Protein AF-A0A1A7ZBB8-F1 (afdb_monomer_lite)

Sequence (1020 aa):
GGRQRLAVKTLPPHQTEVFRAVLEQLRWFAGQQIRNVAAVGGNIMTASPISDLNPVFMAAGCKLTLMDKDTSREVQMDDSFFTGYRKTVVRPQEILVSVHIPYSKKFQFVSAFKQSPRREDDISIVTTAMSVTFAPGTEVVEDIRLSYGGMAPTTVLAKKTANKLLGRQWGEELLQEACLSLAEEMTLDPSAPGGMVTYRRTLTLSLFYKFFLTVLQKLRLQGVGTQEVSSDCVSATEVYQPETPSGIQIYQAVPEGQSQDDVVGRPMMHLSALKQATGEAVYCDDIPLYENELYLVLITSTKAHARILSVDVSAAKRCPGVVCCLFADDVPGSNITGVKQDETVFADGQVSCVGHIIGAVVADTQVHAQRAAKAVKIQYEELQPIVTIQEAIAARSFYEPIRTLQSGDLEAGFKQAQHTLEGEIHIGGQEHFYLETYVTLAVPRGEDGEMELFVSTQSPSDSQCIVAQALGVPANRVLVRVKRMGGGFGGKESRTTALSTVVAVAANKLKRPVRCMLDRDEDMLITGGRHPFYGKYKVGFLNSGKVVALDVSLYSNAGNSTDLSLAIMERALFHMENSYSIPNIRGQGFMCRTNLPSNTAFRGFGGPQGMMVAESWITDVAHSLGRSAEEVRRLNLYVEGEPTPYNQVLHGVTLDRCWDECLSRSGYEQRRAAVDLHNRQNRWTKRGLSVVPTKFGISFTATFLNQAGALVHIYKDGSVLMTHGGTEMGQGLHTKMVQVASRVLGIPSSKIHISETSTNTVANTSPTAASASSDLNGAAVCNACEILLKRLEPFKTKNPRGSWEDWVKAAYFERVNLSANGFFKTPDLGYSFDTNSGRAFNYFSYGVACSEVEIDCLTGAHKNLKTTIVMDVGLSLNPAIDIGQVEGGFMQGLGLFTLEELHYSPQGVLLTRGPGSYKIPAFGDIPKQLTVSLLRDAPNDKAIFASKAVGEPPLFLASSIFYAIKDAIMAARAESGITGPFRLDSPASAERIRIACSDRFTKLCPPAEPGTFRPWSVQV

Radius of gyration: 31.0 Å; chains: 1; bounding box: 80×71×95 Å

InterPro domains:
  IPR000674 Aldehyde oxidase/xanthine dehydrogenase, a/b hammerhead [PF01315] (278-383)
  IPR000674 Aldehyde oxidase/xanthine dehydrogenase, a/b hammerhead [SM01008] (278-384)
  IPR002346 Molybdopterin dehydrogenase, FAD-binding [PF00941] (16-103)
  IPR005107 CO dehydrogenase flavoprotein, C-terminal [PF03450] (112-215)
  IPR005107 CO dehydrogenase flavoprotein, C-terminal [SM01092] (111-215)
  IPR008274 Aldehyde oxidase/xanthine dehydrogenase, first molybdopterin binding domain [PF02738] (404-637)
  IPR016166 FAD-binding domain, PCMH-type [PS51387] (1-106)
  IPR016169 FAD-binding, type PCMH, subdomain 2 [G3DSA:3.30.465.10] (3-104)
  IPR016208 Aldehyde oxidase/xanthine dehydrogenase-like [PIRSF000127] (7-1018)
  IPR016208 Aldehyde oxidase/xanthine dehydrogenase-like [PTHR45444] (7-1003)
  IPR022407 Oxidoreductase, molybdopterin binding site [PS00559] (488-523)
  IPR036318 FAD-binding, type PCMH-like superfamily [SSF56176] (8-105)
  IPR036683 CO dehydrogenase flavoprotein, C-terminal domain superfamily [SSF55447] (108-220)
  IPR036856 Aldehyde oxidase/xanthine dehydrogenase, a/b hammerhead superfamily [SSF54665] (241-385)
  IPR037165 Aldehyde oxidase/xanthine dehydrogenase, molybdopterin binding domain superfamily [SSF56003] (386-1019)
  IPR046867 Aldehyde oxidase/xanthine dehydrogenase, second molybdopterin binding domain [PF20256] (662-927)

Organism: Nothobranchius furzeri (NCBI:txid105023)

Foldseek 3Di:
DVVLVVCCVPDDVQQNQLSVQVVLLVVAAADPVCVVPDDPQNLVLQQALQRQCLQSQQQQQKWWWKDAPPDIDIDTSYQQQAVFQSDGPHDPRIGTDDIGRGTHDVQKHKHKDFFALARHRFTGCKIWMKIFHADPLFQATQFIWIWMGNLDSGIHTLVVLRVVRHRPGLDPVNLVSSLLSLLVSSQDDCADPPHLRLQSSLLSSLVVVLVSLLSQVVSVVVVRPDDHDPLQAVVSNDDDDDDFFDEAEAEDQDDPPPDPLLCFLAQDPQPCPVVVVVVVDDDLVNPDDDPQEKEKDFQWDPFLKWFWPDKDLPQLVPFPFWDDKFFQVLQQFDQQFFPVSQAGLADDGIANATLGTHIMIMGRDPVSRVVSSVVMDIDTDHDDWFFDLVSLVVVVFFDDDWFKFWFDDQVVLQVPFPDKDKDKFKFFWFAQPQVFFWKKKWAAPPPPRAIEMETQALAQQSLLVRLCRSNVHDSVSYKYWYAEASFDQFLRHTQSSSVSNNQSSVCSVVVGMYMYGDDQLSRPQASATGWIKMKIKMWGHYLQLATAHIEMEIETAFEADNHCVVLLQVQLVQCLQFFFDYRTYMYIYTYRYTSGHGHTHGQCSNNLVSVLNNLQVLVQSCQQSVHDSLSSPVNGGDDAQGAGSLRDGAHLDCQVVQSVVQCVVVVPVVVVVVQVVSLVSHQFKHKFKFKDKGKHFFDRLPQVLQKWKKKWFQDLQRAIEIEIQGFHHPLSLVVLLLSLLSNLLVHRSVSYDYRTHMCVRTNPHRGNDRLCSSFRRSQQSSQFSNVQCVLLVVLCVVPVPDDSSSSSNVSVVVVHGRMGMGMDHQPFADGDSVVSDGHSGLHIKIKMKMWMKMARLSQLDIATAEMAMEIAFWSGSHSNSLVVLLQVLLQQLLCSAARFHWWAFPRNHTPQRDCNRGPRDDPRRDHSYYYYHYDPPRFQPRGDPRTHRRNRGNNSNNCSVNVRLVRRLQSLCVVVVHGHRDHDHPRSTSSSSNCSSDDPSSVSSDNDDPPPDRYRTDRD

Structure (mmCIF, N/CA/C/O backbone):
data_AF-A0A1A7ZBB8-F1
#
_entry.id   AF-A0A1A7ZBB8-F1
#
loop_
_atom_site.group_PDB
_atom_site.id
_atom_site.type_symbol
_atom_site.label_atom_id
_atom_site.label_alt_id
_atom_site.label_comp_id
_atom_site.label_asym_id
_atom_site.label_entity_id
_atom_site.label_seq_id
_atom_site.pdbx_PDB_ins_code
_atom_site.Cartn_x
_atom_site.Cartn_y
_atom_site.Cartn_z
_atom_site.occupancy
_atom_site.B_iso_or_equiv
_atom_site.auth_seq_id
_atom_site.auth_comp_id
_atom_site.auth_asym_id
_atom_site.auth_atom_id
_atom_site.pdbx_PDB_model_num
ATOM 1 N N . GLY A 1 1 ? -34.041 -0.961 8.066 1.00 60.06 1 GLY A N 1
ATOM 2 C CA . GLY A 1 1 ? -33.731 0.190 7.189 1.00 60.06 1 GLY A CA 1
ATOM 3 C C . GLY A 1 1 ? -34.928 1.106 6.954 1.00 60.06 1 GLY A C 1
ATOM 4 O O . GLY A 1 1 ? -35.231 1.921 7.816 1.00 60.06 1 GLY A O 1
ATOM 5 N N . GLY A 1 2 ? -35.617 0.987 5.809 1.00 74.69 2 GLY A N 1
ATOM 6 C CA . GLY A 1 2 ? -36.638 1.956 5.356 1.00 74.69 2 GLY A CA 1
ATOM 7 C C . GLY A 1 2 ? -37.788 2.227 6.339 1.00 74.69 2 GLY A C 1
ATOM 8 O O . GLY A 1 2 ? -38.021 3.378 6.696 1.00 74.69 2 GLY A O 1
ATOM 9 N N . ARG A 1 3 ? -38.446 1.176 6.857 1.00 78.56 3 ARG A N 1
ATOM 10 C CA . ARG A 1 3 ? -39.554 1.313 7.830 1.00 78.56 3 ARG A CA 1
ATOM 11 C C . ARG A 1 3 ? -39.134 2.004 9.137 1.00 78.56 3 ARG A C 1
ATOM 13 O O . ARG A 1 3 ? -39.879 2.821 9.659 1.00 78.56 3 ARG A O 1
ATOM 20 N N . GLN A 1 4 ? -37.923 1.733 9.630 1.00 81.38 4 GLN A N 1
ATOM 21 C CA . GLN A 1 4 ? -37.386 2.369 10.843 1.00 81.38 4 GLN A CA 1
ATOM 22 C C . GLN A 1 4 ? -37.071 3.851 10.627 1.00 81.38 4 GLN A C 1
ATOM 24 O O . GLN A 1 4 ? -37.357 4.657 11.502 1.00 81.38 4 GLN A O 1
ATOM 29 N N . ARG A 1 5 ? -36.531 4.235 9.459 1.00 85.75 5 ARG A N 1
ATOM 30 C CA . ARG A 1 5 ? -36.317 5.657 9.129 1.00 85.75 5 ARG A CA 1
ATOM 31 C C . ARG A 1 5 ? -37.634 6.425 9.087 1.00 85.75 5 ARG A C 1
ATOM 33 O O . ARG A 1 5 ? -37.678 7.553 9.561 1.00 85.75 5 ARG A O 1
ATOM 40 N N . LEU A 1 6 ? -38.688 5.817 8.537 1.00 89.56 6 LEU A N 1
ATOM 41 C CA . LEU A 1 6 ? -40.024 6.408 8.554 1.00 89.56 6 LEU A CA 1
ATOM 42 C C . LEU A 1 6 ? -40.529 6.558 9.995 1.00 89.56 6 LEU A C 1
ATOM 44 O O . LEU A 1 6 ? -40.874 7.663 10.389 1.00 89.56 6 LEU A O 1
ATOM 48 N N . ALA A 1 7 ? -40.454 5.494 10.800 1.00 89.62 7 ALA A N 1
ATOM 49 C CA . ALA A 1 7 ? -40.868 5.520 12.202 1.00 89.62 7 ALA A CA 1
ATOM 50 C C . ALA A 1 7 ? -40.135 6.595 13.027 1.00 89.62 7 ALA A C 1
ATOM 52 O O . ALA A 1 7 ? -40.779 7.330 13.764 1.00 89.62 7 ALA A O 1
ATOM 53 N N . VAL A 1 8 ? -38.813 6.749 12.866 1.00 91.88 8 VAL A N 1
ATOM 54 C CA . VAL A 1 8 ? -38.027 7.802 13.545 1.00 91.88 8 VAL A CA 1
ATOM 55 C C . VAL A 1 8 ? -38.475 9.212 13.145 1.00 91.88 8 VAL A C 1
ATOM 57 O O . VAL A 1 8 ? -38.364 10.128 13.955 1.00 91.88 8 VAL A O 1
ATOM 60 N N . LYS A 1 9 ? -38.975 9.397 11.917 1.00 92.38 9 LYS A N 1
ATOM 61 C CA . LYS A 1 9 ? -39.490 10.687 11.438 1.00 92.38 9 LYS A CA 1
ATOM 62 C C . LYS A 1 9 ? -40.923 10.973 11.893 1.00 92.38 9 LYS A C 1
ATOM 64 O O . LYS A 1 9 ? -41.267 12.138 12.037 1.00 92.38 9 LYS A O 1
ATOM 69 N N . THR A 1 10 ? -41.758 9.947 12.064 1.00 94.06 10 THR A N 1
ATOM 70 C CA . THR A 1 10 ? -43.207 10.118 12.279 1.00 94.06 10 THR A CA 1
ATOM 71 C C . THR A 1 10 ? -43.663 9.889 13.717 1.00 94.06 10 THR A C 1
ATOM 73 O O . THR A 1 10 ? -44.699 10.417 14.106 1.00 94.06 10 THR A O 1
ATOM 76 N N . LEU A 1 11 ? -42.948 9.078 14.498 1.00 94.56 11 LEU A N 1
ATOM 77 C CA . LEU A 1 11 ? -43.323 8.753 15.875 1.00 94.56 11 LEU A CA 1
ATOM 78 C C . LEU A 1 11 ? -42.666 9.708 16.883 1.00 94.56 11 LEU A C 1
ATOM 80 O O . LEU A 1 11 ? -41.607 10.277 16.602 1.00 94.56 11 LEU A O 1
ATOM 84 N N . PRO A 1 12 ? -43.238 9.844 18.095 1.00 92.69 12 PRO A N 1
ATOM 85 C CA . PRO A 1 12 ? -42.625 10.609 19.171 1.00 92.69 12 PRO A CA 1
ATOM 86 C C . PRO A 1 12 ? -41.172 10.179 19.454 1.00 92.69 12 PRO A C 1
ATOM 88 O O . PRO A 1 12 ? -40.873 8.977 19.465 1.00 92.69 12 PRO A O 1
ATOM 91 N N . PRO A 1 13 ? -40.254 11.117 19.768 1.00 89.06 13 PRO A N 1
ATOM 92 C CA . PRO A 1 13 ? -38.850 10.787 20.001 1.00 89.06 13 PRO A CA 1
ATOM 93 C C . PRO A 1 13 ? -38.613 9.721 21.074 1.00 89.06 13 PRO A C 1
ATOM 95 O O . PRO A 1 13 ? -37.745 8.874 20.887 1.00 89.06 13 PRO A O 1
ATOM 98 N N . HIS A 1 14 ? -39.419 9.705 22.137 1.00 90.00 14 HIS A N 1
ATOM 99 C CA . HIS A 1 14 ? -39.299 8.728 23.221 1.00 90.00 14 HIS A CA 1
ATOM 100 C C . HIS A 1 14 ? -39.684 7.297 22.815 1.00 90.00 14 HIS A C 1
ATOM 102 O O . HIS A 1 14 ? -39.324 6.376 23.532 1.00 90.00 14 HIS A O 1
ATOM 108 N N . GLN A 1 15 ? -40.375 7.083 21.686 1.00 95.31 15 GLN A N 1
ATOM 109 C CA . GLN A 1 15 ? -40.733 5.745 21.178 1.00 95.31 15 GLN A CA 1
ATOM 110 C C . GLN A 1 15 ? -39.699 5.169 20.201 1.00 95.31 15 GLN A C 1
ATOM 112 O O . GLN A 1 15 ? -39.823 4.026 19.767 1.00 95.31 15 GLN A O 1
ATOM 117 N N . THR A 1 16 ? -38.689 5.956 19.821 1.00 96.25 16 THR A N 1
ATOM 118 C CA . THR A 1 16 ? -37.821 5.662 18.672 1.00 96.25 16 THR A CA 1
ATOM 119 C C . THR A 1 16 ? -36.343 5.502 19.029 1.00 96.25 16 THR A C 1
ATOM 121 O O . THR A 1 16 ? -35.521 5.357 18.126 1.00 96.25 16 THR A O 1
ATOM 124 N N . GLU A 1 17 ? -35.986 5.456 20.316 1.00 96.25 17 GLU A N 1
ATOM 125 C CA . GLU A 1 17 ? -34.591 5.336 20.772 1.00 96.25 17 GLU A CA 1
ATOM 126 C C . GLU A 1 17 ? -33.934 4.041 20.270 1.00 96.25 17 GLU A C 1
ATOM 128 O O . GLU A 1 17 ? -32.859 4.083 19.670 1.00 96.25 17 GLU A O 1
ATOM 133 N N . VAL A 1 18 ? -34.619 2.896 20.395 1.00 97.00 18 VAL A N 1
ATOM 134 C CA . VAL A 1 18 ? -34.114 1.601 19.893 1.00 97.00 18 VAL A CA 1
ATOM 135 C C . VAL A 1 18 ? -33.916 1.638 18.373 1.00 97.00 18 VAL A C 1
ATOM 137 O O . VAL A 1 18 ? -32.924 1.131 17.851 1.00 97.00 18 VAL A O 1
ATOM 140 N N . PHE A 1 19 ? -34.827 2.275 17.631 1.00 97.12 19 PHE A N 1
ATOM 141 C CA . PHE A 1 19 ? -34.705 2.375 16.175 1.00 97.12 19 PHE A CA 1
ATOM 142 C C . PHE A 1 19 ? -33.548 3.276 15.751 1.00 97.12 19 PHE A C 1
ATOM 144 O O . PHE A 1 19 ? -32.882 2.960 14.766 1.00 97.12 19 PHE A O 1
ATOM 151 N N . ARG A 1 20 ? -33.280 4.363 16.487 1.00 96.00 20 ARG A N 1
ATOM 152 C CA . ARG A 1 20 ? -32.097 5.204 16.263 1.00 96.00 20 ARG A CA 1
ATOM 153 C C . ARG A 1 20 ? -30.813 4.410 16.484 1.00 96.00 20 ARG A C 1
ATOM 155 O O . ARG A 1 20 ? -29.945 4.465 15.622 1.00 96.00 20 ARG A O 1
ATOM 162 N N . ALA A 1 21 ? -30.734 3.613 17.551 1.00 96.75 21 ALA A N 1
ATOM 163 C CA . ALA A 1 21 ? -29.587 2.741 17.811 1.00 96.75 21 ALA A CA 1
ATOM 164 C C . ALA A 1 21 ? -29.363 1.716 16.680 1.00 96.75 21 ALA A C 1
ATOM 166 O O . ALA A 1 21 ? -28.242 1.557 16.204 1.00 96.75 21 ALA A O 1
ATOM 167 N N . VAL A 1 22 ? -30.428 1.080 16.170 1.00 97.19 22 VAL A N 1
ATOM 168 C CA . VAL A 1 22 ? -30.320 0.181 15.003 1.00 97.19 22 VAL A CA 1
ATOM 169 C C . VAL A 1 22 ? -29.841 0.930 13.755 1.00 97.19 22 VAL A C 1
ATOM 171 O O . VAL A 1 22 ? -28.983 0.434 13.028 1.00 97.19 22 VAL A O 1
ATOM 174 N N . LEU A 1 23 ? -30.391 2.115 13.473 1.00 95.69 23 LEU A N 1
ATOM 175 C CA . LEU A 1 23 ? -29.998 2.908 12.305 1.00 95.69 23 LEU A CA 1
ATOM 176 C C . LEU A 1 23 ? -28.555 3.407 12.393 1.00 95.69 23 LEU A C 1
ATOM 178 O O . LEU A 1 23 ? -27.902 3.492 11.354 1.00 95.69 23 LEU A O 1
ATOM 182 N N . GLU A 1 24 ? -28.072 3.706 13.597 1.00 94.81 24 GLU A N 1
ATOM 183 C CA . GLU A 1 24 ? -26.684 4.093 13.828 1.00 94.81 24 GLU A CA 1
ATOM 184 C C . GLU A 1 24 ? -25.732 2.947 13.485 1.00 94.81 24 GLU A C 1
ATOM 186 O O . GLU A 1 24 ? -24.852 3.112 12.647 1.00 94.81 24 GLU A O 1
ATOM 191 N N . GLN A 1 25 ? -25.983 1.745 14.005 1.00 96.19 25 GLN A N 1
ATOM 192 C CA . GLN A 1 25 ? -25.165 0.573 13.684 1.00 96.19 25 GLN A CA 1
ATOM 193 C C . GLN A 1 25 ? -25.223 0.216 12.189 1.00 96.19 25 GLN A C 1
ATOM 195 O O . GLN A 1 25 ? -24.199 -0.079 11.576 1.00 96.19 25 GLN A O 1
ATOM 200 N N . LEU A 1 26 ? -26.402 0.307 11.555 1.00 95.38 26 LEU A N 1
ATOM 201 C CA . LEU A 1 26 ? -26.561 0.045 10.117 1.00 95.38 26 LEU A CA 1
ATOM 202 C C . LEU A 1 26 ? -25.835 1.052 9.216 1.00 95.38 26 LEU A C 1
ATOM 204 O O . LEU A 1 26 ? -25.578 0.729 8.055 1.00 95.38 26 LEU A O 1
ATOM 208 N N . ARG A 1 27 ? -25.526 2.257 9.710 1.00 92.94 27 ARG A N 1
ATOM 209 C CA . ARG A 1 27 ? -24.738 3.253 8.971 1.00 92.94 27 ARG A CA 1
ATOM 210 C C . ARG A 1 27 ? -23.326 2.739 8.691 1.00 92.94 27 ARG A C 1
ATOM 212 O O . ARG A 1 27 ? -22.825 2.915 7.586 1.00 92.94 27 ARG A O 1
ATOM 219 N N . TRP A 1 28 ? -22.754 2.048 9.674 1.00 94.25 28 TRP A N 1
ATOM 220 C CA . TRP A 1 28 ? -21.380 1.538 9.686 1.00 94.25 28 TRP A CA 1
ATOM 221 C C . TRP A 1 28 ? -21.285 0.038 9.376 1.00 94.25 28 TRP A C 1
ATOM 223 O O . TRP A 1 28 ? -20.202 -0.550 9.416 1.00 94.25 28 TRP A O 1
ATOM 233 N N . PHE A 1 29 ? -22.420 -0.611 9.105 1.00 95.00 29 PHE A N 1
ATOM 234 C CA . PHE A 1 29 ? -22.483 -2.037 8.813 1.00 95.00 29 PHE A CA 1
ATOM 235 C C . PHE A 1 29 ? -22.154 -2.295 7.342 1.00 95.00 29 PHE A C 1
ATOM 237 O O . PHE A 1 29 ? -23.023 -2.119 6.482 1.00 95.00 29 PHE A O 1
ATOM 244 N N . ALA A 1 30 ? -20.929 -2.748 7.072 1.00 94.94 30 ALA A N 1
ATOM 245 C CA . ALA A 1 30 ? -20.453 -3.134 5.742 1.00 94.94 30 ALA A CA 1
ATOM 246 C C . ALA A 1 30 ? -20.644 -2.039 4.656 1.00 94.94 30 ALA A C 1
ATOM 248 O O . ALA A 1 30 ? -20.890 -0.864 4.950 1.00 94.94 30 ALA A O 1
ATOM 249 N N . GLY A 1 31 ? -20.557 -2.427 3.382 1.00 93.62 31 GLY A N 1
ATOM 250 C CA . GLY A 1 31 ? -20.971 -1.631 2.223 1.00 93.62 31 GLY A CA 1
ATOM 251 C C . GLY A 1 31 ? -22.454 -1.775 1.840 1.00 93.62 31 GLY A C 1
ATOM 252 O O . GLY A 1 31 ? -23.212 -2.574 2.398 1.00 93.62 31 GLY A O 1
ATOM 253 N N . GLN A 1 32 ? -22.881 -1.007 0.832 1.00 95.12 32 GLN A N 1
ATOM 254 C CA . GLN A 1 32 ? -24.249 -1.059 0.291 1.00 95.12 32 GLN A CA 1
ATOM 255 C C . GLN A 1 32 ? -24.602 -2.447 -0.267 1.00 95.12 32 GLN A C 1
ATOM 257 O O . GLN A 1 32 ? -25.707 -2.938 -0.050 1.00 95.12 32 GLN A O 1
ATOM 262 N N . GLN A 1 33 ? -23.645 -3.089 -0.932 1.00 95.94 33 GLN A N 1
ATOM 263 C CA . GLN A 1 33 ? -23.765 -4.398 -1.565 1.00 95.94 33 GLN A CA 1
ATOM 264 C C . GLN A 1 33 ? -24.155 -5.465 -0.536 1.00 95.94 33 GLN A C 1
ATOM 266 O O . GLN A 1 33 ? -25.161 -6.148 -0.706 1.00 95.94 33 GLN A O 1
ATOM 271 N N . ILE A 1 34 ? -23.419 -5.538 0.580 1.00 96.00 34 ILE A N 1
ATOM 272 C CA . ILE A 1 34 ? -23.677 -6.498 1.659 1.00 96.00 34 ILE A CA 1
ATOM 273 C C . ILE A 1 34 ? -25.006 -6.199 2.354 1.00 96.00 34 ILE A C 1
ATOM 275 O O . ILE A 1 34 ? -25.802 -7.112 2.563 1.00 96.00 34 ILE A O 1
ATOM 279 N N . ARG A 1 35 ? -25.307 -4.930 2.664 1.00 94.81 35 ARG A N 1
ATOM 280 C CA . ARG A 1 35 ? -26.583 -4.558 3.308 1.00 94.81 35 ARG A CA 1
ATOM 281 C C . ARG A 1 35 ? -27.819 -4.904 2.475 1.00 94.81 35 ARG A C 1
ATOM 283 O O . ARG A 1 35 ? -28.879 -5.113 3.058 1.00 94.81 35 ARG A O 1
ATOM 290 N N . ASN A 1 36 ? -27.699 -4.949 1.149 1.00 95.94 36 ASN A N 1
ATOM 291 C CA . ASN A 1 36 ? -28.814 -5.274 0.258 1.00 95.94 36 ASN A CA 1
ATOM 292 C C . ASN A 1 36 ? -29.147 -6.773 0.218 1.00 95.94 36 ASN A C 1
ATOM 294 O O . ASN A 1 36 ? -30.274 -7.117 -0.130 1.00 95.94 36 ASN A O 1
ATOM 298 N N . VAL A 1 37 ? -28.202 -7.649 0.572 1.00 96.88 37 VAL A N 1
ATOM 299 C CA . VAL A 1 37 ? -28.383 -9.113 0.515 1.00 96.88 37 VAL A CA 1
ATOM 300 C C . VAL A 1 37 ? -28.369 -9.782 1.891 1.00 96.88 37 VAL A C 1
ATOM 302 O O . VAL A 1 37 ? -28.931 -10.862 2.060 1.00 96.88 37 VAL A O 1
ATOM 305 N N . ALA A 1 38 ? -27.754 -9.154 2.897 1.00 95.56 38 ALA A N 1
ATOM 306 C CA . ALA A 1 38 ? -27.674 -9.697 4.246 1.00 95.56 38 ALA A CA 1
ATOM 307 C C . ALA A 1 38 ? -29.044 -9.675 4.945 1.00 95.56 38 ALA A C 1
ATOM 309 O O . ALA A 1 38 ? -29.668 -8.626 5.121 1.00 95.56 38 ALA A O 1
ATOM 310 N N . ALA A 1 39 ? -29.492 -10.841 5.412 1.00 95.31 39 ALA A N 1
ATOM 311 C CA . ALA A 1 39 ? -30.730 -10.973 6.169 1.00 95.31 39 ALA A CA 1
ATOM 312 C C . ALA A 1 39 ? -30.513 -10.690 7.665 1.00 95.31 39 ALA A C 1
ATOM 314 O O . ALA A 1 39 ? -29.553 -11.175 8.267 1.00 95.31 39 ALA A O 1
ATOM 315 N N . VAL A 1 40 ? -31.464 -9.991 8.299 1.00 95.31 40 VAL A N 1
ATOM 316 C CA . VAL A 1 40 ? -31.459 -9.750 9.758 1.00 95.31 40 VAL A CA 1
ATOM 317 C C . VAL A 1 40 ? -31.408 -11.071 10.528 1.00 95.31 40 VAL A C 1
ATOM 319 O O . VAL A 1 40 ? -30.594 -11.221 11.434 1.00 95.31 40 VAL A O 1
ATOM 322 N N . GLY A 1 41 ? -32.221 -12.055 10.125 1.00 96.31 41 GLY A N 1
ATOM 323 C CA . GLY A 1 41 ? -32.199 -13.383 10.737 1.00 96.31 41 GLY A CA 1
ATOM 324 C C . GLY A 1 41 ? -30.844 -14.075 10.578 1.00 96.31 41 GLY A C 1
ATOM 325 O O . GLY A 1 41 ? -30.323 -14.613 11.548 1.00 96.31 41 GLY A O 1
ATOM 326 N N . GLY A 1 42 ? -30.218 -13.969 9.401 1.00 96.88 42 GLY A N 1
ATOM 327 C CA . GLY A 1 42 ? -28.869 -14.488 9.164 1.00 96.88 42 GLY A CA 1
ATOM 328 C C . GLY A 1 42 ? -27.824 -13.868 10.095 1.00 96.88 42 GLY A C 1
ATOM 329 O O . GLY A 1 42 ? -27.020 -14.593 10.677 1.00 96.88 42 GLY A O 1
ATOM 330 N N . ASN A 1 43 ? -27.866 -12.549 10.312 1.00 97.06 43 ASN A N 1
ATOM 331 C CA . ASN A 1 43 ? -26.962 -11.865 11.243 1.00 97.06 43 ASN A CA 1
ATOM 332 C C . ASN A 1 43 ? -27.127 -12.356 12.696 1.00 97.06 43 ASN A C 1
ATOM 334 O O . ASN A 1 43 ? -26.125 -12.632 13.359 1.00 97.06 43 ASN A O 1
ATOM 338 N N . ILE A 1 44 ? -28.370 -12.532 13.159 1.00 97.50 44 ILE A N 1
ATOM 339 C CA . ILE A 1 44 ? -28.658 -13.039 14.508 1.00 97.50 44 ILE A CA 1
ATOM 340 C C . ILE A 1 44 ? -28.187 -14.492 14.648 1.00 97.50 44 ILE A C 1
ATOM 342 O O . ILE A 1 44 ? -27.434 -14.806 15.569 1.00 97.50 44 ILE A O 1
ATOM 346 N N . MET A 1 45 ? -28.585 -15.368 13.718 1.00 96.56 45 MET A N 1
ATOM 347 C CA . MET A 1 45 ? -28.284 -16.806 13.769 1.00 96.56 45 MET A CA 1
ATOM 348 C C . MET A 1 45 ? -26.795 -17.112 13.595 1.00 96.56 45 MET A C 1
ATOM 350 O O . MET A 1 45 ? -26.304 -18.084 14.157 1.00 96.56 45 MET A O 1
ATOM 354 N N . THR A 1 46 ? -26.055 -16.263 12.871 1.00 97.12 46 THR A N 1
ATOM 355 C CA . THR A 1 46 ? -24.592 -16.386 12.755 1.00 97.12 46 THR A CA 1
ATOM 356 C C . THR A 1 46 ? -23.905 -16.279 14.121 1.00 97.12 46 THR A C 1
ATOM 358 O O . THR A 1 46 ? -22.810 -16.820 14.287 1.00 97.12 46 THR A O 1
ATOM 361 N N . ALA A 1 47 ? -24.529 -15.583 15.086 1.00 96.75 47 ALA A N 1
ATOM 362 C CA . ALA A 1 47 ? -24.047 -15.439 16.460 1.00 96.75 47 ALA A CA 1
ATOM 363 C C . ALA A 1 47 ? -22.566 -15.021 16.528 1.00 96.75 47 ALA A C 1
ATOM 365 O O . ALA A 1 47 ? -21.772 -15.549 17.310 1.00 96.75 47 ALA A O 1
ATOM 366 N N . SER A 1 48 ? -22.186 -14.080 15.656 1.00 96.75 48 SER A N 1
ATOM 367 C CA . SER A 1 48 ? -20.828 -13.546 15.628 1.00 96.75 48 SER A CA 1
ATOM 368 C C . SER A 1 48 ? -20.559 -12.739 16.906 1.00 96.75 48 SER A C 1
ATOM 370 O O . SER A 1 48 ? -21.384 -11.881 17.238 1.00 96.75 48 SER A O 1
ATOM 372 N N . PRO A 1 49 ? -19.412 -12.929 17.590 1.00 96.38 49 PRO A N 1
ATOM 373 C CA . PRO A 1 49 ? -19.086 -12.194 18.821 1.00 96.38 49 PRO A CA 1
ATOM 374 C C . PRO A 1 49 ? -18.978 -10.675 18.628 1.00 96.38 49 PRO A C 1
ATOM 376 O O . PRO A 1 49 ? -19.082 -9.905 19.576 1.00 96.38 49 PRO A O 1
ATOM 379 N N . ILE A 1 50 ? -18.763 -10.258 17.385 1.00 96.00 50 ILE A N 1
ATOM 380 C CA . ILE A 1 50 ? -18.548 -8.882 16.921 1.00 96.00 50 ILE A CA 1
ATOM 381 C C . ILE A 1 50 ? -19.741 -8.369 16.097 1.00 96.00 50 ILE A C 1
ATOM 383 O O . ILE A 1 50 ? -19.592 -7.453 15.295 1.00 96.00 50 ILE A O 1
ATOM 387 N N . SER A 1 51 ? -20.918 -9.000 16.207 1.00 97.38 51 SER A N 1
ATOM 388 C CA . SER A 1 51 ? -22.117 -8.493 15.530 1.00 97.38 51 SER A CA 1
ATOM 389 C C 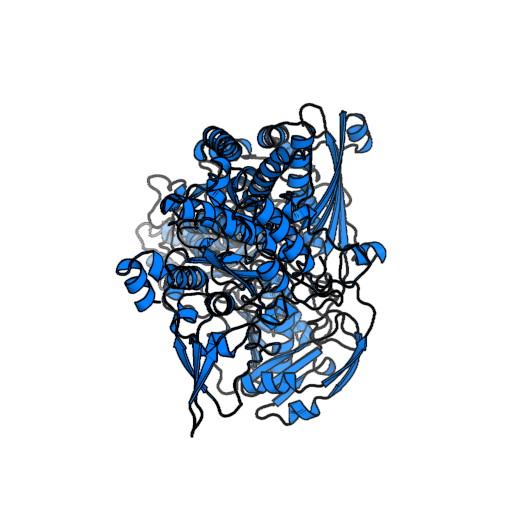. SER A 1 51 ? -22.455 -7.092 16.034 1.00 97.38 51 SER A C 1
ATOM 391 O O . SER A 1 51 ? -22.554 -6.878 17.236 1.00 97.38 51 SER A O 1
ATOM 393 N N . ASP A 1 52 ? -22.696 -6.164 15.111 1.00 97.44 52 ASP A N 1
ATOM 394 C CA . ASP A 1 52 ? -23.094 -4.790 15.431 1.00 97.44 52 ASP A CA 1
ATOM 395 C C . ASP A 1 52 ? -24.564 -4.662 15.850 1.00 97.44 52 ASP A C 1
ATOM 397 O O . ASP A 1 52 ? -24.933 -3.670 16.474 1.00 97.44 52 ASP A O 1
ATOM 401 N N . LEU A 1 53 ? -25.419 -5.630 15.497 1.00 97.94 53 LEU A N 1
ATOM 402 C CA . LEU A 1 53 ? -26.862 -5.570 15.769 1.00 97.94 53 LEU A CA 1
ATOM 403 C C . LEU A 1 53 ? -27.277 -6.395 16.987 1.00 97.94 53 LEU A C 1
ATOM 405 O O . LEU A 1 53 ? -28.209 -6.004 17.688 1.00 97.94 53 LEU A O 1
ATOM 409 N N . ASN A 1 54 ? -26.585 -7.503 17.271 1.00 98.12 54 ASN A N 1
ATOM 410 C CA . ASN A 1 54 ? -26.915 -8.353 18.419 1.00 98.12 54 ASN A CA 1
ATOM 411 C C . ASN A 1 54 ? -26.834 -7.598 19.758 1.00 98.12 54 ASN A C 1
ATOM 413 O O . ASN A 1 54 ? -27.768 -7.750 20.545 1.00 98.12 54 ASN A O 1
ATOM 417 N N . PRO A 1 55 ? -25.826 -6.732 20.019 1.00 98.38 55 PRO A N 1
ATOM 418 C CA . PRO A 1 55 ? -25.813 -5.915 21.225 1.00 98.38 55 PRO A CA 1
ATOM 419 C C . PRO A 1 55 ? -27.042 -5.012 21.337 1.00 98.38 55 PRO A C 1
ATOM 421 O O . PRO A 1 55 ? -27.631 -4.908 22.409 1.00 98.38 55 PRO A O 1
ATOM 424 N N . VAL A 1 56 ? -27.488 -4.411 20.224 1.00 98.19 56 VAL A N 1
ATOM 425 C CA . VAL A 1 56 ? -28.697 -3.570 20.204 1.00 98.19 56 VAL A CA 1
ATOM 426 C C . VAL A 1 56 ? -29.932 -4.385 20.560 1.00 98.19 56 VAL A C 1
ATOM 428 O O . VAL A 1 56 ? -30.719 -3.979 21.413 1.00 98.19 56 VAL A O 1
ATOM 431 N N . PHE A 1 57 ? -30.106 -5.544 19.925 1.00 98.19 57 PHE A N 1
ATOM 432 C CA . PHE A 1 57 ? -31.273 -6.390 20.153 1.00 98.19 57 PHE A CA 1
ATOM 433 C C . PHE A 1 57 ? -31.315 -6.961 21.572 1.00 98.19 57 PHE A C 1
ATOM 435 O O . PHE A 1 57 ? -32.394 -7.005 22.167 1.00 98.19 57 PHE A O 1
ATOM 442 N N . MET A 1 58 ? -30.158 -7.316 22.129 1.00 97.56 58 MET A N 1
ATOM 443 C CA . MET A 1 58 ? -30.020 -7.803 23.499 1.00 97.56 58 MET A CA 1
ATOM 444 C C . MET A 1 58 ? -30.270 -6.692 24.531 1.00 97.56 58 MET A C 1
ATOM 446 O O . MET A 1 58 ? -31.052 -6.877 25.465 1.00 97.56 58 MET A O 1
ATOM 450 N N . ALA A 1 59 ? -29.689 -5.501 24.339 1.00 97.38 59 ALA A N 1
ATOM 451 C CA . ALA A 1 59 ? -29.927 -4.348 25.211 1.00 97.38 59 ALA A CA 1
ATOM 452 C C . ALA A 1 59 ? -31.392 -3.881 25.177 1.00 97.38 59 ALA A C 1
ATOM 454 O O . ALA A 1 59 ? -31.929 -3.471 26.201 1.00 97.38 59 ALA A O 1
ATOM 455 N N . ALA A 1 60 ? -32.063 -3.991 24.027 1.00 96.75 60 ALA A N 1
ATOM 456 C CA . ALA A 1 60 ? -33.489 -3.695 23.896 1.00 96.75 60 ALA A CA 1
ATOM 457 C C . ALA A 1 60 ? -34.406 -4.839 24.376 1.00 96.75 60 ALA A C 1
ATOM 459 O O . ALA A 1 60 ? -35.617 -4.645 24.468 1.00 96.75 60 ALA A O 1
ATOM 460 N N . GLY A 1 61 ? -33.862 -6.030 24.652 1.00 95.38 61 GLY A N 1
ATOM 461 C CA . GLY A 1 61 ? -34.641 -7.206 25.039 1.00 95.38 61 GLY A CA 1
ATOM 462 C C . GLY A 1 61 ? -35.630 -7.659 23.964 1.00 95.38 61 GLY A C 1
ATOM 463 O O . GLY A 1 61 ? -36.771 -7.984 24.297 1.00 95.38 61 GLY A O 1
ATOM 464 N N . CYS A 1 62 ? -35.219 -7.638 22.692 1.00 97.38 62 CYS A N 1
ATOM 465 C CA . CYS A 1 62 ? -36.074 -8.003 21.559 1.00 97.38 62 CYS A CA 1
ATOM 466 C C . CYS A 1 62 ? -36.620 -9.430 21.699 1.00 97.38 62 CYS A C 1
ATOM 468 O O . CYS A 1 62 ? -35.916 -10.327 22.164 1.00 97.38 62 CYS A O 1
ATOM 470 N N . LYS A 1 63 ? -37.857 -9.658 21.246 1.00 97.88 63 LYS A N 1
ATOM 471 C CA . LYS A 1 63 ? -38.449 -11.003 21.197 1.00 97.88 63 LYS A CA 1
ATOM 472 C C . LYS A 1 63 ? -38.253 -11.623 19.819 1.00 97.88 63 LYS A C 1
ATOM 474 O O . LYS A 1 63 ? -38.384 -10.946 18.800 1.00 97.88 63 LYS A O 1
ATOM 479 N N . LEU A 1 64 ? -37.946 -12.908 19.798 1.00 97.88 64 LEU A N 1
ATOM 480 C CA . LEU A 1 64 ? -37.698 -13.707 18.608 1.00 97.88 64 LEU A CA 1
ATOM 481 C C . LEU A 1 64 ? -38.768 -14.786 18.515 1.00 97.88 64 LEU A C 1
ATOM 483 O O . LEU A 1 64 ? -38.926 -15.578 19.442 1.00 97.88 64 LEU A O 1
ATOM 487 N N . THR A 1 65 ? -39.485 -14.830 17.398 1.00 98.12 65 THR A N 1
ATOM 488 C CA . THR A 1 65 ? -40.462 -15.886 17.125 1.00 98.12 65 THR A CA 1
ATOM 489 C C . THR A 1 65 ? -39.751 -17.026 16.412 1.00 98.12 65 THR A C 1
ATOM 491 O O . THR A 1 65 ? -39.334 -16.875 15.259 1.00 98.12 65 THR A O 1
ATOM 494 N N . LEU A 1 66 ? -39.584 -18.144 17.112 1.00 97.75 66 LEU A N 1
ATOM 495 C CA . LEU A 1 66 ? -39.025 -19.380 16.581 1.00 97.75 66 LEU A CA 1
ATOM 496 C C . LEU A 1 66 ? -40.162 -20.340 16.243 1.00 97.75 66 LEU A C 1
ATOM 498 O O . LEU A 1 66 ? -41.132 -20.436 16.994 1.00 97.75 66 LEU A O 1
ATOM 502 N N . MET A 1 67 ? -40.035 -21.050 15.132 1.00 97.38 67 MET A N 1
ATOM 503 C CA . MET A 1 67 ? -41.059 -21.973 14.654 1.00 97.38 67 MET A CA 1
ATOM 504 C C . MET A 1 67 ? -40.403 -23.240 14.121 1.00 97.38 67 MET A C 1
ATOM 506 O O . MET A 1 67 ? -39.424 -23.155 13.381 1.00 97.38 67 MET A O 1
ATOM 510 N N . ASP A 1 68 ? -40.940 -24.395 14.493 1.00 95.56 68 ASP A N 1
ATOM 511 C CA . ASP A 1 68 ? -40.710 -25.655 13.788 1.00 95.56 68 ASP A CA 1
ATOM 512 C C . ASP A 1 68 ? -41.989 -26.065 13.040 1.00 95.56 68 ASP A C 1
ATOM 514 O O . ASP A 1 68 ? -42.881 -25.247 12.817 1.00 95.56 68 ASP A O 1
ATOM 518 N N . LYS A 1 69 ? -42.079 -27.315 12.581 1.00 94.50 69 LYS A N 1
ATOM 519 C CA . LYS A 1 69 ? -43.230 -27.777 11.795 1.00 94.50 69 LYS A CA 1
ATOM 520 C C . LYS A 1 69 ? -44.555 -27.703 12.566 1.00 94.50 69 LYS A C 1
ATOM 522 O O . LYS A 1 69 ? -45.590 -27.454 11.952 1.00 94.50 69 LYS A O 1
ATOM 527 N N . ASP A 1 70 ? -44.517 -27.937 13.875 1.00 94.00 70 ASP A N 1
ATOM 528 C CA . ASP A 1 70 ? -45.709 -28.219 14.678 1.00 94.00 70 ASP A CA 1
ATOM 529 C C . ASP A 1 70 ? -45.948 -27.155 15.760 1.00 94.00 70 ASP A C 1
ATOM 531 O O . ASP A 1 70 ? -47.061 -27.016 16.269 1.00 94.00 70 ASP A O 1
ATOM 535 N N . THR A 1 71 ? -44.916 -26.390 16.125 1.00 94.88 71 THR A N 1
ATOM 536 C CA . THR A 1 71 ? -44.943 -25.459 17.251 1.00 94.88 71 THR A CA 1
ATOM 537 C C . THR A 1 71 ? -44.305 -24.113 16.921 1.00 94.88 71 THR A C 1
ATOM 539 O O . THR A 1 71 ? -43.411 -23.981 16.086 1.00 94.88 71 THR A O 1
ATOM 542 N N . SER A 1 72 ? -44.770 -23.080 17.621 1.00 96.00 72 SER A N 1
ATOM 543 C CA . SER A 1 72 ? -44.179 -21.745 17.615 1.00 96.00 72 SER A CA 1
ATOM 544 C C . SER A 1 72 ? -43.939 -21.313 19.051 1.00 96.00 72 SER A C 1
ATOM 546 O O . SER A 1 72 ? -44.822 -21.462 19.898 1.00 96.00 72 SER A O 1
ATOM 548 N N . ARG A 1 73 ? -42.767 -20.744 19.330 1.00 96.69 73 ARG A N 1
ATOM 549 C CA . ARG A 1 73 ? -42.446 -20.165 20.637 1.00 96.69 73 ARG A CA 1
ATOM 550 C C . ARG A 1 73 ? -41.746 -18.826 20.497 1.00 96.69 73 ARG A C 1
ATOM 552 O O . ARG A 1 73 ? -40.989 -18.590 19.558 1.00 96.69 73 ARG A O 1
ATOM 559 N N . GLU A 1 74 ? -41.976 -17.957 21.470 1.00 97.25 74 GLU A N 1
ATOM 560 C CA . GLU A 1 74 ? -41.221 -16.718 21.603 1.00 97.25 74 GLU A CA 1
ATOM 561 C C . GLU A 1 74 ? -40.056 -16.911 22.570 1.00 97.25 74 GLU A C 1
ATOM 563 O O . GLU A 1 74 ? -40.205 -17.504 23.639 1.00 97.25 74 GLU A O 1
ATOM 568 N N . VAL A 1 75 ? -38.895 -16.384 22.199 1.00 96.88 75 VAL A N 1
ATOM 569 C CA . VAL A 1 75 ? -37.703 -16.342 23.044 1.00 96.88 75 VAL A CA 1
ATOM 570 C C . VAL A 1 75 ? -37.232 -14.900 23.135 1.00 96.88 75 VAL A C 1
ATOM 572 O O . VAL A 1 75 ? -37.178 -14.192 22.131 1.00 96.88 75 VAL A O 1
ATOM 575 N N . GLN A 1 76 ? -36.898 -14.442 24.336 1.00 96.62 76 GLN A N 1
ATOM 576 C CA . GLN A 1 76 ? -36.290 -13.131 24.515 1.00 96.62 76 GLN A CA 1
ATOM 577 C C . GLN A 1 76 ? -34.793 -13.205 24.194 1.00 96.62 76 GLN A C 1
ATOM 579 O O . GLN A 1 76 ? -34.113 -14.146 24.594 1.00 96.62 76 GLN A O 1
ATOM 584 N N . MET A 1 77 ? -34.267 -12.221 23.465 1.00 96.56 77 MET A N 1
ATOM 585 C CA . MET A 1 77 ? -32.826 -12.084 23.285 1.00 96.56 77 MET A CA 1
ATOM 586 C C . MET A 1 77 ? -32.223 -11.448 24.540 1.00 96.56 77 MET A C 1
ATOM 588 O O . MET A 1 77 ? -32.273 -10.230 24.718 1.00 96.56 77 MET A O 1
ATOM 592 N N . ASP A 1 78 ? -31.669 -12.290 25.403 1.00 94.00 78 ASP A N 1
ATOM 593 C CA . ASP A 1 78 ? -30.960 -11.934 26.633 1.00 94.00 78 ASP A CA 1
ATOM 594 C C . ASP A 1 78 ? -29.611 -12.679 26.715 1.00 94.00 78 ASP A C 1
ATOM 596 O O . ASP A 1 78 ? -29.106 -13.188 25.709 1.00 94.00 78 ASP A O 1
ATOM 600 N N . ASP A 1 79 ? -28.998 -12.731 27.899 1.00 90.44 79 ASP A N 1
ATOM 601 C CA . ASP A 1 79 ? -27.719 -13.408 28.122 1.00 90.44 79 ASP A CA 1
ATOM 602 C C . ASP A 1 79 ? -27.779 -14.937 27.983 1.00 90.44 79 ASP A C 1
ATOM 604 O O . ASP A 1 79 ? -26.733 -15.570 27.852 1.00 90.44 79 ASP A O 1
ATOM 608 N N . SER A 1 80 ? -28.972 -15.536 27.966 1.00 94.50 80 SER A N 1
ATOM 609 C CA . SER A 1 80 ? -29.145 -16.973 27.744 1.00 94.50 80 SER A CA 1
ATOM 610 C C . SER A 1 80 ? -29.213 -17.343 26.260 1.00 94.50 80 SER A C 1
ATOM 612 O O . SER A 1 80 ? -28.988 -18.501 25.909 1.00 94.50 80 SER A O 1
ATOM 614 N N . PHE A 1 81 ? -29.486 -16.377 25.373 1.00 96.75 81 PHE A N 1
ATOM 615 C CA . PHE A 1 81 ? -29.734 -16.648 23.955 1.00 96.75 81 PHE A CA 1
ATOM 616 C C . PHE A 1 81 ? -28.492 -17.157 23.205 1.00 96.75 81 PHE A C 1
ATOM 618 O O . PHE A 1 81 ? -28.604 -18.074 22.387 1.00 96.75 81 PHE A O 1
ATOM 625 N N . PHE A 1 82 ? -27.314 -16.580 23.468 1.00 97.19 82 PHE A N 1
ATOM 626 C CA . PHE A 1 82 ? -26.047 -17.002 22.860 1.00 97.19 82 PHE A CA 1
ATOM 627 C C . PHE A 1 82 ? -25.302 -17.955 23.795 1.00 97.19 82 PHE A C 1
ATOM 629 O O . PHE A 1 82 ? -24.614 -17.538 24.722 1.00 97.19 82 PHE A O 1
ATOM 636 N N . THR A 1 83 ? -25.418 -19.251 23.523 1.00 95.56 83 THR A N 1
ATOM 637 C CA . THR A 1 83 ? -24.939 -20.329 24.406 1.00 95.56 83 THR A CA 1
ATOM 638 C C . THR A 1 83 ? -23.457 -20.670 24.231 1.00 95.56 83 THR A C 1
ATOM 640 O O . THR A 1 83 ? -22.904 -21.459 24.994 1.00 95.56 83 THR A O 1
ATOM 643 N N . GLY A 1 84 ? -22.796 -20.102 23.221 1.00 93.62 84 GLY A N 1
ATOM 644 C CA . GLY A 1 84 ? -21.373 -20.295 22.950 1.00 93.62 84 GLY A CA 1
ATOM 645 C C . GLY A 1 84 ? -20.959 -19.699 21.607 1.00 93.62 84 GLY A C 1
ATOM 646 O O . GLY A 1 84 ? -21.787 -19.137 20.888 1.00 93.62 84 GLY A O 1
ATOM 647 N N . TYR A 1 85 ? -19.677 -19.832 21.252 1.00 94.06 85 TYR A N 1
ATOM 648 C CA . TYR A 1 85 ? -19.141 -19.292 19.998 1.00 94.06 85 TYR A CA 1
ATOM 649 C C . TYR A 1 85 ? -19.952 -19.778 18.791 1.00 94.06 85 TYR A C 1
ATOM 651 O O . TYR A 1 85 ? -19.988 -20.979 18.511 1.00 94.06 85 TYR A O 1
ATOM 659 N N . ARG A 1 86 ? -20.602 -18.837 18.089 1.00 95.31 86 ARG A N 1
ATOM 660 C CA . ARG A 1 86 ? -21.489 -19.094 16.940 1.00 95.31 86 ARG A CA 1
ATOM 661 C C . ARG A 1 86 ? -22.646 -20.064 17.235 1.00 95.31 86 ARG A C 1
ATOM 663 O O . ARG A 1 86 ? -23.080 -20.796 16.348 1.00 95.31 86 ARG A O 1
ATOM 670 N N . LYS A 1 87 ? -23.145 -20.091 18.473 1.00 96.25 87 LYS A N 1
ATOM 671 C CA . LYS A 1 87 ? -24.271 -20.938 18.898 1.00 96.25 87 LYS A CA 1
ATOM 672 C C . LYS A 1 87 ? -25.393 -20.107 19.511 1.00 96.25 87 LYS A C 1
ATOM 674 O O . LYS A 1 87 ? -25.152 -19.080 20.144 1.00 96.25 87 LYS A O 1
ATOM 679 N N . THR A 1 88 ? -26.622 -20.581 19.330 1.00 97.12 88 THR A N 1
ATOM 680 C CA . THR A 1 88 ? -27.842 -19.983 19.888 1.00 97.12 88 THR A CA 1
ATOM 681 C C . THR A 1 88 ? -28.677 -21.046 20.613 1.00 97.12 88 THR A C 1
ATOM 683 O O . THR A 1 88 ? -28.366 -22.236 20.551 1.00 97.12 88 THR A O 1
ATOM 686 N N . VAL A 1 89 ? -29.744 -20.632 21.299 1.00 96.75 89 VAL A N 1
ATOM 687 C CA . VAL A 1 89 ? -30.753 -21.526 21.914 1.00 96.75 89 VAL A CA 1
ATOM 688 C C . VAL A 1 89 ? -31.747 -22.147 20.919 1.00 96.75 89 VAL A C 1
ATOM 690 O O . VAL A 1 89 ? -32.660 -22.869 21.332 1.00 96.75 89 VAL A O 1
ATOM 693 N N . VAL A 1 90 ? -31.626 -21.828 19.628 1.00 95.75 90 VAL A N 1
ATOM 694 C CA . VAL A 1 90 ? -32.518 -22.330 18.575 1.00 95.75 90 VAL A CA 1
ATOM 695 C C . VAL A 1 90 ? -32.254 -23.819 18.359 1.00 95.75 90 VAL A C 1
ATOM 697 O O . VAL A 1 90 ? -31.104 -24.243 18.227 1.00 95.75 90 VAL A O 1
ATOM 700 N N . ARG A 1 91 ? -33.316 -24.629 18.355 1.00 95.50 91 ARG A N 1
ATOM 701 C CA . ARG A 1 91 ? -33.208 -26.079 18.138 1.00 95.50 91 ARG A CA 1
ATOM 702 C C . ARG A 1 91 ? -32.950 -26.379 16.654 1.00 95.50 91 ARG A C 1
ATOM 704 O O . ARG A 1 91 ? -33.379 -25.600 15.811 1.00 95.50 91 ARG A O 1
ATOM 711 N N . PRO A 1 92 ? -32.325 -27.517 16.300 1.00 95.19 92 PRO A N 1
ATOM 712 C CA . PRO A 1 92 ? -32.019 -27.846 14.902 1.00 95.19 92 PRO A CA 1
ATOM 713 C C . PRO A 1 92 ? -33.227 -27.856 13.950 1.00 95.19 92 PRO A C 1
ATOM 715 O O . PRO A 1 92 ? -33.060 -27.610 12.760 1.00 95.19 92 PRO A O 1
ATOM 718 N N . GLN A 1 93 ? -34.428 -28.144 14.462 1.00 96.00 93 GLN A N 1
ATOM 719 C CA . GLN A 1 93 ? -35.683 -28.143 13.703 1.00 96.00 93 GLN A CA 1
ATOM 720 C C . GLN A 1 93 ? -36.395 -26.780 13.647 1.00 96.00 93 GLN A C 1
ATOM 722 O O . GLN A 1 93 ? -37.395 -26.651 12.946 1.00 96.00 93 GLN A O 1
ATOM 727 N N . GLU A 1 94 ? -35.923 -25.789 14.406 1.00 96.69 94 GLU A N 1
ATOM 728 C CA . GLU A 1 94 ? -36.535 -24.464 14.488 1.00 96.69 94 GLU A CA 1
ATOM 729 C C . GLU A 1 94 ? -35.880 -23.486 13.507 1.00 96.69 94 GLU A C 1
ATOM 731 O O . GLU A 1 94 ? -34.670 -23.504 13.276 1.00 96.69 94 GLU A O 1
ATOM 736 N N . ILE A 1 95 ? -36.683 -22.557 12.995 1.00 96.81 95 ILE A N 1
ATOM 737 C CA . ILE A 1 95 ? -36.228 -21.392 12.238 1.00 96.81 95 ILE A CA 1
ATOM 738 C C . ILE A 1 95 ? -36.674 -20.097 12.919 1.00 96.81 95 ILE A C 1
ATOM 740 O O . ILE A 1 95 ? -37.696 -20.051 13.605 1.00 96.81 95 ILE A O 1
ATOM 744 N N . LEU A 1 96 ? -35.922 -19.018 12.700 1.00 97.62 96 LEU A N 1
ATOM 745 C CA . LEU A 1 96 ? -36.325 -17.673 13.107 1.00 97.62 96 LEU A CA 1
ATOM 746 C C . LEU A 1 96 ? -37.289 -17.077 12.071 1.00 97.62 96 LEU A C 1
ATOM 748 O O . LEU A 1 96 ? -36.886 -16.801 10.943 1.00 97.62 96 LEU A O 1
ATOM 752 N N . VAL A 1 97 ? -38.536 -16.829 12.476 1.00 96.94 97 VAL A N 1
ATOM 753 C CA . VAL A 1 97 ? -39.587 -16.264 11.609 1.00 96.94 97 VAL A CA 1
ATOM 754 C C . VAL A 1 97 ? -39.592 -14.738 11.657 1.00 96.94 97 VAL A C 1
ATOM 756 O O . VAL A 1 97 ? -39.653 -14.074 10.623 1.00 96.94 97 VAL A O 1
ATOM 759 N N . SER A 1 98 ? -39.513 -14.159 12.857 1.00 96.75 98 SER A N 1
ATOM 760 C CA . SER A 1 98 ? -39.586 -12.707 13.038 1.00 96.75 98 SER A CA 1
ATOM 761 C C . SER A 1 98 ? -38.865 -12.218 14.286 1.00 96.75 98 SER A C 1
ATOM 763 O O . SER A 1 98 ? -38.711 -12.941 15.269 1.00 96.75 98 SER A O 1
ATOM 765 N N . VAL A 1 99 ? -38.464 -10.946 14.243 1.00 96.94 99 VAL A N 1
ATOM 766 C CA . VAL A 1 99 ? -37.882 -10.206 15.367 1.00 96.94 99 VAL A CA 1
ATOM 767 C C . VAL A 1 99 ? -38.827 -9.066 15.726 1.00 96.94 99 VAL A C 1
ATOM 769 O O . VAL A 1 99 ? -39.096 -8.196 14.895 1.00 96.94 99 VAL A O 1
ATOM 772 N N . HIS A 1 100 ? -39.313 -9.049 16.962 1.00 96.88 100 HIS A N 1
ATOM 773 C CA . HIS A 1 100 ? -40.065 -7.934 17.515 1.00 96.88 100 HIS A CA 1
ATOM 774 C C . HIS A 1 100 ? -39.107 -6.961 18.208 1.00 96.88 100 HIS A C 1
ATOM 776 O O . HIS A 1 100 ? -38.589 -7.240 19.292 1.00 96.88 100 HIS A O 1
ATOM 782 N N . ILE A 1 101 ? -38.880 -5.813 17.564 1.00 96.56 101 ILE A N 1
ATOM 783 C CA . ILE A 1 101 ? -38.099 -4.704 18.118 1.00 96.56 101 ILE A CA 1
ATOM 784 C C . ILE A 1 101 ? -39.075 -3.762 18.841 1.00 96.56 101 ILE A C 1
ATOM 786 O O . ILE A 1 101 ? -39.915 -3.161 18.164 1.00 96.56 101 ILE A O 1
ATOM 790 N N . PRO A 1 102 ? -38.995 -3.625 20.177 1.00 95.81 102 PRO A N 1
ATOM 791 C CA . PRO A 1 102 ? -39.965 -2.846 20.939 1.00 95.81 102 PRO A CA 1
ATOM 792 C C . PRO A 1 102 ? -39.798 -1.338 20.709 1.00 95.81 102 PRO A C 1
ATOM 794 O O . PRO A 1 102 ? -38.697 -0.852 20.435 1.00 95.81 102 PRO A O 1
ATOM 797 N N . TYR A 1 103 ? -40.887 -0.584 20.882 1.00 96.69 103 TYR A N 1
ATOM 798 C CA . TYR A 1 103 ? -40.789 0.860 21.104 1.00 96.69 103 TYR A CA 1
ATOM 799 C C . TYR A 1 103 ? -40.102 1.130 22.445 1.00 96.69 103 TYR A C 1
ATOM 801 O O . TYR A 1 103 ? -40.316 0.400 23.415 1.00 96.69 103 TYR A O 1
ATOM 809 N N . SER A 1 104 ? -39.313 2.200 22.516 1.00 95.94 104 SER A N 1
ATOM 810 C CA . SER A 1 104 ? -38.779 2.673 23.794 1.00 95.94 104 SER A CA 1
ATOM 811 C C . SER A 1 104 ? -39.866 3.349 24.641 1.00 95.94 104 SER A C 1
ATOM 813 O O . SER A 1 104 ? -40.838 3.904 24.120 1.00 95.94 104 SER A O 1
ATOM 815 N N . LYS A 1 105 ? -39.720 3.279 25.966 1.00 93.31 105 LYS A N 1
ATOM 816 C CA . LYS A 1 105 ? -40.627 3.906 26.937 1.00 93.31 105 LYS A CA 1
ATOM 817 C C . LYS A 1 105 ? -40.267 5.379 27.169 1.00 93.31 105 LYS A C 1
ATOM 819 O O . LYS A 1 105 ? -39.160 5.829 26.882 1.00 93.31 105 LYS A O 1
ATOM 824 N N . LYS A 1 106 ? -41.198 6.147 27.744 1.00 89.12 106 LYS A N 1
ATOM 825 C CA . LYS A 1 106 ? -40.883 7.482 28.280 1.00 89.12 106 LYS A CA 1
ATOM 826 C C . LYS A 1 106 ? -39.842 7.326 29.402 1.00 89.12 106 LYS A C 1
ATOM 828 O O . LYS A 1 106 ? -39.986 6.416 30.208 1.00 89.12 106 LYS A O 1
ATOM 833 N N . PHE A 1 107 ? -38.816 8.181 29.420 1.00 91.62 107 PHE A N 1
ATOM 834 C CA . PHE A 1 107 ? -37.639 8.077 30.304 1.00 91.62 107 PHE A CA 1
ATOM 835 C C . PHE A 1 107 ? -36.755 6.831 30.100 1.00 91.62 107 PHE A C 1
ATOM 837 O O . PHE A 1 107 ? -35.899 6.546 30.934 1.00 91.62 107 PHE A O 1
ATOM 844 N N . GLN A 1 108 ? -36.921 6.111 28.985 1.00 95.50 108 GLN A N 1
ATOM 845 C CA . GLN A 1 108 ? -35.949 5.126 28.521 1.00 95.50 108 GLN A CA 1
ATOM 846 C C . GLN A 1 108 ? -35.079 5.741 27.425 1.00 95.50 108 GLN A C 1
ATOM 848 O O . GLN A 1 108 ? -35.598 6.290 26.452 1.00 95.50 108 GLN A O 1
ATOM 853 N N . PHE A 1 109 ? -33.765 5.595 27.549 1.00 96.94 109 PHE A N 1
ATOM 854 C CA . PHE A 1 109 ? -32.795 6.082 26.575 1.00 96.94 109 PHE A CA 1
ATOM 855 C C . PHE A 1 109 ? -31.915 4.946 26.092 1.00 96.94 109 PHE A C 1
ATOM 857 O O . PHE A 1 109 ? -31.471 4.117 26.886 1.00 96.94 109 PHE A O 1
ATOM 864 N N . VAL A 1 110 ? -31.661 4.924 24.785 1.00 97.62 110 VAL A N 1
ATOM 865 C CA . VAL A 1 110 ? -30.862 3.877 24.148 1.00 97.62 110 VAL A CA 1
ATOM 866 C C . VAL A 1 110 ? -29.848 4.516 23.213 1.00 97.62 110 VAL A C 1
ATOM 868 O O . VAL A 1 110 ? -30.202 5.358 22.387 1.00 97.62 110 VAL A O 1
ATOM 871 N N . SER A 1 111 ? -28.593 4.089 23.321 1.00 97.69 111 SER A N 1
ATOM 872 C CA . SER A 1 111 ? -27.526 4.465 22.391 1.00 97.69 111 SER A CA 1
ATOM 873 C C . SER A 1 111 ? -26.717 3.236 22.003 1.00 97.69 111 SER A C 1
ATOM 875 O O . SER A 1 111 ? -26.566 2.306 22.796 1.00 97.69 111 SER A O 1
ATOM 877 N N . ALA A 1 112 ? -26.187 3.243 20.784 1.00 97.75 112 ALA A N 1
ATOM 878 C CA . ALA A 1 112 ? -25.256 2.235 20.305 1.00 97.75 112 ALA A CA 1
ATOM 879 C C . ALA A 1 112 ? -23.976 2.904 19.814 1.00 97.75 112 ALA A C 1
ATOM 881 O O . ALA A 1 112 ? -24.013 4.022 19.298 1.00 97.75 112 ALA A O 1
ATOM 882 N N . PHE A 1 113 ? -22.858 2.211 20.001 1.00 97.81 113 PHE A N 1
ATOM 883 C CA . PHE A 1 113 ? -21.541 2.670 19.603 1.00 97.81 113 PHE A CA 1
ATOM 884 C C . PHE A 1 113 ? -20.749 1.532 18.959 1.00 97.81 113 PHE A C 1
ATOM 886 O O . PHE A 1 113 ? -20.903 0.350 19.294 1.00 97.81 113 PHE A O 1
ATOM 893 N N . LYS A 1 114 ? -19.851 1.915 18.056 1.00 97.06 114 LYS A N 1
ATOM 894 C CA . LYS A 1 114 ? -18.940 1.025 17.347 1.00 97.06 114 LYS A CA 1
ATOM 895 C C . LYS A 1 114 ? -17.572 1.682 17.246 1.00 97.06 114 LYS A C 1
ATOM 897 O O . LYS A 1 114 ? -17.483 2.860 16.910 1.00 97.06 114 LYS A O 1
ATOM 902 N N . GLN A 1 115 ? -16.533 0.894 17.495 1.00 97.94 115 GLN A N 1
ATOM 903 C CA . GLN A 1 115 ? -15.158 1.240 17.173 1.00 97.94 115 GLN A CA 1
ATOM 904 C C . GLN A 1 115 ? -14.520 0.100 16.373 1.00 97.94 115 GLN A C 1
ATOM 906 O O . GLN A 1 115 ? -14.592 -1.065 16.767 1.00 97.94 115 GLN A O 1
ATOM 911 N N . SER A 1 116 ? -13.892 0.454 15.258 1.00 96.12 116 SER A N 1
ATOM 912 C CA . SER A 1 116 ? -13.216 -0.431 14.299 1.00 96.12 116 SER A CA 1
ATOM 913 C C . SER A 1 116 ? -11.939 0.249 13.777 1.00 96.12 116 SER A C 1
ATOM 915 O O . SER A 1 116 ? -11.768 1.445 14.032 1.00 96.12 116 SER A O 1
ATOM 917 N N . PRO A 1 117 ? -11.022 -0.466 13.096 1.00 93.81 117 PRO A N 1
ATOM 918 C CA . PRO A 1 117 ? -9.815 0.142 12.527 1.00 93.81 117 PRO A CA 1
ATOM 919 C C . PRO A 1 117 ? -10.101 1.343 11.611 1.00 93.81 117 PRO A C 1
ATOM 921 O O . PRO A 1 117 ? -9.474 2.387 11.776 1.00 93.81 117 PRO A O 1
ATOM 924 N N . ARG A 1 118 ? -11.103 1.237 10.724 1.00 93.50 118 ARG A N 1
ATOM 925 C CA . ARG A 1 118 ? -11.685 2.372 9.977 1.00 93.50 118 ARG A CA 1
ATOM 926 C C . ARG A 1 118 ? -13.192 2.499 10.217 1.00 93.50 118 ARG A C 1
ATOM 928 O O . ARG A 1 118 ? -13.810 1.590 10.770 1.00 93.50 118 ARG A O 1
ATOM 935 N N . ARG A 1 119 ? -13.807 3.624 9.829 1.00 90.38 119 ARG A N 1
ATOM 936 C CA . ARG A 1 119 ? -15.228 3.917 10.134 1.00 90.38 119 ARG A CA 1
ATOM 937 C C . ARG A 1 119 ? -16.204 3.065 9.323 1.00 90.38 119 ARG A C 1
ATOM 939 O O . ARG A 1 119 ? -17.098 2.441 9.896 1.00 90.38 119 ARG A O 1
ATOM 946 N N . GLU A 1 120 ? -16.068 3.060 8.000 1.00 88.81 120 GLU A N 1
ATOM 947 C CA . GLU A 1 120 ? -16.966 2.340 7.098 1.00 88.81 120 GLU A CA 1
ATOM 948 C C . GLU A 1 120 ? -16.449 0.943 6.736 1.00 88.81 120 GLU A C 1
ATOM 950 O O . GLU A 1 120 ? -15.249 0.699 6.635 1.00 88.81 120 GLU A O 1
ATOM 955 N N . ASP A 1 121 ? -17.386 0.030 6.460 1.00 93.00 121 ASP A N 1
ATOM 956 C CA . ASP A 1 121 ? -17.103 -1.303 5.915 1.00 93.00 121 ASP A CA 1
ATOM 957 C C . ASP A 1 121 ? -16.008 -2.067 6.676 1.00 93.00 121 ASP A C 1
ATOM 959 O O . ASP A 1 121 ? -15.026 -2.551 6.104 1.00 93.00 121 ASP A O 1
ATOM 963 N N . ASP A 1 122 ? -16.166 -2.127 8.000 1.00 93.50 122 ASP A N 1
ATOM 964 C CA . ASP A 1 122 ? -15.197 -2.766 8.877 1.00 93.50 122 ASP A CA 1
ATOM 965 C C . ASP A 1 122 ? -15.838 -3.573 10.012 1.00 93.50 122 ASP A C 1
ATOM 967 O O . ASP A 1 122 ? -16.989 -3.356 10.407 1.00 93.50 122 ASP A O 1
ATOM 971 N N . ILE A 1 123 ? -15.070 -4.529 10.520 1.00 93.88 123 ILE A N 1
ATOM 972 C CA . ILE A 1 123 ? -15.380 -5.364 11.668 1.00 93.88 123 ILE A CA 1
ATOM 973 C C . ILE A 1 123 ? -15.101 -4.582 12.954 1.00 93.88 123 ILE A C 1
ATOM 975 O O . ILE A 1 123 ? -14.062 -3.946 13.111 1.00 93.88 123 ILE A O 1
ATOM 979 N N . SER A 1 124 ? -16.031 -4.665 13.901 1.00 95.38 124 SER A N 1
ATOM 980 C CA . SER A 1 124 ? -15.910 -4.019 15.207 1.00 95.38 124 SER A CA 1
ATOM 981 C C . SER A 1 124 ? -14.826 -4.656 16.073 1.00 95.38 124 SER A C 1
ATOM 983 O O . SER A 1 124 ? -14.814 -5.871 16.268 1.00 95.38 124 SER A O 1
ATOM 985 N N . ILE A 1 125 ? -13.971 -3.811 16.655 1.00 97.12 125 ILE A N 1
ATOM 986 C CA . ILE A 1 125 ? -13.062 -4.164 17.755 1.00 97.12 125 ILE A CA 1
ATOM 987 C C . ILE A 1 125 ? -13.882 -4.291 19.039 1.00 97.12 125 ILE A C 1
ATOM 989 O O . ILE A 1 125 ? -13.859 -5.325 19.703 1.00 97.12 125 ILE A O 1
ATOM 993 N N . VAL A 1 126 ? -14.663 -3.250 19.345 1.00 98.38 126 VAL A N 1
ATOM 994 C CA . VAL A 1 126 ? -15.713 -3.265 20.368 1.00 98.38 126 VAL A CA 1
ATOM 995 C C . VAL A 1 126 ? -16.943 -2.581 19.792 1.00 98.38 126 VAL A C 1
ATOM 997 O O . VAL A 1 126 ? -16.871 -1.494 19.217 1.00 98.38 126 VAL A O 1
ATOM 1000 N N . THR A 1 127 ? -18.094 -3.214 19.972 1.00 98.44 127 THR A N 1
ATOM 1001 C CA . THR A 1 127 ? -19.399 -2.605 19.713 1.00 98.44 127 THR A CA 1
ATOM 1002 C C . THR A 1 127 ? -20.277 -2.782 20.938 1.00 98.44 127 THR A C 1
ATOM 1004 O O . THR A 1 127 ? -20.154 -3.767 21.663 1.00 98.44 127 THR A O 1
ATOM 1007 N N . THR A 1 128 ? -21.139 -1.815 21.216 1.00 98.50 128 THR A N 1
ATOM 1008 C CA . THR A 1 128 ? -21.999 -1.848 22.393 1.00 98.50 128 THR A CA 1
ATOM 1009 C C . THR A 1 128 ? -23.332 -1.186 22.114 1.00 98.50 128 THR A C 1
ATOM 1011 O O . THR A 1 128 ? -23.432 -0.275 21.292 1.00 98.50 128 THR A O 1
ATOM 1014 N N . ALA A 1 129 ? -24.353 -1.638 22.828 1.00 98.50 129 ALA A N 1
ATOM 1015 C CA . ALA A 1 129 ? -25.588 -0.902 22.980 1.00 98.50 129 ALA A CA 1
ATOM 1016 C C . ALA A 1 129 ? -25.977 -0.868 24.451 1.00 98.50 129 ALA A C 1
ATOM 1018 O O . ALA A 1 129 ? -25.867 -1.865 25.169 1.00 98.50 129 ALA A O 1
ATOM 1019 N N . MET A 1 130 ? -26.434 0.297 24.882 1.00 98.56 130 MET A N 1
ATOM 1020 C CA . MET A 1 130 ? -26.765 0.573 26.268 1.00 98.56 130 MET A CA 1
ATOM 1021 C C . MET A 1 130 ? -28.182 1.122 26.328 1.00 98.56 130 MET A C 1
ATOM 1023 O O . MET A 1 130 ? -28.542 1.999 25.543 1.00 98.56 130 MET A O 1
ATOM 1027 N N . SER A 1 131 ? -28.984 0.582 27.240 1.00 98.25 131 SER A N 1
ATOM 1028 C CA . SER A 1 131 ? -30.345 1.030 27.527 1.00 98.25 131 SER A CA 1
ATOM 1029 C C . SER A 1 131 ? -30.443 1.346 29.009 1.00 98.25 131 SER A C 1
ATOM 1031 O O . SER A 1 131 ? -30.080 0.504 29.824 1.00 98.25 131 SER A O 1
ATOM 1033 N N . VAL A 1 132 ? -30.965 2.517 29.357 1.00 98.31 132 VAL A N 1
ATOM 1034 C CA . VAL A 1 132 ? -31.279 2.895 30.740 1.00 98.31 132 VAL A CA 1
ATOM 1035 C C . VAL A 1 132 ? -32.715 3.396 30.813 1.00 98.31 132 VAL A C 1
ATOM 1037 O O . VAL A 1 132 ? -33.161 4.117 29.921 1.00 98.31 132 VAL A O 1
ATOM 1040 N N . THR A 1 133 ? -33.437 2.992 31.852 1.00 97.56 133 THR A N 1
ATOM 1041 C CA . THR A 1 133 ? -34.779 3.473 32.187 1.00 97.56 133 THR A CA 1
ATOM 1042 C C . THR A 1 133 ? -34.727 4.129 33.557 1.00 97.56 133 THR A C 1
ATOM 1044 O O . THR A 1 133 ? -34.178 3.547 34.492 1.00 97.56 133 THR A O 1
ATOM 1047 N N . PHE A 1 134 ? -35.294 5.327 33.673 1.00 96.94 134 PHE A N 1
ATOM 1048 C CA . PHE A 1 134 ? -35.353 6.075 34.928 1.00 96.94 134 PHE A CA 1
ATOM 1049 C C . PHE A 1 134 ? -36.741 6.038 35.549 1.00 96.94 134 PHE A C 1
ATOM 1051 O O . PHE A 1 134 ? -37.746 6.061 34.830 1.00 96.94 134 PHE A O 1
ATOM 1058 N N . ALA A 1 135 ? -36.786 6.095 36.881 1.00 94.88 135 ALA A N 1
ATOM 1059 C CA . ALA A 1 135 ? -38.034 6.338 37.585 1.00 94.88 135 ALA A CA 1
ATOM 1060 C C . ALA A 1 135 ? -38.632 7.685 37.111 1.00 94.88 135 ALA A C 1
ATOM 1062 O O . ALA A 1 135 ? -37.892 8.674 37.000 1.00 94.88 135 ALA A O 1
ATOM 1063 N N . PRO A 1 136 ? -39.943 7.754 36.801 1.00 90.75 136 PRO A N 1
ATOM 1064 C CA . PRO A 1 136 ? -40.532 8.880 36.080 1.00 90.75 136 PRO A CA 1
ATOM 1065 C C . PRO A 1 136 ? -40.207 10.255 36.676 1.00 90.75 136 PRO A C 1
ATOM 1067 O O . PRO A 1 136 ? -40.505 10.523 37.835 1.00 90.75 136 PRO A O 1
ATOM 1070 N N . GLY A 1 137 ? -39.635 11.144 35.857 1.00 85.25 137 GLY A N 1
ATOM 1071 C CA . GLY A 1 137 ? -39.294 12.514 36.261 1.00 85.25 137 GLY A CA 1
ATOM 1072 C C . GLY A 1 137 ? -38.086 12.639 37.198 1.00 85.25 137 GLY A C 1
ATOM 1073 O O . GLY A 1 137 ? -37.836 13.730 37.700 1.00 85.25 137 GLY A O 1
ATOM 1074 N N . THR A 1 138 ? -37.340 11.557 37.427 1.00 92.50 138 THR A N 1
ATOM 1075 C CA . THR A 1 138 ? -36.135 11.537 38.269 1.00 92.50 138 THR A CA 1
ATOM 1076 C C . THR A 1 138 ? -34.906 11.102 37.468 1.00 92.50 138 THR A C 1
ATOM 1078 O O . THR A 1 138 ? -35.009 10.718 36.304 1.00 92.50 138 THR A O 1
ATOM 1081 N N . GLU A 1 139 ? -33.741 11.128 38.111 1.00 92.25 139 GLU A N 1
ATOM 1082 C CA . GLU A 1 139 ? -32.480 10.575 37.598 1.00 92.25 139 GLU A CA 1
ATOM 1083 C C . GLU A 1 139 ? -32.100 9.237 38.259 1.00 92.25 139 GLU A C 1
ATOM 1085 O O . GLU A 1 139 ? -30.957 8.794 38.167 1.00 92.25 139 GLU A O 1
ATOM 1090 N N . VAL A 1 140 ? -33.049 8.587 38.944 1.00 96.62 140 VAL A N 1
ATOM 1091 C CA . VAL A 1 140 ? -32.829 7.305 39.626 1.00 96.62 140 VAL A CA 1
ATOM 1092 C C . VAL A 1 140 ? -33.014 6.155 38.641 1.00 96.62 140 VAL A C 1
ATOM 1094 O O . VAL A 1 140 ? -34.065 6.036 38.006 1.00 96.62 140 VAL A O 1
ATOM 1097 N N . VAL A 1 141 ? -31.996 5.304 38.515 1.00 97.69 141 VAL A N 1
ATOM 1098 C CA . VAL A 1 141 ? -31.989 4.167 37.583 1.00 97.69 141 VAL A CA 1
ATOM 1099 C C . VAL A 1 141 ? -32.963 3.079 38.045 1.00 97.69 141 VAL A C 1
ATOM 1101 O O . VAL A 1 141 ? -32.789 2.497 39.114 1.00 97.69 141 VAL A O 1
ATOM 1104 N N . GLU A 1 142 ? -33.959 2.772 37.214 1.00 97.62 142 GLU A N 1
ATOM 1105 C CA . GLU A 1 142 ? -34.937 1.696 37.434 1.00 97.62 142 GLU A CA 1
ATOM 1106 C C . GLU A 1 142 ? -34.532 0.397 36.718 1.00 97.62 142 GLU A C 1
ATOM 1108 O O . GLU A 1 142 ? -34.673 -0.688 37.272 1.00 97.62 142 GLU A O 1
ATOM 1113 N N . ASP A 1 143 ? -33.998 0.505 35.498 1.00 97.50 143 ASP A N 1
ATOM 1114 C CA . ASP A 1 143 ? -33.461 -0.622 34.725 1.00 97.50 143 ASP A CA 1
ATOM 1115 C C . ASP A 1 143 ? -32.265 -0.159 33.894 1.00 97.50 143 ASP A C 1
ATOM 1117 O O . ASP A 1 143 ? -32.256 0.957 33.365 1.00 97.50 143 ASP A O 1
ATOM 1121 N N . ILE A 1 144 ? -31.263 -1.021 33.737 1.00 98.12 144 ILE A N 1
ATOM 1122 C CA . ILE A 1 144 ? -30.103 -0.742 32.895 1.00 98.12 144 ILE A CA 1
ATOM 1123 C C . ILE A 1 144 ? -29.565 -2.021 32.261 1.00 98.12 144 ILE A C 1
ATOM 1125 O O . ILE A 1 144 ? -29.397 -3.053 32.905 1.00 98.12 144 ILE A O 1
ATOM 1129 N N . ARG A 1 145 ? -29.266 -1.951 30.964 1.00 98.12 145 ARG A N 1
ATOM 1130 C CA . ARG A 1 145 ? -28.708 -3.055 30.181 1.00 98.12 145 ARG A CA 1
ATOM 1131 C C . ARG A 1 145 ? -27.525 -2.549 29.381 1.00 98.12 145 ARG A C 1
ATOM 1133 O O . ARG A 1 145 ? -27.676 -1.644 28.565 1.00 98.12 145 ARG A O 1
ATOM 1140 N N . LEU A 1 146 ? -26.365 -3.157 29.603 1.00 98.44 146 LEU A N 1
ATOM 1141 C CA . LEU A 1 146 ? -25.108 -2.805 28.948 1.00 98.44 146 LEU A CA 1
ATOM 1142 C C . LEU A 1 146 ? -24.629 -4.017 28.148 1.00 98.44 146 LEU A C 1
ATOM 1144 O O . LEU A 1 146 ? -24.088 -4.963 28.722 1.00 98.44 146 LEU A O 1
ATOM 1148 N N . SER A 1 147 ? -24.889 -4.023 26.841 1.00 98.44 147 SER A N 1
ATOM 1149 C CA . SER A 1 147 ? -24.532 -5.137 25.962 1.00 98.44 147 SER A CA 1
ATOM 1150 C C . SER A 1 147 ? -23.275 -4.831 25.161 1.00 98.44 147 SER A C 1
ATOM 1152 O O . SER A 1 147 ? -23.148 -3.734 24.618 1.00 98.44 147 SER A O 1
ATOM 1154 N N . TYR A 1 148 ? -22.362 -5.795 25.060 1.00 98.44 148 TYR A N 1
ATOM 1155 C CA . TYR A 1 148 ? -21.077 -5.647 24.380 1.00 98.44 148 TYR A CA 1
ATOM 1156 C C . TYR A 1 148 ? -20.803 -6.809 23.418 1.00 98.44 148 TYR A C 1
ATOM 1158 O O . TYR A 1 148 ? -21.068 -7.974 23.721 1.00 98.44 148 TYR A O 1
ATOM 1166 N N . GLY A 1 149 ? -20.229 -6.478 22.263 1.00 97.81 149 GLY A N 1
ATOM 1167 C CA . GLY A 1 149 ? -19.571 -7.388 21.329 1.00 97.81 149 GLY A CA 1
ATOM 1168 C C . GLY A 1 149 ? -18.063 -7.117 21.278 1.00 97.81 149 GLY A C 1
ATOM 1169 O O . GLY A 1 149 ? -17.613 -6.014 21.587 1.00 97.81 149 GLY A O 1
ATOM 1170 N N . GLY A 1 150 ? -17.277 -8.131 20.914 1.00 96.56 150 GLY A N 1
ATOM 1171 C CA . GLY A 1 150 ? -15.805 -8.069 20.879 1.00 96.56 150 GLY A CA 1
ATOM 1172 C C . GLY A 1 150 ? -15.106 -8.263 22.235 1.00 96.56 150 GLY A C 1
ATOM 1173 O O . GLY A 1 150 ? -13.878 -8.353 22.280 1.00 96.56 150 GLY A O 1
ATOM 1174 N N . MET A 1 151 ? -15.874 -8.394 23.324 1.00 96.94 151 MET A N 1
ATOM 1175 C CA . MET A 1 151 ? -15.376 -8.584 24.699 1.00 96.94 151 MET A CA 1
ATOM 1176 C C . MET A 1 151 ? -15.477 -10.028 25.215 1.00 96.94 151 MET A C 1
ATOM 1178 O O . MET A 1 151 ? -15.101 -10.304 26.347 1.00 96.94 151 MET A O 1
ATOM 1182 N N . ALA A 1 152 ? -15.987 -10.958 24.408 1.00 95.06 152 ALA A N 1
ATOM 1183 C CA . ALA A 1 152 ? -16.113 -12.373 24.750 1.00 95.06 152 ALA A CA 1
ATOM 1184 C C . ALA A 1 152 ? -16.272 -13.220 23.469 1.00 95.06 152 ALA A C 1
ATOM 1186 O O . ALA A 1 152 ? -16.439 -12.657 22.384 1.00 95.06 152 ALA A O 1
ATOM 1187 N N . PRO A 1 153 ? -16.272 -14.566 23.557 1.00 93.88 153 PRO A N 1
ATOM 1188 C CA . PRO A 1 153 ? -16.629 -15.451 22.441 1.00 93.88 153 PRO A CA 1
ATOM 1189 C C . PRO A 1 153 ? -18.097 -15.360 21.987 1.00 93.88 153 PRO A C 1
ATOM 1191 O O . PRO A 1 153 ? -18.482 -16.048 21.044 1.00 93.88 153 PRO A O 1
ATOM 1194 N N . THR A 1 154 ? -18.921 -14.549 22.650 1.00 96.50 154 THR A N 1
ATOM 1195 C CA . THR A 1 154 ? -20.320 -14.248 22.319 1.00 96.50 154 THR A CA 1
ATOM 1196 C C . THR A 1 154 ? -20.616 -12.774 22.608 1.00 96.50 154 THR A C 1
ATOM 1198 O O . THR A 1 154 ? -19.810 -12.077 23.222 1.00 96.50 154 THR A O 1
ATOM 1201 N N . THR A 1 155 ? -21.776 -12.277 22.174 1.00 97.38 155 THR A N 1
ATOM 1202 C CA . THR A 1 155 ? -22.324 -11.017 22.702 1.00 97.38 155 THR A CA 1
ATOM 1203 C C . THR A 1 155 ? -22.750 -11.218 24.160 1.00 97.38 155 THR A C 1
ATOM 1205 O O . THR A 1 155 ? -23.394 -12.221 24.465 1.00 97.38 155 THR A O 1
ATOM 1208 N N . VAL A 1 156 ? -22.407 -10.281 25.048 1.00 97.25 156 VAL A N 1
ATOM 1209 C CA . VAL A 1 156 ? -22.606 -10.410 26.505 1.00 97.25 156 VAL A CA 1
ATOM 1210 C C . VAL A 1 156 ? -23.292 -9.189 27.122 1.00 97.25 156 VAL A C 1
ATOM 1212 O O . VAL A 1 156 ? -23.216 -8.089 26.575 1.00 97.25 156 VAL A O 1
ATOM 1215 N N . LEU A 1 157 ? -23.938 -9.379 28.279 1.00 97.62 157 LEU A N 1
ATOM 1216 C CA . LEU A 1 157 ? -24.449 -8.312 29.150 1.00 97.62 157 LEU A CA 1
ATOM 1217 C C . LEU A 1 157 ? -23.543 -8.133 30.374 1.00 97.62 157 LEU A C 1
ATOM 1219 O O . LEU A 1 157 ? -23.215 -9.117 31.038 1.00 97.62 157 LEU A O 1
ATOM 1223 N N . ALA A 1 158 ? -23.221 -6.885 30.725 1.00 97.94 158 ALA A N 1
ATOM 1224 C CA . ALA A 1 158 ? -22.521 -6.530 31.964 1.00 97.94 158 ALA A CA 1
ATOM 1225 C C . ALA A 1 158 ? -23.469 -6.593 33.181 1.00 97.94 158 ALA A C 1
ATOM 1227 O O . ALA A 1 158 ? -23.845 -5.566 33.750 1.00 97.94 158 ALA A O 1
ATOM 1228 N N . LYS A 1 159 ? -23.956 -7.789 33.532 1.00 96.44 159 LYS A N 1
ATOM 1229 C CA . LYS A 1 159 ? -25.005 -7.976 34.551 1.00 96.44 159 LYS A CA 1
ATOM 1230 C C . LYS A 1 159 ? -24.561 -7.550 35.946 1.00 96.44 159 LYS A C 1
ATOM 1232 O O . LYS A 1 159 ? -25.364 -6.983 36.683 1.00 96.44 159 LYS A O 1
ATOM 1237 N N . LYS A 1 160 ? -23.310 -7.827 36.332 1.00 97.38 160 LYS A N 1
ATOM 1238 C CA . LYS A 1 160 ? -22.813 -7.471 37.672 1.00 97.38 160 LYS A CA 1
ATOM 1239 C C . LYS A 1 160 ? -22.779 -5.959 37.827 1.00 97.38 160 LYS A C 1
ATOM 1241 O O . LYS A 1 160 ? -23.258 -5.441 38.830 1.00 97.38 160 LYS A O 1
ATOM 1246 N N . THR A 1 161 ? -22.270 -5.266 36.814 1.00 98.12 161 THR A N 1
ATOM 1247 C CA . THR A 1 161 ? -22.249 -3.808 36.771 1.00 98.12 161 THR A CA 1
ATOM 1248 C C . THR A 1 161 ? -23.668 -3.260 36.729 1.00 98.12 161 THR A C 1
ATOM 1250 O O . THR A 1 161 ? -24.016 -2.477 37.599 1.00 98.12 161 THR A O 1
ATOM 1253 N N . ALA A 1 162 ? -24.525 -3.725 35.815 1.00 97.38 162 ALA A N 1
ATOM 1254 C CA . ALA A 1 162 ? -25.915 -3.279 35.729 1.00 97.38 162 ALA A CA 1
ATOM 1255 C C . ALA A 1 162 ? -26.655 -3.379 37.076 1.00 97.38 162 ALA A C 1
ATOM 1257 O O . ALA A 1 162 ? -27.248 -2.399 37.518 1.00 97.38 162 ALA A O 1
ATOM 1258 N N . ASN A 1 163 ? -26.535 -4.514 37.772 1.00 97.50 163 ASN A N 1
ATOM 1259 C CA . ASN A 1 163 ? -27.160 -4.724 39.079 1.00 97.50 163 ASN A CA 1
ATOM 1260 C C . ASN A 1 163 ? -26.638 -3.763 40.159 1.00 97.50 163 ASN A C 1
ATOM 1262 O O . ASN A 1 163 ? -27.420 -3.332 41.001 1.00 97.50 163 ASN A O 1
ATOM 1266 N N . LYS A 1 164 ? -25.344 -3.410 40.142 1.00 97.38 164 LYS A N 1
ATOM 1267 C CA . LYS A 1 164 ? -24.772 -2.425 41.080 1.00 97.38 164 LYS A CA 1
ATOM 1268 C C . LYS A 1 164 ? -25.323 -1.011 40.859 1.00 97.38 164 LYS A C 1
ATOM 1270 O O . LYS A 1 164 ? -25.359 -0.232 41.804 1.00 97.38 164 LYS A O 1
ATOM 1275 N N . LEU A 1 165 ? -25.733 -0.676 39.634 1.00 97.94 165 LEU A N 1
ATOM 1276 C CA . LEU A 1 165 ? -26.197 0.669 39.278 1.00 97.94 165 LEU A CA 1
ATOM 1277 C C . LEU A 1 165 ? -27.704 0.877 39.512 1.00 97.94 165 LEU A C 1
ATOM 1279 O O . LEU A 1 165 ? -28.170 2.014 39.451 1.00 97.94 165 LEU A O 1
ATOM 1283 N N . LEU A 1 166 ? -28.473 -0.182 39.792 1.00 97.88 166 LEU A N 1
ATOM 1284 C CA . LEU A 1 166 ? -29.907 -0.075 40.085 1.00 97.88 166 LEU A CA 1
ATOM 1285 C C . LEU A 1 166 ? -30.153 0.759 41.351 1.00 97.88 166 LEU A C 1
ATOM 1287 O O . LEU A 1 166 ? -29.488 0.585 42.370 1.00 97.88 166 LEU A O 1
ATOM 1291 N N . GLY A 1 167 ? -31.118 1.677 41.285 1.00 97.06 167 GLY A N 1
ATOM 1292 C CA . GLY A 1 167 ? -31.463 2.583 42.383 1.00 97.06 167 GLY A CA 1
ATOM 1293 C C . GLY A 1 167 ? -30.450 3.705 42.642 1.00 97.06 167 GLY A C 1
ATOM 1294 O O . GLY A 1 167 ? -30.690 4.541 43.512 1.00 97.06 167 GLY A O 1
ATOM 1295 N N . ARG A 1 168 ? -29.334 3.763 41.903 1.00 96.88 168 ARG A N 1
ATOM 1296 C CA . ARG A 1 168 ? -28.360 4.862 41.981 1.00 96.88 168 ARG A CA 1
ATOM 1297 C C . ARG A 1 168 ? -28.855 6.070 41.168 1.00 96.88 168 ARG A C 1
ATOM 1299 O O . ARG A 1 168 ? -29.623 5.920 40.215 1.00 96.88 168 ARG A O 1
ATOM 1306 N N . GLN A 1 169 ? -28.409 7.268 41.542 1.00 95.62 169 GLN A N 1
ATOM 1307 C CA . GLN A 1 169 ? -28.661 8.506 40.791 1.00 95.62 169 GLN A CA 1
ATOM 1308 C C . GLN A 1 169 ? -27.672 8.652 39.629 1.00 95.62 169 GLN A C 1
ATOM 1310 O O . GLN A 1 169 ? -26.499 8.311 39.772 1.00 95.62 169 GLN A O 1
ATOM 1315 N N . TRP A 1 170 ? -28.119 9.182 38.489 1.00 96.62 170 TRP A N 1
ATOM 1316 C CA . TRP A 1 170 ? -27.290 9.393 37.295 1.00 96.62 170 TRP A CA 1
ATOM 1317 C C . TRP A 1 170 ? -26.313 10.570 37.434 1.00 96.62 170 TRP A C 1
ATOM 1319 O O . TRP A 1 170 ? -26.476 11.615 36.810 1.00 96.62 170 TRP A O 1
ATOM 1329 N N . GLY A 1 171 ? -25.270 10.379 38.242 1.00 94.56 171 GLY A N 1
ATOM 1330 C CA . GLY A 1 171 ? -24.227 11.371 38.504 1.00 94.56 171 GLY A CA 1
ATOM 1331 C C . GLY A 1 171 ? -22.813 10.788 38.510 1.00 94.56 171 GLY A C 1
ATOM 1332 O O . GLY A 1 171 ? -22.588 9.632 38.149 1.00 94.56 171 GLY A O 1
ATOM 1333 N N . GLU A 1 172 ? -21.846 11.604 38.931 1.00 93.94 172 GLU A N 1
ATOM 1334 C CA . GLU A 1 172 ? -20.417 11.261 38.896 1.00 93.94 172 GLU A CA 1
ATOM 1335 C C . GLU A 1 172 ? -20.064 10.032 39.756 1.00 93.94 172 GLU A C 1
ATOM 1337 O O . GLU A 1 172 ? -19.246 9.210 39.343 1.00 93.94 172 GLU A O 1
ATOM 1342 N N . GLU A 1 173 ? -20.723 9.850 40.907 1.00 95.62 173 GLU A N 1
ATOM 1343 C CA . GLU A 1 173 ? -20.540 8.660 41.754 1.00 95.62 173 GLU A CA 1
ATOM 1344 C C . GLU A 1 173 ? -20.932 7.374 41.012 1.00 95.62 173 GLU A C 1
ATOM 1346 O O . GLU A 1 173 ? -20.163 6.411 40.982 1.00 95.62 173 GLU A O 1
ATOM 1351 N N . LEU A 1 174 ? -22.091 7.378 40.337 1.00 97.25 174 LEU A N 1
ATOM 1352 C CA . LEU A 1 174 ? -22.551 6.253 39.517 1.00 97.25 174 LEU A CA 1
ATOM 1353 C C . LEU A 1 174 ? -21.559 5.967 38.392 1.00 97.25 174 LEU A C 1
ATOM 1355 O O . LEU A 1 174 ? -21.233 4.808 38.138 1.00 97.25 174 LEU A O 1
ATOM 1359 N N . LEU A 1 175 ? -21.054 7.007 37.726 1.00 97.38 175 LEU A N 1
ATOM 1360 C CA . LEU A 1 175 ? -20.064 6.856 36.665 1.00 97.38 175 LEU A CA 1
ATOM 1361 C C . LEU A 1 175 ? -18.774 6.195 37.173 1.00 97.38 175 LEU A C 1
ATOM 1363 O O . LEU A 1 175 ? -18.243 5.304 36.503 1.00 97.38 175 LEU A O 1
ATOM 1367 N N . GLN A 1 176 ? -18.272 6.610 38.337 1.00 97.06 176 GLN A N 1
ATOM 1368 C CA . GLN A 1 176 ? -17.073 6.031 38.937 1.00 97.06 176 GLN A CA 1
ATOM 1369 C C . GLN A 1 176 ? -17.283 4.552 39.286 1.00 97.06 176 GLN A C 1
ATOM 1371 O O . GLN A 1 176 ? -16.455 3.712 38.924 1.00 97.06 176 GLN A O 1
ATOM 1376 N N . GLU A 1 177 ? -18.408 4.219 39.921 1.00 97.25 177 GLU A N 1
ATOM 1377 C CA . GLU A 1 177 ? -18.769 2.838 40.259 1.00 97.25 177 GLU A CA 1
ATOM 1378 C C . GLU A 1 177 ? -18.940 1.961 39.020 1.00 97.25 177 GLU A C 1
ATOM 1380 O O . GLU A 1 177 ? -18.437 0.835 38.978 1.00 97.25 177 GLU A O 1
ATOM 1385 N N . ALA A 1 178 ? -19.600 2.488 37.986 1.00 98.12 178 ALA A N 1
ATOM 1386 C CA . ALA A 1 178 ? -19.771 1.801 36.717 1.00 98.12 178 ALA A CA 1
ATOM 1387 C C . ALA A 1 178 ? -18.421 1.514 36.054 1.00 98.12 178 ALA A C 1
ATOM 1389 O O . ALA A 1 178 ? -18.190 0.391 35.618 1.00 98.12 178 ALA A O 1
ATOM 1390 N N . CYS A 1 179 ? -17.506 2.488 36.010 1.00 98.12 179 CYS A N 1
ATOM 1391 C CA . CYS A 1 179 ? -16.195 2.302 35.384 1.00 98.12 179 CYS A CA 1
ATOM 1392 C C . CYS A 1 179 ? -15.333 1.276 36.128 1.00 98.12 179 CYS A C 1
ATOM 1394 O O . CYS A 1 179 ? -14.713 0.433 35.483 1.00 98.12 179 CYS A O 1
ATOM 1396 N N . LEU A 1 180 ? -15.314 1.317 37.466 1.00 97.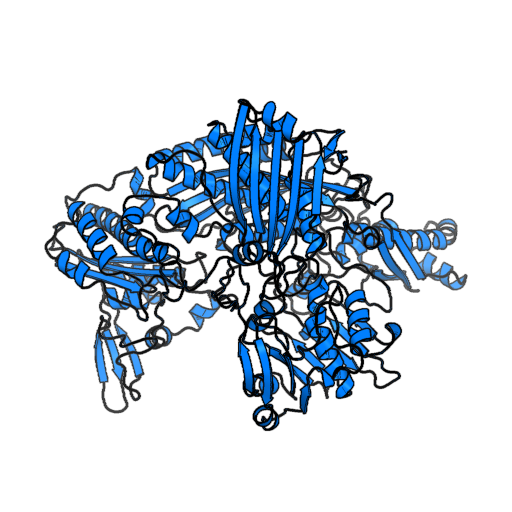69 180 LEU A N 1
ATOM 1397 C CA . LEU A 1 180 ? -14.598 0.333 38.285 1.00 97.69 180 LEU A CA 1
ATOM 1398 C C . LEU A 1 180 ? -15.176 -1.072 38.089 1.00 97.69 180 LEU A C 1
ATOM 1400 O O . LEU A 1 180 ? -14.443 -2.013 37.796 1.00 97.69 180 LEU A O 1
ATOM 1404 N N . SER A 1 181 ? -16.502 -1.203 38.166 1.00 98.12 181 SER A N 1
ATOM 1405 C CA . SER A 1 181 ? -17.172 -2.493 38.001 1.00 98.12 181 SER A CA 1
ATOM 1406 C C . SER A 1 181 ? -17.038 -3.049 36.578 1.00 98.12 181 SER A C 1
ATOM 1408 O O . SER A 1 181 ? -16.830 -4.251 36.419 1.00 98.12 181 SER A O 1
ATOM 1410 N N . LEU A 1 182 ? -17.092 -2.203 35.540 1.00 98.25 182 LEU A N 1
ATOM 1411 C CA . LEU A 1 182 ? -16.848 -2.619 34.155 1.00 98.25 182 LEU A CA 1
ATOM 1412 C C . LEU A 1 182 ? -15.398 -3.063 33.949 1.00 98.25 182 LEU A C 1
ATOM 1414 O O . LEU A 1 182 ? -15.176 -4.057 33.265 1.00 98.25 182 LEU A O 1
ATOM 1418 N N . ALA A 1 183 ? -14.419 -2.375 34.544 1.00 96.88 183 ALA A N 1
ATOM 1419 C CA . ALA A 1 183 ? -13.007 -2.747 34.427 1.00 96.88 183 ALA A CA 1
ATOM 1420 C C . ALA A 1 183 ? -12.709 -4.140 35.014 1.00 96.88 183 ALA A C 1
ATOM 1422 O O . ALA A 1 183 ? -11.819 -4.831 34.507 1.00 96.88 183 ALA A O 1
ATOM 1423 N N . GLU A 1 184 ? -13.460 -4.540 36.047 1.00 96.50 184 GLU A N 1
ATOM 1424 C CA . GLU A 1 184 ? -13.428 -5.874 36.661 1.00 96.50 184 GLU A CA 1
ATOM 1425 C C . GLU A 1 184 ? -14.217 -6.911 35.840 1.00 96.50 184 GLU A C 1
ATOM 1427 O O . GLU A 1 184 ? -13.716 -7.999 35.553 1.00 96.50 184 GLU A O 1
ATOM 1432 N N . GLU A 1 185 ? -15.456 -6.592 35.452 1.00 97.50 185 GLU A N 1
ATOM 1433 C CA . GLU A 1 185 ? -16.369 -7.521 34.775 1.00 97.50 185 GLU A CA 1
ATOM 1434 C C . GLU A 1 185 ? -15.964 -7.804 33.322 1.00 97.50 185 GLU A C 1
ATOM 1436 O O . GLU A 1 185 ? -16.037 -8.950 32.883 1.00 97.50 185 GLU A O 1
ATOM 1441 N N . MET A 1 186 ? -15.492 -6.791 32.592 1.00 96.12 186 MET A N 1
ATOM 1442 C CA . MET A 1 186 ? -15.059 -6.881 31.191 1.00 96.12 186 MET A CA 1
ATOM 1443 C C . MET A 1 186 ? -13.560 -7.176 31.073 1.00 96.12 186 MET A C 1
ATOM 1445 O O . MET A 1 186 ? -12.850 -6.603 30.241 1.00 96.12 186 MET A O 1
ATOM 1449 N N . THR A 1 187 ? -13.057 -8.065 31.927 1.00 93.69 187 THR A N 1
ATOM 1450 C CA . THR A 1 187 ? -11.664 -8.515 31.874 1.00 93.69 187 THR A CA 1
ATOM 1451 C C . THR A 1 187 ? -11.458 -9.480 30.707 1.00 93.69 187 THR A C 1
ATOM 1453 O O . THR A 1 187 ? -12.281 -10.352 30.440 1.00 93.69 187 THR A O 1
ATOM 1456 N N . LEU A 1 188 ? -10.329 -9.331 30.018 1.00 94.62 188 LEU A N 1
ATOM 1457 C CA . LEU A 1 188 ? -9.888 -10.209 28.940 1.00 94.62 188 LEU A CA 1
ATOM 1458 C C . LEU A 1 188 ? -8.538 -10.813 29.313 1.00 94.62 188 LEU A C 1
ATOM 1460 O O . LEU A 1 188 ? -7.680 -10.114 29.856 1.00 94.62 188 LEU A O 1
ATOM 1464 N N . ASP A 1 189 ? -8.347 -12.087 28.981 1.00 93.81 189 ASP A N 1
ATOM 1465 C CA . ASP A 1 189 ? -7.034 -12.717 29.083 1.00 93.81 189 ASP A CA 1
ATOM 1466 C C . ASP A 1 189 ? -6.031 -11.982 28.168 1.00 93.81 189 ASP A C 1
ATOM 1468 O O . ASP A 1 189 ? -6.392 -11.635 27.038 1.00 93.81 189 ASP A O 1
ATOM 1472 N N . PRO A 1 190 ? -4.781 -11.741 28.597 1.00 91.19 190 PRO A N 1
ATOM 1473 C CA . PRO A 1 190 ? -3.759 -11.114 27.754 1.00 91.19 190 PRO A CA 1
ATOM 1474 C C . PRO A 1 190 ? -3.508 -11.828 26.408 1.00 91.19 190 PRO A C 1
ATOM 1476 O O . PRO A 1 190 ? -3.086 -11.198 25.438 1.00 91.19 190 PRO A O 1
ATOM 1479 N N . SER A 1 191 ? -3.806 -13.129 26.319 1.00 93.06 191 SER A N 1
ATOM 1480 C CA . SER A 1 191 ? -3.723 -13.951 25.103 1.00 93.06 191 SER A CA 1
ATOM 1481 C C . SER A 1 191 ? -5.011 -13.973 24.261 1.00 93.06 191 SER A C 1
ATOM 1483 O O . SER A 1 191 ? -5.097 -14.711 23.275 1.00 93.06 191 SER A O 1
ATOM 1485 N N . ALA A 1 192 ? -6.027 -13.177 24.621 1.00 93.44 192 ALA A N 1
ATOM 1486 C CA . ALA A 1 192 ? -7.340 -13.219 23.985 1.00 93.44 192 ALA A CA 1
ATOM 1487 C C . ALA A 1 192 ? -7.269 -13.012 22.455 1.00 93.44 192 ALA A C 1
ATOM 1489 O O . ALA A 1 192 ? -6.609 -12.077 21.983 1.00 93.44 192 ALA A O 1
ATOM 1490 N N . PRO A 1 193 ? -8.022 -13.809 21.664 1.00 92.75 193 PRO A N 1
ATOM 1491 C CA . PRO A 1 193 ? -8.111 -13.628 20.221 1.00 92.75 193 PRO A CA 1
ATOM 1492 C C . PRO A 1 193 ? -8.488 -12.198 19.827 1.00 92.75 193 PRO A C 1
ATOM 1494 O O . PRO A 1 193 ? -9.317 -11.558 20.484 1.00 92.75 193 PRO A O 1
ATOM 1497 N N . GLY A 1 194 ? -7.862 -11.707 18.757 1.00 91.19 194 GLY A N 1
ATOM 1498 C CA . GLY A 1 194 ? -7.972 -10.323 18.290 1.00 91.19 194 GLY A CA 1
ATOM 1499 C C . GLY A 1 194 ? -7.018 -9.339 18.976 1.00 91.19 194 GLY A C 1
ATOM 1500 O O . GLY A 1 194 ? -6.946 -8.195 18.547 1.00 91.19 194 GLY A O 1
ATOM 1501 N N . GLY A 1 195 ? -6.279 -9.752 20.017 1.00 93.88 195 GLY A N 1
ATOM 1502 C CA . GLY A 1 195 ? -5.284 -8.899 20.671 1.00 93.88 195 GLY A CA 1
ATOM 1503 C C . GLY A 1 195 ? -5.895 -7.639 21.292 1.00 93.88 195 GLY A C 1
ATOM 1504 O O . GLY A 1 195 ? -7.008 -7.681 21.825 1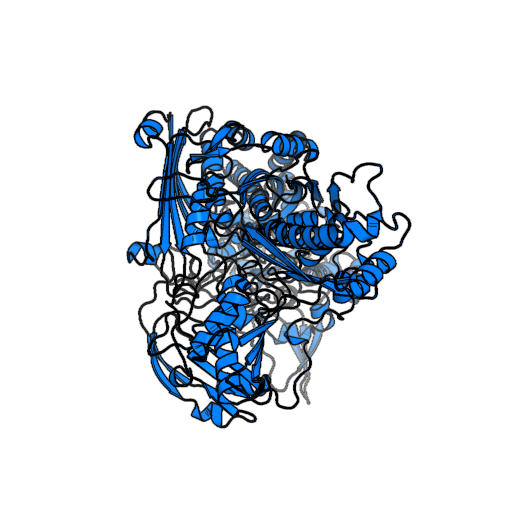.00 93.88 195 GLY A O 1
ATOM 1505 N N . MET A 1 196 ? -5.156 -6.528 21.262 1.00 94.75 196 MET A N 1
ATOM 1506 C CA . MET A 1 196 ? -5.625 -5.195 21.672 1.00 94.75 196 MET A CA 1
ATOM 1507 C C . MET A 1 196 ? -6.316 -5.154 23.045 1.00 94.75 196 MET A C 1
ATOM 1509 O O . MET A 1 196 ? -7.299 -4.443 23.248 1.00 94.75 196 MET A O 1
ATOM 1513 N N . VAL A 1 197 ? -5.863 -5.983 23.992 1.00 95.50 197 VAL A N 1
ATOM 1514 C CA . VAL A 1 197 ? -6.593 -6.269 25.240 1.00 95.50 197 VAL A CA 1
ATOM 1515 C C . VAL A 1 197 ? -6.811 -5.003 26.064 1.00 95.50 197 VAL A C 1
ATOM 1517 O O . VAL A 1 197 ? -7.941 -4.702 26.446 1.00 95.50 197 VAL A O 1
ATOM 1520 N N . THR A 1 198 ? -5.749 -4.227 26.279 1.00 96.50 198 THR A N 1
ATOM 1521 C CA . THR A 1 198 ? -5.798 -2.946 26.994 1.00 96.50 198 THR A CA 1
ATOM 1522 C C . THR A 1 198 ? -6.785 -1.988 26.331 1.00 96.50 198 THR A C 1
ATOM 1524 O O . THR A 1 198 ? -7.671 -1.455 26.994 1.00 96.50 198 THR A O 1
ATOM 1527 N N . TYR A 1 199 ? -6.696 -1.837 25.008 1.00 98.06 199 TYR A N 1
ATOM 1528 C CA . TYR A 1 199 ? -7.559 -0.948 24.238 1.00 98.06 199 TYR A CA 1
ATOM 1529 C C . TYR A 1 199 ? -9.030 -1.365 24.287 1.00 98.06 199 TYR A C 1
ATOM 1531 O O . TYR A 1 199 ? -9.890 -0.536 24.586 1.00 98.06 199 TYR A O 1
ATOM 1539 N N . ARG A 1 200 ? -9.328 -2.654 24.091 1.00 98.31 200 ARG A N 1
ATOM 1540 C CA . ARG A 1 200 ? -10.686 -3.205 24.197 1.00 98.31 200 ARG A CA 1
ATOM 1541 C C . ARG A 1 200 ? -11.300 -2.951 25.571 1.00 98.31 200 ARG A C 1
ATOM 1543 O O . ARG A 1 200 ? -12.429 -2.470 25.650 1.00 98.31 200 ARG A O 1
ATOM 1550 N N . ARG A 1 201 ? -10.545 -3.191 26.648 1.00 98.06 201 ARG A N 1
ATOM 1551 C CA . ARG A 1 201 ? -10.987 -2.895 28.021 1.00 98.06 201 ARG A CA 1
ATOM 1552 C C . ARG A 1 201 ? -11.263 -1.404 28.205 1.00 98.06 201 ARG A C 1
ATOM 1554 O O . ARG A 1 201 ? -12.356 -1.045 28.636 1.00 98.06 201 ARG A O 1
ATOM 1561 N N . THR A 1 202 ? -10.343 -0.531 27.791 1.00 98.44 202 THR A N 1
ATOM 1562 C CA . THR A 1 202 ? -10.532 0.927 27.862 1.00 98.44 202 THR A CA 1
ATOM 1563 C C . THR A 1 202 ? -11.766 1.395 27.084 1.00 98.44 202 THR A C 1
ATOM 1565 O O . THR A 1 202 ? -12.518 2.232 27.586 1.00 98.44 202 THR A O 1
ATOM 1568 N N . LEU A 1 203 ? -12.032 0.835 25.898 1.00 98.62 203 LEU A N 1
ATOM 1569 C CA . LEU A 1 203 ? -13.219 1.169 25.107 1.00 98.62 203 LEU A CA 1
ATOM 1570 C C . LEU A 1 203 ? -14.520 0.871 25.858 1.00 98.62 203 LEU A C 1
ATOM 1572 O O . LEU A 1 203 ? -15.461 1.651 25.742 1.00 98.62 203 LEU A O 1
ATOM 1576 N N . THR A 1 204 ? -14.593 -0.195 26.663 1.00 98.44 204 THR A N 1
ATOM 1577 C CA . THR A 1 204 ? -15.825 -0.483 27.422 1.00 98.44 204 THR A CA 1
ATOM 1578 C C . THR A 1 204 ? -16.201 0.646 28.384 1.00 98.44 204 THR A C 1
ATOM 1580 O O . THR A 1 204 ? -17.375 1.024 28.446 1.00 98.44 204 THR A O 1
ATOM 1583 N N . LEU A 1 205 ? -15.202 1.237 29.050 1.00 98.50 205 LEU A N 1
ATOM 1584 C CA . LEU A 1 205 ? -15.352 2.376 29.957 1.00 98.50 205 LEU A CA 1
ATOM 1585 C C . LEU A 1 205 ? -15.625 3.667 29.181 1.00 98.50 205 LEU A C 1
ATOM 1587 O O . LEU A 1 205 ? -16.542 4.413 29.511 1.00 98.50 205 LEU A O 1
ATOM 1591 N N . SER A 1 206 ? -14.854 3.937 28.126 1.00 98.44 206 SER A N 1
ATOM 1592 C CA . SER A 1 206 ? -14.993 5.171 27.347 1.00 98.44 206 SER A CA 1
ATOM 1593 C C . SER A 1 206 ? -16.325 5.263 26.602 1.00 98.44 206 SER A C 1
ATOM 1595 O O . SER A 1 206 ? -16.920 6.339 26.542 1.00 98.44 206 SER A O 1
ATOM 1597 N N . LEU A 1 207 ? -16.842 4.145 26.087 1.00 98.38 207 LEU A N 1
ATOM 1598 C CA . LEU A 1 207 ? -18.161 4.103 25.455 1.00 98.38 207 LEU A CA 1
ATOM 1599 C C . LEU A 1 207 ? -19.292 4.222 26.488 1.00 98.38 207 LEU A C 1
ATOM 1601 O O . LEU A 1 207 ? -20.298 4.870 26.202 1.00 98.38 207 LEU A O 1
ATOM 1605 N N . PHE A 1 208 ? -19.111 3.692 27.706 1.00 98.62 208 PHE A N 1
ATOM 1606 C CA . PHE A 1 208 ? -20.041 3.951 28.810 1.00 98.62 208 PHE A CA 1
ATOM 1607 C C . PHE A 1 208 ? -20.036 5.429 29.212 1.00 98.62 208 PHE A C 1
ATOM 1609 O O . PHE A 1 208 ? -21.093 6.017 29.414 1.00 98.62 208 PHE A O 1
ATOM 1616 N N . TYR A 1 209 ? -18.870 6.073 29.246 1.00 98.44 209 TYR A N 1
ATOM 1617 C CA . TYR A 1 209 ? -18.783 7.504 29.521 1.00 98.44 209 TYR A CA 1
ATOM 1618 C C . TYR A 1 209 ? -19.478 8.353 28.444 1.00 98.44 209 TYR A C 1
ATOM 1620 O O . TYR A 1 209 ? -20.236 9.267 28.770 1.00 98.44 209 TYR A O 1
ATOM 1628 N N . LYS A 1 210 ? -19.319 8.012 27.157 1.00 98.31 210 LYS A N 1
ATOM 1629 C CA . LYS A 1 210 ? -20.097 8.647 26.079 1.00 98.31 210 LYS A CA 1
ATOM 1630 C C . LYS A 1 210 ? -21.602 8.461 26.267 1.00 98.31 210 LYS A C 1
ATOM 1632 O O . LYS A 1 210 ? -22.364 9.412 26.079 1.00 98.31 210 LYS A O 1
ATOM 1637 N N . PHE A 1 211 ? -22.039 7.263 26.659 1.00 98.25 211 PHE A N 1
ATOM 1638 C CA . PHE A 1 211 ? -23.440 7.001 26.986 1.00 98.25 211 PHE A CA 1
ATOM 1639 C C . PHE A 1 211 ? -23.924 7.870 28.150 1.00 98.25 211 PHE A C 1
ATOM 1641 O O . PHE A 1 211 ? -24.958 8.523 28.027 1.00 98.25 211 PHE A O 1
ATOM 1648 N N . PHE A 1 212 ? -23.144 7.941 29.229 1.00 98.12 212 PHE A N 1
ATOM 1649 C CA . PHE A 1 212 ? -23.419 8.750 30.411 1.00 98.12 212 PHE A CA 1
ATOM 1650 C C . PHE A 1 212 ? -23.673 10.221 30.066 1.00 98.12 212 PHE A C 1
ATOM 1652 O O . PHE A 1 212 ? -24.736 10.750 30.400 1.00 98.12 212 PHE A O 1
ATOM 1659 N N . LEU A 1 213 ? -22.761 10.847 29.314 1.00 97.38 213 LEU A N 1
ATOM 1660 C CA . LEU A 1 213 ? -22.902 12.239 28.872 1.00 97.38 213 LEU A CA 1
ATOM 1661 C C . LEU A 1 213 ? -24.110 12.440 27.945 1.00 97.38 213 LEU A C 1
ATOM 1663 O O . LEU A 1 213 ? -24.845 13.419 28.076 1.00 97.38 213 LEU A O 1
ATOM 1667 N N . THR A 1 214 ? -24.346 11.496 27.030 1.00 96.38 214 THR A N 1
ATOM 1668 C CA . THR A 1 214 ? -25.494 11.546 26.109 1.00 96.38 214 THR A CA 1
ATOM 1669 C C . THR A 1 214 ? -26.818 11.507 26.875 1.00 96.38 214 THR A C 1
ATOM 1671 O O . THR A 1 214 ? -27.758 12.230 26.545 1.00 96.38 214 THR A O 1
ATOM 1674 N N . VAL A 1 215 ? -26.911 10.667 27.908 1.00 96.19 215 VAL A N 1
ATOM 1675 C CA . VAL A 1 215 ? -28.114 10.538 28.736 1.00 96.19 215 VAL A CA 1
ATOM 1676 C C . VAL A 1 215 ? -28.333 11.779 29.601 1.00 96.19 215 VAL A C 1
ATOM 1678 O O . VAL A 1 215 ? -29.468 12.243 29.664 1.00 96.19 215 VAL A O 1
ATOM 1681 N N . LEU A 1 216 ? -27.280 12.380 30.173 1.00 95.19 216 LEU A N 1
ATOM 1682 C CA . LEU A 1 216 ? -27.391 13.648 30.912 1.00 95.19 216 LEU A CA 1
ATOM 1683 C C . LEU A 1 216 ? -28.022 14.757 30.059 1.00 95.19 216 LEU A C 1
ATOM 1685 O O . LEU A 1 216 ? -28.967 15.418 30.490 1.00 95.19 216 LEU A O 1
ATOM 1689 N N . GLN A 1 217 ? -27.565 14.923 28.813 1.00 93.19 217 GLN A N 1
ATOM 1690 C CA . GLN A 1 217 ? -28.163 15.899 27.895 1.00 93.19 217 GLN A CA 1
ATOM 1691 C C . GLN A 1 217 ? -29.640 15.594 27.614 1.00 93.19 217 GLN A C 1
ATOM 1693 O O . GLN A 1 217 ? -30.478 16.498 27.628 1.00 93.19 217 GLN A O 1
ATOM 1698 N N . LYS A 1 218 ? -29.982 14.321 27.380 1.00 92.19 218 LYS A N 1
ATOM 1699 C CA . LYS A 1 218 ? -31.362 13.908 27.089 1.00 92.19 218 LYS A CA 1
ATOM 1700 C C . LYS A 1 218 ? -32.300 14.065 28.292 1.00 92.19 218 LYS A C 1
ATOM 1702 O O . LYS A 1 218 ? -33.441 14.481 28.095 1.00 92.19 218 LYS A O 1
ATOM 1707 N N . LEU A 1 219 ? -31.843 13.771 29.511 1.00 91.62 219 LEU A N 1
ATOM 1708 C CA . LEU A 1 219 ? -32.603 13.977 30.750 1.00 91.62 219 LEU A CA 1
ATOM 1709 C C . LEU A 1 219 ? -32.928 15.457 30.956 1.00 91.62 219 LEU A C 1
ATOM 1711 O O . LEU A 1 219 ? -34.083 15.814 31.199 1.00 91.62 219 LEU A O 1
ATOM 1715 N N . ARG A 1 220 ? -31.937 16.327 30.748 1.00 87.56 220 ARG A N 1
ATOM 1716 C CA . ARG A 1 220 ? -32.126 17.775 30.842 1.00 87.56 220 ARG A CA 1
ATOM 1717 C C . ARG A 1 220 ? -33.106 18.309 29.799 1.00 87.56 220 ARG A C 1
ATOM 1719 O O . ARG A 1 220 ? -33.975 19.108 30.135 1.00 87.56 220 ARG A O 1
ATOM 1726 N N . LEU A 1 221 ? -33.029 17.833 28.552 1.00 86.62 221 LEU A N 1
ATOM 1727 C CA . LEU A 1 221 ? -34.004 18.174 27.502 1.00 86.62 221 LEU A CA 1
ATOM 1728 C C . LEU A 1 221 ? -35.437 17.733 27.848 1.00 86.62 221 LEU A C 1
ATOM 1730 O O . LEU A 1 221 ? -36.392 18.279 27.301 1.00 86.62 221 LEU A O 1
ATOM 1734 N N . GLN A 1 222 ? -35.602 16.764 28.753 1.00 84.94 222 GLN A N 1
ATOM 1735 C CA . GLN A 1 222 ? -36.900 16.341 29.288 1.00 84.94 222 GLN A CA 1
ATOM 1736 C C . GLN A 1 222 ? -37.315 17.085 30.570 1.00 84.94 222 GLN A C 1
ATOM 1738 O O . GLN A 1 222 ? -38.361 16.767 31.135 1.00 84.94 222 GLN A O 1
ATOM 1743 N N . GLY A 1 223 ? -36.542 18.082 31.013 1.00 82.31 223 GLY A N 1
ATOM 1744 C CA . GLY A 1 223 ? -36.849 18.908 32.181 1.00 82.31 223 GLY A CA 1
ATOM 1745 C C . GLY A 1 223 ? -36.505 18.268 33.529 1.00 82.31 223 GLY A C 1
ATOM 1746 O O . GLY A 1 223 ? -36.983 18.748 34.553 1.00 82.31 223 GLY A O 1
ATOM 1747 N N . VAL A 1 224 ? -35.702 17.197 33.551 1.00 85.31 224 VAL A N 1
ATOM 1748 C CA . VAL A 1 224 ? -35.195 16.607 34.801 1.00 85.31 224 VAL A CA 1
ATOM 1749 C C . VAL A 1 224 ? -34.032 17.464 35.313 1.00 85.31 224 VAL A C 1
ATOM 1751 O O . VAL A 1 224 ? -33.144 17.829 34.541 1.00 85.31 224 VAL A O 1
ATOM 1754 N N . GLY A 1 225 ? -34.048 17.812 36.603 1.00 78.50 225 GLY A N 1
ATOM 1755 C CA . GLY A 1 225 ? -33.036 18.654 37.251 1.00 78.50 225 GLY A CA 1
ATOM 1756 C C . GLY A 1 225 ? -31.716 17.924 37.505 1.00 78.50 225 GLY A C 1
ATOM 1757 O O . GLY A 1 225 ? -31.371 17.704 38.658 1.00 78.50 225 GLY A O 1
ATOM 1758 N N . THR A 1 226 ? -31.010 17.539 36.441 1.00 83.06 226 THR A N 1
ATOM 1759 C CA . THR A 1 226 ? -29.734 16.808 36.500 1.00 83.06 226 THR A CA 1
ATOM 1760 C C . THR A 1 226 ? -28.529 17.737 36.370 1.00 83.06 226 THR A C 1
ATOM 1762 O O . THR A 1 226 ? -28.647 18.888 35.939 1.00 83.06 226 THR A O 1
ATOM 1765 N N . GLN A 1 227 ? -27.337 17.210 36.659 1.00 85.12 227 GLN A N 1
ATOM 1766 C CA . GLN A 1 227 ? -26.076 17.898 36.384 1.00 85.12 227 GLN A CA 1
ATOM 1767 C C . GLN A 1 227 ? -25.948 18.273 34.894 1.00 85.12 227 GLN A C 1
ATOM 1769 O O . GLN A 1 227 ? -26.303 17.502 33.998 1.00 85.12 227 GLN A O 1
ATOM 1774 N N . GLU A 1 228 ? -25.422 19.468 34.626 1.00 86.75 228 GLU A N 1
ATOM 1775 C CA . GLU A 1 228 ? -25.114 19.930 33.274 1.00 86.75 228 GLU A CA 1
ATOM 1776 C C . GLU A 1 228 ? -23.807 19.307 32.765 1.00 86.75 228 GLU A C 1
ATOM 1778 O O . GLU A 1 228 ? -22.805 19.245 33.479 1.00 86.75 228 GLU A O 1
ATOM 1783 N N . VAL A 1 229 ? -23.812 18.860 31.505 1.00 90.62 229 VAL A N 1
ATOM 1784 C CA . VAL A 1 229 ? -22.579 18.462 30.820 1.00 90.62 229 VAL A CA 1
ATOM 1785 C C . VAL A 1 229 ? -21.742 19.714 30.593 1.00 90.62 229 VAL A C 1
ATOM 1787 O O . VAL A 1 229 ? -22.199 20.646 29.935 1.00 90.62 229 VAL A O 1
ATOM 1790 N N . SER A 1 230 ? -20.520 19.715 31.125 1.00 92.56 230 SER A N 1
ATOM 1791 C CA . SER A 1 230 ? -19.560 20.798 30.911 1.00 92.56 230 SER A CA 1
ATOM 1792 C C . SER A 1 230 ? -19.378 21.081 29.417 1.00 92.56 230 SER A C 1
ATOM 1794 O O . SER A 1 230 ? -19.354 20.152 28.602 1.00 92.56 230 SER A O 1
ATOM 1796 N N . SER A 1 231 ? -19.255 22.358 29.050 1.00 93.12 231 SER A N 1
ATOM 1797 C CA . SER A 1 231 ? -19.199 22.802 27.651 1.00 93.12 231 SER A CA 1
ATOM 1798 C C . SER A 1 231 ? -18.051 22.155 26.871 1.00 93.12 231 SER A C 1
ATOM 1800 O O . SER A 1 231 ? -18.227 21.795 25.710 1.00 93.12 231 SER A O 1
ATOM 1802 N N . ASP A 1 232 ? -16.918 21.915 27.529 1.00 93.81 232 ASP A N 1
ATOM 1803 C CA . ASP A 1 232 ? -15.737 21.253 26.969 1.00 93.81 232 ASP A CA 1
ATOM 1804 C C . ASP A 1 232 ? -15.899 19.742 26.731 1.00 93.81 232 ASP A C 1
ATOM 1806 O O . ASP A 1 232 ? -15.092 19.123 26.031 1.00 93.81 232 ASP A O 1
ATOM 1810 N N . CYS A 1 233 ? -16.948 19.137 27.291 1.00 95.69 233 CYS A N 1
ATOM 1811 C CA . CYS A 1 233 ? -17.264 17.718 27.161 1.00 95.69 233 CYS A CA 1
ATOM 1812 C C . CYS A 1 233 ? -18.372 17.435 26.136 1.00 95.69 233 CYS A C 1
ATOM 1814 O O . CYS A 1 233 ? -18.619 16.270 25.820 1.00 95.69 233 CYS A O 1
ATOM 1816 N N . VAL A 1 234 ? -19.036 18.466 25.600 1.00 94.44 234 VAL A N 1
ATOM 1817 C CA . VAL A 1 234 ? -20.171 18.313 24.672 1.00 94.44 234 VAL A CA 1
ATOM 1818 C C . VAL A 1 234 ? -19.771 17.553 23.404 1.00 94.44 234 VAL A C 1
ATOM 1820 O O . VAL A 1 234 ? -20.512 16.668 22.972 1.00 94.44 234 VAL A O 1
ATOM 1823 N N . SER A 1 235 ? -18.573 17.792 22.869 1.00 93.94 235 SER A N 1
ATOM 1824 C CA . SER A 1 235 ? -18.066 17.112 21.666 1.00 93.94 235 SER A CA 1
ATOM 1825 C C . SER A 1 235 ? -17.976 15.586 21.800 1.00 93.94 235 SER A C 1
ATOM 1827 O O . SER A 1 235 ? -18.077 14.871 20.805 1.00 93.94 235 SER A O 1
ATOM 1829 N N . ALA A 1 236 ? -17.893 15.039 23.021 1.00 95.25 236 ALA A N 1
ATOM 1830 C CA . ALA A 1 236 ? -17.918 13.590 23.248 1.00 95.25 236 ALA A CA 1
ATOM 1831 C C . ALA A 1 236 ? -19.272 12.934 22.904 1.00 95.25 236 ALA A C 1
ATOM 1833 O O . ALA A 1 236 ? -19.327 11.719 22.693 1.00 95.25 236 ALA A O 1
ATOM 1834 N N . THR A 1 237 ? -20.351 13.724 22.864 1.00 93.06 237 THR A N 1
ATOM 1835 C CA . THR A 1 237 ? -21.729 13.273 22.587 1.00 93.06 237 THR A CA 1
ATOM 1836 C C . THR A 1 237 ? -22.139 13.430 21.124 1.00 93.06 237 THR A C 1
ATOM 1838 O O . THR A 1 237 ? -23.196 12.943 20.720 1.00 93.06 237 THR A O 1
ATOM 1841 N N . GLU A 1 238 ? -21.312 14.091 20.311 1.00 90.00 238 GLU A N 1
ATOM 1842 C CA . GLU A 1 238 ? -21.629 14.343 18.912 1.00 90.00 238 GLU A CA 1
ATOM 1843 C C . GLU A 1 238 ? -21.630 13.050 18.093 1.00 90.00 238 GLU A C 1
ATOM 1845 O O . GLU A 1 238 ? -20.703 12.236 18.130 1.00 90.00 238 GLU A O 1
ATOM 1850 N N . VAL A 1 239 ? -22.687 12.875 17.302 1.00 85.38 239 VAL A N 1
ATOM 1851 C CA . VAL A 1 239 ? -22.780 11.780 16.337 1.00 85.38 239 VAL A CA 1
ATOM 1852 C C . VAL A 1 239 ? -22.061 12.203 15.066 1.00 85.38 239 VAL A C 1
ATOM 1854 O O . VAL A 1 239 ? -22.382 13.236 14.479 1.00 85.38 239 VAL A O 1
ATOM 1857 N N . TYR A 1 240 ? -21.128 11.374 14.603 1.00 85.75 240 TYR A N 1
ATOM 1858 C CA . TYR A 1 240 ? -20.420 11.619 13.352 1.00 85.75 240 TYR A CA 1
ATOM 1859 C C . TYR A 1 240 ? -21.405 11.778 12.182 1.00 85.75 240 TYR A C 1
ATOM 1861 O O . TYR A 1 240 ? -22.294 10.945 11.981 1.00 85.75 240 TYR A O 1
ATOM 1869 N N . GLN A 1 241 ? -21.208 12.816 11.371 1.00 81.69 241 GLN A N 1
ATOM 1870 C CA . GLN A 1 241 ? -21.925 13.024 10.115 1.00 81.69 241 GLN A CA 1
ATOM 1871 C C . GLN A 1 241 ? -20.938 12.929 8.946 1.00 81.69 241 GLN A C 1
ATOM 1873 O O . GLN A 1 241 ? -19.926 13.634 8.966 1.00 81.69 241 GLN A O 1
ATOM 1878 N N . PRO A 1 242 ? -21.202 12.074 7.940 1.00 77.06 242 PRO A N 1
ATOM 1879 C CA . PRO A 1 242 ? -20.415 12.062 6.715 1.00 77.06 242 PRO A CA 1
ATOM 1880 C C . PRO A 1 242 ? -20.535 13.408 5.998 1.00 77.06 242 PRO A C 1
ATOM 1882 O O . PRO A 1 242 ? -21.639 13.916 5.800 1.00 77.06 242 PRO A O 1
ATOM 1885 N N . GLU A 1 243 ? -19.403 13.962 5.585 1.00 82.56 243 GLU A N 1
ATOM 1886 C CA . GLU A 1 243 ? -19.338 15.169 4.764 1.00 82.56 243 GLU A CA 1
ATOM 1887 C C . GLU A 1 243 ? -18.881 14.802 3.352 1.00 82.56 243 GLU A C 1
ATOM 1889 O O . GLU A 1 243 ? -18.176 13.815 3.151 1.00 82.56 243 GLU A O 1
ATOM 1894 N N . THR A 1 244 ? -19.299 15.590 2.361 1.00 88.19 244 THR A N 1
ATOM 1895 C CA . THR A 1 244 ? -18.843 15.392 0.979 1.00 88.19 244 THR A CA 1
ATOM 1896 C C . THR A 1 244 ? -17.424 15.946 0.839 1.00 88.19 244 THR A C 1
ATOM 1898 O O . THR A 1 244 ? -17.227 17.122 1.158 1.00 88.19 244 THR A O 1
ATOM 1901 N N . PRO A 1 245 ? -16.443 15.147 0.381 1.00 93.12 245 PRO A N 1
ATOM 1902 C CA . PRO A 1 245 ? -15.084 15.633 0.189 1.00 93.12 245 PRO A CA 1
ATOM 1903 C C . PRO A 1 245 ? -15.010 16.643 -0.965 1.00 93.12 245 PRO A C 1
ATOM 1905 O O . PRO A 1 245 ? -15.795 16.579 -1.913 1.00 93.12 245 PRO A O 1
ATOM 1908 N N . SER A 1 246 ? -14.048 17.563 -0.908 1.00 96.38 246 SER A N 1
ATOM 1909 C CA . SER A 1 246 ? -13.744 18.518 -1.974 1.00 96.38 246 SER A CA 1
ATOM 1910 C C . SER A 1 246 ? -12.252 18.527 -2.312 1.00 96.38 246 SER A C 1
ATOM 1912 O O . SER A 1 246 ? -11.395 18.324 -1.450 1.00 96.38 246 SER A O 1
ATOM 1914 N N . GLY A 1 247 ? -11.943 18.746 -3.592 1.00 97.00 247 GLY A N 1
ATOM 1915 C CA . GLY A 1 247 ? -10.583 18.722 -4.123 1.00 97.00 247 GLY A CA 1
ATOM 1916 C C . GLY A 1 247 ? -10.272 19.952 -4.972 1.00 97.00 247 GLY A C 1
ATOM 1917 O O . GLY A 1 247 ? -11.150 20.448 -5.675 1.00 97.00 247 GLY A O 1
ATOM 1918 N N . ILE A 1 248 ? -9.032 20.439 -4.911 1.00 98.44 248 ILE A N 1
ATOM 1919 C CA . ILE A 1 248 ? -8.506 21.495 -5.787 1.00 98.44 248 ILE A CA 1
ATOM 1920 C C . ILE A 1 248 ? -7.168 21.029 -6.358 1.00 98.44 248 ILE A C 1
ATOM 1922 O O . ILE A 1 248 ? -6.235 20.745 -5.607 1.00 98.44 248 ILE A O 1
ATOM 1926 N N . GLN A 1 249 ? -7.060 21.008 -7.684 1.00 98.56 249 GLN A N 1
ATOM 1927 C CA . GLN A 1 249 ? -5.832 20.678 -8.400 1.00 98.56 249 GLN A CA 1
ATOM 1928 C C . GLN A 1 249 ? -5.296 21.910 -9.132 1.00 98.56 249 GLN A C 1
ATOM 1930 O O . GLN A 1 249 ? -6.028 22.570 -9.869 1.00 98.56 249 GLN A O 1
ATOM 1935 N N . ILE A 1 250 ? -4.015 22.225 -8.940 1.00 98.56 250 ILE A N 1
ATOM 1936 C CA . ILE A 1 250 ? -3.355 23.397 -9.526 1.00 98.56 250 ILE A CA 1
ATOM 1937 C C . ILE A 1 250 ? -2.105 22.942 -10.274 1.00 98.56 250 ILE A C 1
ATOM 1939 O O . ILE A 1 250 ? -1.263 22.232 -9.732 1.00 98.56 250 ILE A O 1
ATOM 1943 N N . TYR A 1 251 ? -1.977 23.366 -11.527 1.00 98.25 251 TYR A N 1
ATOM 1944 C CA . TYR A 1 251 ? -0.833 23.055 -12.378 1.00 98.25 251 TYR A CA 1
ATOM 1945 C C . TYR A 1 251 ? -0.588 24.178 -13.393 1.00 98.25 251 TYR A C 1
ATOM 1947 O O . TYR A 1 251 ? -1.417 25.075 -13.575 1.00 98.25 251 TYR A O 1
ATOM 1955 N N . GLN A 1 252 ? 0.576 24.153 -14.038 1.00 97.06 252 GLN A N 1
ATOM 1956 C CA . GLN A 1 252 ? 0.942 25.103 -15.085 1.00 97.06 252 GLN A CA 1
ATOM 1957 C C . GLN A 1 252 ? 0.315 24.695 -16.424 1.00 97.06 252 GLN A C 1
ATOM 1959 O O . GLN A 1 252 ? 0.460 23.556 -16.862 1.00 97.06 252 GLN A O 1
ATOM 1964 N N . ALA A 1 253 ? -0.382 25.627 -17.080 1.00 96.19 253 ALA A N 1
ATOM 1965 C CA . ALA A 1 253 ? -0.853 25.431 -18.448 1.00 96.19 253 ALA A CA 1
ATOM 1966 C C . ALA A 1 253 ? 0.328 25.413 -19.433 1.00 96.19 253 ALA A C 1
ATOM 1968 O O . ALA A 1 253 ? 1.360 26.039 -19.183 1.00 96.19 253 ALA A O 1
ATOM 1969 N N . VAL A 1 254 ? 0.159 24.720 -20.562 1.00 96.44 254 VAL A N 1
ATOM 1970 C CA . VAL A 1 254 ? 1.157 24.715 -21.644 1.00 96.44 254 VAL A CA 1
ATOM 1971 C C . VAL A 1 254 ? 1.355 26.123 -22.235 1.00 96.44 254 VAL A C 1
ATOM 1973 O O . VAL A 1 254 ? 0.414 26.922 -22.194 1.00 96.44 254 VAL A O 1
ATOM 1976 N N . PRO A 1 255 ? 2.539 26.439 -22.798 1.00 95.44 255 PRO A N 1
ATOM 1977 C CA . PRO A 1 255 ? 2.801 27.733 -23.425 1.00 95.44 255 PRO A CA 1
ATOM 1978 C C . PRO A 1 255 ? 1.788 28.099 -24.516 1.00 95.44 255 PRO A C 1
ATOM 1980 O O . PRO A 1 255 ? 1.318 27.243 -25.274 1.00 95.44 255 PRO A O 1
ATOM 1983 N N . GLU A 1 256 ? 1.488 29.394 -24.628 1.00 94.69 256 GLU A N 1
ATOM 1984 C CA . GLU A 1 256 ? 0.646 29.917 -25.702 1.00 94.69 256 GLU A CA 1
ATOM 1985 C C . GLU A 1 256 ? 1.304 29.655 -27.068 1.00 94.69 256 GLU A C 1
ATOM 1987 O O . GLU A 1 256 ? 2.512 29.818 -27.236 1.00 94.69 256 GLU A O 1
ATOM 1992 N N . GLY A 1 257 ? 0.519 29.189 -28.041 1.00 95.00 257 GLY A N 1
ATOM 1993 C CA . GLY A 1 257 ? 1.019 28.826 -29.370 1.00 95.00 257 GLY A CA 1
ATOM 1994 C C . GLY A 1 257 ? 1.616 27.416 -29.494 1.00 95.00 257 GLY A C 1
ATOM 1995 O O . GLY A 1 257 ? 1.936 27.014 -30.613 1.00 95.00 257 GLY A O 1
ATOM 1996 N N . GLN A 1 258 ? 1.718 26.627 -28.412 1.00 96.94 258 GLN A N 1
ATOM 1997 C CA . GLN A 1 258 ? 2.063 25.202 -28.527 1.00 96.94 258 GLN A CA 1
ATOM 1998 C C . GLN A 1 258 ? 1.034 24.486 -29.422 1.00 96.94 258 GLN A C 1
ATOM 2000 O O . GLN A 1 258 ? -0.176 24.595 -29.194 1.00 96.94 258 GLN A O 1
ATOM 2005 N N . SER A 1 259 ? 1.518 23.731 -30.418 1.00 95.81 259 SER A N 1
ATOM 2006 C CA . SER A 1 259 ? 0.676 22.969 -31.355 1.00 95.81 259 SER A CA 1
ATOM 2007 C C . SER A 1 259 ? -0.343 22.086 -30.622 1.00 95.81 259 SER A C 1
ATOM 2009 O O . SER A 1 259 ? -0.076 21.583 -29.529 1.00 95.81 259 SER A O 1
ATOM 2011 N N . GLN A 1 260 ? -1.518 21.879 -31.221 1.00 93.69 260 GLN A N 1
ATOM 2012 C CA . GLN A 1 260 ? -2.531 20.954 -30.694 1.00 93.69 260 GLN A CA 1
ATOM 2013 C C . GLN A 1 260 ? -2.065 19.494 -30.767 1.00 93.69 260 GLN A C 1
ATOM 2015 O O . GLN A 1 260 ? -2.374 18.711 -29.872 1.00 93.69 260 GLN A O 1
ATOM 2020 N N . ASP A 1 261 ? -1.272 19.155 -31.788 1.00 93.75 261 ASP A N 1
ATOM 2021 C CA . ASP A 1 261 ? -0.673 17.824 -31.933 1.00 93.75 261 ASP A CA 1
ATOM 2022 C C . ASP A 1 261 ? 0.482 17.608 -30.950 1.00 93.75 261 ASP A C 1
ATOM 2024 O O . ASP A 1 261 ? 0.802 16.476 -30.602 1.00 93.75 261 ASP A O 1
ATOM 2028 N N . ASP A 1 262 ? 1.073 18.691 -30.438 1.00 96.81 262 ASP A N 1
ATOM 2029 C CA . ASP A 1 262 ? 2.001 18.611 -29.322 1.00 96.81 262 ASP A CA 1
ATOM 2030 C C . ASP A 1 262 ? 1.227 18.506 -28.001 1.00 96.81 262 ASP A C 1
ATOM 2032 O O . ASP A 1 262 ? 0.788 19.493 -27.394 1.00 96.81 262 ASP A O 1
ATOM 2036 N N . VAL A 1 263 ? 1.052 17.262 -27.566 1.00 97.25 263 VAL A N 1
ATOM 2037 C CA . VAL A 1 263 ? 0.260 16.902 -26.388 1.00 97.25 263 VAL A CA 1
ATOM 2038 C C . VAL A 1 263 ? 1.067 16.816 -25.089 1.00 97.25 263 VAL A C 1
ATOM 2040 O O . VAL A 1 263 ? 0.482 16.537 -24.044 1.00 97.25 263 VAL A O 1
ATOM 2043 N N . VAL A 1 264 ? 2.383 17.054 -25.093 1.00 98.44 264 VAL A N 1
ATOM 2044 C CA . VAL A 1 264 ? 3.185 17.044 -23.854 1.00 98.44 264 VAL A CA 1
ATOM 2045 C C . VAL A 1 264 ? 2.835 18.262 -22.989 1.00 98.44 264 VAL A C 1
ATOM 2047 O O . VAL A 1 264 ? 2.679 19.376 -23.488 1.00 98.44 264 VAL A O 1
ATOM 2050 N N . GLY A 1 265 ? 2.679 18.043 -21.683 1.00 98.00 265 GLY A N 1
ATOM 2051 C CA . GLY A 1 265 ? 2.217 19.044 -20.716 1.00 98.00 265 GLY A CA 1
ATOM 2052 C C . GLY A 1 265 ? 0.696 19.226 -20.676 1.00 98.00 265 GLY A C 1
ATOM 2053 O O . GLY A 1 265 ? 0.182 19.919 -19.801 1.00 98.00 265 GLY A O 1
ATOM 2054 N N . ARG A 1 266 ? -0.056 18.584 -21.582 1.00 98.38 266 ARG A N 1
ATOM 2055 C CA . ARG A 1 266 ? -1.527 18.607 -21.576 1.00 98.38 266 ARG A CA 1
ATOM 2056 C C . ARG A 1 266 ? -2.090 17.481 -20.693 1.00 98.38 266 ARG A C 1
ATOM 2058 O O . ARG A 1 266 ? -1.487 16.407 -20.632 1.00 98.38 266 ARG A O 1
ATOM 2065 N N . PRO A 1 267 ? -3.254 17.678 -20.042 1.00 98.25 267 PRO A N 1
ATOM 2066 C CA . PRO A 1 267 ? -3.908 16.671 -19.201 1.00 98.25 267 PRO A CA 1
ATOM 2067 C C . PRO A 1 267 ? -4.598 15.586 -20.050 1.00 98.25 267 PRO A C 1
ATOM 2069 O O . PRO A 1 267 ? -5.821 15.448 -20.047 1.00 98.25 267 PRO A O 1
ATOM 2072 N N . MET A 1 268 ? -3.822 14.838 -20.837 1.00 97.69 268 MET A N 1
ATOM 2073 C CA . MET A 1 268 ? -4.349 13.768 -21.682 1.00 97.69 268 MET A CA 1
ATOM 2074 C C . MET A 1 268 ? -4.872 12.626 -20.806 1.00 97.69 268 MET A C 1
ATOM 2076 O O . MET A 1 268 ? -4.166 12.136 -19.923 1.00 97.69 268 MET A O 1
ATOM 2080 N N . MET A 1 269 ? -6.101 12.183 -21.070 1.00 98.44 269 MET A N 1
ATOM 2081 C CA . MET A 1 269 ? -6.687 11.023 -20.402 1.00 98.44 269 MET A CA 1
ATOM 2082 C C . MET A 1 269 ? -5.827 9.775 -20.635 1.00 98.44 269 MET A C 1
ATOM 2084 O O . MET A 1 269 ? -5.298 9.565 -21.727 1.00 98.44 269 MET A O 1
ATOM 2088 N N . HIS A 1 270 ? -5.739 8.916 -19.621 1.00 98.69 270 HIS A N 1
ATOM 2089 C CA . HIS A 1 270 ? -5.082 7.621 -19.746 1.00 98.69 270 HIS A CA 1
ATOM 2090 C C . HIS A 1 270 ? -5.663 6.821 -20.930 1.00 98.69 270 HIS A C 1
ATOM 2092 O O . HIS A 1 270 ? -6.875 6.615 -21.009 1.00 98.69 270 HIS A O 1
ATOM 2098 N N . LEU A 1 271 ? -4.809 6.319 -21.833 1.00 98.44 271 LEU A N 1
ATOM 2099 C CA . LEU A 1 271 ? -5.229 5.695 -23.105 1.00 98.44 271 LEU A CA 1
ATOM 2100 C C . LEU A 1 271 ? -6.160 4.478 -22.953 1.00 98.44 271 LEU A C 1
ATOM 2102 O O . LEU A 1 271 ? -6.858 4.097 -23.896 1.00 98.44 271 LEU A O 1
ATOM 2106 N N . SER A 1 272 ? -6.158 3.832 -21.783 1.00 98.25 272 SER A N 1
ATOM 2107 C CA . SER A 1 272 ? -7.054 2.709 -21.471 1.00 98.25 272 SER A CA 1
ATOM 2108 C C . SER A 1 272 ? -8.203 3.061 -20.519 1.00 98.25 272 SER A C 1
ATOM 2110 O O . SER A 1 272 ? -8.965 2.161 -20.198 1.00 98.25 272 SER A O 1
ATOM 2112 N N . ALA A 1 273 ? -8.372 4.322 -20.098 1.00 98.56 273 ALA A N 1
ATOM 2113 C CA . ALA A 1 273 ? -9.387 4.707 -19.104 1.00 98.56 273 ALA A CA 1
ATOM 2114 C C . ALA A 1 273 ? -10.812 4.304 -19.505 1.00 98.56 273 ALA A C 1
ATOM 2116 O O . ALA A 1 273 ? -11.524 3.689 -18.720 1.00 98.56 273 ALA A O 1
ATOM 2117 N N . LEU A 1 274 ? -11.215 4.588 -20.748 1.00 98.44 274 LEU A N 1
ATOM 2118 C CA . LEU A 1 274 ? -12.548 4.205 -21.226 1.00 98.44 274 LEU A CA 1
ATOM 2119 C C . LEU A 1 274 ? -12.721 2.683 -21.263 1.00 98.44 274 LEU A C 1
ATOM 2121 O O . LEU A 1 274 ? -13.739 2.184 -20.808 1.00 98.44 274 LEU A O 1
ATOM 2125 N N . LYS A 1 275 ? -11.687 1.949 -21.695 1.00 98.56 275 LYS A N 1
ATOM 2126 C CA . LYS A 1 275 ? -11.678 0.477 -21.694 1.00 98.56 275 LYS A CA 1
ATOM 2127 C C . LYS A 1 275 ? -11.775 -0.100 -20.280 1.00 98.56 275 LYS A C 1
ATOM 2129 O O . LYS A 1 275 ? -12.400 -1.131 -20.077 1.00 98.56 275 LYS A O 1
ATOM 2134 N N . GLN A 1 276 ? -11.163 0.558 -19.298 1.00 98.69 276 GLN A N 1
ATOM 2135 C CA . GLN A 1 276 ? -11.285 0.183 -17.888 1.00 98.69 276 GLN A CA 1
ATOM 2136 C C . GLN A 1 276 ? -12.706 0.436 -17.375 1.00 98.69 276 GLN A C 1
ATOM 2138 O O . GLN A 1 276 ? -13.264 -0.413 -16.691 1.00 98.69 276 GLN A O 1
ATOM 2143 N N . ALA A 1 277 ? -13.313 1.568 -17.742 1.00 98.50 277 ALA A N 1
ATOM 2144 C CA . ALA A 1 277 ? -14.669 1.919 -17.325 1.00 98.50 277 ALA A CA 1
ATOM 2145 C C . ALA A 1 277 ? -15.752 0.998 -17.919 1.00 98.50 277 ALA A C 1
ATOM 2147 O O . ALA A 1 277 ? -16.782 0.791 -17.280 1.00 98.50 277 ALA A O 1
ATOM 2148 N N . THR A 1 278 ? -15.533 0.451 -19.118 1.00 98.50 278 THR A N 1
ATOM 2149 C CA . THR A 1 278 ? -16.484 -0.439 -19.808 1.00 98.50 278 THR A CA 1
ATOM 2150 C C . THR A 1 278 ? -16.222 -1.930 -19.592 1.00 98.50 278 THR A C 1
ATOM 2152 O O . THR A 1 278 ? -17.060 -2.745 -19.967 1.00 98.50 278 THR A O 1
ATOM 2155 N N . GLY A 1 279 ? -15.087 -2.300 -18.990 1.00 98.12 279 GLY A N 1
ATOM 2156 C CA . GLY A 1 279 ? -14.676 -3.699 -18.827 1.00 98.12 279 GLY A CA 1
ATOM 2157 C C . GLY A 1 279 ? -14.041 -4.325 -20.077 1.00 98.12 279 GLY A C 1
ATOM 2158 O O . GLY A 1 279 ? -13.859 -5.533 -20.129 1.00 98.12 279 GLY A O 1
ATOM 2159 N N . GLU A 1 280 ? -13.683 -3.527 -21.086 1.00 98.50 280 GLU A N 1
ATOM 2160 C CA . GLU A 1 280 ? -13.005 -3.991 -22.311 1.00 98.50 280 GLU A CA 1
ATOM 2161 C C . GLU A 1 280 ? -11.476 -4.115 -22.147 1.00 98.50 280 GLU A C 1
ATOM 2163 O O . GLU A 1 280 ? -10.771 -4.645 -23.012 1.00 98.50 280 GLU A O 1
ATOM 2168 N N . ALA A 1 281 ? -10.914 -3.569 -21.067 1.00 98.50 281 ALA A N 1
ATOM 2169 C CA . ALA A 1 281 ? -9.493 -3.688 -20.772 1.00 98.50 281 ALA A CA 1
ATOM 2170 C C . ALA A 1 281 ? -9.160 -5.107 -20.284 1.00 98.50 281 ALA A C 1
ATOM 2172 O O . ALA A 1 281 ? -9.359 -5.407 -19.120 1.00 98.50 281 ALA A O 1
ATOM 2173 N N . VAL A 1 282 ? -8.583 -5.933 -21.159 1.00 98.62 282 VAL A N 1
ATOM 2174 C CA . VAL A 1 282 ? -8.139 -7.304 -20.833 1.00 98.62 282 VAL A CA 1
ATOM 2175 C C . VAL A 1 282 ? -6.948 -7.305 -19.860 1.00 98.62 282 VAL A C 1
ATOM 2177 O O . VAL A 1 282 ? -5.854 -6.851 -20.217 1.00 98.62 282 VAL A O 1
ATOM 2180 N N . TYR A 1 283 ? -7.144 -7.802 -18.646 1.00 98.81 283 TYR A N 1
ATOM 2181 C CA . TYR A 1 283 ? -6.093 -8.185 -17.700 1.00 98.81 283 TYR A CA 1
ATOM 2182 C C . TYR A 1 283 ? -5.677 -9.649 -17.923 1.00 98.81 283 TYR A C 1
ATOM 2184 O O . TYR A 1 283 ? -6.162 -10.297 -18.848 1.00 98.81 283 TYR A O 1
ATOM 2192 N N . CYS A 1 284 ? -4.722 -10.174 -17.150 1.00 98.56 284 CYS A N 1
ATOM 2193 C CA . CYS A 1 284 ? -4.135 -11.483 -17.466 1.00 98.56 284 CYS A CA 1
ATOM 2194 C C . CYS A 1 284 ? -5.154 -12.637 -17.356 1.00 98.56 284 CYS A C 1
ATOM 2196 O O . CYS A 1 284 ? -5.203 -13.486 -18.243 1.00 98.56 284 CYS A O 1
ATOM 2198 N N . ASP A 1 285 ? -6.010 -12.640 -16.325 1.00 98.38 285 ASP A N 1
ATOM 2199 C CA . ASP A 1 285 ? -7.063 -13.662 -16.173 1.00 98.38 285 ASP A CA 1
ATOM 2200 C C . ASP A 1 285 ? -8.249 -13.462 -17.139 1.00 98.38 285 ASP A C 1
ATOM 2202 O O . ASP A 1 285 ? -8.996 -14.394 -17.423 1.00 98.38 285 ASP A O 1
ATOM 2206 N N . ASP A 1 286 ? -8.384 -12.277 -17.740 1.00 98.62 286 ASP A N 1
ATOM 2207 C CA . ASP A 1 286 ? -9.423 -12.014 -18.744 1.00 98.62 286 ASP A CA 1
ATOM 2208 C C . ASP A 1 286 ? -9.085 -12.633 -20.114 1.00 98.62 286 ASP A C 1
ATOM 2210 O O . ASP A 1 286 ? -9.917 -12.629 -21.026 1.00 98.62 286 ASP A O 1
ATOM 2214 N N . ILE A 1 287 ? -7.859 -13.146 -20.296 1.00 98.69 287 ILE A N 1
ATOM 2215 C CA . ILE A 1 287 ? -7.467 -13.849 -21.521 1.00 98.69 287 ILE A CA 1
ATOM 2216 C C . ILE A 1 287 ? -8.374 -15.083 -21.686 1.00 98.69 287 ILE A C 1
ATOM 2218 O O . ILE A 1 287 ? -8.467 -15.897 -20.759 1.00 98.69 287 ILE A O 1
ATOM 2222 N N . PRO A 1 288 ? -9.025 -15.263 -22.855 1.00 98.44 288 PRO A N 1
ATOM 2223 C CA . PRO A 1 288 ? -9.888 -16.412 -23.099 1.00 98.44 288 PRO A CA 1
ATOM 2224 C C . PRO A 1 288 ? -9.175 -17.744 -22.861 1.00 98.44 288 PRO A C 1
ATOM 2226 O O . PRO A 1 288 ? -7.996 -17.893 -23.178 1.00 98.44 288 PRO A O 1
ATOM 2229 N N . LEU A 1 289 ? -9.914 -18.713 -22.321 1.00 97.69 289 LEU A N 1
ATOM 2230 C CA . LEU A 1 289 ? -9.394 -20.048 -22.039 1.00 97.69 289 LEU A CA 1
ATOM 2231 C C . LEU A 1 289 ? -9.016 -20.778 -23.330 1.00 97.69 289 LEU A C 1
ATOM 2233 O O . LEU A 1 289 ? -9.788 -20.791 -24.294 1.00 97.69 289 LEU A O 1
ATOM 2237 N N . TYR A 1 290 ? -7.869 -21.453 -23.318 1.00 98.25 290 TYR A N 1
ATOM 2238 C CA . TYR A 1 290 ? -7.584 -22.492 -24.305 1.00 98.25 290 TYR A CA 1
ATOM 2239 C C . TYR A 1 290 ? -8.449 -23.730 -24.026 1.00 98.25 290 TYR A C 1
ATOM 2241 O O . TYR A 1 290 ? -8.727 -24.065 -22.877 1.00 98.25 290 TYR A O 1
ATOM 2249 N N . GLU A 1 291 ? -8.839 -24.458 -25.076 1.00 96.69 291 GLU A N 1
ATOM 2250 C CA . GLU A 1 291 ? -9.720 -25.635 -24.960 1.00 96.69 291 GLU A CA 1
ATOM 2251 C C . GLU A 1 291 ? -9.169 -26.708 -24.003 1.00 96.69 291 GLU A C 1
ATOM 2253 O O . GLU A 1 291 ? -9.920 -27.345 -23.269 1.00 96.69 291 GLU A O 1
ATOM 2258 N N . ASN A 1 292 ? -7.846 -26.892 -23.981 1.00 97.06 292 ASN A N 1
ATOM 2259 C CA . ASN A 1 292 ? -7.158 -27.867 -23.138 1.00 97.06 292 ASN A CA 1
ATOM 2260 C C . ASN A 1 292 ? -6.391 -27.228 -21.967 1.00 97.06 292 ASN A C 1
ATOM 2262 O O . ASN A 1 292 ? -5.497 -27.880 -21.413 1.00 97.06 292 ASN A O 1
ATOM 2266 N N . GLU A 1 293 ? -6.718 -25.995 -21.585 1.00 98.69 293 GLU A N 1
ATOM 2267 C CA . GLU A 1 293 ? -6.113 -25.311 -20.440 1.00 98.69 293 GLU A CA 1
ATOM 2268 C C . GLU A 1 293 ? -6.393 -26.041 -19.117 1.00 98.69 293 GLU A C 1
ATOM 2270 O O . GLU A 1 293 ? -7.398 -26.738 -18.966 1.00 98.69 293 GLU A O 1
ATOM 2275 N N . LEU A 1 294 ? -5.471 -25.921 -18.163 1.00 98.88 294 LEU A N 1
ATOM 2276 C CA . LEU A 1 294 ? -5.586 -26.469 -16.814 1.00 98.88 294 LEU A CA 1
ATOM 2277 C C . LEU A 1 294 ? -5.404 -25.375 -15.764 1.00 98.88 294 LEU A C 1
ATOM 2279 O O . LEU A 1 294 ? -4.733 -24.372 -15.999 1.00 98.88 294 LEU A O 1
ATOM 2283 N N . TYR A 1 295 ? -5.932 -25.622 -14.571 1.00 98.81 295 TYR A N 1
ATOM 2284 C CA . TYR A 1 295 ? -5.780 -24.748 -13.416 1.00 98.81 295 TYR A CA 1
ATOM 2285 C C . TYR A 1 295 ? -4.797 -25.333 -12.413 1.00 98.81 295 TYR A C 1
ATOM 2287 O O . TYR A 1 295 ? -4.817 -26.532 -12.129 1.00 98.81 295 TYR A O 1
ATOM 2295 N N . LEU A 1 296 ? -3.966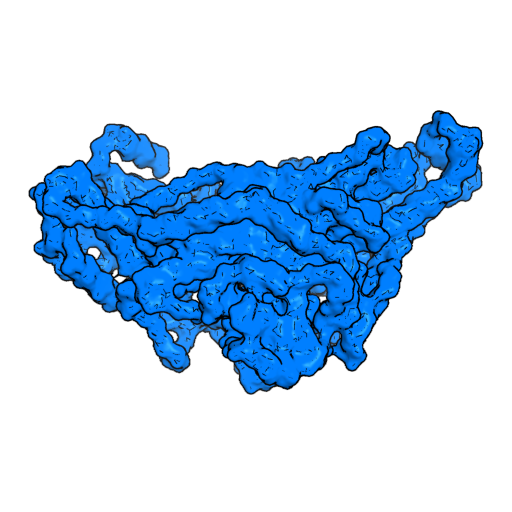 -24.467 -11.843 1.00 98.75 296 LEU A N 1
ATOM 2296 C CA . LEU A 1 296 ? -3.004 -24.803 -10.804 1.00 98.75 296 LEU A CA 1
ATOM 2297 C C . LEU A 1 296 ? -3.370 -24.117 -9.485 1.00 98.75 296 LEU A C 1
ATOM 2299 O O . LEU A 1 296 ? -3.783 -22.961 -9.477 1.00 98.75 296 LEU A O 1
ATOM 2303 N N . VAL A 1 297 ? -3.184 -24.827 -8.371 1.00 98.62 297 VAL A N 1
ATOM 2304 C CA . VAL A 1 297 ? -3.267 -24.287 -7.003 1.00 98.62 297 VAL A CA 1
ATOM 2305 C C . VAL A 1 297 ? -2.032 -24.711 -6.218 1.00 98.62 297 VAL A C 1
ATOM 2307 O O . VAL A 1 297 ? -1.571 -25.850 -6.337 1.00 98.62 297 VAL A O 1
ATOM 2310 N N . LEU A 1 298 ? -1.490 -23.795 -5.420 1.00 98.75 298 LEU A N 1
ATOM 2311 C CA . LEU A 1 298 ? -0.274 -24.016 -4.646 1.00 98.75 298 LEU A CA 1
ATOM 2312 C C . LEU A 1 298 ? -0.544 -24.843 -3.382 1.00 98.75 298 LEU A C 1
ATOM 2314 O O . LEU A 1 298 ? -1.609 -24.786 -2.771 1.00 98.75 298 LEU A O 1
ATOM 2318 N N . ILE A 1 299 ? 0.462 -25.605 -2.965 1.00 98.69 299 ILE A N 1
ATOM 2319 C CA . ILE A 1 299 ? 0.526 -26.263 -1.661 1.00 98.69 299 ILE A CA 1
ATOM 2320 C C . ILE A 1 299 ? 1.601 -25.527 -0.865 1.00 98.69 299 ILE A C 1
ATOM 2322 O O . ILE A 1 299 ? 2.784 -25.625 -1.186 1.00 98.69 299 ILE A O 1
ATOM 2326 N N . THR A 1 300 ? 1.205 -24.791 0.170 1.00 98.62 300 THR A N 1
ATOM 2327 C CA . THR A 1 300 ? 2.119 -23.942 0.949 1.00 98.62 300 THR A CA 1
ATOM 2328 C C . THR A 1 300 ? 2.340 -24.456 2.365 1.00 98.62 300 THR A C 1
ATOM 2330 O O . THR A 1 300 ? 1.454 -25.061 2.972 1.00 98.62 300 THR A O 1
ATOM 2333 N N . SER A 1 301 ? 3.494 -24.123 2.936 1.00 98.69 301 SER A N 1
ATOM 2334 C CA . SER A 1 301 ? 3.822 -24.395 4.329 1.00 98.69 301 SER A CA 1
ATOM 2335 C C . SER A 1 301 ? 2.808 -23.796 5.299 1.00 98.69 301 SER A C 1
ATOM 2337 O O . SER A 1 301 ? 2.439 -22.623 5.208 1.00 98.69 301 SER A O 1
ATOM 2339 N N . THR A 1 302 ? 2.433 -24.589 6.303 1.00 98.38 302 THR A N 1
ATOM 2340 C CA . THR A 1 302 ? 1.651 -24.141 7.465 1.00 98.38 302 THR A CA 1
ATOM 2341 C C . THR A 1 302 ? 2.522 -23.842 8.690 1.00 98.38 302 THR A C 1
ATOM 2343 O O . THR A 1 302 ? 1.985 -23.569 9.762 1.00 98.38 302 THR A O 1
ATOM 2346 N N . LYS A 1 303 ? 3.853 -23.945 8.569 1.00 98.56 303 LYS A N 1
ATOM 2347 C CA . LYS A 1 303 ? 4.829 -23.773 9.657 1.00 98.56 303 LYS A CA 1
ATOM 2348 C C . LYS A 1 303 ? 5.866 -22.714 9.284 1.00 98.56 303 LYS A C 1
ATOM 2350 O O . LYS A 1 303 ? 6.348 -22.703 8.157 1.00 98.56 303 LYS A O 1
ATOM 2355 N N . ALA A 1 304 ? 6.222 -21.840 10.226 1.00 98.44 304 ALA A N 1
ATOM 2356 C CA . ALA A 1 304 ? 7.234 -20.809 9.985 1.00 98.44 304 ALA A CA 1
ATOM 2357 C C . ALA A 1 304 ? 8.634 -21.400 9.805 1.00 98.44 304 ALA A C 1
ATOM 2359 O O . ALA A 1 304 ? 9.399 -20.918 8.984 1.00 98.44 304 ALA A O 1
ATOM 2360 N N . HIS A 1 305 ? 8.968 -22.462 10.536 1.00 98.62 305 HIS A N 1
ATOM 2361 C CA . HIS A 1 305 ? 10.266 -23.111 10.426 1.00 98.62 305 HIS A CA 1
ATOM 2362 C C . HIS A 1 305 ? 10.119 -24.593 10.770 1.00 98.62 305 HIS A C 1
ATOM 2364 O O . HIS A 1 305 ? 9.716 -24.925 11.883 1.00 98.62 305 HIS A O 1
ATOM 2370 N N . ALA A 1 306 ? 10.363 -25.492 9.817 1.00 98.75 306 ALA A N 1
ATOM 2371 C CA . ALA A 1 306 ? 10.207 -26.930 10.047 1.00 98.75 306 ALA A CA 1
ATOM 2372 C C . ALA A 1 306 ? 10.928 -27.775 8.994 1.00 98.75 306 ALA A C 1
ATOM 2374 O O . ALA A 1 306 ? 11.046 -27.351 7.845 1.00 98.75 306 ALA A O 1
ATOM 2375 N N . ARG A 1 307 ? 11.328 -29.000 9.347 1.00 98.75 307 ARG A N 1
ATOM 2376 C CA . ARG A 1 307 ? 11.693 -30.023 8.354 1.00 98.75 307 ARG A CA 1
ATOM 2377 C C . ARG A 1 307 ? 10.439 -30.698 7.807 1.00 98.75 307 ARG A C 1
ATOM 2379 O O . ARG A 1 307 ? 9.494 -30.948 8.557 1.00 98.75 307 ARG A O 1
ATOM 2386 N N . ILE A 1 308 ? 10.437 -31.003 6.514 1.00 98.69 308 ILE A N 1
ATOM 2387 C CA . ILE A 1 308 ? 9.383 -31.773 5.851 1.00 98.69 308 ILE A CA 1
ATOM 2388 C C . ILE A 1 308 ? 9.733 -33.255 6.007 1.00 98.69 308 ILE A C 1
ATOM 2390 O O . ILE A 1 308 ? 10.721 -33.720 5.448 1.00 98.69 308 ILE A O 1
ATOM 2394 N N . LEU A 1 309 ? 8.934 -33.999 6.773 1.00 98.44 309 LEU A N 1
ATOM 2395 C CA . LEU A 1 309 ? 9.162 -35.431 6.998 1.00 98.44 309 LEU A CA 1
ATOM 2396 C C . LEU A 1 309 ? 8.538 -36.288 5.894 1.00 98.44 309 LEU A C 1
ATOM 2398 O O . LEU A 1 309 ? 9.115 -37.286 5.472 1.00 98.44 309 LEU A O 1
ATOM 2402 N N . SER A 1 310 ? 7.333 -35.924 5.451 1.00 97.88 310 SER A N 1
ATOM 2403 C CA . SER A 1 310 ? 6.635 -36.604 4.358 1.00 97.88 310 SER A CA 1
ATOM 2404 C C . SER A 1 310 ? 5.515 -35.743 3.772 1.00 97.88 310 SER A C 1
ATOM 2406 O O . SER A 1 310 ? 4.941 -34.890 4.459 1.00 97.88 310 SER A O 1
ATOM 2408 N N . VAL A 1 311 ? 5.185 -36.002 2.502 1.00 98.31 311 VAL A N 1
ATOM 2409 C CA . VAL A 1 311 ? 4.047 -35.410 1.786 1.00 98.31 311 VAL A CA 1
ATOM 2410 C C . VAL A 1 311 ? 3.183 -36.531 1.198 1.00 98.31 311 VAL A C 1
ATOM 2412 O O . VAL A 1 311 ? 3.619 -37.267 0.316 1.00 98.31 311 VAL A O 1
ATOM 2415 N N . ASP A 1 312 ? 1.944 -36.666 1.675 1.00 98.31 312 ASP A N 1
ATOM 2416 C CA . ASP A 1 312 ? 0.961 -37.636 1.179 1.00 98.31 312 ASP A CA 1
ATOM 2417 C C . ASP A 1 312 ? -0.083 -36.950 0.286 1.00 98.31 312 ASP A C 1
ATOM 2419 O O . ASP A 1 312 ? -0.915 -36.158 0.739 1.00 98.31 312 ASP A O 1
ATOM 2423 N N . VAL A 1 313 ? -0.054 -37.307 -1.000 1.00 98.44 313 VAL A N 1
ATOM 2424 C CA . VAL A 1 313 ? -0.974 -36.819 -2.042 1.00 98.44 313 VAL A CA 1
ATOM 2425 C C . VAL A 1 313 ? -2.068 -37.824 -2.410 1.00 98.44 313 VAL A C 1
ATOM 2427 O O . VAL A 1 313 ? -2.827 -37.597 -3.352 1.00 98.44 313 VAL A O 1
ATOM 2430 N N . SER A 1 314 ? -2.166 -38.959 -1.713 1.00 98.12 314 SER A N 1
ATOM 2431 C CA . SER A 1 314 ? -3.068 -40.053 -2.090 1.00 98.12 314 SER A CA 1
ATOM 2432 C C . SER A 1 314 ? -4.539 -39.625 -2.121 1.00 98.12 314 SER A C 1
ATOM 2434 O O . SER A 1 314 ? -5.282 -40.040 -3.010 1.00 98.12 314 SER A O 1
ATOM 2436 N N . ALA A 1 315 ? -4.964 -38.770 -1.185 1.00 97.88 315 ALA A N 1
ATOM 2437 C CA . ALA A 1 315 ? -6.315 -38.216 -1.157 1.00 97.88 315 ALA A CA 1
ATOM 2438 C C . ALA A 1 315 ? -6.549 -37.202 -2.285 1.00 97.88 315 ALA A C 1
ATOM 2440 O O . ALA A 1 315 ? -7.572 -37.292 -2.960 1.00 97.88 315 ALA A O 1
ATOM 2441 N N . ALA A 1 316 ? -5.584 -36.313 -2.537 1.00 97.69 316 ALA A N 1
ATOM 2442 C CA . ALA A 1 316 ? -5.649 -35.333 -3.619 1.00 97.69 316 ALA A CA 1
ATOM 2443 C C . ALA A 1 316 ? -5.778 -36.009 -4.994 1.00 97.69 316 ALA A C 1
ATOM 2445 O O . ALA A 1 316 ? -6.642 -35.639 -5.779 1.00 97.69 316 ALA A O 1
ATOM 2446 N N . LYS A 1 317 ? -5.008 -37.074 -5.258 1.00 97.00 317 LYS A N 1
ATOM 2447 C CA . LYS A 1 317 ? -5.071 -37.840 -6.520 1.00 97.00 317 LYS A CA 1
ATOM 2448 C C . LYS A 1 317 ? -6.421 -38.517 -6.784 1.00 97.00 317 LYS A C 1
ATOM 2450 O O . LYS A 1 317 ? -6.704 -38.866 -7.923 1.00 97.00 317 LYS A O 1
ATOM 2455 N N . ARG A 1 318 ? -7.238 -38.743 -5.749 1.00 97.69 318 ARG A N 1
ATOM 2456 C CA . ARG A 1 318 ? -8.593 -39.308 -5.886 1.00 97.69 318 ARG A CA 1
ATOM 2457 C C . ARG A 1 318 ? -9.665 -38.240 -6.100 1.00 97.69 318 ARG A C 1
ATOM 2459 O O . ARG A 1 318 ? -10.818 -38.593 -6.338 1.00 97.69 318 ARG A O 1
ATOM 2466 N N . CYS A 1 319 ? -9.327 -36.957 -5.973 1.00 97.94 319 CYS A N 1
ATOM 2467 C CA . CYS A 1 319 ? -10.276 -35.886 -6.234 1.00 97.94 319 CYS A CA 1
ATOM 2468 C C . CYS A 1 319 ? -10.612 -35.819 -7.737 1.00 97.94 319 CYS A C 1
ATOM 2470 O O . CYS A 1 319 ? -9.726 -36.026 -8.568 1.00 97.94 319 CYS A O 1
ATOM 2472 N N . PRO A 1 320 ? -11.871 -35.510 -8.100 1.00 98.00 320 PRO A N 1
ATOM 2473 C CA . PRO A 1 320 ? -12.261 -35.319 -9.494 1.00 98.00 320 PRO A CA 1
ATOM 2474 C C . PRO A 1 320 ? -11.383 -34.287 -10.205 1.00 98.00 320 PRO A C 1
ATOM 2476 O O . PRO A 1 320 ? -10.990 -33.295 -9.594 1.00 98.00 320 PRO A O 1
ATOM 2479 N N . GLY A 1 321 ? -11.090 -34.523 -11.484 1.00 98.00 321 GLY A N 1
ATOM 2480 C CA . GLY A 1 321 ? -10.418 -33.557 -12.357 1.00 98.00 321 GLY A CA 1
ATOM 2481 C C . GLY A 1 321 ? -8.919 -33.355 -12.121 1.00 98.00 321 GLY A C 1
ATOM 2482 O O . GLY A 1 321 ? -8.279 -32.654 -12.901 1.00 98.00 321 GLY A O 1
ATOM 2483 N N . VAL A 1 322 ? -8.334 -33.958 -11.079 1.00 98.62 322 VAL A N 1
ATOM 2484 C CA . VAL A 1 322 ? -6.900 -33.827 -10.782 1.00 98.62 322 VAL A CA 1
ATOM 2485 C C . VAL A 1 322 ? -6.065 -34.542 -11.839 1.00 98.62 322 VAL A C 1
ATOM 2487 O O . VAL A 1 322 ? -6.240 -35.733 -12.088 1.00 98.62 322 VAL A O 1
ATOM 2490 N N . VAL A 1 323 ? -5.117 -33.810 -12.424 1.00 98.62 323 VAL A N 1
ATOM 2491 C CA . VAL A 1 323 ? -4.186 -34.311 -13.443 1.00 98.62 323 VAL A CA 1
ATOM 2492 C C . VAL A 1 323 ? -2.879 -34.763 -12.797 1.00 98.62 323 VAL A C 1
ATOM 2494 O O . VAL A 1 323 ? -2.428 -35.885 -13.026 1.00 98.62 323 VAL A O 1
ATOM 2497 N N . CYS A 1 324 ? -2.262 -33.917 -11.967 1.00 98.25 324 CYS A N 1
ATOM 2498 C CA . CYS A 1 324 ? -1.046 -34.272 -11.235 1.00 98.25 324 CYS A CA 1
ATOM 2499 C C . CYS A 1 324 ? -0.807 -33.388 -10.003 1.00 98.25 324 CYS A C 1
ATOM 2501 O O . CYS A 1 324 ? -1.404 -32.324 -9.847 1.00 98.25 324 CYS A O 1
ATOM 2503 N N . CYS A 1 325 ? 0.126 -33.827 -9.157 1.00 98.50 325 CYS A N 1
ATOM 2504 C CA . CYS A 1 325 ? 0.770 -32.997 -8.141 1.00 98.50 325 CYS A CA 1
ATOM 2505 C C . CYS A 1 325 ? 2.243 -32.808 -8.528 1.00 98.50 325 CYS A C 1
ATOM 2507 O O . CYS A 1 325 ? 2.821 -33.725 -9.120 1.00 98.50 325 CYS A O 1
ATOM 2509 N N . LEU A 1 326 ? 2.805 -31.642 -8.216 1.00 98.44 326 LEU A N 1
ATOM 2510 C CA . LEU A 1 326 ? 4.171 -31.239 -8.554 1.00 98.44 326 LEU A CA 1
ATOM 2511 C C . LEU A 1 326 ? 4.971 -30.903 -7.297 1.00 98.44 326 LEU A C 1
ATOM 2513 O O . LEU A 1 326 ? 4.416 -30.277 -6.391 1.00 98.44 326 LEU A O 1
ATOM 2517 N N . PHE A 1 327 ? 6.248 -31.282 -7.277 1.00 98.56 327 PHE A N 1
ATOM 2518 C CA . PHE A 1 327 ? 7.209 -31.018 -6.198 1.00 98.56 327 PHE A CA 1
ATOM 2519 C C . PHE A 1 327 ? 8.604 -30.690 -6.760 1.00 98.56 327 PHE A C 1
ATOM 2521 O O . PHE A 1 327 ? 8.774 -30.589 -7.973 1.00 98.56 327 PHE A O 1
ATOM 2528 N N . ALA A 1 328 ? 9.604 -30.524 -5.888 1.00 98.25 328 ALA A N 1
ATOM 2529 C CA . ALA A 1 328 ? 10.975 -30.156 -6.263 1.00 98.25 328 ALA A CA 1
ATOM 2530 C C . ALA A 1 328 ? 11.580 -31.043 -7.373 1.00 98.25 328 ALA A C 1
ATOM 2532 O O . ALA A 1 328 ? 12.151 -30.510 -8.322 1.00 98.25 328 ALA A O 1
ATOM 2533 N N . ASP A 1 329 ? 11.371 -32.364 -7.318 1.00 97.88 329 ASP A N 1
ATOM 2534 C CA . ASP A 1 329 ? 11.876 -33.325 -8.318 1.00 97.88 329 ASP A CA 1
ATOM 2535 C C . ASP A 1 329 ? 11.276 -33.142 -9.725 1.00 97.88 329 ASP A C 1
ATOM 2537 O O . ASP A 1 329 ? 11.789 -33.683 -10.704 1.00 97.88 329 ASP A O 1
ATOM 2541 N N . ASP A 1 330 ? 10.175 -32.396 -9.845 1.00 98.56 330 ASP A N 1
ATOM 2542 C CA . ASP A 1 330 ? 9.526 -32.120 -11.126 1.00 98.56 330 ASP A CA 1
ATOM 2543 C C . ASP A 1 330 ? 10.112 -30.904 -11.852 1.00 98.56 330 ASP A C 1
ATOM 2545 O O . ASP A 1 330 ? 9.722 -30.634 -12.991 1.00 98.56 330 ASP A O 1
ATOM 2549 N N . VAL A 1 331 ? 11.024 -30.163 -11.216 1.00 98.75 331 VAL A N 1
ATOM 2550 C CA . VAL A 1 331 ? 11.711 -29.021 -11.826 1.00 98.75 331 VAL A CA 1
ATOM 2551 C C . VAL A 1 331 ? 12.817 -29.550 -12.751 1.00 98.75 331 VAL A C 1
ATOM 2553 O O . VAL A 1 331 ? 13.799 -30.105 -12.266 1.00 98.75 331 VAL A O 1
ATOM 2556 N N . PRO A 1 332 ? 12.699 -29.399 -14.084 1.00 98.25 332 PRO A N 1
ATOM 2557 C CA . PRO A 1 332 ? 13.634 -30.026 -15.025 1.00 98.25 332 PRO A CA 1
ATOM 2558 C C . PRO A 1 332 ? 15.001 -29.325 -15.097 1.00 98.25 332 PRO A C 1
ATOM 2560 O O . PRO A 1 332 ? 15.973 -29.934 -15.538 1.00 98.25 332 PRO A O 1
ATOM 2563 N N . GLY A 1 333 ? 15.066 -28.044 -14.723 1.00 98.38 333 GLY A N 1
ATOM 2564 C CA . GLY A 1 333 ? 16.285 -27.244 -14.666 1.00 98.38 333 GLY A CA 1
ATOM 2565 C C . GLY A 1 333 ? 16.780 -27.072 -13.233 1.00 98.38 333 GLY A C 1
ATOM 2566 O O . GLY A 1 333 ? 17.164 -28.032 -12.573 1.00 98.38 333 GLY A O 1
ATOM 2567 N N . SER A 1 334 ? 16.804 -25.829 -12.749 1.00 98.19 334 SER A N 1
ATOM 2568 C CA . SER A 1 334 ? 17.217 -25.522 -11.376 1.00 98.19 334 SER A CA 1
ATOM 2569 C C . SER A 1 334 ? 16.019 -25.265 -10.468 1.00 98.19 334 SER A C 1
ATOM 2571 O O . SER A 1 334 ? 15.190 -24.408 -10.766 1.00 98.19 334 SER A O 1
ATOM 2573 N N . ASN A 1 335 ? 15.969 -25.950 -9.322 1.00 98.44 335 ASN A N 1
ATOM 2574 C CA . ASN A 1 335 ? 15.044 -25.606 -8.239 1.00 98.44 335 ASN A CA 1
ATOM 2575 C C . ASN A 1 335 ? 15.504 -24.361 -7.451 1.00 98.44 335 ASN A C 1
ATOM 2577 O O . ASN A 1 335 ? 14.717 -23.818 -6.687 1.00 98.44 335 ASN A O 1
ATOM 2581 N N . ILE A 1 336 ? 16.747 -23.893 -7.635 1.00 97.94 336 ILE A N 1
ATOM 2582 C CA . ILE A 1 336 ? 17.266 -22.660 -7.022 1.00 97.94 336 ILE A CA 1
ATOM 2583 C C . ILE A 1 336 ? 16.792 -21.459 -7.846 1.00 97.94 336 ILE A C 1
ATOM 2585 O O . ILE A 1 336 ? 16.896 -21.460 -9.074 1.00 97.94 336 ILE A O 1
ATOM 2589 N N . THR A 1 337 ? 16.257 -20.445 -7.169 1.00 97.19 337 THR A N 1
ATOM 2590 C CA . THR A 1 337 ? 15.641 -19.264 -7.785 1.00 97.19 337 THR A CA 1
ATOM 2591 C C . THR A 1 337 ? 15.821 -18.013 -6.914 1.00 97.19 337 THR A C 1
ATOM 2593 O O . THR A 1 337 ? 16.530 -18.029 -5.908 1.00 97.19 337 THR A O 1
ATOM 2596 N N . GLY A 1 338 ? 15.170 -16.914 -7.296 1.00 94.69 338 GLY A N 1
ATOM 2597 C CA . GLY A 1 338 ? 15.194 -15.635 -6.589 1.00 94.69 338 GLY A CA 1
ATOM 2598 C C . GLY A 1 338 ? 16.313 -14.708 -7.064 1.00 94.69 338 GLY A C 1
ATOM 2599 O O . GLY A 1 338 ? 17.276 -15.123 -7.709 1.00 94.69 338 GLY A O 1
ATOM 2600 N N . VAL A 1 339 ? 16.196 -13.422 -6.721 1.00 93.81 339 VAL A N 1
ATOM 2601 C CA . VAL A 1 339 ? 17.113 -12.356 -7.180 1.00 93.81 339 VAL A CA 1
ATOM 2602 C C . VAL A 1 339 ? 18.572 -12.637 -6.790 1.00 93.81 339 VAL A C 1
ATOM 2604 O O . VAL A 1 339 ? 19.495 -12.273 -7.521 1.00 93.81 339 VAL A O 1
ATOM 2607 N N . LYS A 1 340 ? 18.791 -13.289 -5.641 1.00 95.00 340 LYS A N 1
ATOM 2608 C CA . LYS A 1 340 ? 20.115 -13.666 -5.124 1.00 95.00 340 LYS A CA 1
ATOM 2609 C C . LYS A 1 340 ? 20.400 -15.165 -5.189 1.00 95.00 340 LYS A C 1
ATOM 2611 O O . LYS A 1 340 ? 21.429 -15.583 -4.667 1.00 95.00 340 LYS A O 1
ATOM 2616 N N . GLN A 1 341 ? 19.555 -15.942 -5.875 1.00 95.44 341 GLN A N 1
ATOM 2617 C CA . GLN A 1 341 ? 19.690 -17.400 -5.982 1.00 95.44 341 GLN A CA 1
ATOM 2618 C C . GLN A 1 341 ? 19.696 -18.089 -4.598 1.00 95.44 341 GLN A C 1
ATOM 2620 O O . GLN A 1 341 ? 20.425 -19.051 -4.368 1.00 95.44 341 GLN A O 1
ATOM 2625 N N . ASP A 1 342 ? 18.910 -17.555 -3.660 1.00 96.75 342 ASP A N 1
ATOM 2626 C CA . ASP A 1 342 ? 18.776 -17.997 -2.267 1.00 96.75 342 ASP A CA 1
ATOM 2627 C C . ASP A 1 342 ? 17.341 -18.439 -1.914 1.00 96.75 342 ASP A C 1
ATOM 2629 O O . ASP A 1 342 ? 16.995 -18.583 -0.741 1.00 96.75 342 ASP A O 1
ATOM 2633 N N . GLU A 1 343 ? 16.510 -18.681 -2.931 1.00 98.00 343 GLU A N 1
ATOM 2634 C CA . GLU A 1 343 ? 15.143 -19.200 -2.821 1.00 98.00 343 GLU A CA 1
ATOM 2635 C C . GLU A 1 343 ? 14.982 -20.518 -3.584 1.00 98.00 343 GLU A C 1
ATOM 2637 O O . GLU A 1 343 ? 15.853 -20.926 -4.356 1.00 98.00 343 GLU A O 1
ATOM 2642 N N . THR A 1 344 ? 13.835 -21.174 -3.397 1.00 98.50 344 THR A N 1
ATOM 2643 C CA . THR A 1 344 ? 13.469 -22.400 -4.114 1.00 98.50 344 THR A CA 1
ATOM 2644 C C . THR A 1 344 ? 12.155 -22.252 -4.874 1.00 98.50 344 THR A C 1
ATOM 2646 O O . THR A 1 344 ? 11.235 -21.615 -4.364 1.00 98.50 344 THR A O 1
ATOM 2649 N N . VAL A 1 345 ? 12.037 -22.872 -6.057 1.00 98.56 345 VAL A N 1
ATOM 2650 C CA . VAL A 1 345 ? 10.751 -22.977 -6.781 1.00 98.56 345 VAL A CA 1
ATOM 2651 C C . VAL A 1 345 ? 9.761 -23.791 -5.946 1.00 98.56 345 VAL A C 1
ATOM 2653 O O . VAL A 1 345 ? 8.635 -23.357 -5.707 1.00 98.56 345 VAL A O 1
ATOM 2656 N N . PHE A 1 346 ? 10.215 -24.940 -5.440 1.00 98.81 346 PHE A N 1
ATOM 2657 C CA . PHE A 1 346 ? 9.523 -25.740 -4.435 1.00 98.81 346 PHE A CA 1
ATOM 2658 C C . PHE A 1 346 ? 10.464 -26.054 -3.272 1.00 98.81 346 PHE A C 1
ATOM 2660 O O . PHE A 1 346 ? 11.606 -26.461 -3.485 1.00 98.81 346 PHE A O 1
ATOM 2667 N N . ALA A 1 347 ? 9.975 -25.899 -2.044 1.00 98.50 347 ALA A N 1
ATOM 2668 C CA . ALA A 1 347 ? 10.708 -26.239 -0.835 1.00 98.50 347 ALA A CA 1
ATOM 2669 C C . ALA A 1 347 ? 11.154 -27.709 -0.860 1.00 98.50 347 ALA A C 1
ATOM 2671 O O . ALA A 1 347 ? 10.347 -28.605 -1.109 1.00 98.50 347 ALA A O 1
ATOM 2672 N N . ASP A 1 348 ? 12.426 -27.943 -0.542 1.00 95.56 348 ASP A N 1
ATOM 2673 C CA . ASP A 1 348 ? 13.029 -29.272 -0.482 1.00 95.56 348 ASP A CA 1
ATOM 2674 C C . ASP A 1 348 ? 13.616 -29.517 0.915 1.00 95.56 348 ASP A C 1
ATOM 2676 O O . ASP A 1 348 ? 14.417 -28.730 1.423 1.00 95.56 348 ASP A O 1
ATOM 2680 N N . GLY A 1 349 ? 13.141 -30.568 1.588 1.00 97.06 349 GLY A N 1
ATOM 2681 C CA . GLY A 1 349 ? 13.540 -30.972 2.943 1.00 97.06 349 GLY A CA 1
ATOM 2682 C C . GLY A 1 349 ? 13.140 -30.035 4.098 1.00 97.06 349 GLY A C 1
ATOM 2683 O O . GLY A 1 349 ? 12.905 -30.512 5.210 1.00 97.06 349 GLY A O 1
ATOM 2684 N N . GLN A 1 350 ? 13.023 -28.722 3.883 1.00 98.25 350 GLN A N 1
ATOM 2685 C CA . GLN A 1 350 ? 12.767 -27.738 4.941 1.00 98.25 350 GLN A CA 1
ATOM 2686 C C . GLN A 1 350 ? 11.941 -26.544 4.452 1.00 98.25 350 GLN A C 1
ATOM 2688 O O . GLN A 1 350 ? 12.089 -26.063 3.332 1.00 98.25 350 GLN A O 1
ATOM 2693 N N . VAL A 1 351 ? 11.094 -26.015 5.335 1.00 98.75 351 VAL A N 1
ATOM 2694 C CA . VAL A 1 351 ? 10.350 -24.766 5.134 1.00 98.75 351 VAL A CA 1
ATOM 2695 C C . VAL A 1 351 ? 10.876 -23.673 6.056 1.00 98.75 351 VAL A C 1
ATOM 2697 O O . VAL A 1 351 ? 11.207 -23.938 7.214 1.00 98.75 351 VAL A O 1
ATOM 2700 N N . SER A 1 352 ? 10.949 -22.444 5.542 1.00 98.25 352 SER A N 1
ATOM 2701 C CA . SER A 1 352 ? 11.540 -21.290 6.232 1.00 98.25 352 SER A CA 1
ATOM 2702 C C . SER A 1 352 ? 10.566 -20.135 6.471 1.00 98.25 352 SER A C 1
ATOM 2704 O O . SER A 1 352 ? 10.967 -19.153 7.089 1.00 98.25 352 SER A O 1
ATOM 2706 N N . CYS A 1 353 ? 9.308 -20.254 6.034 1.00 98.69 353 CYS A N 1
ATOM 2707 C CA . CYS A 1 353 ? 8.203 -19.380 6.425 1.00 98.69 353 CYS A CA 1
ATOM 2708 C C . CYS A 1 353 ? 6.846 -20.082 6.230 1.00 98.69 353 CYS A C 1
ATOM 2710 O O . CYS A 1 353 ? 6.733 -21.070 5.494 1.00 98.69 353 CYS A O 1
ATOM 2712 N N . VAL A 1 354 ? 5.792 -19.560 6.867 1.00 98.75 354 VAL A N 1
ATOM 2713 C CA . VAL A 1 354 ? 4.407 -19.908 6.502 1.00 98.75 354 VAL A CA 1
ATOM 2714 C C . VAL A 1 354 ? 4.133 -19.300 5.129 1.00 98.75 354 VAL A C 1
ATOM 2716 O O . VAL A 1 354 ? 4.460 -18.139 4.920 1.00 98.75 354 VAL A O 1
ATOM 2719 N N . GLY A 1 355 ? 3.545 -20.061 4.206 1.00 98.25 355 GLY A N 1
ATOM 2720 C CA . GLY A 1 355 ? 3.392 -19.630 2.810 1.00 98.25 355 GLY A CA 1
ATOM 2721 C C . GLY A 1 355 ? 4.490 -20.136 1.870 1.00 98.25 355 GLY A C 1
ATOM 2722 O O . GLY A 1 355 ? 4.288 -20.109 0.662 1.00 98.25 355 GLY A O 1
ATOM 2723 N N . HIS A 1 356 ? 5.605 -20.678 2.387 1.00 98.81 356 HIS A N 1
ATOM 2724 C CA . HIS A 1 356 ? 6.656 -21.257 1.541 1.00 98.81 356 HIS A CA 1
ATOM 2725 C C . HIS A 1 356 ? 6.079 -22.365 0.648 1.00 98.81 356 HIS A C 1
ATOM 2727 O O . HIS A 1 356 ? 5.461 -23.302 1.158 1.00 98.81 356 HIS A O 1
ATOM 2733 N N . ILE A 1 357 ? 6.237 -22.250 -0.670 1.00 98.81 357 ILE A N 1
ATOM 2734 C CA . ILE A 1 357 ? 5.614 -23.159 -1.637 1.00 98.81 357 ILE A CA 1
ATOM 2735 C C . ILE A 1 357 ? 6.313 -24.520 -1.561 1.00 98.81 357 ILE A C 1
ATOM 2737 O O . ILE A 1 357 ? 7.503 -24.623 -1.823 1.00 98.81 357 ILE A O 1
ATOM 2741 N N . ILE A 1 358 ? 5.578 -25.569 -1.195 1.00 98.88 358 ILE A N 1
ATOM 2742 C CA . ILE A 1 358 ? 6.076 -26.952 -1.093 1.00 98.88 358 ILE A CA 1
ATOM 2743 C C . ILE A 1 358 ? 5.809 -27.715 -2.392 1.00 98.88 358 ILE A C 1
ATOM 2745 O O . ILE A 1 358 ? 6.596 -28.563 -2.795 1.00 98.88 358 ILE A O 1
ATOM 2749 N N . GLY A 1 359 ? 4.686 -27.428 -3.044 1.00 98.62 359 GLY A N 1
ATOM 2750 C CA . GLY A 1 359 ? 4.266 -28.111 -4.258 1.00 98.62 359 GLY A CA 1
ATOM 2751 C C . GLY A 1 359 ? 3.079 -27.423 -4.915 1.00 98.62 359 GLY A C 1
ATOM 2752 O O . GLY A 1 359 ? 2.679 -26.327 -4.518 1.00 98.62 359 GLY A O 1
ATOM 2753 N N . ALA A 1 360 ? 2.478 -28.088 -5.894 1.00 98.75 360 ALA A N 1
ATOM 2754 C CA . ALA A 1 360 ? 1.255 -27.624 -6.542 1.00 98.75 360 ALA A CA 1
ATOM 2755 C C . ALA A 1 360 ? 0.342 -28.786 -6.951 1.00 98.75 360 ALA A C 1
ATOM 2757 O O . ALA A 1 360 ? 0.802 -29.904 -7.189 1.00 98.75 360 ALA A O 1
ATOM 2758 N N . VAL A 1 361 ? -0.958 -28.518 -7.069 1.00 98.81 361 VAL A N 1
ATOM 2759 C CA . VAL A 1 361 ? -1.943 -29.419 -7.680 1.00 98.81 361 VAL A CA 1
ATOM 2760 C C . VAL A 1 361 ? -2.436 -28.811 -8.983 1.00 98.81 361 VAL A C 1
ATOM 2762 O O . VAL A 1 361 ? -2.793 -27.637 -9.015 1.00 98.81 361 VAL A O 1
ATOM 2765 N N . VAL A 1 362 ? -2.497 -29.623 -10.039 1.00 98.88 362 VAL A N 1
ATOM 2766 C CA . VAL A 1 362 ? -3.046 -29.234 -11.342 1.00 98.88 362 VAL A CA 1
ATOM 2767 C C . VAL A 1 362 ? -4.321 -30.027 -11.620 1.00 98.88 362 VAL A C 1
ATOM 2769 O O . VAL A 1 362 ? -4.319 -31.256 -11.493 1.00 98.88 362 VAL A O 1
ATOM 2772 N N . ALA A 1 363 ? -5.399 -29.346 -12.005 1.00 98.81 363 ALA A N 1
ATOM 2773 C CA . ALA A 1 363 ? -6.695 -29.947 -12.321 1.00 98.81 363 ALA A CA 1
ATOM 2774 C C . ALA A 1 363 ? -7.384 -29.269 -13.520 1.00 98.81 363 ALA A C 1
ATOM 2776 O O . ALA A 1 363 ? -6.959 -28.216 -13.988 1.00 98.81 363 ALA A O 1
ATOM 2777 N N . ASP A 1 364 ? -8.458 -29.879 -14.014 1.00 98.38 364 ASP A N 1
ATOM 2778 C CA . ASP A 1 364 ? -9.306 -29.363 -15.103 1.00 98.38 364 ASP A CA 1
ATOM 2779 C C . ASP A 1 364 ? -10.062 -28.062 -14.764 1.00 98.38 364 ASP A C 1
ATOM 2781 O O . ASP A 1 364 ? -10.401 -27.292 -15.657 1.00 98.38 364 ASP A O 1
ATOM 2785 N N . THR A 1 365 ? -10.311 -27.796 -13.481 1.00 98.25 365 THR A N 1
ATOM 2786 C CA . THR A 1 365 ? -10.981 -26.589 -12.986 1.00 98.25 365 THR A CA 1
ATOM 2787 C C . THR A 1 365 ? -10.301 -26.069 -11.725 1.00 98.25 365 THR A C 1
ATOM 2789 O O . THR A 1 365 ? -9.770 -26.843 -10.919 1.00 98.25 365 THR A O 1
ATOM 2792 N N . GLN A 1 366 ? -10.385 -24.756 -11.495 1.00 97.06 366 GLN A N 1
ATOM 2793 C CA . GLN A 1 366 ? -9.861 -24.122 -10.281 1.00 97.06 366 GLN A CA 1
ATOM 2794 C C . GLN A 1 366 ? -10.447 -24.753 -9.008 1.00 97.06 366 GLN A C 1
ATOM 2796 O O . GLN A 1 366 ? -9.715 -25.088 -8.078 1.00 97.06 366 GLN A O 1
ATOM 2801 N N . VAL A 1 367 ? -11.761 -25.006 -8.982 1.00 98.06 367 VAL A N 1
ATOM 2802 C CA . VAL A 1 367 ? -12.452 -25.593 -7.820 1.00 98.06 367 VAL A CA 1
ATOM 2803 C C . VAL A 1 367 ? -11.936 -27.000 -7.501 1.00 98.06 367 VAL A C 1
ATOM 2805 O O . VAL A 1 367 ? -11.781 -27.349 -6.326 1.00 98.06 367 VAL A O 1
ATOM 2808 N N . HIS A 1 368 ? -11.665 -27.823 -8.519 1.00 98.62 368 HIS A N 1
ATOM 2809 C CA . HIS A 1 368 ? -11.080 -29.150 -8.319 1.00 98.62 368 HIS A CA 1
ATOM 2810 C C . HIS A 1 368 ? -9.654 -29.062 -7.768 1.00 98.62 368 HIS A C 1
ATOM 2812 O O . HIS A 1 368 ? -9.358 -29.731 -6.774 1.00 98.62 368 HIS A O 1
ATOM 2818 N N . ALA A 1 369 ? -8.813 -28.184 -8.325 1.00 98.38 369 ALA A N 1
ATOM 2819 C CA . ALA A 1 369 ? -7.454 -27.961 -7.830 1.00 98.38 369 ALA A CA 1
ATOM 2820 C C . ALA A 1 369 ? -7.451 -27.489 -6.362 1.00 98.38 369 ALA A C 1
ATOM 2822 O O . ALA A 1 369 ? -6.735 -28.057 -5.538 1.00 98.38 369 ALA A O 1
ATOM 2823 N N . GLN A 1 370 ? -8.323 -26.542 -5.994 1.00 98.19 370 GLN A N 1
ATOM 2824 C CA . GLN A 1 370 ? -8.434 -26.019 -4.624 1.00 98.19 370 GLN A CA 1
ATOM 2825 C C . GLN A 1 370 ? -8.872 -27.086 -3.614 1.00 98.19 370 GLN A C 1
ATOM 2827 O O . GLN A 1 370 ? -8.335 -27.176 -2.507 1.00 98.19 370 GLN A O 1
ATOM 2832 N N . ARG A 1 371 ? -9.862 -27.915 -3.971 1.00 97.81 371 ARG A N 1
ATOM 2833 C CA . ARG A 1 371 ? -10.317 -29.021 -3.110 1.00 97.81 371 ARG A CA 1
ATOM 2834 C C . ARG A 1 371 ? -9.220 -30.064 -2.918 1.00 97.81 371 ARG A C 1
ATOM 2836 O O . ARG A 1 371 ? -9.028 -30.539 -1.802 1.00 97.81 371 ARG A O 1
ATOM 2843 N N . ALA A 1 372 ? -8.508 -30.398 -3.990 1.00 98.44 372 ALA A N 1
ATOM 2844 C CA . ALA A 1 372 ? -7.441 -31.384 -3.965 1.00 98.44 372 ALA A CA 1
ATOM 2845 C C . ALA A 1 372 ? -6.207 -30.898 -3.190 1.00 98.44 372 ALA A C 1
ATOM 2847 O O . ALA A 1 372 ? -5.669 -31.662 -2.391 1.00 98.44 372 ALA A O 1
ATOM 2848 N N . ALA A 1 373 ? -5.806 -29.630 -3.332 1.00 98.12 373 ALA A N 1
ATOM 2849 C CA . ALA A 1 373 ? -4.705 -29.042 -2.565 1.00 98.12 373 ALA A CA 1
ATOM 2850 C C . ALA A 1 373 ? -4.954 -29.126 -1.047 1.00 98.12 373 ALA A C 1
ATOM 2852 O O . ALA A 1 373 ? -4.071 -29.533 -0.295 1.00 98.12 373 ALA A O 1
ATOM 2853 N N . LYS A 1 374 ? -6.193 -28.874 -0.596 1.00 97.38 374 LYS A N 1
ATOM 2854 C CA . LYS A 1 374 ? -6.604 -29.027 0.817 1.00 97.38 374 LYS A CA 1
ATOM 2855 C C . LYS A 1 374 ? -6.571 -30.473 1.327 1.00 97.38 374 LYS A C 1
ATOM 2857 O O . LYS A 1 374 ? -6.580 -30.687 2.537 1.00 97.38 374 LYS A O 1
ATOM 2862 N N . ALA A 1 375 ? -6.576 -31.462 0.434 1.00 98.06 375 ALA A N 1
ATOM 2863 C CA . ALA A 1 375 ? -6.530 -32.878 0.791 1.00 98.06 375 ALA A CA 1
ATOM 2864 C C . ALA A 1 375 ? -5.097 -33.420 0.949 1.00 98.06 375 ALA A C 1
ATOM 2866 O O . ALA A 1 375 ? -4.932 -34.544 1.430 1.00 98.06 375 ALA A O 1
ATOM 2867 N N . VAL A 1 376 ? -4.074 -32.652 0.554 1.00 98.56 376 VAL A N 1
ATOM 2868 C CA . VAL A 1 376 ? -2.664 -33.021 0.734 1.00 98.56 376 VAL A CA 1
ATOM 2869 C C . VAL A 1 376 ? -2.302 -32.961 2.215 1.00 98.56 376 VAL A C 1
ATOM 2871 O O . VAL A 1 376 ? -2.602 -31.987 2.905 1.00 98.56 376 VAL A O 1
ATOM 2874 N N . LYS A 1 377 ? -1.649 -34.012 2.717 1.00 98.44 377 LYS A N 1
ATOM 2875 C CA . LYS A 1 377 ? -1.200 -34.091 4.111 1.00 98.44 377 LYS A CA 1
ATOM 2876 C C . LYS A 1 377 ? 0.311 -33.973 4.174 1.00 98.44 377 LYS A C 1
ATOM 2878 O O . LYS A 1 377 ? 1.015 -34.712 3.495 1.00 98.44 377 LYS A O 1
ATOM 2883 N N . ILE A 1 378 ? 0.796 -33.075 5.023 1.00 98.50 378 ILE A N 1
ATOM 2884 C CA . ILE A 1 378 ? 2.226 -32.828 5.205 1.00 98.50 378 ILE A CA 1
ATOM 2885 C C . ILE A 1 378 ? 2.568 -33.055 6.669 1.00 98.50 378 ILE A C 1
ATOM 2887 O O . ILE A 1 378 ? 1.890 -32.533 7.558 1.00 98.50 378 ILE A O 1
ATOM 2891 N N . GLN A 1 379 ? 3.604 -33.851 6.913 1.00 98.50 379 GLN A N 1
ATOM 2892 C CA . GLN A 1 379 ? 4.153 -34.061 8.246 1.00 98.50 379 GLN A CA 1
ATOM 2893 C C . GLN A 1 379 ? 5.394 -33.192 8.429 1.00 98.50 379 GLN A C 1
ATOM 2895 O O . GLN A 1 379 ? 6.292 -33.201 7.586 1.00 98.50 379 GLN A O 1
ATOM 2900 N N . TYR A 1 380 ? 5.435 -32.462 9.542 1.00 98.62 380 TYR A N 1
ATOM 2901 C CA . TYR A 1 380 ? 6.501 -31.523 9.874 1.00 98.62 380 TYR A CA 1
ATOM 2902 C C . TYR A 1 380 ? 7.199 -31.923 11.175 1.00 98.62 380 TYR A C 1
ATOM 2904 O O . TYR A 1 380 ? 6.540 -32.354 12.121 1.00 98.62 380 TYR A O 1
ATOM 2912 N N . GLU A 1 381 ? 8.505 -31.684 11.248 1.00 98.44 381 GLU A N 1
ATOM 2913 C CA . GLU A 1 381 ? 9.250 -31.539 12.504 1.00 98.44 381 GLU A CA 1
ATOM 2914 C C . GLU A 1 381 ? 9.502 -30.039 12.721 1.00 98.44 381 GLU A C 1
ATOM 2916 O O . GLU A 1 381 ? 10.276 -29.430 11.982 1.00 98.44 381 GLU A O 1
ATOM 2921 N N . GLU A 1 382 ? 8.804 -29.416 13.675 1.00 97.94 382 GLU A N 1
ATOM 2922 C CA . GLU A 1 382 ? 8.905 -27.969 13.915 1.00 97.94 382 GLU A CA 1
ATOM 2923 C C . GLU A 1 382 ? 10.261 -27.579 14.513 1.00 97.94 382 GLU A C 1
ATOM 2925 O O . GLU A 1 382 ? 10.751 -28.200 15.454 1.00 97.94 382 GLU A O 1
ATOM 2930 N N . LEU A 1 383 ? 10.842 -26.508 13.977 1.00 97.94 383 LEU A N 1
ATOM 2931 C CA . LEU A 1 383 ? 12.057 -25.870 14.469 1.00 97.94 383 LEU A CA 1
ATOM 2932 C C . LEU A 1 383 ? 11.688 -24.525 15.103 1.00 97.94 383 LEU A C 1
ATOM 2934 O O . LEU A 1 383 ? 10.659 -23.936 14.773 1.00 97.94 383 LEU A O 1
ATOM 2938 N N . GLN A 1 384 ? 12.534 -24.009 15.996 1.00 96.81 384 GLN A N 1
ATOM 2939 C CA . GLN A 1 384 ? 12.290 -22.706 16.614 1.00 96.81 384 GLN A CA 1
ATOM 2940 C C . GLN A 1 384 ? 12.371 -21.591 15.549 1.00 96.81 384 GLN A C 1
ATOM 2942 O O . GLN A 1 384 ? 13.409 -21.470 14.887 1.00 96.81 384 GLN A O 1
ATOM 2947 N N . PRO A 1 385 ? 11.311 -20.782 15.354 1.00 97.88 385 PRO A N 1
ATOM 2948 C CA . PRO A 1 385 ? 11.344 -19.674 14.408 1.00 97.88 385 PRO A CA 1
ATOM 2949 C C . PRO A 1 385 ? 11.913 -18.396 15.045 1.00 97.88 385 PRO A C 1
ATOM 2951 O O . PRO A 1 385 ? 11.770 -18.173 16.247 1.00 97.88 385 PRO A O 1
ATOM 2954 N N . ILE A 1 386 ? 12.498 -17.538 14.209 1.00 98.62 386 ILE A N 1
ATOM 2955 C CA . ILE A 1 386 ? 12.786 -16.123 14.491 1.00 98.62 386 ILE A CA 1
ATOM 2956 C C . ILE A 1 386 ? 11.727 -15.307 13.751 1.00 98.62 386 ILE A C 1
ATOM 2958 O O . ILE A 1 386 ? 11.655 -15.396 12.532 1.00 98.62 386 ILE A O 1
ATOM 2962 N N . VAL A 1 387 ? 10.892 -14.532 14.436 1.00 98.44 387 VAL A N 1
ATOM 2963 C CA . VAL A 1 387 ? 9.733 -13.856 13.825 1.00 98.44 387 VAL A CA 1
ATOM 2964 C C . VAL A 1 387 ? 9.912 -12.336 13.805 1.00 98.44 387 VAL A C 1
ATOM 2966 O O . VAL A 1 387 ? 9.636 -11.699 12.790 1.00 98.44 387 VAL A O 1
ATOM 2969 N N . THR A 1 388 ? 10.399 -11.759 14.901 1.00 98.62 388 THR A N 1
ATOM 2970 C CA . THR A 1 388 ? 10.517 -10.303 15.092 1.00 98.62 388 THR A CA 1
ATOM 2971 C C . THR A 1 388 ? 11.933 -9.785 14.833 1.00 98.62 388 THR A C 1
ATOM 2973 O O . THR A 1 388 ? 12.918 -10.519 14.961 1.00 98.62 38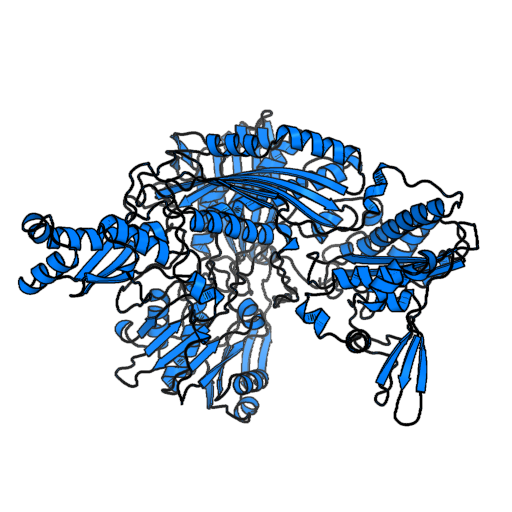8 THR A O 1
ATOM 2976 N N . ILE A 1 389 ? 12.058 -8.484 14.546 1.00 98.75 389 ILE A N 1
ATOM 2977 C CA . ILE A 1 389 ? 13.362 -7.794 14.494 1.00 98.75 389 ILE A CA 1
ATOM 2978 C C . ILE A 1 389 ? 14.151 -7.986 15.801 1.00 98.75 389 ILE A C 1
ATOM 2980 O O . ILE A 1 389 ? 15.350 -8.255 15.763 1.00 98.75 389 ILE A O 1
ATOM 2984 N N . GLN A 1 390 ? 13.498 -7.882 16.962 1.00 98.00 390 GLN A N 1
ATOM 2985 C CA . GLN A 1 390 ? 14.139 -8.054 18.269 1.00 98.00 390 GLN A CA 1
ATOM 2986 C C . GLN A 1 390 ? 14.774 -9.438 18.429 1.00 98.00 390 GLN A C 1
ATOM 2988 O O . GLN A 1 390 ? 15.910 -9.544 18.894 1.00 98.00 390 GLN A O 1
ATOM 2993 N N . GLU A 1 391 ? 14.066 -10.493 18.023 1.00 98.25 391 GLU A N 1
ATOM 2994 C CA . GLU A 1 391 ? 14.587 -11.862 18.050 1.00 98.25 391 GLU A CA 1
ATOM 2995 C C . GLU A 1 391 ? 15.774 -12.023 17.094 1.00 98.25 391 GLU A C 1
ATOM 2997 O O . GLU A 1 391 ? 16.781 -12.625 17.468 1.00 98.25 391 GLU A O 1
ATOM 3002 N N . ALA A 1 392 ? 15.704 -11.439 15.893 1.00 98.62 392 ALA A N 1
ATOM 3003 C CA . ALA A 1 392 ? 16.804 -11.479 14.933 1.00 98.62 392 ALA A CA 1
ATOM 3004 C C . ALA A 1 392 ? 18.054 -10.748 15.449 1.00 98.62 392 ALA A C 1
ATOM 3006 O O . ALA A 1 392 ? 19.161 -11.268 15.313 1.00 98.62 392 ALA A O 1
ATOM 3007 N N . ILE A 1 393 ? 17.887 -9.592 16.106 1.00 98.38 393 ILE A N 1
ATOM 3008 C CA . ILE A 1 393 ? 18.985 -8.865 16.761 1.00 98.38 393 ILE A CA 1
ATOM 3009 C C . ILE A 1 393 ? 19.617 -9.725 17.860 1.00 98.38 393 ILE A C 1
ATOM 3011 O O . ILE A 1 393 ? 20.841 -9.861 17.902 1.00 98.38 393 ILE A O 1
ATOM 3015 N N . ALA A 1 394 ? 18.800 -10.331 18.727 1.00 98.12 394 ALA A N 1
ATOM 3016 C CA . ALA A 1 394 ? 19.282 -11.184 19.812 1.00 98.12 394 ALA A CA 1
ATOM 3017 C C . ALA A 1 394 ? 20.041 -12.418 19.289 1.00 98.12 394 ALA A C 1
ATOM 3019 O O . ALA A 1 394 ? 21.078 -12.786 19.840 1.00 98.12 394 ALA A O 1
ATOM 3020 N N . ALA A 1 395 ? 19.561 -13.017 18.196 1.00 98.06 395 ALA A N 1
ATOM 3021 C CA . ALA A 1 395 ? 20.178 -14.172 17.547 1.00 98.06 395 ALA A CA 1
ATOM 3022 C C . ALA A 1 395 ? 21.338 -13.817 16.595 1.00 98.06 395 ALA A C 1
ATOM 3024 O O . ALA A 1 395 ? 21.989 -14.724 16.079 1.00 98.06 395 ALA A O 1
ATOM 3025 N N . ARG A 1 396 ? 21.594 -12.523 16.340 1.00 97.75 396 ARG A N 1
ATOM 3026 C CA . ARG A 1 396 ? 22.505 -12.032 15.285 1.00 97.75 396 ARG A CA 1
ATOM 3027 C C . ARG A 1 396 ? 22.195 -12.636 13.904 1.00 97.75 396 ARG A C 1
ATOM 3029 O O . ARG A 1 396 ? 23.097 -12.959 13.136 1.00 97.75 396 ARG A O 1
ATOM 3036 N N . SER A 1 397 ? 20.908 -12.804 13.607 1.00 98.44 397 SER A N 1
ATOM 3037 C CA . SER A 1 397 ? 20.400 -13.363 12.351 1.00 98.44 397 SER A CA 1
ATOM 3038 C C . SER A 1 397 ? 20.244 -12.248 11.317 1.00 98.44 397 SER A C 1
ATOM 3040 O O . SER A 1 397 ? 19.188 -11.618 11.223 1.00 98.44 397 SER A O 1
ATOM 3042 N N . PHE A 1 398 ? 21.304 -11.983 10.551 1.00 98.38 398 PHE A N 1
ATOM 3043 C CA . PHE A 1 398 ? 21.322 -10.934 9.529 1.00 98.38 398 PHE A CA 1
ATOM 3044 C C . PHE A 1 398 ? 21.758 -11.469 8.164 1.00 98.38 398 PHE A C 1
ATOM 3046 O O . PHE A 1 398 ? 22.528 -12.425 8.078 1.00 98.38 398 PHE A O 1
ATOM 3053 N N . TYR A 1 399 ? 21.287 -10.823 7.100 1.00 98.38 399 TYR A N 1
ATOM 3054 C CA . TYR A 1 399 ? 21.926 -10.905 5.790 1.00 98.38 399 TYR A CA 1
ATOM 3055 C C . TYR A 1 399 ? 23.083 -9.903 5.711 1.00 98.38 399 TYR A C 1
ATOM 3057 O O . TYR A 1 399 ? 22.987 -8.790 6.229 1.00 98.38 399 TYR A O 1
ATOM 3065 N N . GLU A 1 400 ? 24.157 -10.295 5.032 1.00 95.81 400 GLU A N 1
ATOM 3066 C CA . GLU A 1 400 ? 25.326 -9.451 4.769 1.00 95.81 400 GLU A CA 1
ATOM 3067 C C . GLU A 1 400 ? 25.234 -8.783 3.380 1.00 95.81 400 GLU A C 1
ATOM 3069 O O . GLU A 1 400 ? 24.580 -9.322 2.480 1.00 95.81 400 GLU A O 1
ATOM 3074 N N . PRO A 1 401 ? 25.914 -7.642 3.152 1.00 96.44 401 PRO A N 1
ATOM 3075 C CA . PRO A 1 401 ? 26.705 -6.881 4.120 1.00 96.44 401 PRO A CA 1
ATOM 3076 C C . PRO A 1 401 ? 25.848 -5.959 5.004 1.00 96.44 401 PRO A C 1
ATOM 3078 O O . PRO A 1 401 ? 24.848 -5.401 4.546 1.00 96.44 401 PRO A O 1
ATOM 3081 N N . ILE A 1 402 ? 26.303 -5.697 6.231 1.00 96.50 402 ILE A N 1
ATOM 3082 C CA . ILE A 1 402 ? 25.833 -4.544 7.021 1.00 96.50 402 ILE A CA 1
ATOM 3083 C C . ILE A 1 402 ? 26.338 -3.249 6.367 1.00 96.50 402 ILE A C 1
ATOM 3085 O O . ILE A 1 402 ? 27.542 -3.045 6.195 1.00 96.50 402 ILE A O 1
ATOM 3089 N N . ARG A 1 403 ? 25.422 -2.344 6.004 1.00 96.75 403 ARG A N 1
ATOM 3090 C CA . ARG A 1 403 ? 25.768 -1.073 5.346 1.00 96.75 403 ARG A CA 1
ATOM 3091 C C . ARG A 1 403 ? 26.004 0.028 6.369 1.00 96.75 403 ARG A C 1
ATOM 3093 O O . ARG A 1 403 ? 25.223 0.182 7.299 1.00 96.75 403 ARG A O 1
ATOM 3100 N N . THR A 1 404 ? 27.060 0.813 6.172 1.00 97.44 404 THR A N 1
ATOM 3101 C CA . THR A 1 404 ? 27.335 2.021 6.961 1.00 97.44 404 THR A CA 1
ATOM 3102 C C . THR A 1 404 ? 27.514 3.209 6.023 1.00 97.44 404 THR A C 1
ATOM 3104 O O . THR A 1 404 ? 28.164 3.088 4.988 1.00 97.44 404 THR A O 1
ATOM 3107 N N . LEU A 1 405 ? 26.933 4.346 6.392 1.00 97.38 405 LEU A N 1
ATOM 3108 C CA . LEU A 1 405 ? 27.112 5.638 5.741 1.00 97.38 405 LEU A CA 1
ATOM 3109 C C . LEU A 1 405 ? 27.560 6.645 6.799 1.00 97.38 405 LEU A C 1
ATOM 3111 O O . LEU A 1 405 ? 26.917 6.751 7.840 1.00 97.38 405 LEU A O 1
ATOM 3115 N N . GLN A 1 406 ? 28.649 7.373 6.559 1.00 97.12 406 GLN A N 1
ATOM 3116 C CA . GLN A 1 406 ? 29.160 8.346 7.523 1.00 97.12 406 GLN A CA 1
ATOM 3117 C C . GLN A 1 406 ? 29.732 9.580 6.827 1.00 97.12 406 GLN A C 1
ATOM 3119 O O . GLN A 1 406 ? 30.505 9.457 5.877 1.00 97.12 406 GLN A O 1
ATOM 3124 N N . SER A 1 407 ? 29.397 10.760 7.347 1.00 96.81 407 SER A N 1
ATOM 3125 C CA . SER A 1 407 ? 29.980 12.040 6.944 1.00 96.81 407 SER A CA 1
ATOM 3126 C C . SER A 1 407 ? 30.229 12.931 8.164 1.00 96.81 407 SER A C 1
ATOM 3128 O O . SER A 1 407 ? 29.497 12.859 9.153 1.00 96.81 407 SER A O 1
ATOM 3130 N N . GLY A 1 408 ? 31.281 13.748 8.103 1.00 96.69 408 GLY A N 1
ATOM 3131 C CA . GLY A 1 408 ? 31.740 14.580 9.219 1.00 96.69 408 GLY A CA 1
ATOM 3132 C C . GLY A 1 408 ? 32.388 13.795 10.369 1.00 96.69 408 GLY A C 1
ATOM 3133 O O . GLY A 1 408 ? 32.778 12.634 10.222 1.00 96.69 408 GLY A O 1
ATOM 3134 N N . ASP A 1 409 ? 32.510 14.453 11.524 1.00 97.62 409 ASP A N 1
ATOM 3135 C CA . ASP A 1 409 ? 33.062 13.896 12.763 1.00 97.62 409 ASP A CA 1
ATOM 3136 C C . ASP A 1 409 ? 31.959 13.816 13.825 1.00 97.62 409 ASP A C 1
ATOM 3138 O O . ASP A 1 409 ? 31.565 14.806 14.450 1.00 97.62 409 ASP A O 1
ATOM 3142 N N . LEU A 1 410 ? 31.439 12.603 14.017 1.00 97.44 410 LEU A N 1
ATOM 3143 C CA . LEU A 1 410 ? 30.328 12.339 14.925 1.00 97.44 410 LEU A CA 1
ATOM 3144 C C . LEU A 1 410 ? 30.668 12.692 16.383 1.00 97.44 410 LEU A C 1
ATOM 3146 O O . LEU A 1 410 ? 29.823 13.237 17.096 1.00 97.44 410 LEU A O 1
ATOM 3150 N N . GLU A 1 411 ? 31.897 12.422 16.830 1.00 97.31 411 GLU A N 1
ATOM 3151 C CA . GLU A 1 411 ? 32.317 12.719 18.202 1.00 97.31 411 GLU A CA 1
ATOM 3152 C C . GLU A 1 411 ? 32.429 14.224 18.435 1.00 97.31 411 GLU A C 1
ATOM 3154 O O . GLU A 1 411 ? 31.975 14.727 19.467 1.00 97.31 411 GLU A O 1
ATOM 3159 N N . ALA A 1 412 ? 33.015 14.953 17.481 1.00 97.31 412 ALA A N 1
ATOM 3160 C CA . ALA A 1 412 ? 33.090 16.408 17.538 1.00 97.31 412 ALA A CA 1
ATOM 3161 C C . ALA A 1 412 ? 31.689 17.040 17.524 1.00 97.31 412 ALA A C 1
ATOM 3163 O O . ALA A 1 412 ? 31.409 17.928 18.331 1.00 97.31 412 ALA A O 1
ATOM 3164 N N . GLY A 1 413 ? 30.785 16.534 16.678 1.00 97.75 413 GLY A N 1
ATOM 3165 C CA . GLY A 1 413 ? 29.398 16.990 16.615 1.00 97.75 413 GLY A CA 1
ATOM 3166 C C . GLY A 1 413 ? 28.653 16.825 17.944 1.00 97.75 413 GLY A C 1
ATOM 3167 O O . GLY A 1 413 ? 28.006 17.765 18.406 1.00 97.75 413 GLY A O 1
ATOM 3168 N N . PHE A 1 414 ? 28.776 15.670 18.609 1.00 98.50 414 PHE A N 1
ATOM 3169 C CA . PHE A 1 414 ? 28.154 15.465 19.925 1.00 98.50 414 PHE A CA 1
ATOM 3170 C C . PHE A 1 414 ? 28.803 16.295 21.038 1.00 98.50 414 PHE A C 1
ATOM 3172 O O . PHE A 1 414 ? 28.101 16.712 21.953 1.00 98.50 414 PHE A O 1
ATOM 3179 N N . LYS A 1 415 ? 30.108 16.589 20.961 1.00 97.81 415 LYS A N 1
ATOM 3180 C CA . LYS A 1 415 ? 30.775 17.520 21.893 1.00 97.81 415 LYS A CA 1
ATOM 3181 C C . LYS A 1 415 ? 30.310 18.969 21.701 1.00 97.81 415 LYS A C 1
ATOM 3183 O O . LYS A 1 415 ? 30.279 19.723 22.669 1.00 97.81 415 LYS A O 1
ATOM 3188 N N . GLN A 1 416 ? 29.967 19.363 20.472 1.00 96.88 416 GLN A N 1
ATOM 3189 C CA . GLN A 1 416 ? 29.424 20.689 20.153 1.00 96.88 416 GLN A CA 1
ATOM 3190 C C . GLN A 1 416 ? 27.946 20.832 20.549 1.00 96.88 416 GLN A C 1
ATOM 3192 O O . GLN A 1 416 ? 27.480 21.943 20.816 1.00 96.88 416 GLN A O 1
ATOM 3197 N N . ALA A 1 417 ? 27.197 19.730 20.547 1.00 98.12 417 ALA A N 1
ATOM 3198 C CA . ALA A 1 417 ? 25.785 19.726 20.891 1.00 98.12 417 ALA A CA 1
ATOM 3199 C C . ALA A 1 417 ? 25.553 20.248 22.319 1.00 98.12 417 ALA A C 1
ATOM 3201 O O . ALA A 1 417 ? 26.257 19.887 23.258 1.00 98.12 417 ALA A O 1
ATOM 3202 N N . GLN A 1 418 ? 24.532 21.090 22.488 1.00 98.50 418 GLN A N 1
ATOM 3203 C CA . GLN A 1 418 ? 24.120 21.580 23.809 1.00 98.50 418 GLN A CA 1
ATOM 3204 C C . GLN A 1 418 ? 23.155 20.607 24.486 1.00 98.50 418 GLN A C 1
ATOM 3206 O O . GLN A 1 418 ? 23.116 20.523 25.710 1.00 98.50 418 GLN A O 1
ATOM 3211 N N . HIS A 1 419 ? 22.407 19.857 23.675 1.00 98.31 419 HIS A N 1
ATOM 3212 C CA . HIS A 1 419 ? 21.480 18.822 24.104 1.00 98.31 419 HIS A CA 1
ATOM 3213 C C . HIS A 1 419 ? 21.715 17.552 23.307 1.00 98.31 419 HIS A C 1
ATOM 3215 O O . HIS A 1 419 ? 22.117 17.591 22.143 1.00 98.31 419 HIS A O 1
ATOM 3221 N N . THR A 1 420 ? 21.433 16.419 23.936 1.00 98.25 420 THR A N 1
ATOM 3222 C CA . THR A 1 420 ? 21.436 15.111 23.290 1.00 98.25 420 THR A CA 1
ATOM 3223 C C . THR A 1 420 ? 20.164 14.374 23.667 1.00 98.25 420 THR A C 1
ATOM 3225 O O . THR A 1 420 ? 19.770 14.382 24.832 1.00 98.25 420 THR A O 1
ATOM 3228 N N . LEU A 1 421 ? 19.534 13.735 22.685 1.00 97.44 421 LEU A N 1
ATOM 3229 C CA . LEU A 1 421 ? 18.344 12.915 22.877 1.00 97.44 421 LEU A CA 1
ATOM 3230 C C . LEU A 1 421 ? 18.548 11.555 22.214 1.00 97.44 421 LEU A C 1
ATOM 3232 O O . LEU A 1 421 ? 19.089 11.470 21.113 1.00 97.44 421 LEU A O 1
ATOM 3236 N N . GLU A 1 422 ? 18.100 10.503 22.888 1.00 98.38 422 GLU A N 1
ATOM 3237 C CA . GLU A 1 422 ? 18.050 9.143 22.357 1.00 98.38 422 GLU A CA 1
ATOM 3238 C C . GLU A 1 422 ? 16.591 8.706 22.244 1.00 98.38 422 GLU A C 1
ATOM 3240 O O . GLU A 1 422 ? 15.761 9.049 23.090 1.00 98.38 422 GLU A O 1
ATOM 3245 N N . GLY A 1 423 ? 16.270 7.976 21.183 1.00 97.81 423 GLY A N 1
ATOM 3246 C CA . GLY A 1 423 ? 14.913 7.529 20.922 1.00 97.81 423 GLY A CA 1
ATOM 3247 C C . GLY A 1 423 ? 14.863 6.367 19.946 1.00 97.81 423 GLY A C 1
ATOM 3248 O O . GLY A 1 423 ? 15.862 5.950 19.356 1.00 97.81 423 GLY A O 1
ATOM 3249 N N . GLU A 1 424 ? 13.664 5.825 19.799 1.00 98.00 424 GLU A N 1
ATOM 3250 C CA . GLU A 1 424 ? 13.404 4.688 18.936 1.00 98.00 424 GLU A CA 1
ATOM 3251 C C . GLU A 1 424 ? 11.983 4.743 18.377 1.00 98.00 424 GLU A C 1
ATOM 3253 O O . GLU A 1 424 ? 11.078 5.308 18.995 1.00 98.00 424 GLU A O 1
ATOM 3258 N N . ILE A 1 425 ? 11.790 4.140 17.208 1.00 98.31 425 ILE A N 1
ATOM 3259 C CA . ILE A 1 425 ? 10.491 4.059 16.540 1.00 98.31 425 ILE A CA 1
ATOM 3260 C C . ILE A 1 425 ? 10.377 2.744 15.772 1.00 98.31 425 ILE A C 1
ATOM 3262 O O . ILE A 1 425 ? 11.317 2.321 15.095 1.00 98.31 425 ILE A O 1
ATOM 3266 N N . HIS A 1 426 ? 9.213 2.106 15.866 1.00 98.50 426 HIS A N 1
ATOM 3267 C CA . HIS A 1 426 ? 8.824 1.015 14.979 1.00 98.50 426 HIS A CA 1
ATOM 3268 C C . HIS A 1 426 ? 7.894 1.504 13.872 1.00 98.50 426 HIS A C 1
ATOM 3270 O O . HIS A 1 426 ? 7.006 2.333 14.083 1.00 98.50 426 HIS A O 1
ATOM 3276 N N . ILE A 1 427 ? 8.083 0.929 12.691 1.00 98.69 427 ILE A N 1
ATOM 3277 C CA . ILE A 1 427 ? 7.289 1.181 11.497 1.00 98.69 427 ILE A CA 1
ATOM 3278 C C . ILE A 1 427 ? 6.844 -0.178 10.972 1.00 98.69 427 ILE A C 1
ATOM 3280 O O . ILE A 1 427 ? 7.676 -0.983 10.554 1.00 98.69 427 ILE A O 1
ATOM 3284 N N . GLY A 1 428 ? 5.540 -0.446 11.036 1.00 98.00 428 GLY A N 1
ATOM 3285 C CA . GLY A 1 428 ? 4.951 -1.684 10.537 1.00 98.00 428 GLY A CA 1
ATOM 3286 C C . GLY A 1 428 ? 5.175 -1.900 9.036 1.00 98.00 428 GLY A C 1
ATOM 3287 O O . GLY A 1 428 ? 5.471 -0.970 8.283 1.00 98.00 428 GLY A O 1
ATOM 3288 N N . GLY A 1 429 ? 5.030 -3.155 8.610 1.00 98.25 429 GLY A N 1
ATOM 3289 C CA . GLY A 1 429 ? 5.006 -3.518 7.193 1.00 98.25 429 GLY A CA 1
ATOM 3290 C C . GLY A 1 429 ? 3.708 -3.097 6.498 1.00 98.25 429 GLY A C 1
ATOM 3291 O O . GLY A 1 429 ? 2.784 -2.583 7.124 1.00 98.25 429 GLY A O 1
ATOM 3292 N N . GLN A 1 430 ? 3.636 -3.342 5.192 1.00 98.81 430 GLN A N 1
ATOM 3293 C CA . GLN A 1 430 ? 2.500 -2.958 4.349 1.00 98.81 430 GLN A CA 1
ATOM 3294 C C . GLN A 1 430 ? 2.299 -3.979 3.230 1.00 98.81 430 GLN A C 1
ATOM 3296 O O . GLN A 1 430 ? 3.262 -4.343 2.561 1.00 98.81 430 GLN A O 1
ATOM 3301 N N . GLU A 1 431 ? 1.065 -4.405 3.007 1.00 98.69 431 GLU A N 1
ATOM 3302 C CA . GLU A 1 431 ? 0.673 -5.254 1.887 1.00 98.69 431 GLU A CA 1
ATOM 3303 C C . GLU A 1 431 ? 0.438 -4.397 0.642 1.00 98.69 431 GLU A C 1
ATOM 3305 O O . GLU A 1 431 ? -0.190 -3.341 0.726 1.00 98.69 431 GLU A O 1
ATOM 3310 N N . HIS A 1 432 ? 0.914 -4.819 -0.533 1.00 98.81 432 HIS A N 1
ATOM 3311 C CA . HIS A 1 432 ? 0.780 -4.003 -1.752 1.00 98.81 432 HIS A CA 1
ATOM 3312 C C . HIS A 1 432 ? -0.670 -3.751 -2.134 1.00 98.81 432 HIS A C 1
ATOM 3314 O O . HIS A 1 432 ? -0.990 -2.682 -2.655 1.00 98.81 432 HIS A O 1
ATOM 3320 N N . PHE A 1 433 ? -1.514 -4.760 -1.912 1.00 98.69 433 PHE A N 1
ATOM 3321 C CA . PHE A 1 433 ? -2.953 -4.726 -2.151 1.00 98.69 433 PHE A CA 1
ATOM 3322 C C . PHE A 1 433 ? -3.333 -4.181 -3.543 1.00 98.69 433 PHE A C 1
ATOM 3324 O O . PHE A 1 433 ? -4.355 -3.516 -3.720 1.00 98.69 433 PHE A O 1
ATOM 3331 N N . TYR A 1 434 ? -2.521 -4.487 -4.564 1.00 98.62 434 TYR A N 1
ATOM 3332 C CA . TYR A 1 434 ? -2.929 -4.340 -5.965 1.00 98.62 434 TYR A CA 1
ATOM 3333 C C . TYR A 1 434 ? -4.256 -5.075 -6.172 1.00 98.62 434 TYR A C 1
ATOM 3335 O O . TYR A 1 434 ? -4.447 -6.156 -5.620 1.00 98.62 434 TYR A O 1
ATOM 3343 N N . LEU A 1 435 ? -5.205 -4.498 -6.912 1.00 98.62 435 LEU A N 1
ATOM 3344 C CA . LEU A 1 435 ? -6.554 -5.071 -6.990 1.00 98.62 435 LEU A CA 1
ATOM 3345 C C . LEU A 1 435 ? -6.588 -6.373 -7.801 1.00 98.62 435 LEU A C 1
ATOM 3347 O O . LEU A 1 435 ? -7.308 -7.292 -7.419 1.00 98.62 435 LEU A O 1
ATOM 3351 N N . GLU A 1 436 ? -5.767 -6.483 -8.845 1.00 98.81 436 GLU A N 1
ATOM 3352 C CA . GLU A 1 436 ? -5.496 -7.747 -9.543 1.00 98.81 436 GLU A CA 1
ATOM 3353 C C . GLU A 1 436 ? -4.399 -8.505 -8.785 1.00 98.81 436 GLU A C 1
ATOM 3355 O O . GLU A 1 436 ? -3.267 -8.023 -8.745 1.00 98.81 436 GLU A O 1
ATOM 3360 N N . THR A 1 437 ? -4.708 -9.664 -8.195 1.00 98.69 437 THR A N 1
ATOM 3361 C CA . THR A 1 437 ? -3.720 -10.548 -7.542 1.00 98.69 437 THR A CA 1
ATOM 3362 C C . THR A 1 437 ? -2.695 -11.096 -8.537 1.00 98.69 437 THR A C 1
ATOM 3364 O O . THR A 1 437 ? -2.719 -10.790 -9.732 1.00 98.69 437 THR A O 1
ATOM 3367 N N . TYR A 1 438 ? -1.729 -11.877 -8.062 1.00 97.94 438 TYR A N 1
ATOM 3368 C CA . TYR A 1 438 ? -0.785 -12.532 -8.958 1.00 97.94 438 TYR A CA 1
ATOM 3369 C C . TYR A 1 438 ? -1.491 -13.503 -9.878 1.00 97.94 438 TYR A C 1
ATOM 3371 O O . TYR A 1 438 ? -2.314 -14.309 -9.452 1.00 97.94 438 TYR A O 1
ATOM 3379 N N . VAL A 1 439 ? -1.103 -13.440 -11.146 1.00 98.56 439 VAL A N 1
ATOM 3380 C CA . VAL A 1 439 ? -1.664 -14.279 -12.188 1.00 98.56 439 VAL A CA 1
ATOM 3381 C C . VAL A 1 439 ? -0.620 -14.558 -13.260 1.00 98.56 439 VAL A C 1
ATOM 3383 O O . VAL A 1 439 ? 0.134 -13.675 -13.687 1.00 98.56 439 VAL A O 1
ATOM 3386 N N . THR A 1 440 ? -0.559 -15.818 -13.674 1.00 98.88 440 THR A N 1
ATOM 3387 C CA . THR A 1 440 ? 0.271 -16.295 -14.778 1.00 98.88 440 THR A CA 1
ATOM 3388 C C . THR A 1 440 ? -0.499 -17.316 -15.599 1.00 98.88 440 THR A C 1
ATOM 3390 O O . THR A 1 440 ? -1.099 -18.239 -15.048 1.00 98.88 440 THR A O 1
ATOM 3393 N N . LEU A 1 441 ? -0.417 -17.169 -16.918 1.00 98.88 441 LEU A N 1
ATOM 3394 C CA . LEU A 1 441 ? -0.809 -18.166 -17.905 1.00 98.88 441 LEU A CA 1
ATOM 3395 C C . LEU A 1 441 ? 0.441 -18.567 -18.694 1.00 98.88 441 LEU A C 1
ATOM 3397 O O . LEU A 1 441 ? 1.036 -17.725 -19.365 1.00 98.88 441 LEU A O 1
ATOM 3401 N N . ALA A 1 442 ? 0.839 -19.837 -18.615 1.00 98.88 442 ALA A N 1
ATOM 3402 C CA . ALA A 1 442 ? 1.951 -20.391 -19.387 1.00 98.88 442 ALA A CA 1
ATOM 3403 C C . ALA A 1 442 ? 1.425 -21.318 -20.488 1.00 98.88 442 ALA A C 1
ATOM 3405 O O . ALA A 1 442 ? 0.628 -22.217 -20.222 1.00 98.88 442 ALA A O 1
ATOM 3406 N N . VAL A 1 443 ? 1.885 -21.105 -21.719 1.00 98.88 443 VAL A N 1
ATOM 3407 C CA . VAL A 1 443 ? 1.440 -21.779 -22.942 1.00 98.88 443 VAL A CA 1
ATOM 3408 C C . VAL A 1 443 ? 2.655 -22.425 -23.622 1.00 98.88 443 VAL A C 1
ATOM 3410 O O . VAL A 1 443 ? 3.446 -21.726 -24.264 1.00 98.88 443 VAL A O 1
ATOM 3413 N N . PRO A 1 444 ? 2.831 -23.753 -23.513 1.00 98.44 444 PRO A N 1
ATOM 3414 C CA . PRO A 1 444 ? 3.908 -24.446 -24.208 1.00 98.44 444 PRO A CA 1
ATOM 3415 C C . PRO A 1 444 ? 3.588 -24.509 -25.704 1.00 98.44 444 PRO A C 1
ATOM 3417 O O . PRO A 1 444 ? 2.467 -24.850 -26.083 1.00 98.44 444 PRO A O 1
ATOM 3420 N N . ARG A 1 445 ? 4.564 -24.210 -26.568 1.00 97.81 445 ARG A N 1
ATOM 3421 C CA . ARG A 1 445 ? 4.370 -24.257 -28.032 1.00 97.81 445 ARG A CA 1
ATOM 3422 C C . ARG A 1 445 ? 4.539 -25.647 -28.636 1.00 97.81 445 ARG A C 1
ATOM 3424 O O . ARG A 1 445 ? 4.092 -25.878 -29.749 1.00 97.81 445 ARG A O 1
ATOM 3431 N N . GLY A 1 446 ? 5.135 -26.577 -27.891 1.00 93.94 446 GLY A N 1
ATOM 3432 C CA . GLY A 1 446 ? 5.321 -27.969 -28.317 1.00 93.94 446 GLY A CA 1
ATOM 3433 C C . GLY A 1 446 ? 6.591 -28.228 -29.133 1.00 93.94 446 GLY A C 1
ATOM 3434 O O . GLY A 1 446 ? 6.928 -29.387 -29.354 1.00 93.94 446 GLY A O 1
ATOM 3435 N N . GLU A 1 447 ? 7.331 -27.182 -29.498 1.00 97.12 447 GLU A N 1
ATOM 3436 C CA . GLU A 1 447 ? 8.561 -27.246 -30.294 1.00 97.12 447 GLU A CA 1
ATOM 3437 C C . GLU A 1 447 ? 9.728 -26.649 -29.495 1.00 97.12 447 GLU A C 1
ATOM 3439 O O . GLU A 1 447 ? 9.532 -25.699 -28.745 1.00 97.12 447 GLU A O 1
ATOM 3444 N N . ASP A 1 448 ? 10.926 -27.235 -29.593 1.00 96.50 448 ASP A N 1
ATOM 3445 C CA . ASP A 1 448 ? 12.205 -26.692 -29.091 1.00 96.50 448 ASP A CA 1
ATOM 3446 C C . ASP A 1 448 ? 12.253 -26.167 -27.639 1.00 96.50 448 ASP A C 1
ATOM 3448 O O . ASP A 1 448 ? 13.126 -25.371 -27.280 1.00 96.50 448 ASP A O 1
ATOM 3452 N N . GLY A 1 449 ? 11.339 -26.629 -26.781 1.00 96.06 449 GLY A N 1
ATOM 3453 C CA . GLY A 1 449 ? 11.202 -26.136 -25.408 1.00 96.06 449 GLY A CA 1
ATOM 3454 C C . GLY A 1 449 ? 10.589 -24.735 -25.311 1.00 96.06 449 GLY A C 1
ATOM 3455 O O . GLY A 1 449 ? 10.715 -24.094 -24.269 1.00 96.06 449 GLY A O 1
ATOM 3456 N N . GLU A 1 450 ? 9.939 -24.256 -26.373 1.00 98.75 450 GLU A N 1
ATOM 3457 C CA . GLU A 1 450 ? 9.329 -22.935 -26.427 1.00 98.75 450 GLU A CA 1
ATOM 3458 C C . GLU A 1 450 ? 8.122 -22.799 -25.489 1.00 98.75 450 GLU A C 1
ATOM 3460 O O . GLU A 1 450 ? 7.202 -23.628 -25.470 1.00 98.75 450 GLU A O 1
ATOM 3465 N N . MET A 1 451 ? 8.116 -21.703 -24.732 1.00 98.75 451 MET A N 1
ATOM 3466 C CA . MET A 1 451 ? 7.084 -21.343 -23.767 1.00 98.75 451 MET A CA 1
ATOM 3467 C C . MET A 1 451 ? 6.714 -19.869 -23.932 1.00 98.75 451 MET A C 1
ATOM 3469 O O . MET A 1 451 ? 7.572 -18.993 -23.836 1.00 98.75 451 MET A O 1
ATOM 3473 N N . GLU A 1 452 ? 5.430 -19.582 -24.125 1.00 98.88 452 GLU A N 1
ATOM 3474 C CA . GLU A 1 452 ? 4.890 -18.226 -24.030 1.00 98.88 452 GLU A CA 1
ATOM 3475 C C . GLU A 1 452 ? 4.207 -18.041 -22.674 1.00 98.88 452 GLU A C 1
ATOM 3477 O O . GLU A 1 452 ? 3.417 -18.881 -22.254 1.00 98.88 452 GLU A O 1
ATOM 3482 N N . LEU A 1 453 ? 4.497 -16.940 -21.987 1.00 98.88 453 LEU A N 1
ATOM 3483 C CA . LEU A 1 453 ? 3.879 -16.583 -20.722 1.00 98.88 453 LEU A CA 1
ATOM 3484 C C . LEU A 1 453 ? 3.188 -15.228 -20.824 1.00 98.88 453 LEU A C 1
ATOM 3486 O O . LEU A 1 453 ? 3.784 -14.237 -21.253 1.00 98.88 453 LEU A O 1
ATOM 3490 N N . PHE A 1 454 ? 1.960 -15.183 -20.326 1.00 98.94 454 PHE A N 1
ATOM 3491 C CA . PHE A 1 454 ? 1.247 -13.957 -20.002 1.00 98.94 454 PHE A CA 1
ATOM 3492 C C . PHE A 1 454 ? 1.309 -13.783 -18.494 1.00 98.94 454 PHE A C 1
ATOM 3494 O O . PHE A 1 454 ? 0.884 -14.661 -17.739 1.00 98.94 454 PHE A O 1
ATOM 3501 N N . VAL A 1 455 ? 1.901 -12.677 -18.053 1.00 98.75 455 VAL A N 1
ATOM 3502 C CA . VAL A 1 455 ? 2.200 -12.468 -16.636 1.00 98.75 455 VAL A CA 1
ATOM 3503 C C . VAL A 1 455 ? 1.816 -11.054 -16.245 1.00 98.75 455 VAL A C 1
ATOM 3505 O O . VAL A 1 455 ? 2.151 -10.086 -16.925 1.00 98.75 455 VAL A O 1
ATOM 3508 N N . SER A 1 456 ? 1.169 -10.919 -15.096 1.00 98.69 456 SER A N 1
ATOM 3509 C CA . SER A 1 456 ? 1.036 -9.627 -14.435 1.00 98.69 456 SER A CA 1
ATOM 3510 C C . SER A 1 456 ? 2.341 -9.307 -13.672 1.00 98.69 456 SER A C 1
ATOM 3512 O O . SER A 1 456 ? 2.419 -9.539 -12.465 1.00 98.69 456 SER A O 1
ATOM 3514 N N . THR A 1 457 ? 3.376 -8.806 -14.361 1.00 98.81 457 THR A N 1
ATOM 3515 C CA . THR A 1 457 ? 4.718 -8.528 -13.792 1.00 98.81 457 THR A CA 1
ATOM 3516 C C . THR A 1 457 ? 5.306 -7.184 -14.238 1.00 98.81 457 THR A C 1
ATOM 3518 O O . THR A 1 457 ? 5.108 -6.757 -15.374 1.00 98.81 457 THR A O 1
ATOM 3521 N N . GLN A 1 458 ? 6.071 -6.531 -13.358 1.00 98.81 458 GLN A N 1
ATOM 3522 C CA . GLN A 1 458 ? 6.844 -5.317 -13.656 1.00 98.81 458 GLN A CA 1
ATOM 3523 C C . GLN A 1 458 ? 8.216 -5.627 -14.270 1.00 98.81 458 GLN A C 1
ATOM 3525 O O . GLN A 1 458 ? 8.842 -4.706 -14.805 1.00 98.81 458 GLN A O 1
ATOM 3530 N N . SER A 1 459 ? 8.687 -6.880 -14.178 1.00 98.06 459 SER A N 1
ATOM 3531 C CA . SER A 1 459 ? 9.989 -7.316 -14.704 1.00 98.06 459 SER A CA 1
ATOM 3532 C C . SER A 1 459 ? 9.861 -8.507 -15.668 1.00 98.06 459 SER A C 1
ATOM 3534 O O . SER A 1 459 ? 10.083 -9.664 -15.286 1.00 98.06 459 SER A O 1
ATOM 3536 N N . PRO A 1 460 ? 9.488 -8.264 -16.942 1.00 98.44 460 PRO A N 1
ATOM 3537 C CA . PRO A 1 460 ? 9.352 -9.328 -17.938 1.00 98.44 460 PRO A CA 1
ATOM 3538 C C . PRO A 1 460 ? 10.663 -10.082 -18.201 1.00 98.44 460 PRO A C 1
ATOM 3540 O O . PRO A 1 460 ? 10.643 -11.303 -18.335 1.00 98.44 460 PRO A O 1
ATOM 3543 N N . SER A 1 461 ? 11.798 -9.373 -18.241 1.00 98.31 461 SER A N 1
ATOM 3544 C CA . SER A 1 461 ? 13.107 -9.979 -18.535 1.00 98.31 461 SER A CA 1
ATOM 3545 C C . SER A 1 461 ? 13.625 -10.848 -17.382 1.00 98.31 461 SER A C 1
ATOM 3547 O O . SER A 1 461 ? 14.119 -11.944 -17.634 1.00 98.31 461 SER A O 1
ATOM 3549 N N . ASP A 1 462 ? 13.444 -10.441 -16.120 1.00 97.31 462 ASP A N 1
ATOM 3550 C CA . ASP A 1 462 ? 13.810 -11.305 -14.984 1.00 97.31 462 ASP A CA 1
ATOM 3551 C C . ASP A 1 462 ? 12.908 -12.542 -14.921 1.00 97.31 462 ASP A C 1
ATOM 3553 O O . ASP A 1 462 ? 13.387 -13.657 -14.709 1.00 97.31 462 ASP A O 1
ATOM 3557 N N . SER A 1 463 ? 11.608 -12.365 -15.195 1.00 98.00 463 SER A N 1
ATOM 3558 C CA . SER A 1 463 ? 10.655 -13.479 -15.287 1.00 98.00 463 SER A CA 1
ATOM 3559 C C . SER A 1 463 ? 11.063 -14.475 -16.376 1.00 98.00 463 SER A C 1
ATOM 3561 O O . SER A 1 463 ? 11.043 -15.680 -16.141 1.00 98.00 463 SER A O 1
ATOM 3563 N N . GLN A 1 464 ? 11.492 -13.984 -17.543 1.00 98.75 464 GLN A N 1
ATOM 3564 C CA . GLN A 1 464 ? 12.006 -14.805 -18.640 1.00 98.75 464 GLN A CA 1
ATOM 3565 C C . GLN A 1 464 ? 13.232 -15.617 -18.208 1.00 98.75 464 GLN A C 1
ATOM 3567 O O . GLN A 1 464 ? 13.255 -16.832 -18.404 1.00 98.75 464 GLN A O 1
ATOM 3572 N N . CYS A 1 465 ? 14.232 -14.965 -17.610 1.00 98.19 465 CYS A N 1
ATOM 3573 C CA . CYS A 1 465 ? 15.472 -15.609 -17.176 1.00 98.19 465 CYS A CA 1
ATOM 3574 C C . CYS A 1 465 ? 15.223 -16.689 -16.116 1.00 98.19 465 CYS A C 1
ATOM 3576 O O . CYS A 1 465 ? 15.715 -17.808 -16.251 1.00 98.19 465 CYS A O 1
ATOM 3578 N N . ILE A 1 466 ? 14.431 -16.375 -15.089 1.00 98.25 466 ILE A N 1
ATOM 3579 C CA . ILE A 1 466 ? 14.164 -17.287 -13.973 1.00 98.25 466 ILE A CA 1
ATOM 3580 C C . ILE A 1 466 ? 13.296 -18.476 -14.418 1.00 98.25 466 ILE A C 1
ATOM 3582 O O . ILE A 1 466 ? 13.565 -19.616 -14.038 1.00 98.25 466 ILE A O 1
ATOM 3586 N N . VAL A 1 467 ? 12.301 -18.256 -15.285 1.00 98.75 467 VAL A N 1
ATOM 3587 C CA . VAL A 1 467 ? 11.526 -19.358 -15.878 1.00 98.75 467 VAL A CA 1
ATOM 3588 C C . VAL A 1 467 ? 12.409 -20.234 -16.765 1.00 98.75 467 VAL A C 1
ATOM 3590 O O . VAL A 1 467 ? 12.349 -21.457 -16.658 1.00 98.75 467 VAL A O 1
ATOM 3593 N N . ALA A 1 468 ? 13.263 -19.642 -17.602 1.00 98.75 468 ALA A N 1
ATOM 3594 C CA . ALA A 1 468 ? 14.190 -20.394 -18.445 1.00 98.75 468 ALA A CA 1
ATOM 3595 C C . ALA A 1 468 ? 15.147 -21.266 -17.608 1.00 98.75 468 ALA A C 1
ATOM 3597 O O . ALA A 1 468 ? 15.343 -22.441 -17.923 1.00 98.75 468 ALA A O 1
ATOM 3598 N N . GLN A 1 469 ? 15.657 -20.731 -16.492 1.00 98.44 469 GLN A N 1
ATOM 3599 C CA . GLN A 1 469 ? 16.482 -21.464 -15.529 1.00 98.44 469 GLN A CA 1
ATOM 3600 C C . GLN A 1 469 ? 15.727 -22.642 -14.889 1.00 98.44 469 GLN A C 1
ATOM 3602 O O . GLN A 1 469 ? 16.262 -23.752 -14.845 1.00 98.44 469 GLN A O 1
ATOM 3607 N N . ALA A 1 470 ? 14.488 -22.437 -14.431 1.00 98.62 470 ALA A N 1
ATOM 3608 C CA . ALA A 1 470 ? 13.663 -23.508 -13.862 1.00 98.62 470 ALA A CA 1
ATOM 3609 C C . ALA A 1 470 ? 13.329 -24.599 -14.896 1.00 98.62 470 ALA A C 1
ATOM 3611 O O . ALA A 1 470 ? 13.259 -25.780 -14.562 1.00 98.62 470 ALA A O 1
ATOM 3612 N N . LEU A 1 471 ? 13.159 -24.215 -16.165 1.00 98.75 471 LEU A N 1
ATOM 3613 C CA . LEU A 1 471 ? 12.875 -25.132 -17.270 1.00 98.75 471 LEU A CA 1
ATOM 3614 C C . LEU A 1 471 ? 14.121 -25.820 -17.855 1.00 98.75 471 LEU A C 1
ATOM 3616 O O . LEU A 1 471 ? 13.974 -26.798 -18.586 1.00 98.75 471 LEU A O 1
ATOM 3620 N N . GLY A 1 472 ? 15.328 -25.334 -17.551 1.00 98.38 472 GLY A N 1
ATOM 3621 C CA . GLY A 1 472 ? 16.576 -25.861 -18.111 1.00 98.38 472 GLY A CA 1
ATOM 3622 C C . GLY A 1 472 ? 16.769 -25.528 -19.595 1.00 98.38 472 GLY A C 1
ATOM 3623 O O . GLY A 1 472 ? 17.413 -26.288 -20.317 1.00 98.38 472 GLY A O 1
ATOM 3624 N N . VAL A 1 473 ? 16.204 -24.412 -20.066 1.00 98.75 473 VAL A N 1
ATOM 3625 C CA . VAL A 1 473 ? 16.279 -23.966 -21.469 1.00 98.75 473 VAL A CA 1
ATOM 3626 C C . VAL A 1 473 ? 16.940 -22.588 -21.580 1.00 98.75 473 VAL A C 1
ATOM 3628 O O . VAL A 1 473 ? 16.966 -21.834 -20.608 1.00 98.75 473 VAL A O 1
ATOM 3631 N N . PRO A 1 474 ? 17.466 -22.200 -22.755 1.00 98.50 474 PRO A N 1
ATOM 3632 C CA . PRO A 1 474 ? 17.935 -20.834 -22.970 1.00 98.50 474 PRO A CA 1
ATOM 3633 C C . PRO A 1 474 ? 16.784 -19.815 -22.930 1.00 98.50 474 PRO A C 1
ATOM 3635 O O . PRO A 1 474 ? 15.677 -20.097 -23.385 1.00 98.50 474 PRO A O 1
ATOM 3638 N N . ALA A 1 475 ? 17.061 -18.584 -22.485 1.00 98.25 475 ALA A N 1
ATOM 3639 C CA . ALA A 1 475 ? 16.058 -17.512 -22.384 1.00 98.25 475 ALA A CA 1
ATOM 3640 C C . ALA A 1 475 ? 15.344 -17.189 -23.713 1.00 98.25 475 ALA A C 1
ATOM 3642 O O . ALA A 1 475 ? 14.197 -16.756 -23.707 1.00 98.25 475 ALA A O 1
ATOM 3643 N N . ASN A 1 476 ? 15.979 -17.451 -24.861 1.00 98.38 476 ASN A N 1
ATOM 3644 C CA . ASN A 1 476 ? 15.367 -17.258 -26.180 1.00 98.38 476 ASN A CA 1
ATOM 3645 C C . ASN A 1 476 ? 14.232 -18.253 -26.507 1.00 98.38 476 ASN A C 1
ATOM 3647 O O . ASN A 1 476 ? 13.568 -18.074 -27.521 1.00 98.38 476 ASN A O 1
ATOM 3651 N N . ARG A 1 477 ? 14.017 -19.285 -25.679 1.00 98.62 477 ARG A N 1
ATOM 3652 C CA . ARG A 1 477 ? 12.867 -20.201 -25.759 1.00 98.62 477 ARG A CA 1
ATOM 3653 C C . ARG A 1 477 ? 11.684 -19.735 -24.919 1.00 98.62 477 ARG A C 1
ATOM 3655 O O . ARG A 1 477 ? 10.597 -20.283 -25.035 1.00 98.62 477 ARG A O 1
ATOM 3662 N N . VAL A 1 478 ? 11.876 -18.728 -24.074 1.00 98.88 478 VAL A N 1
ATOM 3663 C CA . VAL A 1 478 ? 10.842 -18.230 -23.171 1.00 98.88 478 VAL A CA 1
ATOM 3664 C C . VAL A 1 478 ? 10.440 -16.829 -23.616 1.00 98.88 478 VAL A C 1
ATOM 3666 O O . VAL A 1 478 ? 11.266 -15.923 -23.654 1.00 98.88 478 VAL A O 1
ATOM 3669 N N . LEU A 1 479 ? 9.170 -16.633 -23.951 1.00 98.88 479 LEU A N 1
ATOM 3670 C CA . LEU A 1 479 ? 8.598 -15.334 -24.296 1.00 98.88 479 LEU A CA 1
ATOM 3671 C C . LEU A 1 479 ? 7.691 -14.872 -23.159 1.00 98.88 479 LEU A C 1
ATOM 3673 O O . LEU A 1 479 ? 6.723 -15.552 -22.846 1.00 98.88 479 LEU A O 1
ATOM 3677 N N . VAL A 1 480 ? 7.964 -13.704 -22.575 1.00 98.94 480 VAL A N 1
ATOM 3678 C CA . VAL A 1 480 ? 7.087 -13.091 -21.566 1.00 98.94 480 VAL A CA 1
ATOM 3679 C C . VAL A 1 480 ? 6.401 -11.871 -22.166 1.00 98.94 480 VAL A C 1
ATOM 3681 O O . VAL A 1 480 ? 7.060 -11.009 -22.754 1.00 98.94 480 VAL A O 1
ATOM 3684 N N . ARG A 1 481 ? 5.077 -11.803 -22.009 1.00 98.88 481 ARG A N 1
ATOM 3685 C CA . ARG A 1 481 ? 4.211 -10.750 -22.548 1.00 98.88 481 ARG A CA 1
ATOM 3686 C C . ARG A 1 481 ? 3.393 -10.117 -21.432 1.00 98.88 481 ARG A C 1
ATOM 3688 O O . ARG A 1 481 ? 2.758 -10.811 -20.637 1.00 98.88 481 ARG A O 1
ATOM 3695 N N . VAL A 1 482 ? 3.397 -8.788 -21.394 1.00 98.88 482 VAL A N 1
ATOM 3696 C CA . VAL A 1 482 ? 2.689 -7.986 -20.394 1.00 98.88 482 VAL A CA 1
ATOM 3697 C C . VAL A 1 482 ? 1.952 -6.853 -21.095 1.00 98.88 482 VAL A C 1
ATOM 3699 O O . VAL A 1 482 ? 2.556 -5.899 -21.584 1.00 98.88 482 VAL A O 1
ATOM 3702 N N . LYS A 1 483 ? 0.620 -6.944 -21.130 1.00 98.50 483 LYS A N 1
ATOM 3703 C CA . LYS A 1 483 ? -0.238 -5.896 -21.700 1.00 98.50 483 LYS A CA 1
ATOM 3704 C C . LYS A 1 483 ? -0.506 -4.766 -20.707 1.00 98.50 483 LYS A C 1
ATOM 3706 O O . LYS A 1 483 ? -0.477 -3.598 -21.084 1.00 98.50 483 LYS A O 1
ATOM 3711 N N . ARG A 1 484 ? -0.856 -5.133 -19.471 1.00 98.69 484 ARG A N 1
ATOM 3712 C CA . ARG A 1 484 ? -1.169 -4.241 -18.346 1.00 98.69 484 ARG A CA 1
ATOM 3713 C C . ARG A 1 484 ? -1.237 -5.035 -17.040 1.00 98.69 484 ARG A C 1
ATOM 3715 O O . ARG A 1 484 ? -1.416 -6.247 -17.084 1.00 98.69 484 ARG A O 1
ATOM 3722 N N . MET A 1 485 ? -1.170 -4.333 -15.913 1.00 98.75 485 MET A N 1
ATOM 3723 C CA . MET A 1 485 ? -1.416 -4.859 -14.566 1.00 98.75 485 MET A CA 1
ATOM 3724 C C . MET A 1 485 ? -2.485 -4.035 -13.843 1.00 98.75 485 MET A C 1
ATOM 3726 O O . MET A 1 485 ? -2.538 -2.808 -13.973 1.00 98.75 485 MET A O 1
ATOM 3730 N N . GLY A 1 486 ? -3.307 -4.687 -13.025 1.00 98.56 486 GLY A N 1
ATOM 3731 C CA . GLY A 1 486 ? -4.259 -4.072 -12.095 1.00 98.56 486 GLY A CA 1
ATOM 3732 C C . GLY A 1 486 ? -3.583 -3.612 -10.802 1.00 98.56 486 GLY A C 1
ATOM 3733 O O . GLY A 1 486 ? -3.989 -4.005 -9.708 1.00 98.56 486 GLY A O 1
ATOM 3734 N N . GLY A 1 487 ? -2.536 -2.792 -10.943 1.00 98.44 487 GLY A N 1
ATOM 3735 C CA . GLY A 1 487 ? -1.630 -2.374 -9.871 1.00 98.44 487 GLY A CA 1
ATOM 3736 C C . GLY A 1 487 ? -0.426 -3.310 -9.703 1.00 98.44 487 GLY A C 1
ATOM 3737 O O . GLY A 1 487 ? -0.515 -4.508 -9.977 1.00 98.44 487 GLY A O 1
ATOM 3738 N N . GLY A 1 488 ? 0.702 -2.753 -9.247 1.00 98.31 488 GLY A N 1
ATOM 3739 C CA . GLY A 1 488 ? 1.955 -3.488 -9.011 1.00 98.31 488 GLY A CA 1
ATOM 3740 C C . GLY A 1 488 ? 2.709 -3.011 -7.771 1.00 98.31 488 GLY A C 1
ATOM 3741 O O . GLY A 1 488 ? 2.961 -3.801 -6.866 1.00 98.31 488 GLY A O 1
ATOM 3742 N N . PHE A 1 489 ? 2.997 -1.708 -7.690 1.00 98.56 489 PHE A N 1
ATOM 3743 C CA . PHE A 1 489 ? 3.547 -1.032 -6.503 1.00 98.56 489 PHE A CA 1
ATOM 3744 C C . PHE A 1 489 ? 4.865 -1.606 -5.955 1.00 98.56 489 PHE A C 1
ATOM 3746 O O . PHE A 1 489 ? 5.176 -1.368 -4.792 1.00 98.56 489 PHE A O 1
ATOM 3753 N N . GLY A 1 490 ? 5.640 -2.325 -6.770 1.00 98.31 490 GLY A N 1
ATOM 3754 C CA . GLY A 1 490 ? 6.868 -3.017 -6.362 1.00 98.31 490 GLY A CA 1
ATOM 3755 C C . GLY A 1 490 ? 6.662 -4.498 -6.037 1.00 98.31 490 GLY A C 1
ATOM 3756 O O . GLY A 1 490 ? 7.548 -5.298 -6.307 1.00 98.31 490 GLY A O 1
ATOM 3757 N N . GLY A 1 491 ? 5.474 -4.909 -5.583 1.00 98.38 491 GLY A N 1
ATOM 3758 C CA . GLY A 1 491 ? 5.210 -6.318 -5.264 1.00 98.38 491 GLY A CA 1
ATOM 3759 C C . GLY A 1 491 ? 5.392 -7.207 -6.486 1.00 98.38 491 GLY A C 1
ATOM 3760 O O . GLY A 1 491 ? 6.006 -8.262 -6.420 1.00 98.38 491 GLY A O 1
ATOM 3761 N N . LYS A 1 492 ? 4.979 -6.713 -7.654 1.00 98.75 492 LYS A N 1
ATOM 3762 C CA . LYS A 1 492 ? 5.134 -7.413 -8.932 1.00 98.75 492 LYS A CA 1
ATOM 3763 C C . LYS A 1 492 ? 6.508 -7.212 -9.597 1.00 98.75 492 LYS A C 1
ATOM 3765 O O . LYS A 1 492 ? 6.625 -7.444 -10.796 1.00 98.75 492 LYS A O 1
ATOM 3770 N N . GLU A 1 493 ? 7.528 -6.750 -8.869 1.00 98.38 493 GLU A N 1
ATOM 3771 C CA . GLU A 1 493 ? 8.892 -6.552 -9.387 1.00 98.38 493 GLU A CA 1
ATOM 3772 C C . GLU A 1 493 ? 9.685 -7.858 -9.476 1.00 98.38 493 GLU A C 1
ATOM 3774 O O . GLU A 1 493 ? 10.135 -8.208 -10.564 1.00 98.38 493 GLU A O 1
ATOM 3779 N N . SER A 1 494 ? 9.808 -8.593 -8.367 1.00 97.00 494 SER A N 1
ATOM 3780 C CA . SER A 1 494 ? 10.563 -9.855 -8.294 1.00 97.00 494 SER A CA 1
ATOM 3781 C C . SER A 1 494 ? 9.687 -11.061 -7.945 1.00 97.00 494 SER A C 1
ATOM 3783 O O . SER A 1 494 ? 9.868 -12.154 -8.487 1.00 97.00 494 SER A O 1
ATOM 3785 N N . ARG A 1 495 ? 8.710 -10.879 -7.052 1.00 97.25 495 ARG A N 1
ATOM 3786 C CA . ARG A 1 495 ? 7.994 -11.979 -6.387 1.00 97.25 495 ARG A CA 1
ATOM 3787 C C . ARG A 1 495 ? 7.031 -12.732 -7.306 1.00 97.25 495 ARG A C 1
ATOM 3789 O O . ARG A 1 495 ? 6.704 -13.884 -7.034 1.00 97.25 495 ARG A O 1
ATOM 3796 N N . THR A 1 496 ? 6.633 -12.146 -8.437 1.00 96.25 496 THR A N 1
ATOM 3797 C CA . THR A 1 496 ? 5.828 -12.814 -9.486 1.00 96.25 496 THR A CA 1
ATOM 3798 C C . THR A 1 496 ? 6.494 -14.077 -10.027 1.00 96.25 496 THR A C 1
ATOM 3800 O O . THR A 1 496 ? 5.810 -14.990 -10.499 1.00 96.25 496 THR A O 1
ATOM 3803 N N . THR A 1 497 ? 7.821 -14.169 -9.920 1.00 95.06 497 THR A N 1
ATOM 3804 C CA . THR A 1 497 ? 8.596 -15.341 -10.337 1.00 95.06 497 THR A CA 1
ATOM 3805 C C . THR A 1 497 ? 8.350 -16.570 -9.461 1.00 95.06 497 THR A C 1
ATOM 3807 O O . THR A 1 497 ? 8.408 -17.685 -9.985 1.00 95.06 497 THR A O 1
ATOM 3810 N N . ALA A 1 498 ? 7.966 -16.391 -8.189 1.00 93.62 498 ALA A N 1
ATOM 3811 C CA . ALA A 1 498 ? 7.581 -17.487 -7.296 1.00 93.62 498 ALA A CA 1
ATOM 3812 C C . ALA A 1 498 ? 6.353 -18.251 -7.823 1.00 93.62 498 ALA A C 1
ATOM 3814 O O . ALA A 1 498 ? 6.275 -19.468 -7.692 1.00 93.62 498 ALA A O 1
ATOM 3815 N N . LEU A 1 499 ? 5.420 -17.554 -8.485 1.00 98.00 499 LEU A N 1
ATOM 3816 C CA . LEU A 1 499 ? 4.280 -18.185 -9.153 1.00 98.00 499 LEU A CA 1
ATOM 3817 C C . LEU A 1 499 ? 4.622 -18.626 -10.582 1.00 98.00 499 LEU A C 1
ATOM 3819 O O . LEU A 1 499 ? 4.301 -19.742 -10.990 1.00 98.00 499 LEU A O 1
ATOM 3823 N N . SER A 1 500 ? 5.277 -17.751 -11.351 1.00 98.62 500 SER A N 1
ATOM 3824 C CA . SER A 1 500 ? 5.489 -17.963 -12.789 1.00 98.62 500 SER A CA 1
ATOM 3825 C C . SER A 1 500 ? 6.315 -19.218 -13.080 1.00 98.62 500 SER A C 1
ATOM 3827 O O . SER A 1 500 ? 6.022 -19.943 -14.028 1.00 98.62 500 SER A O 1
ATOM 3829 N N . THR A 1 501 ? 7.320 -19.504 -12.248 1.00 98.62 501 THR A N 1
ATOM 3830 C CA . THR A 1 501 ? 8.149 -20.716 -12.365 1.00 98.62 501 THR A CA 1
ATOM 3831 C C . THR A 1 501 ? 7.341 -21.986 -12.132 1.00 98.62 501 THR A C 1
ATOM 3833 O O . THR A 1 501 ? 7.402 -22.901 -12.949 1.00 98.62 501 THR A O 1
ATOM 3836 N N . VAL A 1 502 ? 6.524 -22.020 -11.079 1.00 98.75 502 VAL A N 1
ATOM 3837 C CA . VAL A 1 502 ? 5.645 -23.151 -10.752 1.00 98.75 502 VAL A CA 1
ATOM 3838 C C . VAL A 1 502 ? 4.662 -23.437 -11.890 1.00 98.75 502 VAL A C 1
ATOM 3840 O O . VAL A 1 502 ? 4.518 -24.585 -12.320 1.00 98.75 502 VAL A O 1
ATOM 3843 N N . VAL A 1 503 ? 4.027 -22.392 -12.429 1.00 98.88 503 VAL A N 1
ATOM 3844 C CA . VAL A 1 503 ? 3.085 -22.516 -13.553 1.00 98.88 503 VAL A CA 1
ATOM 3845 C C . VAL A 1 503 ? 3.795 -22.986 -14.828 1.00 98.88 503 VAL A C 1
ATOM 3847 O O . VAL A 1 503 ? 3.290 -23.868 -15.523 1.00 98.88 503 VAL A O 1
ATOM 3850 N N . ALA A 1 504 ? 4.993 -22.472 -15.114 1.00 98.88 504 ALA A N 1
ATOM 3851 C CA . ALA A 1 504 ? 5.780 -22.891 -16.270 1.00 98.88 504 ALA A CA 1
ATOM 3852 C C . ALA A 1 504 ? 6.258 -24.349 -16.169 1.00 98.88 504 ALA A C 1
ATOM 3854 O O . ALA A 1 504 ? 6.182 -25.083 -17.155 1.00 98.88 504 ALA A O 1
ATOM 3855 N N . VAL A 1 505 ? 6.703 -24.797 -14.988 1.00 98.88 505 VAL A N 1
ATOM 3856 C CA . VAL A 1 505 ? 7.086 -26.199 -14.733 1.00 98.88 505 VAL A CA 1
ATOM 3857 C C . VAL A 1 505 ? 5.893 -27.127 -14.973 1.00 98.88 505 VAL A C 1
ATOM 3859 O O . VAL A 1 505 ? 6.027 -28.135 -15.672 1.00 98.88 505 VAL A O 1
ATOM 3862 N N . ALA A 1 506 ? 4.706 -26.752 -14.486 1.00 98.88 506 ALA A N 1
ATOM 3863 C CA . ALA A 1 506 ? 3.471 -27.494 -14.730 1.00 98.88 506 ALA A CA 1
ATOM 3864 C C . ALA A 1 506 ? 3.137 -27.600 -16.225 1.00 98.88 506 ALA A C 1
ATOM 3866 O O . ALA A 1 506 ? 2.917 -28.700 -16.741 1.00 98.88 506 ALA A O 1
ATOM 3867 N N . ALA A 1 507 ? 3.148 -26.466 -16.929 1.00 98.88 507 ALA A N 1
ATOM 3868 C CA . ALA A 1 507 ? 2.876 -26.398 -18.359 1.00 98.88 507 ALA A CA 1
ATOM 3869 C C . ALA A 1 507 ? 3.887 -27.218 -19.175 1.00 98.88 507 ALA A C 1
ATOM 3871 O O . ALA A 1 507 ? 3.508 -27.961 -20.085 1.00 98.88 507 ALA A O 1
ATOM 3872 N N . ASN A 1 508 ? 5.171 -27.161 -18.811 1.00 98.56 508 ASN A N 1
ATOM 3873 C CA . ASN A 1 508 ? 6.216 -27.935 -19.467 1.00 98.56 508 ASN A CA 1
ATOM 3874 C C . ASN A 1 508 ? 6.053 -29.444 -19.251 1.00 98.56 508 ASN A C 1
ATOM 3876 O O . ASN A 1 508 ? 6.236 -30.205 -20.203 1.00 98.56 508 ASN A O 1
ATOM 3880 N N . LYS A 1 509 ? 5.702 -29.885 -18.037 1.00 98.44 509 LYS A N 1
ATOM 3881 C CA . LYS A 1 509 ? 5.497 -31.310 -17.736 1.00 98.44 509 LYS A CA 1
ATOM 3882 C C . LYS A 1 509 ? 4.286 -31.875 -18.474 1.00 98.44 509 LYS A C 1
ATOM 3884 O O . LYS A 1 509 ? 4.349 -32.980 -19.004 1.00 98.44 509 LYS A O 1
ATOM 3889 N N . LEU A 1 510 ? 3.190 -31.120 -18.507 1.00 98.38 510 LEU A N 1
ATOM 3890 C CA . LEU A 1 510 ? 1.911 -31.582 -19.050 1.00 98.38 510 LEU A CA 1
ATOM 3891 C C . LEU A 1 510 ? 1.748 -31.318 -20.547 1.00 98.38 510 LEU A C 1
ATOM 3893 O O . LEU A 1 510 ? 0.827 -31.865 -21.148 1.00 98.38 510 LEU A O 1
ATOM 3897 N N . LYS A 1 511 ? 2.617 -30.486 -21.140 1.00 98.31 511 LYS A N 1
ATOM 3898 C CA . LYS A 1 511 ? 2.525 -30.027 -22.537 1.00 98.31 511 LYS A CA 1
ATOM 3899 C C . LYS A 1 511 ? 1.150 -29.426 -22.855 1.00 98.31 511 LYS A C 1
ATOM 3901 O O . LYS A 1 511 ? 0.598 -29.625 -23.933 1.00 98.31 511 LYS A O 1
ATOM 3906 N N . ARG A 1 512 ? 0.591 -28.701 -21.884 1.00 98.56 512 ARG A N 1
ATOM 3907 C CA . ARG A 1 512 ? -0.721 -28.045 -21.948 1.00 98.56 512 ARG A CA 1
ATOM 3908 C C . ARG A 1 512 ? -0.631 -26.641 -21.353 1.00 98.56 512 ARG A C 1
ATOM 3910 O O . ARG A 1 512 ? 0.203 -26.440 -20.469 1.00 98.56 512 ARG A O 1
ATOM 3917 N N . PRO A 1 513 ? -1.476 -25.693 -21.792 1.00 98.88 513 PRO A N 1
ATOM 3918 C CA . PRO A 1 513 ? -1.599 -24.404 -21.130 1.00 98.88 513 PRO A CA 1
ATOM 3919 C C . PRO A 1 513 ? -2.001 -24.576 -19.660 1.00 98.88 513 PRO A C 1
ATOM 3921 O O . PRO A 1 513 ? -2.867 -25.397 -19.348 1.00 98.88 513 PRO A O 1
ATOM 3924 N N . VAL A 1 514 ? -1.372 -23.820 -18.762 1.00 98.94 514 VAL A N 1
ATOM 3925 C CA . VAL A 1 514 ? -1.693 -23.825 -17.327 1.00 98.94 514 VAL A CA 1
ATOM 3926 C C . VAL A 1 514 ? -1.853 -22.395 -16.838 1.00 98.94 514 VAL A C 1
ATOM 3928 O O . VAL A 1 514 ? -0.997 -21.548 -17.104 1.00 98.94 514 VAL A O 1
ATOM 3931 N N . ARG A 1 515 ? -2.922 -22.149 -16.081 1.00 98.75 515 ARG A N 1
ATOM 3932 C CA . ARG A 1 515 ? -3.204 -20.876 -15.422 1.00 98.75 515 ARG A CA 1
ATOM 3933 C C . ARG A 1 515 ? -3.215 -21.013 -13.910 1.00 98.75 515 ARG A C 1
ATOM 3935 O O . ARG A 1 515 ? -3.730 -21.986 -13.358 1.00 98.75 515 ARG A O 1
ATOM 3942 N N . CYS A 1 516 ? -2.703 -19.991 -13.240 1.00 98.75 516 CYS A N 1
ATOM 3943 C CA . CYS A 1 516 ? -2.937 -19.772 -11.822 1.00 98.75 516 CYS A CA 1
ATOM 3944 C C . CYS A 1 516 ? -3.147 -18.281 -11.567 1.00 98.75 516 CYS A C 1
ATOM 3946 O O . CYS A 1 516 ? -2.306 -17.474 -11.963 1.00 98.75 516 CYS A O 1
ATOM 3948 N N . MET A 1 517 ? -4.251 -17.943 -10.903 1.00 98.69 517 MET A N 1
ATOM 3949 C CA . MET A 1 517 ? -4.480 -16.655 -10.258 1.00 98.69 517 MET A CA 1
ATOM 3950 C C . MET A 1 517 ? -4.648 -16.928 -8.765 1.00 98.69 517 MET A C 1
ATOM 3952 O O . MET A 1 517 ? -5.437 -17.799 -8.397 1.00 98.69 517 MET A O 1
ATOM 3956 N N . LEU A 1 518 ? -3.889 -16.228 -7.924 1.00 98.62 518 LEU A N 1
ATOM 3957 C CA . LEU A 1 518 ? -3.965 -16.411 -6.475 1.00 98.62 518 LEU A CA 1
ATOM 3958 C C . LEU A 1 518 ? -5.252 -15.801 -5.924 1.00 98.62 518 LEU A C 1
ATOM 3960 O O . LEU A 1 518 ? -5.616 -14.677 -6.294 1.00 98.62 518 LEU A O 1
ATOM 3964 N N . ASP A 1 519 ? -5.895 -16.494 -4.984 1.00 98.38 519 ASP A N 1
ATOM 3965 C CA . ASP A 1 519 ? -6.901 -15.859 -4.138 1.00 98.38 519 ASP A CA 1
ATOM 3966 C C . ASP A 1 519 ? -6.222 -14.827 -3.218 1.00 98.38 519 ASP A C 1
ATOM 3968 O O . ASP A 1 519 ? -5.021 -14.881 -2.943 1.00 98.38 519 ASP A O 1
ATOM 3972 N N . ARG A 1 520 ? -6.978 -13.834 -2.730 1.00 98.62 520 ARG A N 1
ATOM 3973 C CA . ARG A 1 520 ? -6.393 -12.720 -1.959 1.00 98.62 520 ARG A CA 1
ATOM 3974 C C . ARG A 1 520 ? -5.660 -13.178 -0.694 1.00 98.62 520 ARG A C 1
ATOM 3976 O O . ARG A 1 520 ? -4.684 -12.550 -0.301 1.00 98.62 520 ARG A O 1
ATOM 3983 N N . ASP A 1 521 ? -6.158 -14.203 -0.014 1.00 98.12 521 ASP A N 1
ATOM 3984 C CA . ASP A 1 521 ? -5.537 -14.737 1.198 1.00 98.12 521 ASP A CA 1
ATOM 3985 C C . ASP A 1 521 ? -4.258 -15.533 0.916 1.00 98.12 521 ASP A C 1
ATOM 3987 O O . ASP A 1 521 ? -3.368 -15.538 1.767 1.00 98.12 521 ASP A O 1
ATOM 3991 N N . GLU A 1 522 ? -4.155 -16.164 -0.256 1.00 98.38 522 GLU A N 1
ATOM 3992 C CA . GLU A 1 522 ? -2.927 -16.795 -0.750 1.00 98.38 522 GLU A CA 1
ATOM 3993 C C . GLU A 1 522 ? -1.895 -15.737 -1.155 1.00 98.38 522 GLU A C 1
ATOM 3995 O O . GLU A 1 522 ? -0.747 -15.815 -0.727 1.00 98.38 522 GLU A O 1
ATOM 4000 N N . ASP A 1 523 ? -2.318 -14.721 -1.912 1.00 98.69 523 ASP A N 1
ATOM 4001 C CA . ASP A 1 523 ? -1.480 -13.607 -2.369 1.00 98.69 523 ASP A CA 1
ATOM 4002 C C . ASP A 1 523 ? -0.775 -12.938 -1.175 1.00 98.69 523 ASP A C 1
ATOM 4004 O O . ASP A 1 523 ? 0.440 -13.059 -1.036 1.00 98.69 523 ASP A O 1
ATOM 4008 N N . MET A 1 524 ? -1.545 -12.429 -0.205 1.00 98.62 524 MET A N 1
ATOM 4009 C CA . MET A 1 524 ? -1.005 -11.775 1.000 1.00 98.62 524 MET A CA 1
ATOM 4010 C C . MET A 1 524 ? -0.123 -12.682 1.873 1.00 98.62 524 MET A C 1
ATOM 4012 O O . MET A 1 524 ? 0.650 -12.203 2.701 1.00 98.62 524 MET A O 1
ATOM 4016 N N . LEU A 1 525 ? -0.276 -14.006 1.771 1.00 97.88 525 LEU A N 1
ATOM 4017 C CA . LEU A 1 525 ? 0.527 -14.951 2.544 1.00 97.88 525 LEU A CA 1
ATOM 4018 C C . LEU A 1 525 ? 1.889 -15.220 1.895 1.00 97.88 525 LEU A C 1
ATOM 4020 O O . LEU A 1 525 ? 2.855 -15.490 2.604 1.00 97.88 525 LEU A O 1
ATOM 4024 N N . ILE A 1 526 ? 1.949 -15.213 0.565 1.00 98.25 526 ILE A N 1
ATOM 4025 C CA . ILE A 1 526 ? 3.082 -15.740 -0.205 1.00 98.25 526 ILE A CA 1
ATOM 4026 C C . ILE A 1 526 ? 4.008 -14.616 -0.669 1.00 98.25 526 ILE A C 1
ATOM 4028 O O . ILE A 1 526 ? 5.227 -14.792 -0.699 1.00 98.25 526 ILE A O 1
ATOM 4032 N N . THR A 1 527 ? 3.450 -13.469 -1.054 1.00 97.50 527 THR A N 1
ATOM 4033 C CA . THR A 1 527 ? 4.178 -12.468 -1.846 1.00 97.50 527 THR A CA 1
ATOM 4034 C C . THR A 1 527 ? 5.061 -11.544 -1.019 1.00 97.50 527 THR A C 1
ATOM 4036 O O . THR A 1 527 ? 5.915 -10.868 -1.588 1.00 97.50 527 THR A O 1
ATOM 4039 N N . GLY A 1 528 ? 4.887 -11.531 0.306 1.00 97.25 528 GLY A N 1
ATOM 4040 C CA . GLY A 1 528 ? 5.524 -10.552 1.184 1.00 97.25 528 GLY A CA 1
ATOM 4041 C C . GLY A 1 528 ? 5.031 -9.129 0.917 1.00 97.25 528 GLY A C 1
ATOM 4042 O O . GLY A 1 528 ? 4.148 -8.898 0.094 1.00 97.25 528 GLY A O 1
ATOM 4043 N N . GLY A 1 529 ? 5.612 -8.157 1.617 1.00 98.56 529 GLY A N 1
ATOM 4044 C CA . GLY A 1 529 ? 5.180 -6.763 1.552 1.00 98.56 529 GLY A CA 1
ATOM 4045 C C . GLY A 1 529 ? 6.334 -5.774 1.662 1.00 98.56 529 GLY A C 1
ATOM 4046 O O . GLY A 1 529 ? 7.490 -6.083 1.371 1.00 98.56 529 GLY A O 1
ATOM 4047 N N . ARG A 1 530 ? 6.016 -4.561 2.115 1.00 98.88 530 ARG A N 1
ATOM 4048 C CA . ARG A 1 530 ? 6.998 -3.578 2.581 1.00 98.88 530 ARG A CA 1
ATOM 4049 C C . ARG A 1 530 ? 7.679 -4.097 3.842 1.00 98.88 530 ARG A C 1
ATOM 4051 O O . ARG A 1 530 ? 6.995 -4.468 4.793 1.00 98.88 530 ARG A O 1
ATOM 4058 N N . HIS A 1 531 ? 9.003 -3.980 3.899 1.00 98.88 531 HIS A N 1
ATOM 4059 C CA . HIS A 1 531 ? 9.795 -4.242 5.102 1.00 98.88 531 HIS A CA 1
ATOM 4060 C C . HIS A 1 531 ? 9.318 -3.411 6.305 1.00 98.88 531 HIS A C 1
ATOM 4062 O O . HIS A 1 531 ? 9.387 -2.174 6.236 1.00 98.88 531 HIS A O 1
ATOM 4068 N N . PRO A 1 532 ? 8.924 -4.058 7.418 1.00 98.81 532 PRO A N 1
ATOM 4069 C CA . PRO A 1 532 ? 8.905 -3.429 8.732 1.00 98.81 532 PRO A CA 1
ATOM 4070 C C . PRO A 1 532 ? 10.294 -2.898 9.096 1.00 98.81 532 PRO A C 1
ATOM 4072 O O . PRO A 1 532 ? 11.307 -3.524 8.765 1.00 98.81 532 PRO A O 1
ATOM 4075 N N . PHE A 1 533 ? 10.343 -1.751 9.771 1.00 98.88 533 PHE A N 1
ATOM 4076 C CA . PHE A 1 533 ? 11.580 -1.121 10.230 1.00 98.88 533 PHE A CA 1
ATOM 4077 C C . PHE A 1 533 ? 11.540 -0.838 11.729 1.00 98.88 533 PHE A C 1
ATOM 4079 O O . PHE A 1 533 ? 10.521 -0.426 12.282 1.00 98.88 533 PHE A O 1
ATOM 4086 N N . TYR A 1 534 ? 12.697 -0.975 12.362 1.00 98.81 534 TYR A N 1
ATOM 4087 C CA . TYR A 1 534 ? 12.973 -0.475 13.700 1.00 98.81 534 TYR A CA 1
ATOM 4088 C C . TYR A 1 534 ? 14.169 0.471 13.625 1.00 98.81 534 TYR A C 1
ATOM 4090 O O . TYR A 1 534 ? 15.260 0.079 13.207 1.00 98.81 534 TYR A O 1
ATOM 4098 N N . GLY A 1 535 ? 13.943 1.733 13.977 1.00 98.56 535 GLY A N 1
ATOM 4099 C CA . GLY A 1 535 ? 14.968 2.768 14.004 1.00 98.56 535 GLY A CA 1
ATOM 4100 C C . GLY A 1 535 ? 15.364 3.094 15.435 1.00 98.56 535 GLY A C 1
ATOM 4101 O O . GLY A 1 535 ? 14.495 3.363 16.261 1.00 98.56 535 GLY A O 1
ATOM 4102 N N . LYS A 1 536 ? 16.667 3.122 15.711 1.00 98.69 536 LYS A N 1
ATOM 4103 C CA . LYS A 1 536 ? 17.249 3.714 16.922 1.00 98.69 536 LYS A CA 1
ATOM 4104 C C . LYS A 1 536 ? 18.036 4.945 16.529 1.00 98.69 536 LYS A C 1
ATOM 4106 O O . LYS A 1 536 ? 18.785 4.883 15.556 1.00 98.69 536 LYS A O 1
ATOM 4111 N N . TYR A 1 537 ? 17.895 6.031 17.274 1.00 98.69 537 TYR A N 1
ATOM 4112 C CA . TYR A 1 537 ? 18.625 7.260 16.998 1.00 98.69 537 TYR A CA 1
ATOM 4113 C C . TYR A 1 537 ? 19.172 7.910 18.260 1.00 98.69 537 TYR A C 1
ATOM 4115 O O . TYR A 1 537 ? 18.579 7.842 19.336 1.00 98.69 537 TYR A O 1
ATOM 4123 N N . LYS A 1 538 ? 20.286 8.610 18.073 1.00 98.75 538 LYS A N 1
ATOM 4124 C CA . LYS A 1 538 ? 20.854 9.580 18.998 1.00 98.75 538 LYS A CA 1
ATOM 4125 C C . LYS A 1 538 ? 21.089 10.876 18.232 1.00 98.75 538 LYS A C 1
ATOM 4127 O O . LYS A 1 538 ? 21.784 10.874 17.219 1.00 98.75 538 LYS A O 1
ATOM 4132 N N . VAL A 1 539 ? 20.512 11.977 18.699 1.00 98.81 539 VAL A N 1
ATOM 4133 C CA . VAL A 1 539 ? 20.570 13.282 18.027 1.00 98.81 539 VAL A CA 1
ATOM 4134 C C . VAL A 1 539 ? 21.168 14.335 18.953 1.00 98.81 539 VAL A C 1
ATOM 4136 O O . VAL A 1 539 ? 20.770 14.451 20.110 1.00 98.81 539 VAL A O 1
ATOM 4139 N N . GLY A 1 540 ? 22.145 15.084 18.444 1.00 98.75 540 GLY A N 1
ATOM 4140 C CA . GLY A 1 540 ? 22.806 16.199 19.117 1.00 98.75 540 GLY A CA 1
ATOM 4141 C C . GLY A 1 540 ? 22.426 17.525 18.462 1.00 98.75 540 GLY A C 1
ATOM 4142 O O . GLY A 1 540 ? 22.549 17.682 17.244 1.00 98.75 540 GLY A O 1
ATOM 4143 N N . PHE A 1 541 ? 21.957 18.485 19.256 1.00 98.75 541 PHE A N 1
ATOM 4144 C CA . PHE A 1 541 ? 21.397 19.743 18.756 1.00 98.75 541 PHE A CA 1
ATOM 4145 C C . PHE A 1 541 ? 21.675 20.931 19.685 1.00 98.75 541 PHE A C 1
ATOM 4147 O O . PHE A 1 541 ? 22.061 20.780 20.847 1.00 98.75 541 PHE A O 1
ATOM 4154 N N . LEU A 1 542 ? 21.519 22.137 19.142 1.00 98.50 542 LEU A N 1
ATOM 4155 C CA . LEU A 1 542 ? 21.690 23.406 19.855 1.00 98.50 542 LEU A CA 1
ATOM 4156 C C . LEU A 1 542 ? 20.361 23.890 20.457 1.00 98.50 542 LEU A C 1
ATOM 4158 O O . LEU A 1 542 ? 19.292 23.455 20.039 1.00 98.50 542 LEU A O 1
ATOM 4162 N N . ASN A 1 543 ? 20.407 24.877 21.357 1.00 97.75 543 ASN A N 1
ATOM 4163 C CA . ASN A 1 543 ? 19.224 25.570 21.898 1.00 97.75 543 ASN A CA 1
ATOM 4164 C C . ASN A 1 543 ? 18.316 26.158 20.803 1.00 97.75 543 ASN A C 1
ATOM 4166 O O . ASN A 1 543 ? 17.115 26.318 21.001 1.00 97.75 543 ASN A O 1
ATOM 4170 N N . SER A 1 544 ? 18.881 26.485 19.636 1.00 97.31 544 SER A N 1
ATOM 4171 C CA . SER A 1 544 ? 18.118 26.947 18.474 1.00 97.31 544 SER A CA 1
ATOM 4172 C C . SER A 1 544 ? 17.298 25.838 17.807 1.00 97.31 544 SER A C 1
ATOM 4174 O O . SER A 1 544 ? 16.441 26.142 16.989 1.00 97.31 544 SER A O 1
ATOM 4176 N N . GLY A 1 545 ? 17.539 24.563 18.109 1.00 97.81 545 GLY A N 1
ATOM 4177 C CA . GLY A 1 545 ? 16.980 23.427 17.374 1.00 97.81 545 GLY A CA 1
ATOM 4178 C C . GLY A 1 545 ? 17.770 23.052 16.116 1.00 97.81 545 GLY A C 1
ATOM 4179 O O . GLY A 1 545 ? 17.375 22.127 15.410 1.00 97.81 545 GLY A O 1
ATOM 4180 N N . LYS A 1 546 ? 18.894 23.725 15.820 1.00 98.44 546 LYS A N 1
ATOM 4181 C CA . LYS A 1 546 ? 19.814 23.289 14.756 1.00 98.44 546 LYS A CA 1
ATOM 4182 C C . LYS A 1 546 ? 20.481 21.979 15.176 1.00 98.44 546 LYS A C 1
ATOM 4184 O O . LYS A 1 546 ? 21.090 21.917 16.248 1.00 98.44 546 LYS A O 1
ATOM 4189 N N . VAL A 1 547 ? 20.377 20.958 14.334 1.00 98.56 547 VAL A N 1
ATOM 4190 C CA . VAL A 1 547 ? 21.012 19.656 14.550 1.00 98.56 547 VAL A CA 1
ATOM 4191 C C . VAL A 1 547 ? 22.456 19.702 14.068 1.00 98.56 547 VAL A C 1
ATOM 4193 O O . VAL A 1 547 ? 22.751 20.222 12.993 1.00 98.56 547 VAL A O 1
ATOM 4196 N N . VAL A 1 548 ? 23.360 19.174 14.892 1.00 98.56 548 VAL A N 1
ATOM 4197 C CA . VAL A 1 548 ? 24.807 19.160 14.632 1.00 98.56 548 VAL A CA 1
ATOM 4198 C C . VAL A 1 548 ? 25.393 17.750 14.622 1.00 98.56 548 VAL A C 1
ATOM 4200 O O . VAL A 1 548 ? 26.468 17.563 14.062 1.00 98.56 548 VAL A O 1
ATOM 4203 N N . ALA A 1 549 ? 24.700 16.762 15.197 1.00 98.75 549 ALA A N 1
ATOM 4204 C CA . ALA A 1 549 ? 25.108 15.362 15.176 1.00 98.75 549 ALA A CA 1
ATOM 4205 C C . ALA A 1 549 ? 23.901 14.421 15.089 1.00 98.75 549 ALA A C 1
ATOM 4207 O O . ALA A 1 549 ? 22.895 14.649 15.762 1.00 98.75 549 ALA A O 1
ATOM 4208 N N . LEU A 1 550 ? 24.013 13.350 14.305 1.00 98.81 550 LEU A N 1
ATOM 4209 C CA . LEU A 1 550 ? 23.001 12.299 14.223 1.00 98.81 550 LEU A CA 1
ATOM 4210 C C . LEU A 1 550 ? 23.651 10.919 14.063 1.00 98.81 550 LEU A C 1
ATOM 4212 O O . LEU A 1 550 ? 24.430 10.692 13.143 1.00 98.81 550 LEU A O 1
ATOM 4216 N N . ASP A 1 551 ? 23.281 9.983 14.926 1.00 98.81 551 ASP A N 1
ATOM 4217 C CA . ASP A 1 551 ? 23.674 8.577 14.844 1.00 98.81 551 ASP A CA 1
ATOM 4218 C C . ASP A 1 551 ? 22.420 7.707 14.788 1.00 98.81 551 ASP A C 1
ATOM 4220 O O . ASP A 1 551 ? 21.583 7.783 15.689 1.00 98.81 551 ASP A O 1
ATOM 4224 N N . VAL A 1 552 ? 22.252 6.920 13.724 1.00 98.56 552 VAL A N 1
ATOM 4225 C CA . VAL A 1 552 ? 21.045 6.115 13.485 1.00 98.56 552 VAL A CA 1
ATOM 4226 C C . VAL A 1 552 ? 21.411 4.678 13.148 1.00 98.56 552 VAL A C 1
ATOM 4228 O O . VAL A 1 552 ? 22.255 4.413 12.296 1.00 98.56 552 VAL A O 1
ATOM 4231 N N . SER A 1 553 ? 20.708 3.734 13.766 1.00 98.69 553 SER A N 1
ATOM 4232 C CA . SER A 1 553 ? 20.691 2.328 13.364 1.00 98.69 553 SER A CA 1
ATOM 4233 C C . SER A 1 553 ? 19.309 1.957 12.838 1.00 98.69 553 SER A C 1
ATOM 4235 O O . SER A 1 553 ? 18.308 2.148 13.530 1.00 98.69 553 SER A O 1
ATOM 4237 N N . LEU A 1 554 ? 19.259 1.423 11.621 1.00 98.88 554 LEU A N 1
ATOM 4238 C CA . LEU A 1 554 ? 18.054 0.953 10.949 1.00 98.88 554 LEU A CA 1
ATOM 4239 C C . LEU A 1 554 ? 18.091 -0.571 10.846 1.00 98.88 554 LEU A C 1
ATOM 4241 O O . LEU A 1 554 ? 19.027 -1.142 10.288 1.00 98.88 554 LEU A O 1
ATOM 4245 N N . TYR A 1 555 ? 17.050 -1.226 11.343 1.00 98.88 555 TYR A N 1
ATOM 4246 C CA . TYR A 1 555 ? 16.862 -2.668 11.235 1.00 98.88 555 TYR A CA 1
ATOM 4247 C C . TYR A 1 555 ? 15.620 -2.933 10.392 1.00 98.88 555 TYR A C 1
ATOM 4249 O O . TYR A 1 555 ? 14.541 -2.469 10.754 1.00 98.88 555 TYR A O 1
ATOM 4257 N N . SER A 1 556 ? 15.754 -3.661 9.285 1.00 98.88 556 SER A N 1
ATOM 4258 C CA . SER A 1 556 ? 14.615 -4.082 8.462 1.00 98.88 556 SER A CA 1
ATOM 4259 C C . SER A 1 556 ? 14.316 -5.562 8.666 1.00 98.88 556 SER A C 1
ATOM 4261 O O . SER A 1 556 ? 15.240 -6.370 8.730 1.00 98.88 556 SER A O 1
ATOM 4263 N N . ASN A 1 557 ? 13.041 -5.945 8.747 1.00 98.88 557 ASN A N 1
ATOM 4264 C CA . ASN A 1 557 ? 12.656 -7.358 8.702 1.00 98.88 557 ASN A CA 1
ATOM 4265 C C . ASN A 1 557 ? 12.605 -7.821 7.235 1.00 98.88 557 ASN A C 1
ATOM 4267 O O . ASN A 1 557 ? 11.683 -7.457 6.501 1.00 98.88 557 ASN A O 1
ATOM 4271 N N . ALA A 1 558 ? 13.620 -8.569 6.795 1.00 98.81 558 ALA A N 1
ATOM 4272 C CA . ALA A 1 558 ? 13.765 -9.012 5.406 1.00 98.81 558 ALA A CA 1
ATOM 4273 C C . ALA A 1 558 ? 12.915 -10.247 5.070 1.00 98.81 558 ALA A C 1
ATOM 4275 O O . ALA A 1 558 ? 12.512 -10.415 3.924 1.00 98.81 558 ALA A O 1
ATOM 4276 N N . GLY A 1 559 ? 12.598 -11.083 6.061 1.00 98.69 559 GLY A N 1
ATOM 4277 C CA . GLY A 1 559 ? 11.959 -12.378 5.833 1.00 98.69 559 GLY A CA 1
ATOM 4278 C C . GLY A 1 559 ? 12.965 -13.488 5.514 1.00 98.69 559 GLY A C 1
ATOM 4279 O O . GLY A 1 559 ? 14.141 -13.431 5.901 1.00 98.69 559 GLY A O 1
ATOM 4280 N N . ASN A 1 560 ? 12.482 -14.532 4.839 1.00 98.44 560 ASN A N 1
ATOM 4281 C CA . ASN A 1 560 ? 13.197 -15.798 4.669 1.00 98.44 560 ASN A CA 1
ATOM 4282 C C . ASN A 1 560 ? 14.221 -15.842 3.520 1.00 98.44 560 ASN A C 1
ATOM 4284 O O . ASN A 1 560 ? 14.975 -16.817 3.465 1.00 98.44 560 ASN A O 1
ATOM 4288 N N . SER A 1 561 ? 14.291 -14.817 2.663 1.00 98.31 561 SER A N 1
ATOM 4289 C CA . SER A 1 561 ? 15.320 -14.646 1.620 1.00 98.31 561 SER A CA 1
ATOM 4290 C C . SER A 1 561 ? 15.801 -13.194 1.533 1.00 98.31 561 SER A C 1
ATOM 4292 O O . SER A 1 561 ? 15.264 -12.311 2.206 1.00 98.31 561 SER A O 1
ATOM 4294 N N . THR A 1 562 ? 16.833 -12.939 0.728 1.00 97.69 562 THR A N 1
ATOM 4295 C CA . THR A 1 562 ? 17.397 -11.593 0.559 1.00 97.69 562 THR A CA 1
ATOM 4296 C C . THR A 1 562 ? 16.515 -10.703 -0.319 1.00 97.69 562 THR A C 1
ATOM 4298 O O . THR A 1 562 ? 16.322 -9.531 0.013 1.00 97.69 562 THR A O 1
ATOM 4301 N N . ASP A 1 563 ? 16.004 -11.228 -1.440 1.00 98.31 563 ASP A N 1
ATOM 4302 C CA . ASP A 1 563 ? 15.254 -10.475 -2.461 1.00 98.31 563 ASP A CA 1
ATOM 4303 C C . ASP A 1 563 ? 15.904 -9.096 -2.754 1.00 98.31 563 ASP A C 1
ATOM 4305 O O . ASP A 1 563 ? 17.102 -9.012 -3.052 1.00 98.31 563 ASP A O 1
ATOM 4309 N N . LEU A 1 564 ? 15.145 -8.001 -2.639 1.00 98.44 564 LEU A N 1
ATOM 4310 C CA . LEU A 1 564 ? 15.600 -6.624 -2.849 1.00 98.44 564 LEU A CA 1
ATOM 4311 C C . LEU A 1 564 ? 16.036 -5.917 -1.547 1.00 98.44 564 LEU A C 1
ATOM 4313 O O . LEU A 1 564 ? 16.315 -4.714 -1.561 1.00 98.44 564 LEU A O 1
ATOM 4317 N N . SER A 1 565 ? 16.149 -6.642 -0.427 1.00 98.75 565 SER A N 1
ATOM 4318 C CA . SER A 1 565 ? 16.371 -6.080 0.919 1.00 98.75 565 SER A CA 1
ATOM 4319 C C . SER A 1 565 ? 17.624 -5.207 1.037 1.00 98.75 565 SER A C 1
ATOM 4321 O O . SER A 1 565 ? 17.585 -4.178 1.714 1.00 98.75 565 SER A O 1
ATOM 4323 N N . LEU A 1 566 ? 18.718 -5.563 0.349 1.00 98.12 566 LEU A N 1
ATOM 4324 C CA . LEU A 1 566 ? 19.958 -4.775 0.382 1.00 98.12 566 LEU A CA 1
ATOM 4325 C C . LEU A 1 566 ? 19.751 -3.394 -0.235 1.00 98.12 566 LEU A C 1
ATOM 4327 O O . LEU A 1 566 ? 20.057 -2.386 0.394 1.00 98.12 566 LEU A O 1
ATOM 4331 N N . ALA A 1 567 ? 19.170 -3.340 -1.432 1.00 98.00 567 ALA A N 1
ATOM 4332 C CA . ALA A 1 567 ? 18.924 -2.080 -2.119 1.00 98.00 567 ALA A CA 1
ATOM 4333 C C . ALA A 1 567 ? 17.895 -1.213 -1.362 1.00 98.00 567 ALA A C 1
ATOM 4335 O O . ALA A 1 567 ? 17.994 0.015 -1.373 1.00 98.00 567 ALA A O 1
ATOM 4336 N N . ILE A 1 568 ? 16.935 -1.840 -0.671 1.00 98.75 568 ILE A N 1
ATOM 4337 C CA . ILE A 1 568 ? 15.957 -1.159 0.191 1.00 98.75 568 ILE A CA 1
ATOM 4338 C C . ILE A 1 568 ? 16.645 -0.522 1.402 1.00 98.75 568 ILE A C 1
ATOM 4340 O O . ILE A 1 568 ? 16.383 0.641 1.711 1.00 98.75 568 ILE A O 1
ATOM 4344 N N . MET A 1 569 ? 17.548 -1.246 2.072 1.00 98.81 569 MET A N 1
ATOM 4345 C CA . MET A 1 569 ? 18.313 -0.702 3.198 1.00 98.81 569 MET A CA 1
ATOM 4346 C C . MET A 1 569 ? 19.257 0.421 2.751 1.00 98.81 569 MET A C 1
ATOM 4348 O O . MET A 1 569 ? 19.317 1.469 3.391 1.00 98.81 569 MET A O 1
ATOM 4352 N N . GLU A 1 570 ? 19.944 0.252 1.620 1.00 98.50 570 GLU A N 1
ATOM 4353 C CA . GLU A 1 570 ? 20.780 1.300 1.024 1.00 98.50 570 GLU A CA 1
ATOM 4354 C C . GLU A 1 570 ? 19.965 2.567 0.730 1.00 98.50 570 GLU A C 1
ATOM 4356 O O . GLU A 1 570 ? 20.372 3.666 1.105 1.00 98.50 570 GLU A O 1
ATOM 4361 N N . ARG A 1 571 ? 18.772 2.433 0.134 1.00 98.62 571 ARG A N 1
ATOM 4362 C CA . ARG A 1 571 ? 17.888 3.581 -0.101 1.00 98.62 571 ARG A CA 1
ATOM 4363 C C . ARG A 1 571 ? 17.375 4.205 1.195 1.00 98.62 571 ARG A C 1
ATOM 4365 O O . ARG A 1 571 ? 17.280 5.430 1.241 1.00 98.62 571 ARG A O 1
ATOM 4372 N N . ALA A 1 572 ? 17.074 3.419 2.227 1.00 98.81 572 ALA A N 1
ATOM 4373 C CA . ALA A 1 572 ? 16.695 3.954 3.534 1.00 98.81 572 ALA A CA 1
ATOM 4374 C C . ALA A 1 572 ? 17.822 4.809 4.143 1.00 98.81 572 ALA A C 1
ATOM 4376 O O . ALA A 1 572 ? 17.554 5.910 4.617 1.00 98.81 572 ALA A O 1
ATOM 4377 N N . LEU A 1 573 ? 19.081 4.358 4.048 1.00 98.75 573 LEU A N 1
ATOM 4378 C CA . LEU A 1 573 ? 20.256 5.126 4.480 1.00 98.75 573 LEU A CA 1
ATOM 4379 C C . LEU A 1 573 ? 20.465 6.399 3.646 1.00 98.75 573 LEU A C 1
ATOM 4381 O O . LEU A 1 573 ? 20.785 7.440 4.204 1.00 98.75 573 LEU A O 1
ATOM 4385 N N . PHE A 1 574 ? 20.217 6.364 2.334 1.00 98.75 574 PHE A N 1
ATOM 4386 C CA . PHE A 1 574 ? 20.272 7.562 1.479 1.00 98.75 574 PHE A CA 1
ATOM 4387 C C . PHE A 1 574 ? 19.175 8.608 1.752 1.00 98.75 574 PHE A C 1
ATOM 4389 O O . PHE A 1 574 ? 19.188 9.673 1.131 1.00 98.75 574 PHE A O 1
ATOM 4396 N N . HIS A 1 575 ? 18.195 8.287 2.599 1.00 98.69 575 HIS A N 1
ATOM 4397 C CA . HIS A 1 575 ? 17.084 9.174 2.949 1.00 98.69 575 HIS A CA 1
ATOM 4398 C C . HIS A 1 575 ? 16.900 9.306 4.472 1.00 98.69 575 HIS A C 1
ATOM 4400 O O . HIS A 1 575 ? 15.864 9.799 4.923 1.00 98.69 575 HIS A O 1
ATOM 4406 N N . MET A 1 576 ? 17.876 8.873 5.277 1.00 98.38 576 MET A N 1
ATOM 4407 C CA . MET A 1 576 ? 17.809 8.907 6.747 1.00 98.38 576 MET A CA 1
ATOM 4408 C C . MET A 1 576 ? 17.818 10.331 7.322 1.00 98.38 576 MET A C 1
ATOM 4410 O O . MET A 1 576 ? 17.458 10.546 8.478 1.00 98.38 576 MET A O 1
ATOM 4414 N N . GLU A 1 577 ? 18.243 11.300 6.514 1.00 97.81 577 GLU A N 1
ATOM 4415 C CA . GLU A 1 577 ? 18.233 12.727 6.806 1.00 97.81 577 GLU A CA 1
ATOM 4416 C C . GLU A 1 577 ? 16.960 13.429 6.306 1.00 97.81 577 GLU A C 1
ATOM 4418 O O . GLU A 1 577 ? 16.721 14.585 6.646 1.00 97.81 577 GLU A O 1
ATOM 4423 N N . ASN A 1 578 ? 16.147 12.757 5.481 1.00 98.62 578 ASN A N 1
ATOM 4424 C CA . ASN A 1 578 ? 15.057 13.353 4.708 1.00 98.62 578 ASN A CA 1
ATOM 4425 C C . ASN A 1 578 ? 15.511 14.615 3.941 1.00 98.62 578 ASN A C 1
ATOM 4427 O O . ASN A 1 578 ? 16.201 14.525 2.925 1.00 98.62 578 ASN A O 1
ATOM 4431 N N . SER A 1 579 ? 15.102 15.790 4.421 1.00 98.62 579 SER A N 1
ATOM 4432 C CA . SER A 1 579 ? 15.311 17.094 3.788 1.00 98.62 579 SER A CA 1
ATOM 4433 C C . SER A 1 579 ? 16.244 17.982 4.613 1.00 98.62 579 SER A C 1
ATOM 4435 O O . SER A 1 579 ? 16.292 19.186 4.367 1.00 98.62 579 SER A O 1
ATOM 4437 N N . TYR A 1 580 ? 16.952 17.408 5.591 1.00 98.75 580 TYR A N 1
ATOM 4438 C CA . TYR A 1 580 ? 17.683 18.153 6.608 1.00 98.75 580 TYR A CA 1
ATOM 4439 C C . TYR A 1 580 ? 19.202 18.092 6.430 1.00 98.75 580 TYR A C 1
ATOM 4441 O O . TYR A 1 580 ? 19.780 17.013 6.335 1.00 98.75 580 TYR A O 1
ATOM 4449 N N . SER A 1 581 ? 19.851 19.256 6.462 1.00 98.12 581 SER A N 1
ATOM 4450 C CA . SER A 1 581 ? 21.307 19.402 6.447 1.00 98.12 581 SER A CA 1
ATOM 4451 C C . SER A 1 581 ? 21.886 19.118 7.835 1.00 98.12 581 SER A C 1
ATOM 4453 O O . SER A 1 581 ? 21.678 19.890 8.781 1.00 98.12 581 SER A O 1
ATOM 4455 N N . ILE A 1 582 ? 22.598 17.991 7.948 1.00 98.06 582 ILE A N 1
ATOM 4456 C CA . ILE A 1 582 ? 23.222 17.500 9.183 1.00 98.06 582 ILE A CA 1
ATOM 4457 C C . ILE A 1 582 ? 24.730 17.340 8.942 1.00 98.06 582 ILE A C 1
ATOM 4459 O O . ILE A 1 582 ? 25.123 16.491 8.142 1.00 98.06 582 ILE A O 1
ATOM 4463 N N . PRO A 1 583 ? 25.586 18.118 9.628 1.00 97.19 583 PRO A N 1
ATOM 4464 C CA . PRO A 1 583 ? 27.013 18.162 9.312 1.00 97.19 583 PRO A CA 1
ATOM 4465 C C . PRO A 1 583 ? 27.783 16.914 9.759 1.00 97.19 583 PRO A C 1
ATOM 4467 O O . PRO A 1 583 ? 28.733 16.521 9.091 1.00 97.19 583 PRO A O 1
ATOM 4470 N N . ASN A 1 584 ? 27.387 16.292 10.875 1.00 98.50 584 ASN A N 1
ATOM 4471 C CA . ASN A 1 584 ? 28.039 15.098 11.409 1.00 98.50 584 ASN A CA 1
ATOM 4472 C C . ASN A 1 584 ? 27.003 13.987 11.549 1.00 98.50 584 ASN A C 1
ATOM 4474 O O . ASN A 1 584 ? 26.086 14.083 12.365 1.00 98.50 584 ASN A O 1
ATOM 4478 N N . ILE A 1 585 ? 27.113 12.945 10.736 1.00 98.56 585 ILE A N 1
ATOM 4479 C CA . ILE A 1 585 ? 26.067 11.937 10.612 1.00 98.56 585 ILE A CA 1
ATOM 4480 C C . ILE A 1 585 ? 26.653 10.549 10.394 1.00 98.56 585 ILE A C 1
ATOM 4482 O O . ILE A 1 585 ? 27.585 10.369 9.610 1.00 98.56 585 ILE A O 1
ATOM 4486 N N . ARG A 1 586 ? 26.074 9.558 11.073 1.00 98.69 586 ARG A N 1
ATOM 4487 C CA . ARG A 1 586 ? 26.351 8.138 10.867 1.00 98.69 586 ARG A CA 1
ATOM 4488 C C . ARG A 1 586 ? 25.048 7.350 10.801 1.00 98.69 586 ARG A C 1
ATOM 4490 O O . ARG A 1 586 ? 24.197 7.476 11.675 1.00 98.69 586 ARG A O 1
ATOM 4497 N N . GLY A 1 587 ? 24.916 6.517 9.778 1.00 98.56 587 GLY A N 1
ATOM 4498 C CA . GLY A 1 587 ? 23.829 5.562 9.604 1.00 98.56 587 GLY A CA 1
ATOM 4499 C C . GLY A 1 587 ? 24.356 4.145 9.460 1.00 98.56 587 GLY A C 1
ATOM 4500 O O . GLY A 1 587 ? 25.289 3.917 8.692 1.00 98.56 587 GLY A O 1
ATOM 4501 N N . GLN A 1 588 ? 23.747 3.195 10.162 1.00 98.56 588 GLN A N 1
ATOM 4502 C CA . GLN A 1 588 ? 24.025 1.764 10.028 1.00 98.56 588 GLN A CA 1
ATOM 4503 C C . GLN A 1 588 ? 22.743 1.009 9.679 1.00 98.56 588 GLN A C 1
ATOM 4505 O O . GLN A 1 588 ? 21.699 1.255 10.277 1.00 98.56 588 GLN A O 1
ATOM 4510 N N . GLY A 1 589 ? 22.814 0.101 8.710 1.00 98.62 589 GLY A N 1
ATOM 4511 C CA . GLY A 1 589 ? 21.673 -0.637 8.182 1.00 98.62 589 GLY A CA 1
ATOM 4512 C C . GLY A 1 589 ? 21.850 -2.148 8.295 1.00 98.62 589 GLY A C 1
ATOM 4513 O O . GLY A 1 589 ? 22.805 -2.699 7.746 1.00 98.62 589 GLY A O 1
ATOM 4514 N N . PHE A 1 590 ? 20.903 -2.812 8.959 1.00 98.81 590 PHE A N 1
ATOM 4515 C CA . PHE A 1 590 ?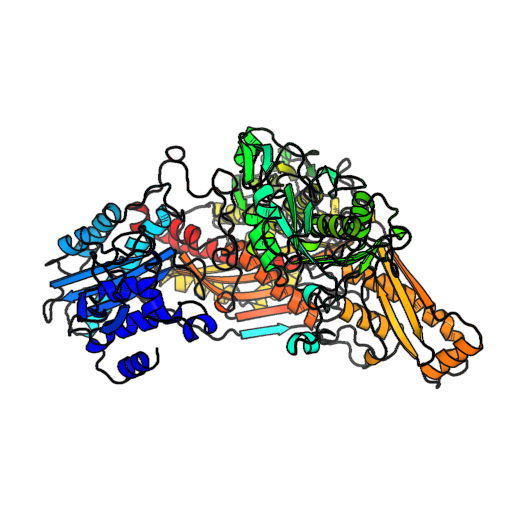 20.903 -4.250 9.236 1.00 98.81 590 PHE A CA 1
ATOM 4516 C C . PHE A 1 590 ? 19.664 -4.922 8.629 1.00 98.81 590 PHE A C 1
ATOM 4518 O O . PHE A 1 590 ? 18.531 -4.559 8.951 1.00 98.81 590 PHE A O 1
ATOM 4525 N N . MET A 1 591 ? 19.864 -5.935 7.785 1.00 98.69 591 MET A N 1
ATOM 4526 C CA . MET A 1 591 ? 18.778 -6.731 7.202 1.00 98.69 591 MET A CA 1
ATOM 4527 C C . MET A 1 591 ? 18.537 -7.978 8.054 1.00 98.69 591 MET A C 1
ATOM 4529 O O . MET A 1 591 ? 19.299 -8.939 7.982 1.00 98.69 591 MET A O 1
ATOM 4533 N N . CYS A 1 592 ? 17.497 -7.967 8.880 1.00 98.88 592 CYS A N 1
ATOM 4534 C CA . CYS A 1 592 ? 17.168 -9.059 9.792 1.00 98.88 592 CYS A CA 1
ATOM 4535 C C . CYS A 1 592 ? 16.578 -10.248 9.028 1.00 98.88 592 CYS A C 1
ATOM 4537 O O . CYS A 1 592 ? 15.535 -10.116 8.384 1.00 98.88 592 CYS A O 1
ATOM 4539 N N . ARG A 1 593 ? 17.218 -11.415 9.145 1.00 98.75 593 ARG A N 1
ATOM 4540 C CA . ARG A 1 593 ? 16.723 -12.678 8.594 1.00 98.75 593 ARG A CA 1
ATOM 4541 C C . ARG A 1 593 ? 15.746 -13.318 9.572 1.00 98.75 593 ARG A C 1
ATOM 4543 O O . ARG A 1 593 ? 16.129 -13.661 10.694 1.00 98.75 593 ARG A O 1
ATOM 4550 N N . THR A 1 594 ? 14.512 -13.517 9.123 1.00 98.81 594 THR A N 1
ATOM 4551 C CA . THR A 1 594 ? 13.409 -14.066 9.923 1.00 98.81 594 THR A CA 1
ATOM 4552 C C . THR A 1 594 ? 12.704 -15.200 9.178 1.00 98.81 594 THR A C 1
ATOM 4554 O O . THR A 1 594 ? 12.961 -15.469 8.007 1.00 98.81 594 THR A O 1
ATOM 4557 N N . ASN A 1 595 ? 11.804 -15.890 9.869 1.00 98.75 595 ASN A N 1
ATOM 4558 C CA . ASN A 1 595 ? 10.978 -16.976 9.363 1.00 98.75 595 ASN A CA 1
ATOM 4559 C C . ASN A 1 595 ? 9.589 -16.490 8.915 1.00 98.75 595 ASN A C 1
ATOM 4561 O O . ASN A 1 595 ? 8.564 -17.129 9.173 1.00 98.75 595 ASN A O 1
ATOM 4565 N N . LEU A 1 596 ? 9.565 -15.331 8.259 1.00 98.81 596 LEU A N 1
ATOM 4566 C CA . LEU A 1 596 ? 8.399 -14.734 7.610 1.00 98.81 596 LEU A CA 1
ATOM 4567 C C . LEU A 1 596 ? 8.574 -14.755 6.083 1.00 98.81 596 LEU A C 1
ATOM 4569 O O . LEU A 1 596 ? 9.702 -14.932 5.613 1.00 98.81 596 LEU A O 1
ATOM 4573 N N . PRO A 1 597 ? 7.493 -14.600 5.296 1.00 98.69 597 PRO A N 1
ATOM 4574 C CA . PRO A 1 597 ? 7.608 -14.409 3.852 1.00 98.69 597 PRO A CA 1
ATOM 4575 C C . PRO A 1 597 ? 8.615 -13.305 3.515 1.00 98.69 597 PRO A C 1
ATOM 4577 O O . PRO A 1 597 ? 8.667 -12.283 4.202 1.00 98.69 597 PRO A O 1
ATOM 4580 N N . SER A 1 598 ? 9.430 -13.528 2.484 1.00 98.69 598 SER A N 1
ATOM 4581 C CA . SER A 1 598 ? 10.410 -12.547 2.020 1.00 98.69 598 SER A CA 1
ATOM 4582 C C . SER A 1 598 ? 9.721 -11.250 1.605 1.00 98.69 598 SER A C 1
ATOM 4584 O O . SER A 1 598 ? 8.879 -11.248 0.706 1.00 98.69 598 SER A O 1
ATOM 4586 N N . ASN A 1 599 ? 10.060 -10.154 2.284 1.00 98.88 599 ASN A N 1
ATOM 4587 C CA . ASN A 1 599 ? 9.577 -8.825 1.932 1.00 98.88 599 ASN A CA 1
ATOM 4588 C C . ASN A 1 599 ? 10.322 -8.304 0.702 1.00 98.88 599 ASN A C 1
ATOM 4590 O O . ASN A 1 599 ? 11.461 -8.675 0.428 1.00 98.88 599 ASN A O 1
ATOM 4594 N N . THR A 1 600 ? 9.693 -7.388 -0.025 1.00 98.81 600 THR A N 1
ATOM 4595 C CA . THR A 1 600 ? 10.172 -6.952 -1.338 1.00 98.81 600 THR A CA 1
ATOM 4596 C C . THR A 1 600 ? 10.031 -5.443 -1.535 1.00 98.81 600 THR A C 1
ATOM 4598 O O . THR A 1 600 ? 9.734 -4.685 -0.608 1.00 98.81 600 THR A O 1
ATOM 4601 N N . ALA A 1 601 ? 10.263 -4.984 -2.764 1.00 98.69 601 ALA A N 1
ATOM 4602 C CA . ALA A 1 601 ? 10.006 -3.621 -3.177 1.00 98.69 601 ALA A CA 1
ATOM 4603 C C . ALA A 1 601 ? 8.565 -3.214 -2.861 1.00 98.69 601 ALA A C 1
ATOM 4605 O O . ALA A 1 601 ? 7.601 -3.887 -3.214 1.00 98.69 601 ALA A O 1
ATOM 4606 N N . PHE A 1 602 ? 8.410 -2.042 -2.267 1.00 98.88 602 PHE A N 1
ATOM 4607 C CA . PHE A 1 602 ? 7.138 -1.340 -2.199 1.00 98.88 602 PHE A CA 1
ATOM 4608 C C . PHE A 1 602 ? 7.411 0.108 -2.581 1.00 98.88 602 PHE A C 1
ATOM 4610 O O . PHE A 1 602 ? 8.441 0.635 -2.167 1.00 98.88 602 PHE A O 1
ATOM 4617 N N . ARG A 1 603 ? 6.509 0.769 -3.315 1.00 98.56 603 ARG A N 1
ATOM 4618 C CA . ARG A 1 603 ? 6.524 2.221 -3.596 1.00 98.56 603 ARG A CA 1
ATOM 4619 C C . ARG A 1 603 ? 7.219 3.041 -2.485 1.00 98.56 603 ARG A C 1
ATOM 4621 O O . ARG A 1 603 ? 6.755 3.080 -1.338 1.00 98.56 603 ARG A O 1
ATOM 4628 N N . GLY A 1 604 ? 8.363 3.648 -2.812 1.00 97.88 604 GLY A N 1
ATOM 4629 C CA . GLY A 1 604 ? 9.238 4.401 -1.900 1.00 97.88 604 GLY A CA 1
ATOM 4630 C C . GLY A 1 604 ? 10.522 3.659 -1.504 1.00 97.88 604 GLY A C 1
ATOM 4631 O O . GLY A 1 604 ? 11.528 4.295 -1.197 1.00 97.88 604 GLY A O 1
ATOM 4632 N N . PHE A 1 605 ? 10.497 2.327 -1.538 1.00 98.50 605 PHE A N 1
ATOM 4633 C CA . PHE A 1 605 ? 11.652 1.428 -1.520 1.00 98.50 605 PHE A CA 1
ATOM 4634 C C . PHE A 1 605 ? 12.616 1.662 -0.336 1.00 98.50 605 PHE A C 1
ATOM 4636 O O . PHE A 1 605 ? 13.807 1.865 -0.511 1.00 98.50 605 PHE A O 1
ATOM 4643 N N . GLY A 1 606 ? 12.101 1.699 0.898 1.00 98.56 606 GLY A N 1
ATOM 4644 C CA . GLY A 1 606 ? 12.897 1.981 2.108 1.00 98.56 606 GLY A CA 1
ATOM 4645 C C . GLY A 1 606 ? 13.007 3.470 2.453 1.00 98.56 606 GLY A C 1
ATOM 4646 O O . GLY A 1 606 ? 13.160 3.819 3.623 1.00 98.56 606 GLY A O 1
ATOM 4647 N N . GLY A 1 607 ? 12.840 4.358 1.466 1.00 98.69 607 GLY A N 1
ATOM 4648 C CA . GLY A 1 607 ? 12.828 5.810 1.660 1.00 98.69 607 GLY A CA 1
ATOM 4649 C C . GLY A 1 607 ? 11.800 6.278 2.701 1.00 98.69 607 GLY A C 1
ATOM 4650 O O . GLY A 1 607 ? 12.193 6.971 3.636 1.00 98.69 607 GLY A O 1
ATOM 4651 N N . PRO A 1 608 ? 10.511 5.880 2.616 1.00 98.88 608 PRO A N 1
ATOM 4652 C CA . PRO A 1 608 ? 9.508 6.236 3.618 1.00 98.88 608 PRO A CA 1
ATOM 4653 C C . PRO A 1 608 ? 9.907 5.831 5.037 1.00 98.88 608 PRO A C 1
ATOM 4655 O O . PRO A 1 608 ? 9.682 6.598 5.966 1.00 98.88 608 PRO A O 1
ATOM 4658 N N . GLN A 1 609 ? 10.528 4.659 5.208 1.00 98.81 609 GLN A N 1
ATOM 4659 C CA . GLN A 1 609 ? 10.957 4.184 6.521 1.00 98.81 609 GLN A CA 1
ATOM 4660 C C . GLN A 1 609 ? 12.138 4.997 7.072 1.00 98.81 609 GLN A C 1
ATOM 4662 O O . GLN A 1 609 ? 12.085 5.433 8.220 1.00 98.81 609 GLN A O 1
ATOM 4667 N N . GLY A 1 610 ? 13.162 5.264 6.252 1.00 98.56 610 GLY A N 1
ATOM 4668 C CA . GLY A 1 610 ? 14.293 6.117 6.640 1.00 98.56 610 GLY A CA 1
ATOM 4669 C C . GLY A 1 610 ? 13.856 7.541 7.002 1.00 98.56 610 GLY A C 1
ATOM 4670 O O . GLY A 1 610 ? 14.216 8.054 8.061 1.00 98.56 610 GLY A O 1
ATOM 4671 N N . MET A 1 611 ? 12.992 8.145 6.180 1.00 98.88 611 MET A N 1
ATOM 4672 C CA . MET A 1 611 ? 12.471 9.494 6.423 1.00 98.88 611 MET A CA 1
ATOM 4673 C C . MET A 1 611 ? 11.521 9.559 7.627 1.00 98.88 611 MET A C 1
ATOM 4675 O O . MET A 1 611 ? 11.472 10.576 8.310 1.00 98.88 611 MET A O 1
ATOM 4679 N N . MET A 1 612 ? 10.794 8.485 7.942 1.00 98.75 612 MET A N 1
ATOM 4680 C CA . MET A 1 612 ? 9.943 8.433 9.136 1.00 98.75 612 MET A CA 1
ATOM 4681 C C . MET A 1 612 ? 10.772 8.455 10.429 1.00 98.75 612 MET A C 1
ATOM 4683 O O . MET A 1 612 ? 10.404 9.129 11.391 1.00 98.75 612 MET A O 1
ATOM 4687 N N . VAL A 1 613 ? 11.926 7.775 10.452 1.00 98.81 613 VAL A N 1
ATOM 4688 C CA . VAL A 1 613 ? 12.889 7.909 11.561 1.00 98.81 613 VAL A CA 1
ATOM 4689 C C . VAL A 1 613 ? 13.396 9.351 11.640 1.00 98.81 613 VAL A C 1
ATOM 4691 O O . VAL A 1 613 ? 13.481 9.896 12.742 1.00 98.81 613 VAL A O 1
ATOM 4694 N N . ALA A 1 614 ? 13.641 9.987 10.485 1.00 98.81 614 ALA A N 1
ATOM 4695 C CA . ALA A 1 614 ? 14.049 11.387 10.405 1.00 98.81 614 ALA A CA 1
ATOM 4696 C C . ALA A 1 614 ? 13.049 12.345 11.064 1.00 98.81 614 ALA A C 1
ATOM 4698 O O . ALA A 1 614 ? 13.386 13.139 11.945 1.00 98.81 614 ALA A O 1
ATOM 4699 N N . GLU A 1 615 ? 11.782 12.213 10.681 1.00 98.81 615 GLU A N 1
ATOM 4700 C CA . GLU A 1 615 ? 10.712 13.034 11.229 1.00 98.81 615 GLU A CA 1
ATOM 4701 C C . GLU A 1 615 ? 10.432 12.744 12.712 1.00 98.81 615 GLU A C 1
ATOM 4703 O O . GLU A 1 615 ? 9.927 13.615 13.426 1.00 98.81 615 GLU A O 1
ATOM 4708 N N . SER A 1 616 ? 10.768 11.548 13.213 1.00 98.50 616 SER A N 1
ATOM 4709 C CA . SER A 1 616 ? 10.636 11.226 14.637 1.00 98.50 616 SER A CA 1
ATOM 4710 C C . SER A 1 616 ? 11.603 12.057 15.472 1.00 98.50 616 SER A C 1
ATOM 4712 O O . SER A 1 616 ? 11.167 12.765 16.382 1.00 98.50 616 SER A O 1
ATOM 4714 N N . TRP A 1 617 ? 12.898 12.034 15.140 1.00 98.38 617 TRP A N 1
ATOM 4715 C CA . TRP A 1 617 ? 13.889 12.749 15.938 1.00 98.38 617 TRP A CA 1
ATOM 4716 C C . TRP A 1 617 ? 13.763 14.268 15.805 1.00 98.38 617 TRP A C 1
ATOM 4718 O O . TRP A 1 617 ? 13.891 14.953 16.815 1.00 98.38 617 TRP A O 1
ATOM 4728 N N . ILE A 1 618 ? 13.438 14.822 14.627 1.00 98.62 618 ILE A N 1
ATOM 4729 C CA . ILE A 1 618 ? 13.285 16.287 14.475 1.00 98.62 618 ILE A CA 1
ATOM 4730 C C . ILE A 1 618 ? 12.080 16.799 15.277 1.00 98.62 618 ILE A C 1
ATOM 4732 O O . ILE A 1 618 ? 12.132 17.875 15.876 1.00 98.62 618 ILE A O 1
ATOM 4736 N N . THR A 1 619 ? 11.010 16.000 15.342 1.00 98.06 619 THR A N 1
ATOM 4737 C CA . THR A 1 619 ? 9.817 16.307 16.136 1.00 98.06 619 THR A CA 1
ATOM 4738 C C . THR A 1 619 ? 10.134 16.257 17.631 1.00 98.06 619 THR A C 1
ATOM 4740 O O . THR A 1 619 ? 9.753 17.158 18.375 1.00 98.06 619 THR A O 1
ATOM 4743 N N . ASP A 1 620 ? 10.877 15.246 18.082 1.00 97.50 620 ASP A N 1
ATOM 4744 C CA . ASP A 1 620 ? 11.276 15.134 19.487 1.00 97.50 620 ASP A CA 1
ATOM 4745 C C . ASP A 1 620 ? 12.260 16.240 19.904 1.00 97.50 620 ASP A C 1
ATOM 4747 O O . ASP A 1 620 ? 12.141 16.767 21.011 1.00 97.50 620 ASP A O 1
ATOM 4751 N N . VAL A 1 621 ? 13.165 16.663 19.010 1.00 98.38 621 VAL A N 1
ATOM 4752 C CA . VAL A 1 621 ? 14.022 17.847 19.204 1.00 98.38 621 VAL A CA 1
ATOM 4753 C C . VAL A 1 621 ? 13.164 19.088 19.442 1.00 98.38 621 VAL A C 1
ATOM 4755 O O . VAL A 1 621 ? 13.348 19.766 20.455 1.00 98.38 621 VAL A O 1
ATOM 4758 N N . ALA A 1 622 ? 12.189 19.362 18.568 1.00 97.88 622 ALA A N 1
ATOM 4759 C CA . ALA A 1 622 ? 11.305 20.518 18.714 1.00 97.88 622 ALA A CA 1
ATOM 4760 C C . ALA A 1 622 ? 10.558 20.508 20.055 1.00 97.88 622 ALA A C 1
ATOM 4762 O O . ALA A 1 622 ? 10.570 21.501 20.786 1.00 97.88 622 ALA A O 1
ATOM 4763 N N . HIS A 1 623 ? 9.993 19.359 20.431 1.00 95.00 623 HIS A N 1
ATOM 4764 C CA . HIS A 1 623 ? 9.258 19.215 21.685 1.00 95.00 623 HIS A CA 1
ATOM 4765 C C . HIS A 1 623 ? 10.144 19.330 22.923 1.00 95.00 623 HIS A C 1
ATOM 4767 O O . HIS A 1 623 ? 9.731 19.948 23.901 1.00 95.00 623 HIS A O 1
ATOM 4773 N N . SER A 1 624 ? 11.357 18.773 22.890 1.00 96.00 624 SER A N 1
ATOM 4774 C CA . SER A 1 624 ? 12.308 18.877 24.003 1.00 96.00 624 SER A CA 1
ATOM 4775 C C . SER A 1 624 ? 12.700 20.329 24.305 1.00 96.00 624 SER A C 1
ATOM 4777 O O . SER A 1 624 ? 12.920 20.677 25.462 1.00 96.00 624 SER A O 1
ATOM 4779 N N . LEU A 1 625 ? 12.713 21.189 23.280 1.00 96.19 625 LEU A N 1
ATOM 4780 C CA . LEU A 1 625 ? 13.000 22.619 23.397 1.00 96.19 625 LEU A CA 1
ATOM 4781 C C . LEU A 1 625 ? 11.751 23.481 23.642 1.00 96.19 625 LEU A C 1
ATOM 4783 O O . LEU A 1 625 ? 11.883 24.688 23.834 1.00 96.19 625 LEU A O 1
ATOM 4787 N N . GLY A 1 626 ? 10.544 22.905 23.585 1.00 93.75 626 GLY A N 1
ATOM 4788 C CA . GLY A 1 626 ? 9.292 23.666 23.624 1.00 93.75 626 GLY A CA 1
ATOM 4789 C C . GLY A 1 626 ? 9.115 24.616 22.431 1.00 93.75 626 GLY A C 1
ATOM 4790 O O . GLY A 1 626 ? 8.469 25.653 22.569 1.00 93.75 626 GLY A O 1
ATOM 4791 N N . ARG A 1 627 ? 9.713 24.294 21.276 1.00 95.06 627 ARG A N 1
ATOM 4792 C CA . ARG A 1 627 ? 9.606 25.076 20.034 1.00 95.06 627 ARG A CA 1
ATOM 4793 C C . ARG A 1 627 ? 8.605 24.448 19.073 1.00 95.06 627 ARG A C 1
ATOM 4795 O O . ARG A 1 627 ? 8.332 23.250 19.138 1.00 95.06 627 ARG A O 1
ATOM 4802 N N . SER A 1 628 ? 8.093 25.260 18.153 1.00 94.62 628 SER A N 1
ATOM 4803 C CA . SER A 1 628 ? 7.235 24.763 17.082 1.00 94.62 628 SER A CA 1
ATOM 4804 C C . SER A 1 628 ? 8.032 23.851 16.138 1.00 94.62 628 SER A C 1
ATOM 4806 O O . SER A 1 628 ? 9.217 24.077 15.861 1.00 94.62 628 SER A O 1
ATOM 4808 N N . ALA A 1 629 ? 7.407 22.772 15.673 1.00 96.69 629 ALA A N 1
ATOM 4809 C CA . ALA A 1 629 ? 8.107 21.765 14.884 1.00 96.69 629 ALA A CA 1
ATOM 4810 C C . ALA A 1 629 ? 8.447 22.287 13.478 1.00 96.69 629 ALA A C 1
ATOM 4812 O O . ALA A 1 629 ? 9.503 21.981 12.938 1.00 96.69 629 ALA A O 1
ATOM 4813 N N . GLU A 1 630 ? 7.592 23.121 12.896 1.00 97.06 630 GLU A N 1
ATOM 4814 C CA . GLU A 1 630 ? 7.781 23.810 11.621 1.00 97.06 630 GLU A CA 1
ATOM 4815 C C . GLU A 1 630 ? 9.000 24.742 11.616 1.00 97.06 630 GLU A C 1
ATOM 4817 O O . GLU A 1 630 ? 9.753 24.735 10.642 1.00 97.06 630 GLU A O 1
ATOM 4822 N N . GLU A 1 631 ? 9.259 25.481 12.701 1.00 97.56 631 GLU A N 1
ATOM 4823 C CA . GLU A 1 631 ? 10.442 26.345 12.811 1.00 97.56 631 GLU A CA 1
ATOM 4824 C C . GLU A 1 631 ? 11.723 25.513 12.859 1.00 97.56 631 GLU A C 1
ATOM 4826 O O . GLU A 1 631 ? 12.698 25.819 12.170 1.00 97.56 631 GLU A O 1
ATOM 4831 N N . VAL A 1 632 ? 11.719 24.441 13.657 1.00 98.62 632 VAL A N 1
ATOM 4832 C CA . VAL A 1 632 ? 12.869 23.539 13.795 1.00 98.62 632 VAL A CA 1
ATOM 4833 C C . VAL A 1 632 ? 13.133 22.795 12.484 1.00 98.62 632 VAL A C 1
ATOM 4835 O O . VAL A 1 632 ? 14.286 22.695 12.064 1.00 98.62 632 VAL A O 1
ATOM 4838 N N . ARG A 1 633 ? 12.088 22.347 11.777 1.00 98.69 633 ARG A N 1
ATOM 4839 C CA . ARG A 1 633 ? 12.214 21.770 10.430 1.00 98.69 633 ARG A CA 1
ATOM 4840 C C . ARG A 1 633 ? 12.805 22.774 9.447 1.00 98.69 633 ARG A C 1
ATOM 4842 O O . ARG A 1 633 ? 13.803 22.454 8.808 1.00 98.69 633 ARG A O 1
ATOM 4849 N N . ARG A 1 634 ? 12.235 23.985 9.352 1.00 98.25 634 ARG A N 1
ATOM 4850 C CA . ARG A 1 634 ? 12.690 25.033 8.420 1.00 98.25 634 ARG A CA 1
ATOM 4851 C C . ARG A 1 634 ? 14.152 25.406 8.657 1.00 98.25 634 ARG A C 1
ATOM 4853 O O . ARG A 1 634 ? 14.894 25.543 7.693 1.00 98.25 634 ARG A O 1
ATOM 4860 N N . LEU A 1 635 ? 14.577 25.507 9.918 1.00 98.38 635 LEU A N 1
ATOM 4861 C CA . LEU A 1 635 ? 15.964 25.802 10.301 1.00 98.38 635 LEU A CA 1
ATOM 4862 C C . LEU A 1 635 ? 16.969 24.742 9.821 1.00 98.38 635 LEU A C 1
ATOM 4864 O O . LEU A 1 635 ? 18.148 25.042 9.609 1.00 98.38 635 LEU A O 1
ATOM 4868 N N . ASN A 1 636 ? 16.524 23.494 9.698 1.00 98.75 636 ASN A N 1
ATOM 4869 C CA . ASN A 1 636 ? 17.378 22.382 9.311 1.00 98.75 636 ASN A CA 1
ATOM 4870 C C . ASN A 1 636 ? 17.271 22.022 7.825 1.00 98.75 636 ASN A C 1
ATOM 4872 O O . ASN A 1 636 ? 18.045 21.173 7.405 1.00 98.75 636 ASN A O 1
ATOM 4876 N N . LEU A 1 637 ? 16.377 22.631 7.032 1.00 98.62 637 LEU A N 1
ATOM 4877 C CA . LEU A 1 637 ? 16.247 22.312 5.605 1.00 98.62 637 LEU A CA 1
ATOM 4878 C C . LEU A 1 637 ? 17.556 22.527 4.838 1.00 98.62 637 LEU A C 1
ATOM 4880 O O . LEU A 1 637 ? 18.302 23.465 5.119 1.00 98.62 637 LEU A O 1
ATOM 4884 N N . TYR A 1 638 ? 17.781 21.673 3.841 1.00 98.56 638 TYR A N 1
ATOM 4885 C CA . TYR A 1 638 ? 18.834 21.875 2.853 1.00 98.56 638 TYR A CA 1
ATOM 4886 C C . TYR A 1 638 ? 18.661 23.186 2.085 1.00 98.56 638 TYR A C 1
ATOM 4888 O O . TYR A 1 638 ? 17.543 23.563 1.718 1.00 98.56 638 TYR A O 1
ATOM 4896 N N . VAL A 1 639 ? 19.787 23.812 1.758 1.00 96.69 639 VAL A N 1
ATOM 4897 C CA . VAL A 1 639 ? 19.881 24.913 0.794 1.00 96.69 639 VAL A CA 1
ATOM 4898 C C . VAL A 1 639 ? 20.739 24.518 -0.412 1.00 96.69 639 VAL A C 1
ATOM 4900 O O . VAL A 1 639 ? 21.422 23.493 -0.413 1.00 96.69 639 VAL A O 1
ATOM 4903 N N . GLU A 1 640 ? 20.669 25.319 -1.476 1.00 97.06 640 GLU A N 1
ATOM 4904 C CA . GLU A 1 640 ? 21.416 25.096 -2.719 1.00 97.06 640 GLU A CA 1
ATOM 4905 C C . GLU A 1 640 ? 22.924 24.916 -2.458 1.00 97.06 640 GLU A C 1
ATOM 4907 O O . GLU A 1 640 ? 23.538 25.695 -1.729 1.00 97.06 640 GLU A O 1
ATOM 4912 N N . GLY A 1 641 ? 23.531 23.903 -3.085 1.00 96.62 641 GLY A N 1
ATOM 4913 C CA . GLY A 1 641 ? 24.971 23.645 -3.012 1.00 96.62 641 GLY A CA 1
ATOM 4914 C C . GLY A 1 641 ? 25.438 22.853 -1.788 1.00 96.62 641 GLY A C 1
ATOM 4915 O O . GLY A 1 641 ? 26.618 22.506 -1.717 1.00 96.62 641 GLY A O 1
ATOM 4916 N N . GLU A 1 642 ? 24.556 22.517 -0.845 1.00 97.06 642 GLU A N 1
ATOM 4917 C CA . GLU A 1 642 ? 24.923 21.653 0.279 1.00 97.06 642 GLU A CA 1
ATOM 4918 C C . GLU A 1 642 ? 25.076 20.178 -0.149 1.00 97.06 642 GLU A C 1
ATOM 4920 O O . GLU A 1 642 ? 24.317 19.681 -0.993 1.00 97.06 642 GLU A O 1
ATOM 4925 N N . PRO A 1 643 ? 26.045 19.443 0.429 1.00 97.25 643 PRO A N 1
ATOM 4926 C CA . PRO A 1 643 ? 26.186 18.013 0.206 1.00 97.25 643 PRO A CA 1
ATOM 4927 C C . PRO A 1 643 ? 25.232 17.199 1.090 1.00 97.25 643 PRO A C 1
ATOM 4929 O O . PRO A 1 643 ? 24.971 17.508 2.252 1.00 97.25 643 PRO A O 1
ATOM 4932 N N . THR A 1 644 ? 24.750 16.094 0.536 1.00 98.31 644 THR A N 1
ATOM 4933 C CA . THR A 1 644 ? 24.067 15.023 1.280 1.00 98.31 644 THR A CA 1
ATOM 4934 C C . THR A 1 644 ? 25.050 14.219 2.152 1.00 98.31 644 THR A C 1
ATOM 4936 O O . THR A 1 644 ? 26.264 14.321 1.949 1.00 98.31 644 THR A O 1
ATOM 4939 N N . PRO A 1 645 ? 24.579 13.348 3.072 1.00 97.50 645 PRO A N 1
ATOM 4940 C CA . PRO A 1 645 ? 25.454 12.472 3.869 1.00 97.50 645 PRO A CA 1
ATOM 4941 C C . PRO A 1 645 ? 26.337 11.533 3.029 1.00 97.50 645 PRO A C 1
ATOM 4943 O O . PRO A 1 645 ? 27.352 11.026 3.501 1.00 97.50 645 PRO A O 1
ATOM 4946 N N . TYR A 1 646 ? 25.946 11.314 1.773 1.00 97.44 646 TYR A N 1
ATOM 4947 C CA . TYR A 1 646 ? 26.662 10.529 0.772 1.00 97.44 646 TYR A CA 1
ATOM 4948 C C . TYR A 1 646 ? 27.445 11.391 -0.232 1.00 97.44 646 TYR A C 1
ATOM 4950 O O . TYR A 1 646 ? 27.738 10.967 -1.348 1.00 97.44 646 TYR A O 1
ATOM 4958 N N . ASN A 1 647 ? 27.765 12.629 0.162 1.00 97.31 647 ASN A N 1
ATOM 4959 C CA . ASN A 1 647 ? 28.609 13.588 -0.555 1.00 97.31 647 ASN A CA 1
ATOM 4960 C C . ASN A 1 647 ? 28.127 13.986 -1.960 1.00 97.31 647 ASN A C 1
ATOM 4962 O O . ASN A 1 647 ? 28.868 14.607 -2.723 1.00 97.31 647 ASN A O 1
ATOM 4966 N N . GLN A 1 648 ? 26.872 13.698 -2.311 1.00 97.69 648 GLN A N 1
ATOM 4967 C CA . GLN A 1 648 ? 26.262 14.237 -3.519 1.00 97.69 648 GLN A CA 1
ATOM 4968 C C . GLN A 1 648 ? 25.786 15.670 -3.252 1.00 97.69 648 GLN A C 1
ATOM 4970 O O . GLN A 1 648 ? 24.930 15.880 -2.390 1.00 97.69 648 GLN A O 1
ATOM 4975 N N . VAL A 1 649 ? 26.327 16.633 -4.002 1.00 97.38 649 VAL A N 1
ATOM 4976 C CA . VAL A 1 649 ? 25.939 18.051 -3.949 1.00 97.38 649 VAL A CA 1
ATOM 4977 C C . VAL A 1 649 ? 24.538 18.239 -4.528 1.00 97.38 649 VAL A C 1
ATOM 4979 O O . VAL A 1 649 ? 24.213 17.700 -5.593 1.00 97.38 649 VAL A O 1
ATOM 4982 N N . LEU A 1 650 ? 23.701 18.991 -3.815 1.00 97.75 650 LEU A N 1
ATOM 4983 C CA . LEU A 1 650 ? 22.344 19.307 -4.240 1.00 97.75 650 LEU A CA 1
ATOM 4984 C C . LEU A 1 650 ? 22.326 20.537 -5.152 1.00 97.75 650 LEU A C 1
ATOM 4986 O O . LEU A 1 650 ? 22.864 21.589 -4.809 1.00 97.75 650 LEU A O 1
ATOM 4990 N N . HIS A 1 651 ? 21.664 20.387 -6.300 1.00 95.12 651 HIS A N 1
ATOM 4991 C CA . HIS A 1 651 ? 21.449 21.448 -7.280 1.00 95.12 651 HIS A CA 1
ATOM 4992 C C . HIS A 1 651 ? 19.968 21.571 -7.623 1.00 95.12 651 HIS A C 1
ATOM 4994 O O . HIS A 1 651 ? 19.281 20.547 -7.720 1.00 95.12 651 HIS A O 1
ATOM 5000 N N . GLY A 1 652 ? 19.500 22.795 -7.866 1.00 94.88 652 GLY A N 1
ATOM 5001 C CA . GLY A 1 652 ? 18.098 23.064 -8.186 1.00 94.88 652 GLY A CA 1
ATOM 5002 C C . GLY A 1 652 ? 17.165 22.709 -7.028 1.00 94.88 652 GLY A C 1
ATOM 5003 O O . GLY A 1 652 ? 16.128 22.074 -7.239 1.00 94.88 652 GLY A O 1
ATOM 5004 N N . VAL A 1 653 ? 17.561 23.057 -5.801 1.00 97.81 653 VAL A N 1
ATOM 5005 C CA . VAL A 1 653 ? 16.786 22.797 -4.585 1.00 97.81 653 VAL A CA 1
ATOM 5006 C C . VAL A 1 653 ? 15.550 23.696 -4.568 1.00 97.81 653 VAL A C 1
ATOM 5008 O O . VAL A 1 653 ? 15.660 24.915 -4.561 1.00 97.81 653 VAL A O 1
ATOM 5011 N N . THR A 1 654 ? 14.359 23.092 -4.542 1.00 98.31 654 THR A N 1
ATOM 5012 C CA . THR A 1 654 ? 13.065 23.807 -4.544 1.00 98.31 654 THR A CA 1
ATOM 5013 C C . THR A 1 654 ? 12.287 23.662 -3.230 1.00 98.31 654 THR A C 1
ATOM 5015 O O . THR A 1 654 ? 11.088 23.950 -3.172 1.00 98.31 654 THR A O 1
ATOM 5018 N N . LEU A 1 655 ? 12.948 23.192 -2.164 1.00 97.88 655 LEU A N 1
ATOM 5019 C CA . LEU A 1 655 ? 12.334 22.924 -0.857 1.00 97.88 655 LEU A CA 1
ATOM 5020 C C . LEU A 1 655 ? 11.732 24.178 -0.216 1.00 97.88 655 LEU A C 1
ATOM 5022 O O . LEU A 1 655 ? 10.625 24.114 0.312 1.00 97.88 655 LEU A O 1
ATOM 5026 N N . ASP A 1 656 ? 12.434 25.307 -0.285 1.00 97.50 656 ASP A N 1
ATOM 5027 C CA . ASP A 1 656 ? 11.986 26.600 0.234 1.00 97.50 656 ASP A CA 1
ATOM 5028 C C . ASP A 1 656 ? 10.703 27.071 -0.463 1.00 97.50 656 ASP A C 1
ATOM 5030 O O . ASP A 1 656 ? 9.718 27.391 0.201 1.00 97.50 656 ASP A O 1
ATOM 5034 N N . ARG A 1 657 ? 10.673 26.995 -1.798 1.00 98.44 657 ARG A N 1
ATOM 5035 C CA . ARG A 1 657 ? 9.517 27.344 -2.627 1.00 98.44 657 ARG A CA 1
ATOM 5036 C C . ARG A 1 657 ? 8.326 26.436 -2.344 1.00 98.44 657 ARG A C 1
ATOM 5038 O O . ARG A 1 657 ? 7.218 26.934 -2.156 1.00 98.44 657 ARG A O 1
ATOM 5045 N N . CYS A 1 658 ? 8.544 25.119 -2.292 1.00 98.81 658 CYS A N 1
ATOM 5046 C CA . CYS A 1 658 ? 7.487 24.162 -1.957 1.00 98.81 658 CYS A CA 1
ATOM 5047 C C . CYS A 1 658 ? 6.924 24.426 -0.555 1.00 98.81 658 CYS A C 1
ATOM 5049 O O . CYS A 1 658 ? 5.712 24.376 -0.360 1.00 98.81 658 CYS A O 1
ATOM 5051 N N . TRP A 1 659 ? 7.794 24.723 0.411 1.00 98.81 659 TRP A N 1
ATOM 5052 C CA . TRP A 1 659 ? 7.415 25.017 1.790 1.00 98.81 659 TRP A CA 1
ATOM 5053 C C . TRP A 1 659 ? 6.588 26.295 1.897 1.00 98.81 659 TRP A C 1
ATOM 5055 O O . TRP A 1 659 ? 5.488 26.267 2.451 1.00 98.81 659 TRP A O 1
ATOM 5065 N N . ASP A 1 660 ? 7.077 27.391 1.321 1.00 98.62 660 ASP A N 1
ATOM 5066 C CA . ASP A 1 660 ? 6.441 28.705 1.416 1.00 98.62 660 ASP A CA 1
ATOM 5067 C C . ASP A 1 660 ? 5.089 28.710 0.681 1.00 98.62 660 ASP A C 1
ATOM 5069 O O . ASP A 1 660 ? 4.082 29.183 1.219 1.00 98.62 660 ASP A O 1
ATOM 5073 N N . GLU A 1 661 ? 5.021 28.094 -0.507 1.00 98.75 661 GLU A N 1
ATOM 5074 C CA . GLU A 1 661 ? 3.762 27.920 -1.237 1.00 98.75 661 GLU A CA 1
ATOM 5075 C C . GLU A 1 661 ? 2.784 27.020 -0.465 1.00 98.75 661 GLU A C 1
ATOM 5077 O O . GLU A 1 661 ? 1.590 27.329 -0.400 1.00 98.75 661 GLU A O 1
ATOM 5082 N N . CYS A 1 662 ? 3.262 25.938 0.161 1.00 98.88 662 CYS A N 1
ATOM 5083 C CA . CYS A 1 662 ? 2.410 25.043 0.939 1.00 98.88 662 CYS A CA 1
ATOM 5084 C C . CYS A 1 662 ? 1.799 25.763 2.145 1.00 98.88 662 CYS A C 1
ATOM 5086 O O . CYS A 1 662 ? 0.581 25.698 2.312 1.00 98.88 662 CYS A O 1
ATOM 5088 N N . LEU A 1 663 ? 2.600 26.476 2.947 1.00 98.69 663 LEU A N 1
ATOM 5089 C CA . LEU A 1 663 ? 2.115 27.217 4.120 1.00 98.69 663 LEU A CA 1
ATOM 5090 C C . LEU A 1 663 ? 1.131 28.329 3.741 1.00 98.69 663 LEU A C 1
ATOM 5092 O O . LEU A 1 663 ? 0.098 28.502 4.398 1.00 98.69 663 LEU A O 1
ATOM 5096 N N . SER A 1 664 ? 1.433 29.058 2.662 1.00 98.44 664 SER A N 1
ATOM 5097 C CA . SER A 1 664 ? 0.567 30.116 2.141 1.00 98.44 664 SER A CA 1
ATOM 5098 C C . SER A 1 664 ? -0.787 29.554 1.698 1.00 98.44 664 SER A C 1
ATOM 5100 O O . SER A 1 664 ? -1.833 29.979 2.191 1.00 98.44 664 SER A O 1
ATOM 5102 N N . ARG A 1 665 ? -0.790 28.530 0.832 1.00 98.12 665 ARG A N 1
ATOM 5103 C CA . ARG A 1 665 ? -2.022 27.904 0.320 1.00 98.12 665 ARG A CA 1
ATOM 5104 C C . ARG A 1 665 ? -2.817 27.182 1.395 1.00 98.12 665 ARG A C 1
ATOM 5106 O O . ARG A 1 665 ? -4.045 27.117 1.317 1.00 98.12 665 ARG A O 1
ATOM 5113 N N . SER A 1 666 ? -2.135 26.595 2.373 1.00 98.25 666 SER A N 1
ATOM 5114 C CA . SER A 1 666 ? -2.796 25.887 3.458 1.00 98.25 666 SER A CA 1
ATOM 5115 C C . SER A 1 666 ? -3.448 26.843 4.452 1.00 98.25 666 SER A C 1
ATOM 5117 O O . SER A 1 666 ? -4.306 26.378 5.200 1.00 98.25 666 SER A O 1
ATOM 5119 N N . GLY A 1 667 ? -3.060 28.127 4.475 1.00 98.31 667 GLY A N 1
ATOM 5120 C CA . GLY A 1 667 ? -3.457 29.085 5.508 1.00 98.31 667 GLY A CA 1
ATOM 5121 C C . GLY A 1 667 ? -2.956 28.654 6.886 1.00 98.31 667 GLY A C 1
ATOM 5122 O O . GLY A 1 667 ? -3.739 28.624 7.836 1.00 98.31 667 GLY A O 1
ATOM 5123 N N . TYR A 1 668 ? -1.690 28.219 6.967 1.00 98.38 668 TYR A N 1
ATOM 5124 C CA . TYR A 1 668 ? -1.144 27.510 8.132 1.00 98.38 668 TYR A CA 1
ATOM 5125 C C . TYR A 1 668 ? -1.356 28.261 9.454 1.00 98.38 668 TYR A C 1
ATOM 5127 O O . TYR A 1 668 ? -1.972 27.706 10.358 1.00 98.38 668 TYR A O 1
ATOM 5135 N N . GLU A 1 669 ? -0.946 29.529 9.536 1.00 97.62 669 GLU A N 1
ATOM 5136 C CA . GLU A 1 669 ? -1.044 30.340 10.763 1.00 97.62 669 GLU A CA 1
ATOM 5137 C C . GLU A 1 669 ? -2.482 30.468 11.281 1.00 97.62 669 GLU A C 1
ATOM 5139 O O . GLU A 1 669 ? -2.770 30.247 12.458 1.00 97.62 669 GLU A O 1
ATOM 5144 N N . GLN A 1 670 ? -3.426 30.762 10.380 1.00 98.25 670 GLN A N 1
ATOM 5145 C CA . GLN A 1 670 ? -4.839 30.885 10.738 1.00 98.25 670 GLN A CA 1
ATOM 5146 C C . GLN A 1 670 ? -5.393 29.559 11.273 1.00 98.25 670 GLN A C 1
ATOM 5148 O O . GLN A 1 670 ? -6.157 29.540 12.240 1.00 98.25 670 GLN A O 1
ATOM 5153 N N . ARG A 1 671 ? -5.005 28.439 10.655 1.00 98.19 671 ARG A N 1
ATOM 5154 C CA . ARG A 1 671 ? -5.432 27.103 11.085 1.00 98.19 671 ARG A CA 1
ATOM 5155 C C . ARG A 1 671 ? -4.768 26.684 12.384 1.00 98.19 671 ARG A C 1
ATOM 5157 O O . ARG A 1 671 ? -5.452 26.097 13.211 1.00 98.19 671 ARG A O 1
ATOM 5164 N N . ARG A 1 672 ? -3.497 27.024 12.604 1.00 98.38 672 ARG A N 1
ATOM 5165 C CA . ARG A 1 672 ? -2.810 26.783 13.876 1.00 98.38 672 ARG A CA 1
ATOM 5166 C C . ARG A 1 672 ? -3.559 27.441 15.029 1.00 98.38 672 ARG A C 1
ATOM 5168 O O . ARG A 1 672 ? -3.948 26.756 15.971 1.00 98.38 672 ARG A O 1
ATOM 5175 N N . ALA A 1 673 ? -3.877 28.728 14.898 1.00 98.38 673 ALA A N 1
ATOM 5176 C CA . ALA A 1 673 ? -4.654 29.448 15.904 1.00 98.38 673 ALA A CA 1
ATOM 5177 C C . ALA A 1 673 ? -6.041 28.816 16.151 1.00 98.38 673 ALA A C 1
ATOM 5179 O O . ALA A 1 673 ? -6.501 28.744 17.294 1.00 98.38 673 ALA A O 1
ATOM 5180 N N . ALA A 1 674 ? -6.704 28.328 15.094 1.00 98.56 674 ALA A N 1
ATOM 5181 C CA . ALA A 1 674 ? -7.988 27.635 15.202 1.00 98.56 674 ALA A CA 1
ATOM 5182 C C . ALA A 1 674 ? -7.871 26.260 15.888 1.00 98.56 674 ALA A C 1
ATOM 5184 O O . ALA A 1 674 ? -8.737 25.911 16.691 1.00 98.56 674 ALA A O 1
ATOM 5185 N N . VAL A 1 675 ? -6.804 25.503 15.617 1.00 98.75 675 VAL A N 1
ATOM 5186 C CA . VAL A 1 675 ? -6.492 24.230 16.287 1.00 98.75 675 VAL A CA 1
ATOM 5187 C C . VAL A 1 675 ? -6.281 24.454 17.783 1.00 98.75 675 VAL A C 1
ATOM 5189 O O . VAL A 1 675 ? -6.903 23.768 18.593 1.00 98.75 675 VAL A O 1
ATOM 5192 N N . ASP A 1 676 ? -5.489 25.455 18.165 1.00 98.19 676 ASP A N 1
ATOM 5193 C CA . ASP A 1 676 ? -5.230 25.765 19.574 1.00 98.19 676 ASP A CA 1
ATOM 5194 C C . ASP A 1 676 ? -6.504 26.203 20.306 1.00 98.19 676 ASP A C 1
ATOM 5196 O O . ASP A 1 676 ? -6.741 25.821 21.455 1.00 98.19 676 ASP A O 1
ATOM 5200 N N . LEU A 1 677 ? -7.357 26.994 19.642 1.00 98.31 677 LEU A N 1
ATOM 5201 C CA . LEU A 1 677 ? -8.661 27.375 20.178 1.00 98.31 677 LEU A CA 1
ATOM 5202 C C . LEU A 1 677 ? -9.573 26.157 20.363 1.00 98.31 677 LEU A C 1
ATOM 5204 O O . LEU A 1 677 ? -10.134 25.994 21.445 1.00 98.31 677 LEU A O 1
ATOM 5208 N N . HIS A 1 678 ? -9.678 25.292 19.349 1.00 98.44 678 HIS A N 1
ATOM 5209 C CA . HIS A 1 678 ? -10.464 24.057 19.422 1.00 98.44 678 HIS A CA 1
ATOM 5210 C C . HIS A 1 678 ? -9.998 23.181 20.581 1.00 98.44 678 HIS A C 1
ATOM 5212 O O . HIS A 1 678 ? -10.821 22.703 21.358 1.00 98.44 678 HIS A O 1
ATOM 5218 N N . ASN A 1 679 ? -8.682 23.015 20.727 1.00 98.44 679 ASN A N 1
ATOM 5219 C CA . ASN A 1 679 ? -8.087 22.204 21.779 1.00 98.44 679 ASN A CA 1
ATOM 5220 C C . ASN A 1 679 ? -8.395 22.761 23.169 1.00 98.44 679 ASN A C 1
ATOM 5222 O O . ASN A 1 679 ? -8.780 21.980 24.029 1.00 98.44 679 ASN A O 1
ATOM 5226 N N . ARG A 1 680 ? -8.330 24.083 23.381 1.00 97.06 680 ARG A N 1
ATOM 5227 C CA . ARG A 1 680 ? -8.739 24.711 24.655 1.00 97.06 680 ARG A CA 1
ATOM 5228 C C . ARG A 1 680 ? -10.227 24.540 24.973 1.00 97.06 680 ARG A C 1
ATOM 5230 O O . ARG A 1 680 ? -10.606 24.579 26.137 1.00 97.06 680 ARG A O 1
ATOM 5237 N N . GLN A 1 681 ? -11.067 24.414 23.948 1.00 97.31 681 GLN A N 1
ATOM 5238 C CA . GLN A 1 681 ? -12.523 24.341 24.089 1.00 97.31 681 GLN A CA 1
ATOM 5239 C C . GLN A 1 681 ? -13.066 22.914 24.169 1.00 97.31 681 GLN A C 1
ATOM 5241 O O . GLN A 1 681 ? -14.242 22.755 24.468 1.00 97.31 681 GLN A O 1
ATOM 5246 N N . ASN A 1 682 ? -12.266 21.885 23.880 1.00 98.06 682 ASN A N 1
ATOM 5247 C CA . ASN A 1 682 ? -12.756 20.513 23.756 1.00 98.06 682 ASN A CA 1
ATOM 5248 C C . ASN A 1 682 ? -11.836 19.521 24.453 1.00 98.06 682 ASN A C 1
ATOM 5250 O O . ASN A 1 682 ? -10.749 19.237 23.959 1.00 98.06 682 ASN A O 1
ATOM 5254 N N . ARG A 1 683 ? -12.289 18.909 25.547 1.00 96.44 683 ARG A N 1
ATOM 5255 C CA . ARG A 1 683 ? -11.495 17.943 26.318 1.00 96.44 683 ARG A CA 1
ATOM 5256 C C . ARG A 1 683 ? -11.273 16.623 25.577 1.00 96.44 683 ARG A C 1
ATOM 5258 O O . ARG A 1 683 ? -10.168 16.077 25.591 1.00 96.44 683 ARG A O 1
ATOM 5265 N N . TRP A 1 684 ? -12.328 16.103 24.948 1.00 97.50 684 TRP A N 1
ATOM 5266 C CA . TRP A 1 684 ? -12.379 14.730 24.418 1.00 97.50 684 TRP A CA 1
ATOM 5267 C C . TRP A 1 684 ? -12.213 14.623 22.903 1.00 97.50 684 TRP A C 1
ATOM 5269 O O . TRP A 1 684 ? -12.163 13.516 22.368 1.00 97.50 684 TRP A O 1
ATOM 5279 N N . THR A 1 685 ? -12.083 15.756 22.219 1.00 97.94 685 THR A N 1
ATOM 5280 C CA . THR A 1 685 ? -11.692 15.811 20.811 1.00 97.94 685 THR A CA 1
ATOM 5281 C C . THR A 1 685 ? -10.553 16.796 20.660 1.00 97.94 685 THR A C 1
ATOM 5283 O O . THR A 1 685 ? -10.704 17.951 21.061 1.00 97.94 685 THR A O 1
ATOM 5286 N N . LYS A 1 686 ? -9.442 16.371 20.064 1.00 98.69 686 LYS A N 1
ATOM 5287 C CA . LYS A 1 686 ? -8.302 17.252 19.797 1.00 98.69 686 LYS A CA 1
ATOM 5288 C C . LYS A 1 686 ? -8.044 17.355 18.316 1.00 98.69 686 LYS A C 1
ATOM 5290 O O . LYS A 1 686 ? -8.181 16.376 17.588 1.00 98.69 686 LYS A O 1
ATOM 5295 N N . ARG A 1 687 ? -7.643 18.540 17.881 1.00 98.81 687 ARG A N 1
ATOM 5296 C CA . ARG A 1 687 ? -7.086 18.756 16.558 1.00 98.81 687 ARG A CA 1
ATOM 5297 C C . ARG A 1 687 ? -5.580 18.845 16.633 1.00 98.81 687 ARG A C 1
ATOM 5299 O O . ARG A 1 687 ? -5.017 19.263 17.642 1.00 98.81 687 ARG A O 1
ATOM 5306 N N . GLY A 1 688 ? -4.956 18.460 15.538 1.00 98.81 688 GLY A N 1
ATOM 5307 C CA . GLY A 1 688 ? -3.535 18.644 15.336 1.00 98.81 688 GLY A CA 1
ATOM 5308 C C . GLY A 1 688 ? -3.274 18.984 13.887 1.00 98.81 688 GLY A C 1
ATOM 5309 O O . GLY A 1 688 ? -4.079 18.682 13.001 1.00 98.81 688 GLY A O 1
ATOM 5310 N N . LEU A 1 689 ? -2.164 19.663 13.661 1.00 98.81 689 LEU A N 1
ATOM 5311 C CA . LEU A 1 689 ? -1.770 20.175 12.360 1.00 98.81 689 LEU A CA 1
ATOM 5312 C C . LEU A 1 689 ? -0.258 19.969 12.224 1.00 98.81 689 LEU A C 1
ATOM 5314 O O . LEU A 1 689 ? 0.493 20.122 13.183 1.00 98.81 689 LEU A O 1
ATOM 5318 N N . SER A 1 690 ? 0.206 19.573 11.047 1.00 98.75 690 SER A N 1
ATOM 5319 C CA . SER A 1 690 ? 1.632 19.355 10.804 1.00 98.75 690 SER A CA 1
ATOM 5320 C C . SER A 1 690 ? 1.990 19.698 9.370 1.00 98.75 690 SER A C 1
ATOM 5322 O O . SER A 1 690 ? 1.150 19.593 8.475 1.00 98.75 690 SER A O 1
ATOM 5324 N N . VAL A 1 691 ? 3.240 20.106 9.162 1.00 98.75 691 VAL A N 1
ATOM 5325 C CA . VAL A 1 691 ? 3.854 20.337 7.856 1.00 98.75 691 VAL A CA 1
ATOM 5326 C C . VAL A 1 691 ? 5.148 19.531 7.762 1.00 98.75 691 VAL A C 1
ATOM 5328 O O . VAL A 1 691 ? 6.002 19.609 8.646 1.00 98.75 691 VAL A O 1
ATOM 5331 N N . VAL A 1 692 ? 5.274 18.727 6.705 1.00 98.88 692 VAL A N 1
ATOM 5332 C CA . VAL A 1 692 ? 6.392 17.791 6.506 1.00 98.88 692 VAL A CA 1
ATOM 5333 C C . VAL A 1 692 ? 6.963 17.951 5.093 1.00 98.88 692 VAL A C 1
ATOM 5335 O O . VAL A 1 692 ? 6.185 17.938 4.132 1.00 98.88 692 VAL A O 1
ATOM 5338 N N . PRO A 1 693 ? 8.293 18.108 4.943 1.00 98.81 693 PRO A N 1
ATOM 5339 C CA . PRO A 1 693 ? 8.965 18.149 3.651 1.00 98.81 693 PRO A CA 1
ATOM 5340 C C . PRO A 1 693 ? 9.389 16.748 3.182 1.00 98.81 693 PRO A C 1
ATOM 5342 O O . PRO A 1 693 ? 9.490 15.806 3.968 1.00 98.81 693 PRO A O 1
ATOM 5345 N N . THR A 1 694 ? 9.705 16.613 1.897 1.00 98.75 694 THR A N 1
ATOM 5346 C CA . THR A 1 694 ? 10.394 15.439 1.357 1.00 98.75 694 THR A CA 1
ATOM 5347 C C . THR A 1 694 ? 11.422 15.825 0.296 1.00 98.75 694 THR A C 1
ATOM 5349 O O . THR A 1 694 ? 11.171 16.697 -0.541 1.00 98.75 694 THR A O 1
ATOM 5352 N N . LYS A 1 695 ? 12.566 15.131 0.313 1.00 98.69 695 LYS A N 1
ATOM 5353 C CA . LYS A 1 695 ? 13.580 15.096 -0.748 1.00 98.69 695 LYS A CA 1
ATOM 5354 C C . LYS A 1 695 ? 13.784 13.637 -1.137 1.00 98.69 695 LYS A C 1
ATOM 5356 O O . LYS A 1 695 ? 14.302 12.860 -0.339 1.00 98.69 695 LYS A O 1
ATOM 5361 N N . PHE A 1 696 ? 13.442 13.275 -2.370 1.00 98.75 696 PHE A N 1
ATOM 5362 C CA . PHE A 1 696 ? 13.510 11.891 -2.838 1.00 98.75 696 PHE A CA 1
ATOM 5363 C C . PHE A 1 696 ? 14.454 11.742 -4.036 1.00 98.75 696 PHE A C 1
ATOM 5365 O O . PHE A 1 696 ? 14.265 12.395 -5.063 1.00 98.75 696 PHE A O 1
ATOM 5372 N N . GLY A 1 697 ? 15.474 10.890 -3.908 1.00 98.25 697 GLY A N 1
ATOM 5373 C CA . GLY A 1 697 ? 16.494 10.656 -4.932 1.00 98.25 697 GLY A CA 1
ATOM 5374 C C . GLY A 1 697 ? 16.024 9.742 -6.065 1.00 98.25 697 GLY A C 1
ATOM 5375 O O . GLY A 1 697 ? 15.532 8.636 -5.819 1.00 98.25 697 GLY A O 1
ATOM 5376 N N . ILE A 1 698 ? 16.209 10.182 -7.315 1.00 98.31 698 ILE A N 1
ATOM 5377 C CA . ILE A 1 698 ? 15.713 9.492 -8.512 1.00 98.31 698 ILE A CA 1
ATOM 5378 C C . ILE A 1 698 ? 16.839 8.853 -9.326 1.00 98.31 698 ILE A C 1
ATOM 5380 O O . ILE A 1 698 ? 17.686 9.536 -9.906 1.00 98.31 698 ILE A O 1
ATOM 5384 N N . SER A 1 699 ? 16.794 7.524 -9.360 1.00 96.25 699 SER A N 1
ATOM 5385 C CA . SER A 1 699 ? 17.535 6.568 -10.197 1.00 96.25 699 SER A CA 1
ATOM 5386 C C . SER A 1 699 ? 17.373 5.183 -9.555 1.00 96.25 699 SER A C 1
ATOM 5388 O O . SER A 1 699 ? 16.976 5.067 -8.386 1.00 96.25 699 SER A O 1
ATOM 5390 N N . PHE A 1 700 ? 17.755 4.125 -10.267 1.00 96.75 700 PHE A N 1
ATOM 5391 C CA . PHE A 1 700 ? 18.182 2.903 -9.587 1.00 96.75 700 PHE A CA 1
ATOM 5392 C C . PHE A 1 700 ? 19.545 3.136 -8.925 1.00 96.75 700 PHE A C 1
ATOM 5394 O O . PHE A 1 700 ? 20.451 3.673 -9.565 1.00 96.75 700 PHE A O 1
ATOM 5401 N N . THR A 1 701 ? 19.718 2.677 -7.682 1.00 91.75 701 THR A N 1
ATOM 5402 C CA . THR A 1 701 ? 21.017 2.723 -6.982 1.00 91.75 701 THR A CA 1
ATOM 5403 C C . THR A 1 701 ? 22.037 1.769 -7.610 1.00 91.75 701 THR A C 1
ATOM 5405 O O . THR A 1 701 ? 23.236 2.029 -7.569 1.00 91.75 701 THR A O 1
ATOM 5408 N N . ALA A 1 702 ? 21.573 0.704 -8.272 1.00 93.56 702 ALA A N 1
ATOM 5409 C CA . ALA A 1 702 ? 22.397 -0.127 -9.140 1.00 93.56 702 ALA A CA 1
ATOM 5410 C C . ALA A 1 702 ? 22.531 0.515 -10.533 1.00 93.56 702 ALA A C 1
ATOM 5412 O O . ALA A 1 702 ? 21.570 0.565 -11.303 1.00 93.56 702 ALA A O 1
ATOM 5413 N N . THR A 1 703 ? 23.738 0.969 -10.886 1.00 94.69 703 THR A N 1
ATOM 5414 C CA . THR A 1 703 ? 23.998 1.724 -12.125 1.00 94.69 703 THR A CA 1
ATOM 5415 C C . THR A 1 703 ? 23.485 1.024 -13.385 1.00 94.69 703 THR A C 1
ATOM 5417 O O . THR A 1 703 ? 22.861 1.673 -14.222 1.00 94.69 703 THR A O 1
ATOM 5420 N N . PHE A 1 704 ? 23.695 -0.291 -13.517 1.00 96.00 704 PHE A N 1
ATOM 5421 C CA . PHE A 1 704 ? 23.334 -1.044 -14.724 1.00 96.00 704 PHE A CA 1
ATOM 5422 C C . PHE A 1 704 ? 21.822 -1.119 -14.982 1.00 96.00 704 PHE A C 1
ATOM 5424 O O . PHE A 1 704 ? 21.428 -1.379 -16.112 1.00 96.00 704 PHE A O 1
ATOM 5431 N N . LEU A 1 705 ? 20.969 -0.858 -13.987 1.00 97.31 705 LEU A N 1
ATOM 5432 C CA . LEU A 1 705 ? 19.517 -0.823 -14.184 1.00 97.31 705 LEU A CA 1
ATOM 5433 C C . LEU A 1 705 ? 19.035 0.492 -14.820 1.00 97.31 705 LEU A C 1
ATOM 5435 O O . LEU A 1 705 ? 17.906 0.564 -15.302 1.00 97.31 705 LEU A O 1
ATOM 5439 N N . ASN A 1 706 ? 19.877 1.530 -14.882 1.00 98.12 706 ASN A N 1
ATOM 5440 C CA . ASN A 1 706 ? 19.535 2.835 -15.460 1.00 98.12 706 ASN A CA 1
ATOM 5441 C C . ASN A 1 706 ? 19.707 2.855 -16.989 1.00 98.12 706 ASN A C 1
ATOM 5443 O O . ASN A 1 706 ? 20.443 3.678 -17.543 1.00 98.12 706 ASN A O 1
ATOM 5447 N N . GLN A 1 707 ? 19.033 1.925 -17.663 1.00 98.31 707 GLN A N 1
ATOM 5448 C CA . GLN A 1 707 ? 18.990 1.808 -19.116 1.00 98.31 707 GLN A CA 1
ATOM 5449 C C . GLN A 1 707 ? 17.582 1.442 -19.599 1.00 98.31 707 GLN A C 1
ATOM 5451 O O . GLN A 1 707 ? 16.813 0.820 -18.867 1.00 98.31 707 GLN A O 1
ATOM 5456 N N . ALA A 1 708 ? 17.241 1.818 -20.829 1.00 98.62 708 ALA A N 1
ATOM 5457 C CA . ALA A 1 708 ? 15.989 1.416 -21.467 1.00 98.62 708 ALA A CA 1
ATOM 5458 C C . ALA A 1 708 ? 16.126 1.317 -22.986 1.00 98.62 708 ALA A C 1
ATOM 5460 O O . ALA A 1 708 ? 16.880 2.067 -23.605 1.00 98.62 708 ALA A O 1
ATOM 5461 N N . GLY A 1 709 ? 15.344 0.410 -23.572 1.00 98.62 709 GLY A N 1
ATOM 5462 C CA . GLY A 1 709 ? 15.196 0.240 -25.013 1.00 98.62 709 GLY A CA 1
ATOM 5463 C C . GLY A 1 709 ? 13.763 0.499 -25.483 1.00 98.62 709 GLY A C 1
ATOM 5464 O O . GLY A 1 709 ? 12.803 0.333 -24.725 1.00 98.62 709 GLY A O 1
ATOM 5465 N N . ALA A 1 710 ? 13.632 0.884 -26.750 1.00 98.81 710 ALA A N 1
ATOM 5466 C CA . ALA A 1 710 ? 12.366 1.037 -27.457 1.00 98.81 710 ALA A CA 1
ATOM 5467 C C . ALA A 1 710 ? 12.492 0.561 -28.910 1.00 98.81 710 ALA A C 1
ATOM 5469 O O . ALA A 1 710 ? 13.573 0.619 -29.494 1.00 98.81 710 ALA A O 1
ATOM 5470 N N . LEU A 1 711 ? 11.376 0.138 -29.500 1.00 98.81 711 LEU A N 1
ATOM 5471 C CA . LEU A 1 711 ? 11.258 -0.228 -30.909 1.00 98.81 711 LEU A CA 1
ATOM 5472 C C . LEU A 1 711 ? 10.055 0.504 -31.511 1.00 98.81 711 LEU A C 1
ATOM 5474 O O . LEU A 1 711 ? 8.946 0.426 -30.979 1.00 98.81 711 LEU A O 1
ATOM 5478 N N . VAL A 1 712 ? 10.282 1.220 -32.614 1.00 98.88 712 VAL A N 1
ATOM 5479 C CA . VAL A 1 712 ? 9.262 2.016 -33.309 1.00 98.88 712 VAL A CA 1
ATOM 5480 C C . VAL A 1 712 ? 9.206 1.619 -34.781 1.00 98.88 712 VAL A C 1
ATOM 5482 O O . VAL A 1 712 ? 10.232 1.576 -35.467 1.00 98.88 712 VAL A O 1
ATOM 5485 N N . HIS A 1 713 ? 7.993 1.373 -35.268 1.00 98.81 713 HIS A N 1
ATOM 5486 C CA . HIS A 1 713 ? 7.678 1.075 -36.659 1.00 98.81 713 HIS A CA 1
ATOM 5487 C C . HIS A 1 713 ? 6.735 2.134 -37.227 1.00 98.81 713 HIS A C 1
ATOM 5489 O O . HIS A 1 713 ? 5.740 2.474 -36.589 1.00 98.81 713 HIS A O 1
ATOM 5495 N N . ILE A 1 714 ? 7.005 2.596 -38.448 1.00 98.88 714 ILE A N 1
ATOM 5496 C CA . ILE A 1 714 ? 6.064 3.395 -39.239 1.00 98.88 714 ILE A CA 1
ATOM 5497 C C . ILE A 1 714 ? 5.569 2.530 -40.402 1.00 98.88 714 ILE A C 1
ATOM 5499 O O . ILE A 1 714 ? 6.351 2.128 -41.268 1.00 98.88 714 ILE A O 1
ATOM 5503 N N . TYR A 1 715 ? 4.274 2.226 -40.422 1.00 98.69 715 TYR A N 1
ATOM 5504 C CA . TYR A 1 715 ? 3.642 1.474 -41.504 1.00 98.69 715 TYR A CA 1
ATOM 5505 C C . TYR A 1 715 ? 3.366 2.363 -42.718 1.00 98.69 715 TYR A C 1
ATOM 5507 O O . TYR A 1 715 ? 3.379 3.587 -42.646 1.00 98.69 715 TYR A O 1
ATOM 5515 N N . LYS A 1 716 ? 3.097 1.737 -43.870 1.00 97.81 716 LYS A N 1
ATOM 5516 C CA . LYS A 1 716 ? 2.927 2.426 -45.164 1.00 97.81 716 LYS A CA 1
ATOM 5517 C C . LYS A 1 716 ? 1.751 3.409 -45.204 1.00 97.81 716 LYS A C 1
ATOM 5519 O O . LYS A 1 716 ? 1.723 4.284 -46.066 1.00 97.81 716 LYS A O 1
ATOM 5524 N N . ASP A 1 717 ? 0.771 3.229 -44.326 1.00 97.94 717 ASP A N 1
ATOM 5525 C CA . ASP A 1 717 ? -0.380 4.118 -44.156 1.00 97.94 717 ASP A CA 1
ATOM 5526 C C . ASP A 1 717 ? -0.084 5.303 -43.221 1.00 97.94 717 ASP A C 1
ATOM 5528 O O . ASP A 1 717 ? -0.963 6.124 -42.989 1.00 97.94 717 ASP A O 1
ATOM 5532 N N . GLY A 1 718 ? 1.140 5.399 -42.693 1.00 98.31 718 GLY A N 1
ATOM 5533 C CA . GLY A 1 718 ? 1.558 6.421 -41.742 1.00 98.31 718 GLY A CA 1
ATOM 5534 C C . GLY A 1 718 ? 1.239 6.087 -40.284 1.00 98.31 718 GLY A C 1
ATOM 5535 O O . GLY A 1 718 ? 1.639 6.850 -39.404 1.00 98.31 718 GLY A O 1
ATOM 5536 N N . SER A 1 719 ? 0.566 4.973 -39.987 1.00 98.81 719 SER A N 1
ATOM 5537 C CA . SER A 1 719 ? 0.357 4.560 -38.598 1.00 98.81 719 SER A CA 1
ATOM 5538 C C . SER A 1 719 ? 1.681 4.156 -37.943 1.00 98.81 719 SER A C 1
ATOM 5540 O O . SER A 1 719 ? 2.574 3.591 -38.582 1.00 98.81 719 SER A O 1
ATOM 5542 N N . VAL A 1 720 ? 1.824 4.474 -36.658 1.00 98.88 720 VAL A N 1
ATOM 5543 C CA . VAL A 1 720 ? 3.032 4.208 -35.875 1.00 98.88 720 VAL A CA 1
ATOM 5544 C C . VAL A 1 720 ? 2.708 3.191 -34.793 1.00 98.88 720 VAL A C 1
ATOM 5546 O O . VAL A 1 720 ? 1.872 3.446 -33.927 1.00 98.88 720 VAL A O 1
ATOM 5549 N N . LEU A 1 721 ? 3.394 2.052 -34.818 1.00 98.81 721 LEU A N 1
ATOM 5550 C CA . LEU A 1 721 ? 3.375 1.089 -33.721 1.00 98.81 721 LEU A CA 1
ATOM 5551 C C . LEU A 1 721 ? 4.680 1.199 -32.953 1.00 98.81 721 LEU A C 1
ATOM 5553 O O . LEU A 1 721 ? 5.761 1.148 -33.539 1.00 98.81 721 LEU A O 1
ATOM 5557 N N . MET A 1 722 ? 4.577 1.313 -31.636 1.00 98.00 722 MET A N 1
ATOM 5558 C CA . MET A 1 722 ? 5.744 1.361 -30.772 1.00 98.00 722 MET A CA 1
ATOM 5559 C C . MET A 1 722 ? 5.611 0.442 -29.563 1.00 98.00 722 MET A C 1
ATOM 5561 O O . MET A 1 722 ? 4.516 0.120 -29.101 1.00 98.00 722 MET A O 1
ATOM 5565 N N . THR A 1 723 ? 6.760 0.029 -29.048 1.00 98.50 723 THR A N 1
ATOM 5566 C CA . THR A 1 723 ? 6.911 -0.761 -27.826 1.00 98.50 723 THR A CA 1
ATOM 5567 C C . THR A 1 723 ? 8.202 -0.346 -27.124 1.00 98.50 723 THR A C 1
ATOM 5569 O O . THR A 1 723 ? 9.117 0.208 -27.737 1.00 98.50 723 THR A O 1
ATOM 5572 N N . HIS A 1 724 ? 8.257 -0.548 -25.815 1.00 98.75 724 HIS A N 1
ATOM 5573 C CA . HIS A 1 724 ? 9.375 -0.166 -24.959 1.00 98.75 724 HIS A CA 1
ATOM 5574 C C . HIS A 1 724 ? 9.473 -1.133 -23.778 1.00 98.75 724 HIS A C 1
ATOM 5576 O O . HIS A 1 724 ? 8.533 -1.878 -23.507 1.00 98.75 724 HIS A O 1
ATOM 5582 N N . GLY A 1 725 ? 10.586 -1.096 -23.045 1.00 98.12 725 GLY A N 1
ATOM 5583 C CA . GLY A 1 725 ? 10.829 -2.038 -21.948 1.00 98.12 725 GLY A CA 1
ATOM 5584 C C . GLY A 1 725 ? 9.947 -1.859 -20.707 1.00 98.12 725 GLY A C 1
ATOM 5585 O O . GLY A 1 725 ? 9.721 -2.811 -19.969 1.00 98.12 725 GLY A O 1
ATOM 5586 N N . GLY A 1 726 ? 9.433 -0.651 -20.459 1.00 98.50 726 GLY A N 1
ATOM 5587 C CA . GLY A 1 726 ? 8.530 -0.394 -19.330 1.00 98.50 726 GLY A CA 1
ATOM 5588 C C . GLY A 1 726 ? 7.124 -0.997 -19.489 1.00 98.50 726 GLY A C 1
ATOM 5589 O O . GLY A 1 726 ? 6.641 -1.151 -20.606 1.00 98.50 726 GLY A O 1
ATOM 5590 N N . THR A 1 727 ? 6.447 -1.272 -18.374 1.00 98.75 727 THR A N 1
ATOM 5591 C CA . THR A 1 727 ? 5.110 -1.897 -18.292 1.00 98.75 727 THR A CA 1
ATOM 5592 C C . THR A 1 727 ? 4.041 -0.932 -17.757 1.00 98.75 727 THR A C 1
ATOM 5594 O O . THR A 1 727 ? 4.340 -0.012 -16.991 1.00 98.75 727 THR A O 1
ATOM 5597 N N . GLU A 1 728 ? 2.778 -1.123 -18.146 1.00 98.81 728 GLU A N 1
ATOM 5598 C CA . GLU A 1 728 ? 1.643 -0.319 -17.665 1.00 98.81 728 GLU A CA 1
ATOM 5599 C C . GLU A 1 728 ? 0.968 -0.968 -16.449 1.00 98.81 728 GLU A C 1
ATOM 5601 O O . GLU A 1 728 ? 0.474 -2.090 -16.523 1.00 98.81 728 GLU A O 1
ATOM 5606 N N . MET A 1 729 ? 0.913 -0.247 -15.332 1.00 98.69 729 MET A N 1
ATOM 5607 C CA . MET A 1 729 ? 0.283 -0.672 -14.074 1.00 98.69 729 MET A CA 1
ATOM 5608 C C . MET A 1 729 ? -0.708 0.371 -13.530 1.00 98.69 729 MET A C 1
ATOM 5610 O O . MET A 1 729 ? -1.048 0.347 -12.348 1.00 98.69 729 MET A O 1
ATOM 5614 N N . GLY A 1 730 ? -1.153 1.300 -14.385 1.00 98.44 730 GLY A N 1
ATOM 5615 C CA . GLY A 1 730 ? -2.076 2.390 -14.058 1.00 98.44 730 GLY A CA 1
ATOM 5616 C C . GLY A 1 730 ? -1.396 3.751 -13.888 1.00 98.44 730 GLY A C 1
ATOM 5617 O O . GLY A 1 730 ? -2.079 4.763 -13.748 1.00 98.44 730 GLY A O 1
ATOM 5618 N N . GLN A 1 731 ? -0.062 3.804 -13.928 1.00 98.44 731 GLN A N 1
ATOM 5619 C CA . GLN A 1 731 ? 0.720 5.040 -13.859 1.00 98.44 731 GLN A CA 1
ATOM 5620 C C . GLN A 1 731 ? 0.723 5.832 -15.172 1.00 98.44 731 GLN A C 1
ATOM 5622 O O . GLN A 1 731 ? 1.300 6.917 -15.228 1.00 98.44 731 GLN A O 1
ATOM 5627 N N . GLY A 1 732 ? 0.114 5.297 -16.234 1.00 98.62 732 GLY A N 1
ATOM 5628 C CA . GLY A 1 732 ? -0.019 5.962 -17.523 1.00 98.62 732 GLY A CA 1
ATOM 5629 C C . GLY A 1 732 ? 1.298 6.118 -18.265 1.00 98.62 732 GLY A C 1
ATOM 5630 O O . GLY A 1 732 ? 1.472 7.078 -19.020 1.00 98.62 732 GLY A O 1
ATOM 5631 N N . LEU A 1 733 ? 2.216 5.167 -18.077 1.00 98.81 733 LEU A N 1
ATOM 5632 C CA . LEU A 1 733 ? 3.493 5.149 -18.779 1.00 98.81 733 LEU A CA 1
ATOM 5633 C C . LEU A 1 733 ? 3.272 5.101 -20.291 1.00 98.81 733 LEU A C 1
ATOM 5635 O O . LEU A 1 733 ? 3.826 5.930 -21.006 1.00 98.81 733 LEU A O 1
ATOM 5639 N N . HIS A 1 734 ? 2.408 4.208 -20.780 1.00 98.81 734 HIS A N 1
ATOM 5640 C CA . HIS A 1 734 ? 2.130 4.111 -22.215 1.00 98.81 734 HIS A CA 1
ATOM 5641 C C . HIS A 1 734 ? 1.520 5.407 -22.767 1.00 98.81 734 HIS A C 1
ATOM 5643 O O . HIS A 1 734 ? 1.859 5.836 -23.868 1.00 98.81 734 HIS A O 1
ATOM 5649 N N . THR A 1 735 ? 0.681 6.085 -21.976 1.00 98.88 735 THR A N 1
ATOM 5650 C CA . THR A 1 735 ? 0.119 7.395 -22.347 1.00 98.88 735 THR A CA 1
ATOM 5651 C C . THR A 1 735 ? 1.228 8.434 -22.518 1.00 98.88 735 THR A C 1
ATOM 5653 O O . THR A 1 735 ? 1.306 9.081 -23.561 1.00 98.88 735 THR A O 1
ATOM 5656 N N . LYS A 1 736 ? 2.149 8.530 -21.549 1.00 98.88 736 LYS A N 1
ATOM 5657 C CA . LYS A 1 736 ? 3.296 9.447 -21.621 1.00 98.88 736 LYS A CA 1
ATOM 5658 C C . LYS A 1 736 ? 4.209 9.146 -22.805 1.00 98.88 736 LYS A C 1
ATOM 5660 O O . LYS A 1 736 ? 4.665 10.073 -23.465 1.00 98.88 736 LYS A O 1
ATOM 5665 N N . MET A 1 737 ? 4.455 7.873 -23.114 1.00 98.88 737 MET A N 1
ATOM 5666 C CA . MET A 1 737 ? 5.291 7.511 -24.260 1.00 98.88 737 MET A CA 1
ATOM 5667 C C . MET A 1 737 ? 4.641 7.933 -25.582 1.00 98.88 737 MET A C 1
ATOM 5669 O O . MET A 1 737 ? 5.338 8.450 -26.454 1.00 98.88 737 MET A O 1
ATOM 5673 N N . VAL A 1 738 ? 3.318 7.779 -25.732 1.00 98.88 738 VAL A N 1
ATOM 5674 C CA . VAL A 1 738 ? 2.596 8.293 -26.911 1.00 98.88 738 VAL A CA 1
ATOM 5675 C C . VAL A 1 738 ? 2.721 9.814 -27.011 1.00 98.88 738 VAL A C 1
ATOM 5677 O O . VAL A 1 738 ? 2.947 10.323 -28.107 1.00 98.88 738 VAL A O 1
ATOM 5680 N N . GLN A 1 739 ? 2.643 10.545 -25.892 1.00 98.81 739 GLN A N 1
ATOM 5681 C CA . GLN A 1 739 ? 2.859 11.998 -25.892 1.00 98.81 739 GLN A CA 1
ATOM 5682 C C . GLN A 1 739 ? 4.282 12.361 -26.346 1.00 98.81 739 GLN A C 1
ATOM 5684 O O . GLN A 1 739 ? 4.446 13.263 -27.168 1.00 98.81 739 GLN A O 1
ATOM 5689 N N . VAL A 1 740 ? 5.300 11.632 -25.869 1.00 98.81 740 VAL A N 1
ATOM 5690 C CA . VAL A 1 740 ? 6.697 11.822 -26.293 1.00 98.81 740 VAL A CA 1
ATOM 5691 C C . VAL A 1 740 ? 6.845 11.592 -27.797 1.00 98.81 740 VAL A C 1
ATOM 5693 O O . VAL A 1 740 ? 7.336 12.473 -28.499 1.00 98.81 740 VAL A O 1
ATOM 5696 N N . ALA A 1 741 ? 6.376 10.454 -28.312 1.00 98.75 741 ALA A N 1
ATOM 5697 C CA . ALA A 1 741 ? 6.467 10.138 -29.735 1.00 98.75 741 ALA A CA 1
ATOM 5698 C C . ALA A 1 741 ? 5.703 11.151 -30.607 1.00 98.75 741 ALA A C 1
ATOM 5700 O O . ALA A 1 741 ? 6.210 11.571 -31.644 1.00 98.75 741 ALA A O 1
ATOM 5701 N N . SER A 1 742 ? 4.522 11.596 -30.163 1.00 98.69 742 SER A N 1
ATOM 5702 C CA . SER A 1 742 ? 3.695 12.595 -30.852 1.00 98.69 742 SER A CA 1
ATOM 5703 C C . SER A 1 742 ? 4.418 13.937 -30.998 1.00 98.69 742 SER A C 1
ATOM 5705 O O . SER A 1 742 ? 4.497 14.460 -32.111 1.00 98.69 742 SER A O 1
ATOM 5707 N N . ARG A 1 743 ? 5.034 14.443 -29.916 1.00 98.38 743 ARG A N 1
ATOM 5708 C CA . ARG A 1 743 ? 5.849 15.670 -29.948 1.00 98.38 743 ARG A CA 1
ATOM 5709 C C . ARG A 1 743 ? 7.049 15.529 -30.878 1.00 98.38 743 ARG A C 1
ATOM 5711 O O . ARG A 1 743 ? 7.279 16.417 -31.691 1.00 98.38 743 ARG A O 1
ATOM 5718 N N . VAL A 1 744 ? 7.812 14.441 -30.754 1.00 98.50 744 VAL A N 1
ATOM 5719 C CA . VAL A 1 744 ? 9.053 14.271 -31.525 1.00 98.50 744 VAL A CA 1
ATOM 5720 C C . VAL A 1 744 ? 8.732 14.136 -33.010 1.00 98.50 744 VAL A C 1
ATOM 5722 O O . VAL A 1 744 ? 9.244 14.914 -33.806 1.00 98.50 744 VAL A O 1
ATOM 5725 N N . LEU A 1 745 ? 7.838 13.212 -33.384 1.00 98.31 745 LEU A N 1
ATOM 5726 C CA . LEU A 1 745 ? 7.460 12.968 -34.782 1.00 98.31 745 LEU A CA 1
ATOM 5727 C C . LEU A 1 745 ? 6.680 14.130 -35.419 1.00 98.31 745 LEU A C 1
ATOM 5729 O O . LEU A 1 745 ? 6.623 14.221 -36.645 1.00 98.31 745 LEU A O 1
ATOM 5733 N N . GLY A 1 746 ? 6.080 15.007 -34.608 1.00 97.25 746 GLY A N 1
ATOM 5734 C CA . GLY A 1 746 ? 5.252 16.113 -35.083 1.00 97.25 746 GLY A CA 1
ATOM 5735 C C . GLY A 1 746 ? 3.949 15.638 -35.728 1.00 97.25 746 GLY A C 1
ATOM 5736 O O . GLY A 1 746 ? 3.541 16.186 -36.751 1.00 97.25 746 GLY A O 1
ATOM 5737 N N . ILE A 1 747 ? 3.324 14.597 -35.166 1.00 98.19 747 ILE A N 1
ATOM 5738 C CA . ILE A 1 747 ? 2.070 14.008 -35.663 1.00 98.19 747 ILE A CA 1
ATOM 5739 C C . ILE A 1 747 ? 1.037 13.863 -34.536 1.00 98.19 747 ILE A C 1
ATOM 5741 O O . ILE A 1 747 ? 1.429 13.731 -33.372 1.00 98.19 747 ILE A O 1
ATOM 5745 N N . PRO A 1 748 ? -0.270 13.803 -34.858 1.00 98.25 748 PRO A N 1
ATOM 5746 C CA . PRO A 1 748 ? -1.307 13.582 -33.858 1.00 98.25 748 PRO A CA 1
ATOM 5747 C C . PRO A 1 748 ? -1.127 12.247 -33.124 1.00 98.25 748 PRO A C 1
ATOM 5749 O O . PRO A 1 748 ? -0.870 11.212 -33.746 1.00 98.25 748 PRO A O 1
ATOM 5752 N N . SER A 1 749 ? -1.367 12.246 -31.811 1.00 97.94 749 SER A N 1
ATOM 5753 C CA . SER A 1 749 ? -1.315 11.035 -30.972 1.00 97.94 749 SER A CA 1
ATOM 5754 C C . SER A 1 749 ? -2.238 9.903 -31.449 1.00 97.94 749 SER A C 1
ATOM 5756 O O . SER A 1 749 ? -1.943 8.737 -31.206 1.00 97.94 749 SER A O 1
ATOM 5758 N N . SER A 1 750 ? -3.310 10.211 -32.188 1.00 98.00 750 SER A N 1
ATOM 5759 C CA . SER A 1 750 ? -4.226 9.221 -32.775 1.00 98.00 750 SER A CA 1
ATOM 5760 C C . SER A 1 750 ? -3.587 8.323 -33.841 1.00 98.00 750 SER A C 1
ATOM 5762 O O . SER A 1 750 ? -4.127 7.256 -34.126 1.00 98.00 750 SER A O 1
ATOM 5764 N N . LYS A 1 751 ? -2.441 8.717 -34.413 1.00 98.62 751 LYS A N 1
ATOM 5765 C CA . LYS A 1 751 ? -1.670 7.889 -35.358 1.00 98.62 751 LYS A CA 1
ATOM 5766 C C . LYS A 1 751 ? -0.711 6.919 -34.667 1.00 98.62 751 LYS A C 1
ATOM 5768 O O . LYS A 1 751 ? -0.070 6.127 -35.353 1.00 98.62 751 LYS A O 1
ATOM 5773 N N . ILE A 1 752 ? -0.584 6.991 -33.342 1.00 98.81 752 ILE A N 1
ATOM 5774 C CA . ILE A 1 752 ? 0.415 6.255 -32.568 1.00 98.81 752 ILE A CA 1
ATOM 5775 C C . ILE A 1 752 ? -0.287 5.237 -31.671 1.00 98.81 752 ILE A C 1
ATOM 5777 O O . ILE A 1 752 ? -1.205 5.564 -30.919 1.00 98.81 752 ILE A O 1
ATOM 5781 N N . HIS A 1 753 ? 0.173 3.992 -31.723 1.00 98.62 753 HIS A N 1
ATOM 5782 C CA . HIS A 1 753 ? -0.353 2.895 -30.927 1.00 98.62 753 HIS A CA 1
ATOM 5783 C C . HIS A 1 753 ? 0.765 2.170 -30.173 1.00 98.62 753 HIS A C 1
ATOM 5785 O O . HIS A 1 753 ? 1.846 1.941 -30.714 1.00 98.62 753 HIS A O 1
ATOM 5791 N N . ILE A 1 754 ? 0.481 1.756 -28.935 1.00 98.38 754 ILE A N 1
ATOM 5792 C CA . ILE A 1 754 ? 1.283 0.766 -28.207 1.00 98.38 754 ILE A CA 1
ATOM 5793 C C . ILE A 1 754 ? 0.477 -0.521 -28.112 1.00 98.38 754 ILE A C 1
ATOM 5795 O O . ILE A 1 754 ? -0.644 -0.515 -27.593 1.00 98.38 754 ILE A O 1
ATOM 5799 N N . SER A 1 755 ? 1.074 -1.625 -28.563 1.00 90.12 755 SER A N 1
ATOM 5800 C CA . SER A 1 755 ? 0.509 -2.946 -28.305 1.00 90.12 755 SER A CA 1
ATOM 5801 C C . SER A 1 755 ? 0.775 -3.346 -26.854 1.00 90.12 755 SER A C 1
ATOM 5803 O O . SER A 1 755 ? -0.107 -3.211 -26.017 1.00 90.12 755 SER A O 1
ATOM 5805 N N . GLU A 1 756 ? 1.974 -3.796 -26.516 1.00 97.88 756 GLU A N 1
ATOM 5806 C CA . GLU A 1 756 ? 2.297 -4.339 -25.195 1.00 97.88 756 GLU A CA 1
ATOM 5807 C C . GLU A 1 756 ? 3.810 -4.307 -24.963 1.00 97.88 756 GLU A C 1
ATOM 5809 O O . GLU A 1 756 ? 4.578 -3.900 -25.846 1.00 97.88 756 GLU A O 1
ATOM 5814 N N . THR A 1 757 ? 4.224 -4.760 -23.784 1.00 98.75 757 THR A N 1
ATOM 5815 C CA . THR A 1 757 ? 5.622 -5.016 -23.438 1.00 98.75 757 THR A CA 1
ATOM 5816 C C . THR A 1 757 ? 5.913 -6.504 -23.610 1.00 98.75 757 THR A C 1
ATOM 5818 O O . THR A 1 757 ? 5.210 -7.343 -23.042 1.00 98.75 757 THR A O 1
ATOM 5821 N N . SER A 1 758 ? 6.947 -6.851 -24.376 1.00 98.69 758 SER A N 1
ATOM 5822 C CA . SER A 1 758 ? 7.293 -8.248 -24.662 1.00 98.69 758 SER A CA 1
ATOM 5823 C C . SER A 1 758 ? 8.797 -8.445 -24.848 1.00 98.69 758 SER A C 1
ATOM 5825 O O . SER A 1 758 ? 9.465 -7.631 -25.486 1.00 98.69 758 SER A O 1
ATOM 5827 N N . THR A 1 759 ? 9.337 -9.553 -24.335 1.00 98.75 759 THR A N 1
ATOM 5828 C CA . THR A 1 759 ? 10.793 -9.805 -24.349 1.00 98.75 759 THR A CA 1
ATOM 5829 C C . THR A 1 759 ? 11.369 -10.090 -25.741 1.00 98.75 759 THR A C 1
ATOM 5831 O O . THR A 1 759 ? 12.580 -9.993 -25.931 1.00 98.75 759 THR A O 1
ATOM 5834 N N . ASN A 1 760 ? 10.531 -10.400 -26.738 1.00 98.38 760 ASN A N 1
ATOM 5835 C CA . ASN A 1 760 ? 10.951 -10.574 -28.135 1.00 98.38 760 ASN A CA 1
ATOM 5836 C C . ASN A 1 760 ? 11.070 -9.258 -28.926 1.00 98.38 760 ASN A C 1
ATOM 5838 O O . ASN A 1 760 ? 11.681 -9.260 -29.993 1.00 98.38 760 ASN A O 1
ATOM 5842 N N . THR A 1 761 ? 10.487 -8.155 -28.450 1.00 98.25 761 THR A N 1
ATOM 5843 C CA . THR A 1 761 ? 10.575 -6.844 -29.116 1.00 98.25 761 THR A CA 1
ATOM 5844 C C . THR A 1 761 ? 11.621 -5.957 -28.458 1.00 98.25 761 THR A C 1
ATOM 5846 O O . THR A 1 761 ? 12.415 -5.328 -29.155 1.00 98.25 761 THR A O 1
ATOM 5849 N N . VAL A 1 762 ? 11.662 -5.939 -27.123 1.00 98.38 762 VAL A N 1
ATOM 5850 C CA . VAL A 1 762 ? 12.690 -5.251 -26.338 1.00 98.38 762 VAL A CA 1
ATOM 5851 C C . VAL A 1 762 ? 13.243 -6.230 -25.308 1.00 98.38 762 VAL A C 1
ATOM 5853 O O . VAL A 1 762 ? 12.572 -6.579 -24.341 1.00 98.38 762 VAL A O 1
ATOM 5856 N N . ALA A 1 763 ? 14.474 -6.684 -25.529 1.00 97.44 763 ALA A N 1
ATOM 5857 C CA . ALA A 1 763 ? 15.165 -7.613 -24.640 1.00 97.44 763 ALA A CA 1
ATOM 5858 C C . ALA A 1 763 ? 15.882 -6.885 -23.489 1.00 97.44 763 ALA A C 1
ATOM 5860 O O . ALA A 1 763 ? 16.191 -5.697 -23.594 1.00 97.44 763 ALA A O 1
ATOM 5861 N N . ASN A 1 764 ? 16.223 -7.631 -22.431 1.00 97.75 764 ASN A N 1
ATOM 5862 C CA . ASN A 1 764 ? 17.089 -7.189 -21.326 1.00 97.75 764 ASN A CA 1
ATOM 5863 C C . ASN A 1 764 ? 16.602 -5.904 -20.633 1.00 97.75 764 ASN A C 1
ATOM 5865 O O . ASN A 1 764 ? 17.376 -5.001 -20.318 1.00 97.75 764 ASN A O 1
ATOM 5869 N N . THR A 1 765 ? 15.292 -5.804 -20.441 1.00 97.69 765 THR A N 1
ATOM 5870 C CA . THR A 1 765 ? 14.636 -4.651 -19.826 1.00 97.69 765 THR A CA 1
ATOM 5871 C C . THR A 1 765 ? 14.863 -4.645 -18.319 1.00 97.69 765 THR A C 1
ATOM 5873 O O . THR A 1 765 ? 14.560 -5.638 -17.658 1.00 97.69 765 THR A O 1
ATOM 5876 N N . SER A 1 766 ? 15.276 -3.510 -17.759 1.00 98.25 766 SER A N 1
ATOM 5877 C CA . SER A 1 766 ? 15.166 -3.270 -16.316 1.00 98.25 766 SER A CA 1
ATOM 5878 C C . SER A 1 766 ? 13.704 -3.364 -15.847 1.00 98.25 766 SER A C 1
ATOM 5880 O O . SER A 1 766 ? 12.793 -3.094 -16.643 1.00 98.25 766 SER A O 1
ATOM 5882 N N . PRO A 1 767 ? 13.451 -3.673 -14.562 1.00 98.00 767 PRO A N 1
ATOM 5883 C CA . PRO A 1 767 ? 12.108 -3.625 -14.006 1.00 98.00 767 PRO A CA 1
ATOM 5884 C C . PRO A 1 767 ? 11.499 -2.225 -14.137 1.00 98.00 767 PRO A C 1
ATOM 5886 O O . PRO A 1 767 ? 12.180 -1.197 -14.087 1.00 98.00 767 PRO A O 1
ATOM 5889 N N . THR A 1 768 ? 10.176 -2.166 -14.266 1.00 98.62 768 THR A N 1
ATOM 5890 C CA . THR A 1 768 ? 9.435 -0.897 -14.232 1.00 98.62 768 THR A CA 1
ATOM 5891 C C . THR A 1 768 ? 9.325 -0.403 -12.786 1.00 98.62 768 THR A C 1
ATOM 5893 O O . THR A 1 768 ? 8.324 -0.653 -12.120 1.00 98.62 768 THR A O 1
ATOM 5896 N N . ALA A 1 769 ? 10.378 0.256 -12.292 1.00 97.38 769 ALA A N 1
ATOM 5897 C CA . ALA A 1 769 ? 10.528 0.660 -10.891 1.00 97.38 769 ALA A CA 1
ATOM 5898 C C . ALA A 1 769 ? 11.350 1.963 -10.726 1.00 97.38 769 ALA A C 1
ATOM 5900 O O . ALA A 1 769 ? 11.598 2.688 -11.698 1.00 97.38 769 ALA A O 1
ATOM 5901 N N . ALA A 1 770 ? 11.725 2.284 -9.477 1.00 94.81 770 ALA A N 1
ATOM 5902 C CA . ALA A 1 770 ? 12.556 3.428 -9.062 1.00 94.81 770 ALA A CA 1
ATOM 5903 C C . ALA A 1 770 ? 12.059 4.816 -9.519 1.00 94.81 770 ALA A C 1
ATOM 5905 O O . ALA A 1 770 ? 12.830 5.774 -9.613 1.00 94.81 770 ALA A O 1
ATOM 5906 N N . SER A 1 771 ? 10.774 4.910 -9.877 1.00 94.50 771 SER A N 1
ATOM 5907 C CA . SER A 1 771 ? 10.123 6.081 -10.477 1.00 94.50 771 SER A CA 1
ATOM 5908 C C . SER A 1 771 ? 10.762 6.593 -11.779 1.00 94.50 771 SER A C 1
ATOM 5910 O O . SER A 1 771 ? 10.330 7.615 -12.303 1.00 94.50 771 SER A O 1
ATOM 5912 N N . ALA A 1 772 ? 11.735 5.875 -12.345 1.00 95.50 772 ALA A N 1
ATOM 5913 C CA . ALA A 1 772 ? 12.539 6.324 -13.482 1.00 95.50 772 ALA A CA 1
ATOM 5914 C C . ALA A 1 772 ? 11.963 5.893 -14.843 1.00 95.50 772 ALA A C 1
ATOM 5916 O O . ALA A 1 772 ? 12.526 6.201 -15.890 1.00 95.50 772 ALA A O 1
ATOM 5917 N N . SER A 1 773 ? 10.848 5.155 -14.869 1.00 97.75 773 SER A N 1
ATOM 5918 C CA . SER A 1 773 ? 10.368 4.522 -16.104 1.00 97.75 773 SER A CA 1
ATOM 5919 C C . SER A 1 773 ? 9.958 5.521 -17.188 1.00 97.75 773 SER A C 1
ATOM 5921 O O . SER A 1 773 ? 10.214 5.245 -18.358 1.00 97.75 773 SER A O 1
ATOM 5923 N N . SER A 1 774 ? 9.346 6.659 -16.826 1.00 98.19 774 SER A N 1
ATOM 5924 C CA . SER A 1 774 ? 8.988 7.704 -17.805 1.00 98.19 774 SER A CA 1
ATOM 5925 C C . SER A 1 774 ? 10.233 8.363 -18.397 1.00 98.19 774 SER A C 1
ATOM 5927 O O . SER A 1 774 ? 10.290 8.553 -19.606 1.00 98.19 774 SER A O 1
ATOM 5929 N N . ASP A 1 775 ? 11.243 8.633 -17.575 1.00 97.94 775 ASP A N 1
ATOM 5930 C CA . ASP A 1 775 ? 12.516 9.208 -18.004 1.00 97.94 775 ASP A CA 1
ATOM 5931 C C . ASP A 1 775 ? 13.258 8.274 -18.956 1.00 97.94 775 ASP A C 1
ATOM 5933 O O . ASP A 1 775 ? 13.562 8.643 -20.089 1.00 97.94 775 ASP A O 1
ATOM 5937 N N . LEU A 1 776 ? 13.504 7.040 -18.507 1.00 98.56 776 LEU A N 1
ATOM 5938 C CA . LEU A 1 776 ? 14.311 6.068 -19.237 1.00 98.56 776 LEU A CA 1
ATOM 5939 C C . LEU A 1 776 ? 13.640 5.675 -20.559 1.00 98.56 776 LEU A C 1
ATOM 5941 O O . LEU A 1 776 ? 14.243 5.792 -21.627 1.00 98.56 776 LEU A O 1
ATOM 5945 N N . ASN A 1 777 ? 12.377 5.237 -20.506 1.00 98.75 777 ASN A N 1
ATOM 5946 C CA . ASN A 1 777 ? 11.666 4.809 -21.712 1.00 98.75 777 ASN A CA 1
ATOM 5947 C C . ASN A 1 777 ? 11.302 6.008 -22.596 1.00 98.75 777 ASN A C 1
ATOM 5949 O O . ASN A 1 777 ? 11.313 5.871 -23.815 1.00 98.75 777 ASN A O 1
ATOM 5953 N N . GLY A 1 778 ? 11.045 7.186 -22.015 1.00 98.69 778 GLY A N 1
ATOM 5954 C CA . GLY A 1 778 ? 10.775 8.410 -22.770 1.00 98.69 778 GLY A CA 1
ATOM 5955 C C . GLY A 1 778 ? 11.980 8.829 -23.595 1.00 98.69 778 GLY A C 1
ATOM 5956 O O . GLY A 1 778 ? 11.841 9.092 -24.786 1.00 98.69 778 GLY A O 1
ATOM 5957 N N . ALA A 1 779 ? 13.175 8.800 -23.005 1.00 98.69 779 ALA A N 1
ATOM 5958 C CA . ALA A 1 779 ? 14.410 9.073 -23.727 1.00 98.69 779 ALA A CA 1
ATOM 5959 C C . ALA A 1 779 ? 14.708 8.014 -24.807 1.00 98.69 779 ALA A C 1
ATOM 5961 O O . ALA A 1 779 ? 15.101 8.372 -25.917 1.00 98.69 779 ALA A O 1
ATOM 5962 N N . ALA A 1 780 ? 14.456 6.726 -24.539 1.00 98.81 780 ALA A N 1
ATOM 5963 C CA . ALA A 1 780 ? 14.616 5.669 -25.543 1.00 98.81 780 ALA A CA 1
ATOM 5964 C C . ALA A 1 780 ? 13.633 5.823 -26.724 1.00 98.81 780 ALA A C 1
ATOM 5966 O O . ALA A 1 780 ? 14.030 5.699 -27.883 1.00 98.81 780 ALA A O 1
ATOM 5967 N N . VAL A 1 781 ? 12.364 6.151 -26.454 1.00 98.88 781 VAL A N 1
ATOM 5968 C CA . VAL A 1 781 ? 11.351 6.436 -27.488 1.00 98.88 781 VAL A CA 1
ATOM 5969 C C . VAL A 1 781 ? 11.714 7.695 -28.277 1.00 98.88 781 VAL A C 1
ATOM 5971 O O . VAL A 1 781 ? 11.629 7.682 -29.505 1.00 98.88 781 VAL A O 1
ATOM 5974 N N . CYS A 1 782 ? 12.162 8.755 -27.596 1.00 98.75 782 CYS A N 1
ATOM 5975 C CA . CYS A 1 782 ? 12.642 9.986 -28.226 1.00 98.75 782 CYS A CA 1
ATOM 5976 C C . CYS A 1 782 ? 13.763 9.675 -29.224 1.00 98.75 782 CYS A C 1
ATOM 5978 O O . CYS A 1 782 ? 13.660 10.029 -30.397 1.00 98.75 782 CYS A O 1
ATOM 5980 N N . ASN A 1 783 ? 14.763 8.900 -28.794 1.00 98.81 783 ASN A N 1
ATOM 5981 C CA . ASN A 1 783 ? 15.881 8.496 -29.637 1.00 98.81 783 ASN A CA 1
ATOM 5982 C C . ASN A 1 783 ? 15.437 7.697 -30.880 1.00 98.81 783 ASN A C 1
ATOM 5984 O O . ASN A 1 783 ? 15.880 7.994 -31.991 1.00 98.81 783 ASN A O 1
ATOM 5988 N N . ALA A 1 784 ? 14.524 6.728 -30.733 1.00 98.88 784 ALA A N 1
ATOM 5989 C CA . ALA A 1 784 ? 13.986 5.980 -31.875 1.00 98.88 784 ALA A CA 1
ATOM 5990 C C . ALA A 1 784 ? 13.258 6.895 -32.880 1.00 98.88 784 ALA A C 1
ATOM 5992 O O . ALA A 1 784 ? 13.438 6.766 -34.095 1.00 98.88 784 ALA A O 1
ATOM 5993 N N . CYS A 1 785 ? 12.457 7.840 -32.378 1.00 98.88 785 CYS A N 1
ATOM 5994 C CA . CYS A 1 785 ? 11.704 8.785 -33.201 1.00 98.88 785 CYS A CA 1
ATOM 5995 C C . CYS A 1 785 ? 12.627 9.768 -33.941 1.00 98.88 785 CYS A C 1
ATOM 5997 O O . CYS A 1 785 ? 12.425 10.011 -35.129 1.00 98.88 785 CYS A O 1
ATOM 5999 N N . GLU A 1 786 ? 13.675 10.277 -33.291 1.00 98.81 786 GLU A N 1
ATOM 6000 C CA . GLU A 1 786 ? 14.687 11.142 -33.916 1.00 98.81 786 GLU A CA 1
ATOM 6001 C C . GLU A 1 786 ? 15.427 10.436 -35.060 1.00 98.81 786 GLU A C 1
ATOM 6003 O O . GLU A 1 786 ? 15.641 11.024 -36.123 1.00 98.81 786 GLU A O 1
ATOM 6008 N N . ILE A 1 787 ? 15.774 9.154 -34.884 1.00 98.88 787 ILE A N 1
ATOM 6009 C CA . ILE A 1 787 ? 16.385 8.340 -35.944 1.00 98.88 787 ILE A CA 1
ATOM 6010 C C . ILE A 1 787 ? 15.453 8.255 -37.159 1.00 98.88 787 ILE A C 1
ATOM 6012 O O . ILE A 1 787 ? 15.906 8.416 -38.295 1.00 98.88 787 ILE A O 1
ATOM 6016 N N . LEU A 1 788 ? 14.159 8.007 -36.937 1.00 98.81 788 LEU A N 1
ATOM 6017 C CA . LEU A 1 788 ? 13.166 7.916 -38.010 1.00 98.81 788 LEU A CA 1
ATOM 6018 C C . LEU A 1 788 ? 12.944 9.265 -38.702 1.00 98.81 788 LEU A C 1
ATOM 6020 O O . LEU A 1 788 ? 12.924 9.314 -39.930 1.00 98.81 788 LEU A O 1
ATOM 6024 N N . LEU A 1 789 ? 12.868 10.366 -37.953 1.00 98.44 789 LEU A N 1
ATOM 6025 C CA . LEU A 1 789 ? 12.760 11.708 -38.531 1.00 98.44 789 LEU A CA 1
ATOM 6026 C C . LEU A 1 789 ? 13.964 12.062 -39.385 1.00 98.44 789 LEU A C 1
ATOM 6028 O O . LEU A 1 789 ? 13.792 12.529 -40.505 1.00 98.44 789 LEU A O 1
ATOM 6032 N N . LYS A 1 790 ? 15.178 11.757 -38.919 1.00 98.62 790 LYS A N 1
ATOM 6033 C CA . LYS A 1 790 ? 16.394 11.977 -39.707 1.00 98.62 790 LYS A CA 1
ATOM 6034 C C . LYS A 1 790 ? 16.362 11.218 -41.036 1.00 98.62 790 LYS A C 1
ATOM 6036 O O . LYS A 1 790 ? 16.854 11.723 -42.041 1.00 98.62 790 LYS A O 1
ATOM 6041 N N . ARG A 1 791 ? 15.775 10.016 -41.060 1.00 98.69 791 ARG A N 1
ATOM 6042 C CA . ARG A 1 791 ? 15.570 9.238 -42.295 1.00 98.69 791 ARG A CA 1
ATOM 6043 C C . ARG A 1 791 ? 14.488 9.839 -43.200 1.00 98.69 791 ARG A C 1
ATOM 6045 O O . ARG A 1 791 ? 14.598 9.711 -44.416 1.00 98.69 791 ARG A O 1
ATOM 6052 N N . LEU A 1 792 ? 13.468 10.479 -42.627 1.00 98.56 792 LEU A N 1
ATOM 6053 C CA . LEU A 1 792 ? 12.362 11.114 -43.355 1.00 98.56 792 LEU A CA 1
ATOM 6054 C C . LEU A 1 792 ? 12.664 12.551 -43.820 1.00 98.56 792 LEU A C 1
ATOM 6056 O O . LEU A 1 792 ? 12.015 13.041 -44.746 1.00 98.56 792 LEU A O 1
ATOM 6060 N N . GLU A 1 793 ? 13.666 13.210 -43.238 1.00 98.19 793 GLU A N 1
ATOM 6061 C CA . GLU A 1 793 ? 14.026 14.606 -43.516 1.00 98.19 793 GLU A CA 1
ATOM 6062 C C . GLU A 1 793 ? 14.228 14.928 -45.013 1.00 98.19 793 GLU A C 1
ATOM 6064 O O . GLU A 1 793 ? 13.696 15.942 -45.476 1.00 98.19 793 GLU A O 1
ATOM 6069 N N . PRO A 1 794 ? 14.888 14.077 -45.834 1.00 98.50 794 PRO A N 1
ATOM 6070 C CA . PRO A 1 794 ? 15.025 14.341 -47.269 1.00 98.50 794 PRO A CA 1
ATOM 6071 C C . PRO A 1 794 ? 13.679 14.404 -48.008 1.00 98.50 794 PRO A C 1
ATOM 6073 O O . PRO A 1 794 ? 13.515 15.185 -48.946 1.00 98.50 794 PRO A O 1
ATOM 6076 N N . PHE A 1 795 ? 12.696 13.610 -47.578 1.00 98.25 795 PHE A N 1
ATOM 6077 C CA . PHE A 1 795 ? 11.363 13.547 -48.186 1.00 98.25 795 PHE A CA 1
ATOM 6078 C C . PHE A 1 795 ? 10.508 14.742 -47.778 1.00 98.25 795 PHE A C 1
ATOM 6080 O O . PHE A 1 795 ? 9.810 15.313 -48.618 1.00 98.25 795 PHE A O 1
ATOM 6087 N N . LYS A 1 796 ? 10.634 15.166 -46.517 1.00 97.31 796 LYS A N 1
ATOM 6088 C CA . LYS A 1 796 ? 10.022 16.392 -46.005 1.00 97.31 796 LYS A CA 1
ATOM 6089 C C . LYS A 1 796 ? 10.593 17.630 -46.696 1.00 97.31 796 LYS A C 1
ATOM 6091 O O . LYS A 1 796 ? 9.835 18.487 -47.128 1.00 97.31 796 LYS A O 1
ATOM 6096 N N . THR A 1 797 ? 11.909 17.688 -46.896 1.00 97.69 797 THR A N 1
ATOM 6097 C CA . THR A 1 797 ? 12.569 18.790 -47.616 1.00 97.69 797 THR A CA 1
ATOM 6098 C C . THR A 1 797 ? 12.155 18.835 -49.091 1.00 97.69 797 THR A C 1
ATOM 6100 O O . THR A 1 797 ? 11.894 19.909 -49.628 1.00 97.69 797 THR A O 1
ATOM 6103 N N . LYS A 1 798 ? 12.049 17.673 -49.755 1.00 97.50 798 LYS A N 1
ATOM 6104 C CA . LYS A 1 798 ? 11.617 17.575 -51.160 1.00 97.50 798 LYS A CA 1
ATOM 6105 C C . LYS A 1 798 ? 10.139 17.932 -51.355 1.00 97.50 798 LYS A C 1
ATOM 6107 O O . LYS A 1 798 ? 9.780 18.455 -52.407 1.00 97.50 798 LYS A O 1
ATOM 6112 N N . ASN A 1 799 ? 9.288 17.652 -50.366 1.00 97.25 799 ASN A N 1
ATOM 6113 C CA . ASN A 1 799 ? 7.863 17.975 -50.393 1.00 97.25 799 ASN A CA 1
ATOM 6114 C C . ASN A 1 799 ? 7.396 18.591 -49.056 1.00 97.25 799 ASN A C 1
ATOM 6116 O O . ASN A 1 799 ? 6.702 17.926 -48.286 1.00 97.25 799 ASN A O 1
ATOM 6120 N N . PRO A 1 800 ? 7.720 19.867 -48.773 1.00 95.25 800 PRO A N 1
ATOM 6121 C CA . PRO A 1 800 ? 7.470 20.483 -47.464 1.00 95.25 800 PRO A CA 1
ATOM 6122 C C . PRO A 1 800 ? 5.987 20.694 -47.146 1.00 95.25 800 PRO A C 1
ATOM 6124 O O . PRO A 1 800 ? 5.634 20.921 -45.993 1.00 95.25 800 PRO A O 1
ATOM 6127 N N . ARG A 1 801 ? 5.114 20.624 -48.158 1.00 95.44 801 ARG A N 1
ATOM 6128 C CA . ARG A 1 801 ? 3.651 20.683 -48.006 1.00 95.44 801 ARG A CA 1
ATOM 6129 C C . ARG A 1 801 ? 2.988 19.302 -48.046 1.00 95.44 801 ARG A C 1
ATOM 6131 O O . ARG A 1 801 ? 1.765 19.233 -47.969 1.00 95.44 801 ARG A O 1
ATOM 6138 N N . GLY A 1 802 ? 3.772 18.236 -48.218 1.00 95.69 802 GLY A N 1
ATOM 6139 C CA . GLY A 1 802 ? 3.275 16.863 -48.205 1.00 95.69 802 GLY A CA 1
ATOM 6140 C C . GLY A 1 802 ? 2.726 16.481 -46.841 1.00 95.69 802 GLY A C 1
ATOM 6141 O O . GLY A 1 802 ? 3.114 17.057 -45.824 1.00 95.69 802 GLY A O 1
ATOM 6142 N N . SER A 1 803 ? 1.820 15.509 -46.814 1.00 97.56 803 SER A N 1
ATOM 6143 C CA . SER A 1 803 ? 1.389 14.931 -45.548 1.00 97.56 803 SER A CA 1
ATOM 6144 C C . SER A 1 803 ? 2.445 13.965 -45.000 1.00 97.56 803 SER A C 1
ATOM 6146 O O . SER A 1 803 ? 3.357 13.521 -45.704 1.00 97.56 803 SER A O 1
ATOM 6148 N N . TRP A 1 804 ? 2.277 13.581 -43.735 1.00 98.19 804 TRP A N 1
ATOM 6149 C CA . TRP A 1 804 ? 3.043 12.495 -43.126 1.00 98.19 804 TRP A CA 1
ATOM 6150 C C . TRP A 1 804 ? 3.015 11.216 -43.980 1.00 98.19 804 TRP A C 1
ATOM 6152 O O . TRP A 1 804 ? 4.052 10.606 -44.234 1.00 98.19 804 TRP A O 1
ATOM 6162 N N . GLU A 1 805 ? 1.839 10.844 -44.486 1.00 98.50 805 GLU A N 1
ATOM 6163 C CA . GLU A 1 805 ? 1.637 9.669 -45.335 1.00 98.50 805 GLU A CA 1
ATOM 6164 C C . GLU A 1 805 ? 2.384 9.781 -46.665 1.00 98.50 805 GLU A C 1
ATOM 6166 O O . GLU A 1 805 ? 2.910 8.778 -47.148 1.00 98.50 805 GLU A O 1
ATOM 6171 N N . ASP A 1 806 ? 2.458 10.978 -47.252 1.00 98.25 806 ASP A N 1
ATOM 6172 C CA . ASP A 1 806 ? 3.203 11.206 -48.493 1.00 98.25 806 ASP A CA 1
ATOM 6173 C C . ASP A 1 806 ? 4.700 10.964 -48.283 1.00 98.25 806 ASP A C 1
ATOM 6175 O O . ASP A 1 806 ? 5.336 10.268 -49.079 1.00 98.25 806 ASP A O 1
ATOM 6179 N N . TRP A 1 807 ? 5.265 11.492 -47.192 1.00 98.62 807 TRP A N 1
ATOM 6180 C CA . TRP A 1 807 ? 6.680 11.305 -46.860 1.00 98.62 807 TRP A CA 1
ATOM 6181 C C . TRP A 1 807 ? 7.003 9.842 -46.564 1.00 98.62 807 TRP A C 1
ATOM 6183 O O . TRP A 1 807 ? 8.000 9.320 -47.058 1.00 98.62 807 TRP A O 1
ATOM 6193 N N . VAL A 1 808 ? 6.138 9.162 -45.810 1.00 98.69 808 VAL A N 1
ATOM 6194 C CA . VAL A 1 808 ? 6.282 7.741 -45.472 1.00 98.69 808 VAL A CA 1
ATOM 6195 C C . VAL A 1 808 ? 6.211 6.858 -46.720 1.00 98.69 808 VAL A C 1
ATOM 6197 O O . VAL A 1 808 ? 7.069 5.993 -46.913 1.00 98.69 808 VAL A O 1
ATOM 6200 N N . LYS A 1 809 ? 5.237 7.089 -47.610 1.00 98.25 809 LYS A N 1
ATOM 6201 C CA . LYS A 1 809 ? 5.126 6.353 -48.880 1.00 98.25 809 LYS A CA 1
ATOM 6202 C C . LYS A 1 809 ? 6.339 6.593 -49.772 1.00 98.25 809 LYS A C 1
ATOM 6204 O O . LYS A 1 809 ? 6.878 5.635 -50.323 1.00 98.25 809 LYS A O 1
ATOM 6209 N N . ALA A 1 810 ? 6.790 7.842 -49.892 1.00 98.31 810 ALA A N 1
ATOM 6210 C CA . ALA A 1 810 ? 7.979 8.176 -50.669 1.00 98.31 810 ALA A CA 1
ATOM 6211 C C . ALA A 1 810 ? 9.234 7.485 -50.109 1.00 98.31 810 ALA A C 1
ATOM 6213 O O . ALA A 1 810 ? 9.994 6.888 -50.869 1.00 98.31 810 ALA A O 1
ATOM 6214 N N . ALA A 1 811 ? 9.404 7.479 -48.785 1.00 98.56 811 ALA A N 1
ATOM 6215 C CA . ALA A 1 811 ? 10.498 6.781 -48.116 1.00 98.56 811 ALA A CA 1
ATOM 6216 C C . ALA A 1 811 ? 10.477 5.268 -48.375 1.00 98.56 811 ALA A C 1
ATOM 6218 O O . ALA A 1 811 ? 11.517 4.677 -48.670 1.00 98.56 811 ALA A O 1
ATOM 6219 N N . TYR A 1 812 ? 9.294 4.646 -48.337 1.00 98.50 812 TYR A N 1
ATOM 6220 C CA . TYR A 1 812 ? 9.140 3.231 -48.667 1.00 98.50 812 TYR A CA 1
ATOM 6221 C C . TYR A 1 812 ? 9.552 2.917 -50.116 1.00 98.50 812 TYR A C 1
ATOM 6223 O O . TYR A 1 812 ? 10.289 1.955 -50.338 1.00 98.50 812 TYR A O 1
ATOM 6231 N N . PHE A 1 813 ? 9.128 3.726 -51.096 1.00 98.12 813 PHE A N 1
ATOM 6232 C CA . PHE A 1 813 ? 9.508 3.525 -52.502 1.00 98.12 813 PHE A CA 1
ATOM 6233 C C . PHE A 1 813 ? 11.013 3.688 -52.743 1.00 98.12 813 PHE A C 1
ATOM 6235 O O . PHE A 1 813 ? 11.580 2.976 -53.570 1.00 98.12 813 PHE A O 1
ATOM 6242 N N . GLU A 1 814 ? 11.678 4.535 -51.959 1.00 98.38 814 GLU A N 1
ATOM 6243 C CA . GLU A 1 814 ? 13.138 4.681 -51.973 1.00 98.38 814 GLU A CA 1
ATOM 6244 C C . GLU A 1 814 ? 13.870 3.648 -51.092 1.00 98.38 814 GLU A C 1
ATOM 6246 O O . GLU A 1 814 ? 15.087 3.725 -50.923 1.00 98.38 814 GLU A O 1
ATOM 6251 N N . ARG A 1 815 ? 13.162 2.637 -50.561 1.00 98.38 815 ARG A N 1
ATOM 6252 C CA . ARG A 1 815 ? 13.705 1.545 -49.723 1.00 98.38 815 ARG A CA 1
ATOM 6253 C C . ARG A 1 815 ? 14.377 2.040 -48.436 1.00 98.38 815 ARG A C 1
ATOM 6255 O O . ARG A 1 815 ? 15.304 1.411 -47.923 1.00 98.38 815 ARG A O 1
ATOM 6262 N N . VAL A 1 816 ? 13.896 3.151 -47.886 1.00 98.69 816 VAL A N 1
ATOM 6263 C CA . VAL A 1 816 ? 14.344 3.661 -46.588 1.00 98.69 816 VAL A CA 1
ATOM 6264 C C . VAL A 1 816 ? 13.698 2.849 -45.468 1.00 98.69 816 VAL A C 1
ATOM 6266 O O . VAL A 1 816 ? 12.489 2.628 -45.450 1.00 98.69 816 VAL A O 1
ATOM 6269 N N . ASN A 1 817 ? 14.512 2.392 -44.515 1.00 98.62 817 ASN A N 1
ATOM 6270 C CA . ASN A 1 817 ? 14.033 1.607 -43.382 1.00 98.62 817 ASN A CA 1
ATOM 6271 C C . ASN A 1 817 ? 13.183 2.469 -42.425 1.00 98.62 817 ASN A C 1
ATOM 6273 O O . ASN A 1 817 ? 13.696 3.401 -41.800 1.00 98.62 817 ASN A O 1
ATOM 6277 N N . LEU A 1 818 ? 11.912 2.099 -42.260 1.00 98.69 818 LEU A N 1
ATOM 6278 C CA . LEU A 1 818 ? 10.924 2.747 -41.387 1.00 98.69 818 LEU A CA 1
ATOM 6279 C C . LEU A 1 818 ? 10.755 2.047 -40.023 1.00 98.69 818 LEU A C 1
ATOM 6281 O O . LEU A 1 818 ? 9.740 2.202 -39.350 1.00 98.69 818 LEU A O 1
ATOM 6285 N N . SER A 1 819 ? 11.763 1.277 -39.612 1.00 98.75 819 SER A N 1
ATOM 6286 C CA . SER A 1 819 ? 11.876 0.667 -38.289 1.00 98.75 819 SER A CA 1
ATOM 6287 C C . SER A 1 819 ? 13.159 1.126 -37.599 1.00 98.75 819 SER A C 1
ATOM 6289 O O . SER A 1 819 ? 14.238 1.109 -38.205 1.00 98.75 819 SER A O 1
ATOM 6291 N N . ALA A 1 820 ? 13.072 1.513 -36.329 1.00 98.69 820 ALA A N 1
ATOM 6292 C CA . ALA A 1 820 ? 14.231 1.928 -35.544 1.00 98.69 820 ALA A CA 1
ATOM 6293 C C . ALA A 1 820 ? 14.148 1.443 -34.095 1.00 98.69 820 ALA A C 1
ATOM 6295 O O . ALA A 1 820 ? 13.098 1.525 -33.459 1.00 98.69 820 ALA A O 1
ATOM 6296 N N . ASN A 1 821 ? 15.293 0.990 -33.585 1.00 98.06 821 ASN A N 1
ATOM 6297 C CA . ASN A 1 821 ? 15.520 0.820 -32.157 1.00 98.06 821 ASN A CA 1
ATOM 6298 C C . ASN A 1 821 ? 15.990 2.152 -31.572 1.00 98.06 821 ASN A C 1
ATOM 6300 O O . ASN A 1 821 ? 16.783 2.851 -32.205 1.00 98.06 821 ASN A O 1
ATOM 6304 N N . GLY A 1 822 ? 15.544 2.460 -30.362 1.00 98.56 822 GLY A N 1
ATOM 6305 C CA . GLY A 1 822 ? 16.072 3.543 -29.544 1.00 98.56 822 GLY A CA 1
ATOM 6306 C C . GLY A 1 822 ? 16.609 3.002 -28.230 1.00 98.56 822 GLY A C 1
ATOM 6307 O O . GLY A 1 822 ? 16.133 1.981 -27.728 1.00 98.56 822 GLY A O 1
ATOM 6308 N N . PHE A 1 823 ? 17.614 3.673 -27.680 1.00 98.69 823 PHE A N 1
ATOM 6309 C CA . PHE A 1 823 ? 18.243 3.263 -26.431 1.00 98.69 823 PHE A CA 1
ATOM 6310 C C . PHE A 1 823 ? 18.660 4.477 -25.611 1.00 98.69 823 PHE A C 1
ATOM 6312 O O . PHE A 1 823 ? 19.103 5.487 -26.156 1.00 98.69 823 PHE A O 1
ATOM 6319 N N . PHE A 1 824 ? 18.546 4.362 -24.292 1.00 98.38 824 PHE A N 1
ATOM 6320 C CA . PHE A 1 824 ? 19.003 5.378 -23.359 1.00 98.38 824 PHE A CA 1
ATOM 6321 C C . PHE A 1 824 ? 19.749 4.750 -22.187 1.00 98.38 824 PHE A C 1
ATOM 6323 O O . PHE A 1 824 ? 19.381 3.683 -21.697 1.00 98.38 824 PHE A O 1
ATOM 6330 N N . LYS A 1 825 ? 20.778 5.457 -21.720 1.00 97.50 825 LYS A N 1
ATOM 6331 C CA . LYS A 1 825 ? 21.541 5.159 -20.510 1.00 97.50 825 LYS A CA 1
ATOM 6332 C C . LYS A 1 825 ? 21.715 6.461 -19.737 1.00 97.50 825 LYS A C 1
ATOM 6334 O O . LYS A 1 825 ? 22.245 7.421 -20.295 1.00 97.50 825 LYS A O 1
ATOM 6339 N N . THR A 1 826 ? 21.331 6.481 -18.463 1.00 97.12 826 THR A N 1
ATOM 6340 C CA . THR A 1 826 ? 21.548 7.664 -17.621 1.00 97.12 826 THR A CA 1
ATOM 6341 C C . THR A 1 826 ? 23.055 7.912 -17.458 1.00 97.12 826 THR A C 1
ATOM 6343 O O . THR A 1 826 ? 23.774 6.993 -17.047 1.00 97.12 826 THR A O 1
ATOM 6346 N N . PRO A 1 827 ? 23.564 9.113 -17.788 1.00 94.62 827 PRO A N 1
ATOM 6347 C CA . PRO A 1 827 ? 24.988 9.416 -17.677 1.00 94.62 827 PRO A CA 1
ATOM 6348 C C . PRO A 1 827 ? 25.425 9.545 -16.210 1.00 94.62 827 PRO A C 1
ATOM 6350 O O . PRO A 1 827 ? 24.590 9.665 -15.315 1.00 94.62 827 PRO A O 1
ATOM 6353 N N . ASP A 1 828 ? 26.737 9.512 -15.975 1.00 91.38 828 ASP A N 1
ATOM 6354 C CA . ASP A 1 828 ? 27.438 9.876 -14.729 1.00 91.38 828 ASP A CA 1
ATOM 6355 C C . ASP A 1 828 ? 26.820 9.365 -13.410 1.00 91.38 828 ASP A C 1
ATOM 6357 O O . ASP A 1 828 ? 26.812 10.073 -12.404 1.00 91.38 828 ASP A O 1
ATOM 6361 N N . LEU A 1 829 ? 26.274 8.146 -13.400 1.00 95.00 829 LEU A N 1
ATOM 6362 C CA . LEU A 1 829 ? 25.857 7.449 -12.179 1.00 95.00 829 LEU A CA 1
ATOM 6363 C C . LEU A 1 829 ? 26.919 6.448 -11.731 1.00 95.00 829 LEU A C 1
ATOM 6365 O O . LEU A 1 829 ? 27.499 5.721 -12.539 1.00 95.00 829 LEU A O 1
ATOM 6369 N N . GLY A 1 830 ? 27.110 6.366 -10.421 1.00 93.44 830 GLY A N 1
ATOM 6370 C CA . GLY A 1 830 ? 28.052 5.455 -9.790 1.00 93.44 830 GLY A CA 1
ATOM 6371 C C . GLY A 1 830 ? 28.391 5.975 -8.409 1.00 93.44 830 GLY A C 1
ATOM 6372 O O . GLY A 1 830 ? 29.083 6.981 -8.291 1.00 93.44 830 GLY A O 1
ATOM 6373 N N . TYR A 1 831 ? 27.876 5.304 -7.386 1.00 96.62 831 TYR A N 1
ATOM 6374 C CA . TYR A 1 831 ? 28.167 5.590 -5.990 1.00 96.62 831 TYR A CA 1
ATOM 6375 C C . TYR A 1 831 ? 28.849 4.379 -5.357 1.00 96.62 831 TYR A C 1
ATOM 6377 O O . TYR A 1 831 ? 28.462 3.238 -5.618 1.00 96.62 831 TYR A O 1
ATOM 6385 N N . SER A 1 832 ? 29.850 4.636 -4.521 1.00 96.00 832 SER A N 1
ATOM 6386 C CA . SER A 1 832 ? 30.556 3.613 -3.757 1.00 96.00 832 SER A CA 1
ATOM 6387 C C . SER A 1 832 ? 30.334 3.826 -2.265 1.00 96.00 832 SER A C 1
ATOM 6389 O O . SER A 1 832 ? 30.673 4.880 -1.725 1.00 96.00 832 SER A O 1
ATOM 6391 N N . PHE A 1 833 ? 29.806 2.798 -1.595 1.00 94.69 833 PHE A N 1
ATOM 6392 C CA . PHE A 1 833 ? 29.697 2.776 -0.134 1.00 94.69 833 PHE A CA 1
ATOM 6393 C C . PHE A 1 833 ? 31.071 2.763 0.547 1.00 94.69 833 PHE A C 1
ATOM 6395 O O . PHE A 1 833 ? 31.203 3.332 1.624 1.00 94.69 833 PHE A O 1
ATOM 6402 N N . ASP A 1 834 ? 32.090 2.173 -0.085 1.00 94.06 834 ASP A N 1
ATOM 6403 C CA . ASP A 1 834 ? 33.422 2.027 0.513 1.00 94.06 834 ASP A CA 1
ATOM 6404 C C . ASP A 1 834 ? 34.165 3.366 0.591 1.00 94.06 834 ASP A C 1
ATOM 6406 O O . ASP A 1 834 ? 34.868 3.642 1.559 1.00 94.06 834 ASP A O 1
ATOM 6410 N N . THR A 1 835 ? 34.005 4.217 -0.428 1.00 95.62 835 THR A N 1
ATOM 6411 C CA . THR A 1 835 ? 34.658 5.536 -0.498 1.00 95.62 835 THR A CA 1
ATOM 6412 C C . THR A 1 835 ? 33.732 6.688 -0.113 1.00 95.62 835 THR A C 1
ATOM 6414 O O . THR A 1 835 ? 34.180 7.833 -0.097 1.00 95.62 835 THR A O 1
ATOM 6417 N N . ASN A 1 836 ? 32.452 6.400 0.154 1.00 96.75 836 ASN A N 1
ATOM 6418 C CA . ASN A 1 836 ? 31.377 7.374 0.348 1.00 96.75 836 ASN A CA 1
ATOM 6419 C C . ASN A 1 836 ? 31.405 8.509 -0.699 1.00 96.75 836 ASN A C 1
ATOM 6421 O O . ASN A 1 836 ? 31.445 9.698 -0.371 1.00 96.75 836 ASN A O 1
ATOM 6425 N N . SER A 1 837 ? 31.487 8.145 -1.980 1.00 95.44 837 SER A N 1
ATOM 6426 C CA . SER A 1 837 ? 31.648 9.115 -3.063 1.00 95.44 837 SER A CA 1
ATOM 6427 C C . SER A 1 837 ? 30.992 8.667 -4.365 1.00 95.44 837 SER A C 1
ATOM 6429 O O . SER A 1 837 ? 30.722 7.483 -4.585 1.00 95.44 837 SER A O 1
ATOM 6431 N N . GLY A 1 838 ? 30.744 9.645 -5.237 1.00 94.69 838 GLY A N 1
ATOM 6432 C CA . GLY A 1 838 ? 30.072 9.455 -6.517 1.00 94.69 838 GLY A CA 1
ATOM 6433 C C . GLY A 1 838 ? 28.592 9.842 -6.481 1.00 94.69 838 GLY A C 1
ATOM 6434 O O . GLY A 1 838 ? 28.077 10.321 -5.472 1.00 94.69 838 GLY A O 1
ATOM 6435 N N . ARG A 1 839 ? 27.905 9.686 -7.616 1.00 95.75 839 ARG A N 1
ATOM 6436 C CA . ARG A 1 839 ? 26.516 10.132 -7.782 1.00 95.75 839 ARG A CA 1
ATOM 6437 C C . ARG A 1 839 ? 25.563 8.948 -7.677 1.00 95.75 839 ARG A C 1
ATOM 6439 O O . ARG A 1 839 ? 25.520 8.108 -8.578 1.00 95.75 839 ARG A O 1
ATOM 6446 N N . ALA A 1 840 ? 24.788 8.913 -6.595 1.00 96.88 840 ALA A N 1
ATOM 6447 C CA . ALA A 1 840 ? 23.761 7.899 -6.380 1.00 96.88 840 ALA A CA 1
ATOM 6448 C C . ALA A 1 840 ? 22.511 8.187 -7.225 1.00 96.88 840 ALA A C 1
ATOM 6450 O O . ALA A 1 840 ? 21.970 7.277 -7.854 1.00 96.88 840 ALA A O 1
ATOM 6451 N N . PHE A 1 841 ? 22.090 9.456 -7.297 1.00 98.19 841 PHE A N 1
ATOM 6452 C CA . PHE A 1 841 ? 20.842 9.874 -7.946 1.00 98.19 841 PHE A CA 1
ATOM 6453 C C . PHE A 1 841 ? 21.064 10.864 -9.086 1.00 98.19 841 PHE A C 1
ATOM 6455 O O . PHE A 1 841 ? 21.927 11.735 -8.999 1.00 98.19 841 PHE A O 1
ATOM 6462 N N . ASN A 1 842 ? 20.260 10.780 -10.148 1.00 97.56 842 ASN A N 1
ATOM 6463 C CA . ASN A 1 842 ? 20.351 11.713 -11.273 1.00 97.56 842 ASN A CA 1
ATOM 6464 C C . ASN A 1 842 ? 19.907 13.124 -10.839 1.00 97.56 842 ASN A C 1
ATOM 6466 O O . ASN A 1 842 ? 20.634 14.107 -11.003 1.00 97.56 842 ASN A O 1
ATOM 6470 N N . TYR A 1 843 ? 18.740 13.204 -10.201 1.00 98.19 843 TYR A N 1
ATOM 6471 C CA . TYR A 1 843 ? 18.166 14.405 -9.589 1.00 98.19 843 TYR A CA 1
ATOM 6472 C C . TYR A 1 843 ? 17.312 14.019 -8.372 1.00 98.19 843 TYR A C 1
ATOM 6474 O O . TYR A 1 843 ? 17.196 12.840 -8.027 1.00 98.19 843 TYR A O 1
ATOM 6482 N N . PHE A 1 844 ? 16.701 15.022 -7.741 1.00 98.56 844 PHE A N 1
ATOM 6483 C CA . PHE A 1 844 ? 15.774 14.847 -6.629 1.00 98.56 844 PHE A CA 1
ATOM 6484 C C . PHE A 1 844 ? 14.409 15.461 -6.952 1.00 98.56 844 PHE A C 1
ATOM 6486 O O . PHE A 1 844 ? 14.320 16.537 -7.558 1.00 98.56 844 PHE A O 1
ATOM 6493 N N . SER A 1 845 ? 13.351 14.770 -6.536 1.00 98.56 845 SER A N 1
ATOM 6494 C CA . SER A 1 845 ? 11.998 15.322 -6.477 1.00 98.56 845 SER A CA 1
ATOM 6495 C C . SER A 1 845 ? 11.748 15.856 -5.069 1.00 98.56 845 SER A C 1
ATOM 6497 O O . SER A 1 845 ? 12.094 15.197 -4.084 1.00 98.56 845 SER A O 1
ATOM 6499 N N . TYR A 1 846 ? 11.149 17.041 -4.983 1.00 98.81 846 TYR A N 1
ATOM 6500 C CA . TYR A 1 846 ? 10.893 17.739 -3.726 1.00 98.81 846 TYR A CA 1
ATOM 6501 C C . TYR A 1 846 ? 9.395 17.936 -3.525 1.00 98.81 846 TYR A C 1
ATOM 6503 O O . TYR A 1 846 ? 8.643 18.068 -4.489 1.00 98.81 846 TYR A O 1
ATOM 6511 N N . GLY A 1 847 ? 8.953 17.981 -2.276 1.00 98.75 847 GLY A N 1
ATOM 6512 C CA . GLY A 1 847 ? 7.566 18.301 -1.972 1.00 98.75 847 GLY A CA 1
ATOM 6513 C C . GLY A 1 847 ? 7.352 18.625 -0.507 1.00 98.75 847 GLY A C 1
ATOM 6514 O O . GLY A 1 847 ? 8.196 18.331 0.336 1.00 98.75 847 GLY A O 1
ATOM 6515 N N . VAL A 1 848 ? 6.215 19.240 -0.207 1.00 98.94 848 VAL A N 1
ATOM 6516 C CA . VAL A 1 848 ? 5.786 19.567 1.155 1.00 98.94 848 VAL A CA 1
ATOM 6517 C C . VAL A 1 848 ? 4.294 19.294 1.273 1.00 98.94 848 VAL A C 1
ATOM 6519 O O . VAL A 1 848 ? 3.528 19.607 0.359 1.00 98.94 848 VAL A O 1
ATOM 6522 N N . ALA A 1 849 ? 3.876 18.719 2.398 1.00 98.94 849 ALA A N 1
ATOM 6523 C CA . ALA A 1 849 ? 2.467 18.555 2.719 1.00 98.94 849 ALA A CA 1
ATOM 6524 C C . ALA A 1 849 ? 2.133 19.091 4.105 1.00 98.94 849 ALA A C 1
ATOM 6526 O O . ALA A 1 849 ? 2.853 18.847 5.072 1.00 98.94 849 ALA A O 1
ATOM 6527 N N . CYS A 1 850 ? 1.001 19.783 4.189 1.00 98.94 850 CYS A N 1
ATOM 6528 C CA . CYS A 1 850 ? 0.399 20.272 5.415 1.00 98.94 850 CYS A CA 1
ATOM 6529 C C . CYS A 1 850 ? -0.940 19.568 5.646 1.00 98.94 850 CYS A C 1
ATOM 6531 O O . CYS A 1 850 ? -1.846 19.705 4.823 1.00 98.94 850 CYS A O 1
ATOM 6533 N N . SER A 1 851 ? -1.083 18.859 6.765 1.00 98.94 851 SER A N 1
ATOM 6534 C CA . SER A 1 851 ? -2.281 18.078 7.093 1.00 98.94 851 SER A CA 1
ATOM 6535 C C . SER A 1 851 ? -2.837 18.435 8.465 1.00 98.94 851 SER A C 1
ATOM 6537 O O . SER A 1 851 ? -2.080 18.682 9.399 1.00 98.94 851 SER A O 1
ATOM 6539 N N . GLU A 1 852 ? -4.163 18.443 8.582 1.00 98.94 852 GLU A N 1
ATOM 6540 C CA . GLU A 1 852 ? -4.910 18.648 9.825 1.00 98.94 852 GLU A CA 1
ATOM 6541 C C . GLU A 1 852 ? -5.860 17.489 10.075 1.00 98.94 852 GLU A C 1
ATOM 6543 O O . GLU A 1 852 ? -6.574 17.041 9.169 1.00 98.94 852 GLU A O 1
ATOM 6548 N N . VAL A 1 853 ? -5.900 17.056 11.328 1.00 98.88 853 VAL A N 1
ATOM 6549 C CA . VAL A 1 853 ? -6.743 15.958 11.788 1.00 98.88 853 VAL A CA 1
ATOM 6550 C C . VAL A 1 853 ? -7.547 16.366 13.010 1.00 98.88 853 VAL A C 1
ATOM 6552 O O . VAL A 1 853 ? -7.185 17.293 13.729 1.00 98.88 853 VAL A O 1
ATOM 6555 N N . GLU A 1 854 ? -8.612 15.620 13.272 1.00 98.69 854 GLU A N 1
ATOM 6556 C CA . GLU A 1 854 ? -9.337 15.636 14.541 1.00 98.69 854 GLU A CA 1
ATOM 6557 C C . GLU A 1 854 ? -9.391 14.212 15.090 1.00 98.69 854 GLU A C 1
ATOM 6559 O O . GLU A 1 854 ? -9.901 13.314 14.416 1.00 98.69 854 GLU A O 1
ATOM 6564 N N . ILE A 1 855 ? -8.859 14.000 16.291 1.00 98.69 855 ILE A N 1
ATOM 6565 C CA . ILE A 1 855 ? -8.895 12.719 16.999 1.00 98.69 855 ILE A CA 1
ATOM 6566 C C . ILE A 1 855 ? -10.010 12.724 18.044 1.00 98.69 855 ILE A C 1
ATOM 6568 O O . ILE A 1 855 ? -10.282 13.735 18.693 1.00 98.69 855 ILE A O 1
ATOM 6572 N N . ASP A 1 856 ? -10.620 11.564 18.239 1.00 98.38 856 ASP A N 1
ATOM 6573 C CA . ASP A 1 856 ? -11.517 11.273 19.347 1.00 98.38 856 ASP A CA 1
ATOM 6574 C C . ASP A 1 856 ? -10.708 10.604 20.465 1.00 98.38 856 ASP A C 1
ATOM 6576 O O . ASP A 1 856 ? -10.314 9.442 20.358 1.00 98.38 856 ASP A O 1
ATOM 6580 N N . CYS A 1 857 ? -10.454 11.330 21.553 1.00 98.56 857 CYS A N 1
ATOM 6581 C CA . CYS A 1 857 ? -9.596 10.868 22.647 1.00 98.56 857 CYS A CA 1
ATOM 6582 C C . CYS A 1 857 ? -10.194 9.679 23.419 1.00 98.56 857 CYS A C 1
ATOM 6584 O O . CYS A 1 857 ? -9.466 8.982 24.121 1.00 98.56 857 CYS A O 1
ATOM 6586 N N . LEU A 1 858 ? -11.507 9.440 23.306 1.00 98.44 858 LEU A N 1
ATOM 6587 C CA . LEU A 1 858 ? -12.220 8.367 24.006 1.00 98.44 858 LEU A CA 1
ATOM 6588 C C . LEU A 1 858 ? -12.237 7.057 23.214 1.00 98.44 858 LEU A C 1
ATOM 6590 O O . LEU A 1 858 ? -12.385 5.988 23.806 1.00 98.44 858 LEU A O 1
ATOM 6594 N N . THR A 1 859 ? -12.065 7.116 21.895 1.00 98.25 859 THR A N 1
ATOM 6595 C CA . THR A 1 859 ? -12.139 5.933 21.022 1.00 98.25 859 THR A CA 1
ATOM 6596 C C . THR A 1 859 ? -10.869 5.675 20.221 1.00 98.25 859 THR A C 1
ATOM 6598 O O . THR A 1 859 ? -10.628 4.539 19.823 1.00 98.25 859 THR A O 1
ATOM 6601 N N . GLY A 1 860 ? -10.046 6.699 20.001 1.00 98.12 860 GLY A N 1
ATOM 6602 C CA . GLY A 1 860 ? -8.868 6.658 19.141 1.00 98.12 860 GLY A CA 1
ATOM 6603 C C . GLY A 1 860 ? -9.163 6.829 17.650 1.00 98.12 860 GLY A C 1
ATOM 6604 O O . GLY A 1 860 ? -8.233 6.948 16.860 1.00 98.12 860 GLY A O 1
ATOM 6605 N N . ALA A 1 861 ? -10.432 6.878 17.234 1.00 97.31 861 ALA A N 1
ATOM 6606 C CA . ALA A 1 861 ? -10.773 7.195 15.852 1.00 97.31 861 ALA A CA 1
ATOM 6607 C C . ALA A 1 861 ? -10.309 8.613 15.485 1.00 97.31 861 ALA A C 1
ATOM 6609 O O . ALA A 1 861 ? -10.304 9.511 16.327 1.00 97.31 861 ALA A O 1
ATOM 6610 N N . HIS A 1 862 ? -10.002 8.848 14.211 1.00 97.69 862 HIS A N 1
ATOM 6611 C CA . HIS A 1 862 ? -9.646 10.179 13.722 1.00 97.69 862 HIS A CA 1
ATOM 6612 C C . HIS A 1 862 ? -10.431 10.559 12.462 1.00 97.69 862 HIS A C 1
ATOM 6614 O O . HIS A 1 862 ? -11.217 9.770 11.924 1.00 97.69 862 HIS A O 1
ATOM 6620 N N . LYS A 1 863 ? -10.306 11.821 12.061 1.00 96.19 863 LYS A N 1
ATOM 6621 C CA . LYS A 1 863 ? -10.807 12.383 10.806 1.00 96.19 863 LYS A CA 1
ATOM 6622 C C . LYS A 1 863 ? -9.672 13.151 10.150 1.00 96.19 863 LYS A C 1
ATOM 6624 O O . LYS A 1 863 ? -9.020 13.946 10.822 1.00 96.19 863 LYS A O 1
ATOM 6629 N N . ASN A 1 864 ? -9.519 12.990 8.844 1.00 98.06 864 ASN A N 1
ATOM 6630 C CA . ASN A 1 864 ? -8.606 13.800 8.048 1.00 98.06 864 ASN A CA 1
ATOM 6631 C C . ASN A 1 864 ? -9.376 15.025 7.547 1.00 98.06 864 ASN A C 1
ATOM 6633 O O . ASN A 1 864 ? -10.255 14.916 6.694 1.00 98.06 864 ASN A O 1
ATOM 6637 N N . LEU A 1 865 ? -9.125 16.192 8.144 1.00 98.06 865 LEU A N 1
ATOM 6638 C CA . LEU A 1 865 ? -9.920 17.392 7.876 1.00 98.06 865 LEU A CA 1
ATOM 6639 C C . LEU A 1 865 ? -9.466 18.079 6.592 1.00 98.06 865 LEU A C 1
ATOM 6641 O O . LEU A 1 865 ? -10.271 18.312 5.692 1.00 98.06 865 LEU A O 1
ATOM 6645 N N . LYS A 1 866 ? -8.177 18.403 6.497 1.00 98.62 866 LYS A N 1
ATOM 6646 C CA . LYS A 1 866 ? -7.645 19.145 5.355 1.00 98.62 866 LYS A CA 1
ATOM 6647 C C . LYS A 1 866 ? -6.179 18.837 5.118 1.00 98.62 866 LYS A C 1
ATOM 6649 O O . LYS A 1 866 ? -5.376 18.947 6.043 1.00 98.62 866 LYS A O 1
ATOM 6654 N N . THR A 1 867 ? -5.842 18.571 3.861 1.00 98.94 867 THR A N 1
ATOM 6655 C CA . THR A 1 867 ? -4.475 18.365 3.388 1.00 98.94 867 THR A CA 1
ATOM 6656 C C . THR A 1 867 ? -4.182 19.282 2.203 1.00 98.94 867 THR A C 1
ATOM 6658 O O . THR A 1 867 ? -4.960 19.356 1.252 1.00 98.94 867 THR A O 1
ATOM 6661 N N . THR A 1 868 ? -3.033 19.951 2.244 1.00 98.94 868 THR A N 1
ATOM 6662 C CA . THR A 1 868 ? -2.461 20.719 1.134 1.00 98.94 868 THR A CA 1
ATOM 6663 C C . THR A 1 868 ? -1.109 20.119 0.777 1.00 98.94 868 THR A C 1
ATOM 6665 O O . THR A 1 868 ? -0.285 19.936 1.665 1.00 98.94 868 THR A O 1
ATOM 6668 N N . ILE A 1 869 ? -0.876 19.833 -0.502 1.00 98.94 869 ILE A N 1
ATOM 6669 C CA . ILE A 1 869 ? 0.364 19.267 -1.036 1.00 98.94 869 ILE A CA 1
ATOM 6670 C C . ILE A 1 869 ? 0.905 20.205 -2.112 1.00 98.94 869 ILE A C 1
ATOM 6672 O O . ILE A 1 869 ? 0.166 20.605 -3.014 1.00 98.94 869 ILE A O 1
ATOM 6676 N N . VAL A 1 870 ? 2.197 20.518 -2.041 1.00 98.94 870 VAL A N 1
ATOM 6677 C CA . VAL A 1 870 ? 2.953 21.153 -3.125 1.00 98.94 870 VAL A CA 1
ATOM 6678 C C . VAL A 1 870 ? 4.069 20.206 -3.536 1.00 98.94 870 VAL A C 1
ATOM 6680 O O . VAL A 1 870 ? 4.856 19.784 -2.690 1.00 98.94 870 VAL A O 1
ATOM 6683 N N . MET A 1 871 ? 4.122 19.853 -4.817 1.00 98.88 871 MET A N 1
ATOM 6684 C CA . MET A 1 871 ? 5.083 18.889 -5.348 1.00 98.88 871 MET A CA 1
ATOM 6685 C C . MET A 1 871 ? 5.840 19.475 -6.540 1.00 98.88 871 MET A C 1
ATOM 6687 O O . MET A 1 871 ? 5.231 19.935 -7.505 1.00 98.88 871 MET A O 1
ATOM 6691 N N . ASP A 1 872 ? 7.167 19.416 -6.500 1.00 98.75 872 ASP A N 1
ATOM 6692 C CA . ASP A 1 872 ? 8.026 19.705 -7.643 1.00 98.75 872 ASP A CA 1
ATOM 6693 C C . ASP A 1 872 ? 8.137 18.464 -8.538 1.00 98.75 872 ASP A C 1
ATOM 6695 O O . ASP A 1 872 ? 8.805 17.479 -8.207 1.00 98.75 872 ASP A O 1
ATOM 6699 N N . VAL A 1 873 ? 7.464 18.537 -9.687 1.00 98.50 873 VAL A N 1
ATOM 6700 C CA . VAL A 1 873 ? 7.457 17.499 -10.729 1.00 98.50 873 VAL A CA 1
ATOM 6701 C C . VAL A 1 873 ? 8.114 17.976 -12.029 1.00 98.50 873 VAL A C 1
ATOM 6703 O O . VAL A 1 873 ? 7.909 17.379 -13.089 1.00 98.50 873 VAL A O 1
ATOM 6706 N N . GLY A 1 874 ? 8.905 19.049 -11.972 1.00 98.25 874 GLY A N 1
ATOM 6707 C CA . GLY A 1 874 ? 9.444 19.684 -13.166 1.00 98.25 874 GLY A CA 1
ATOM 6708 C C . GLY A 1 874 ? 8.362 20.247 -14.091 1.00 98.25 874 GLY A C 1
ATOM 6709 O O . GLY A 1 874 ? 7.260 20.603 -13.668 1.00 98.25 874 GLY A O 1
ATOM 6710 N N . LEU A 1 875 ? 8.651 20.266 -15.392 1.00 98.12 875 LEU A N 1
ATOM 6711 C CA . LEU A 1 875 ? 7.634 20.439 -16.426 1.00 98.12 875 LEU A CA 1
ATOM 6712 C C . LEU A 1 875 ? 6.946 19.093 -16.669 1.00 98.12 875 LEU A C 1
ATOM 6714 O O . LEU A 1 875 ? 7.416 18.265 -17.449 1.00 98.12 875 LEU A O 1
ATOM 6718 N N . SER A 1 876 ? 5.847 18.862 -15.952 1.00 98.50 876 SER A N 1
ATOM 6719 C CA . SER A 1 876 ? 5.052 17.633 -16.046 1.00 98.50 876 SER A CA 1
ATOM 6720 C C . SER A 1 876 ? 4.784 17.232 -17.503 1.00 98.50 876 SER A C 1
ATOM 6722 O O . SER A 1 876 ? 4.311 18.037 -18.306 1.00 98.50 876 SER A O 1
ATOM 6724 N N . LEU A 1 877 ? 5.027 15.959 -17.844 1.00 98.56 877 LEU A N 1
ATOM 6725 C CA . LEU A 1 877 ? 4.649 15.421 -19.159 1.00 98.56 877 LEU A CA 1
ATOM 6726 C C . LEU A 1 877 ? 3.126 15.357 -19.319 1.00 98.56 877 LEU A C 1
ATOM 6728 O O . LEU A 1 877 ? 2.609 15.490 -20.429 1.00 98.56 877 LEU A O 1
ATOM 6732 N N . ASN A 1 878 ? 2.415 15.124 -18.215 1.00 98.81 878 ASN A N 1
ATOM 6733 C CA . ASN A 1 878 ? 0.966 15.029 -18.170 1.00 98.81 878 ASN A CA 1
ATOM 6734 C C . ASN A 1 878 ? 0.466 15.356 -16.752 1.00 98.81 878 ASN A C 1
ATOM 6736 O O . ASN A 1 878 ? 0.532 14.488 -15.874 1.00 98.81 878 ASN A O 1
ATOM 6740 N N . PRO A 1 879 ? -0.066 16.568 -16.517 1.00 98.75 879 PRO A N 1
ATOM 6741 C CA . PRO A 1 879 ? -0.452 16.992 -15.177 1.00 98.75 879 PRO A CA 1
ATOM 6742 C C . PRO A 1 879 ? -1.609 16.170 -14.597 1.00 98.75 879 PRO A C 1
ATOM 6744 O O . PRO A 1 879 ? -1.649 15.978 -13.387 1.00 98.75 879 PRO A O 1
ATOM 6747 N N . ALA A 1 880 ? -2.515 15.626 -15.421 1.00 98.75 880 ALA A N 1
ATOM 6748 C CA . ALA A 1 880 ? -3.599 14.774 -14.922 1.00 98.75 880 ALA A CA 1
ATOM 6749 C C . ALA A 1 880 ? -3.063 13.459 -14.336 1.00 98.75 880 ALA A C 1
ATOM 6751 O O . ALA A 1 880 ? -3.483 13.038 -13.260 1.00 98.75 880 ALA A O 1
ATOM 6752 N N . ILE A 1 881 ? -2.103 12.832 -15.022 1.00 98.88 881 ILE A N 1
ATOM 6753 C CA . ILE A 1 881 ? -1.448 11.611 -14.537 1.00 98.88 881 ILE A CA 1
ATOM 6754 C C . ILE A 1 881 ? -0.587 11.914 -13.308 1.00 98.88 881 ILE A C 1
ATOM 6756 O O . ILE A 1 881 ? -0.654 11.177 -12.326 1.00 98.88 881 ILE A O 1
ATOM 6760 N N . ASP A 1 882 ? 0.207 12.986 -13.340 1.00 98.88 882 ASP A N 1
ATOM 6761 C CA . ASP A 1 882 ? 1.141 13.297 -12.254 1.00 98.88 882 ASP A CA 1
ATOM 6762 C C . ASP A 1 882 ? 0.415 13.706 -10.968 1.00 98.88 882 ASP A C 1
ATOM 6764 O O . ASP A 1 882 ? 0.795 13.247 -9.892 1.00 98.88 882 ASP A O 1
ATOM 6768 N N . ILE A 1 883 ? -0.683 14.465 -11.062 1.00 98.88 883 ILE A N 1
ATOM 6769 C CA . ILE A 1 883 ? -1.561 14.730 -9.912 1.00 98.88 883 ILE A CA 1
ATOM 6770 C C . ILE A 1 883 ? -2.158 13.424 -9.375 1.00 98.88 883 ILE A C 1
ATOM 6772 O O . ILE A 1 883 ? -2.095 13.188 -8.171 1.00 98.88 883 ILE A O 1
ATOM 6776 N N . GLY A 1 884 ? -2.649 12.534 -10.245 1.00 98.75 884 GLY A N 1
ATOM 6777 C CA . GLY A 1 884 ? -3.143 11.221 -9.819 1.00 98.75 884 GLY A CA 1
ATOM 6778 C C . GLY A 1 884 ? -2.071 10.370 -9.121 1.00 98.75 884 GLY A C 1
ATOM 6779 O O . GLY A 1 884 ? -2.371 9.647 -8.171 1.00 98.75 884 GLY A O 1
ATOM 6780 N N . GLN A 1 885 ? -0.800 10.483 -9.529 1.00 98.88 885 GLN A N 1
ATOM 6781 C CA . GLN A 1 885 ? 0.322 9.844 -8.834 1.00 98.88 885 GLN A CA 1
ATOM 6782 C C . GLN A 1 885 ? 0.582 10.468 -7.459 1.00 98.88 885 GLN A C 1
ATOM 6784 O O . GLN A 1 885 ? 0.815 9.709 -6.516 1.00 98.88 885 GLN A O 1
ATOM 6789 N N . VAL A 1 886 ? 0.506 11.798 -7.328 1.00 98.94 886 VAL A N 1
ATOM 6790 C CA . VAL A 1 886 ? 0.616 12.501 -6.038 1.00 98.94 886 VAL A CA 1
ATOM 6791 C C . VAL A 1 886 ? -0.491 12.067 -5.085 1.00 98.94 886 VAL A C 1
ATOM 6793 O O . VAL A 1 886 ? -0.193 11.616 -3.982 1.00 98.94 886 VAL A O 1
ATOM 6796 N N . GLU A 1 887 ? -1.749 12.133 -5.522 1.00 98.88 887 GLU A N 1
ATOM 6797 C CA . GLU A 1 887 ? -2.909 11.747 -4.716 1.00 98.88 887 GLU A CA 1
ATOM 6798 C C . GLU A 1 887 ? -2.839 10.264 -4.327 1.00 98.88 887 GLU A C 1
ATOM 6800 O O . GLU A 1 887 ? -2.896 9.931 -3.146 1.00 98.88 887 GLU A O 1
ATOM 6805 N N . GLY A 1 888 ? -2.629 9.363 -5.292 1.00 98.75 888 GLY A N 1
ATOM 6806 C CA . GLY A 1 888 ? -2.551 7.927 -5.024 1.00 98.75 888 GLY A CA 1
ATOM 6807 C C . GLY A 1 888 ? -1.358 7.534 -4.148 1.00 98.75 888 GLY A C 1
ATOM 6808 O O . GLY A 1 888 ? -1.488 6.669 -3.286 1.00 98.75 888 GLY A O 1
ATOM 6809 N N . GLY A 1 889 ? -0.199 8.176 -4.336 1.00 98.75 889 GLY A N 1
ATOM 6810 C CA . GLY A 1 889 ? 0.978 7.973 -3.487 1.00 98.75 889 GLY A CA 1
ATOM 6811 C C . GLY A 1 889 ? 0.706 8.412 -2.055 1.00 98.75 889 GLY A C 1
ATOM 6812 O O . GLY A 1 889 ? 0.937 7.640 -1.126 1.00 98.75 889 GLY A O 1
ATOM 6813 N N . PHE A 1 890 ? 0.140 9.607 -1.886 1.00 98.94 890 PHE A N 1
ATOM 6814 C CA . PHE A 1 890 ? -0.251 10.134 -0.585 1.00 98.94 890 PHE A CA 1
ATOM 6815 C C . PHE A 1 890 ? -1.276 9.232 0.118 1.00 98.94 890 PHE A C 1
ATOM 6817 O O . PHE A 1 890 ? -1.089 8.912 1.286 1.00 98.94 890 PHE A O 1
ATOM 6824 N N . MET A 1 891 ? -2.320 8.748 -0.567 1.00 98.81 891 MET A N 1
ATOM 6825 C CA . MET A 1 891 ? -3.305 7.855 0.068 1.00 98.81 891 MET A CA 1
ATOM 6826 C C . MET A 1 891 ? -2.693 6.513 0.482 1.00 98.81 891 MET A C 1
ATOM 6828 O O . MET A 1 891 ? -2.988 6.012 1.560 1.00 98.81 891 MET A O 1
ATOM 6832 N N . GLN A 1 892 ? -1.784 5.952 -0.316 1.00 98.88 892 GLN A N 1
ATOM 6833 C CA . GLN A 1 892 ? -1.073 4.728 0.061 1.00 98.88 892 GLN A CA 1
ATOM 6834 C C . GLN A 1 892 ? -0.160 4.942 1.284 1.00 98.88 892 GLN A C 1
ATOM 6836 O O . GLN A 1 892 ? -0.011 4.051 2.120 1.00 98.88 892 GLN A O 1
ATOM 6841 N N . GLY A 1 893 ? 0.425 6.136 1.420 1.00 98.88 893 GLY A N 1
ATOM 6842 C CA . GLY A 1 893 ? 1.154 6.544 2.620 1.00 98.88 893 GLY A CA 1
ATOM 6843 C C . GLY A 1 893 ? 0.241 6.786 3.825 1.00 98.88 893 GLY A C 1
ATOM 6844 O O . GLY A 1 893 ? 0.608 6.440 4.943 1.00 98.88 893 GLY A O 1
ATOM 6845 N N . LEU A 1 894 ? -0.963 7.332 3.617 1.00 98.81 894 LEU A N 1
ATOM 6846 C CA . LEU A 1 894 ? -1.970 7.510 4.670 1.00 98.81 894 LEU A CA 1
ATOM 6847 C C . LEU A 1 894 ? -2.286 6.152 5.295 1.00 98.81 894 LEU A C 1
ATOM 6849 O O . LEU A 1 894 ? -2.199 6.011 6.510 1.00 98.81 894 LEU A O 1
ATOM 6853 N N . GLY A 1 895 ? -2.535 5.143 4.457 1.00 98.75 895 GLY A N 1
ATOM 6854 C CA . GLY A 1 895 ? -2.693 3.758 4.890 1.00 98.75 895 GLY A CA 1
ATOM 6855 C C . GLY A 1 895 ? -1.523 3.271 5.743 1.00 98.75 895 GLY A C 1
ATOM 6856 O O . GLY A 1 895 ? -1.734 2.923 6.905 1.00 98.75 895 GLY A O 1
ATOM 6857 N N . LEU A 1 896 ? -0.296 3.335 5.208 1.00 98.88 896 LEU A N 1
ATOM 6858 C CA . LEU A 1 896 ? 0.939 2.920 5.893 1.00 98.88 896 LEU A CA 1
ATOM 6859 C C . LEU A 1 896 ? 1.089 3.532 7.290 1.00 98.88 896 LEU A C 1
ATOM 6861 O O . LEU A 1 896 ? 1.514 2.857 8.228 1.00 98.88 896 LEU A O 1
ATOM 6865 N N . PHE A 1 897 ? 0.796 4.826 7.415 1.00 98.88 897 PHE A N 1
ATOM 6866 C CA . PHE A 1 897 ? 1.081 5.560 8.637 1.00 98.88 897 PHE A CA 1
ATOM 6867 C C . PHE A 1 897 ? -0.080 5.586 9.631 1.00 98.88 897 PHE A C 1
ATOM 6869 O O . PHE A 1 897 ? 0.165 5.924 10.786 1.00 98.88 897 PHE A O 1
ATOM 6876 N N . THR A 1 898 ? -1.319 5.242 9.258 1.00 98.62 898 THR A N 1
ATOM 6877 C CA . THR A 1 898 ? -2.471 5.410 10.173 1.00 98.62 898 THR A CA 1
ATOM 6878 C C . THR A 1 898 ? -3.464 4.249 10.239 1.00 98.62 898 THR A C 1
ATOM 6880 O O . THR A 1 898 ? -4.197 4.175 11.227 1.00 98.62 898 THR A O 1
ATOM 6883 N N . LEU A 1 899 ? -3.504 3.338 9.259 1.00 97.81 899 LEU A N 1
ATOM 6884 C CA . LEU A 1 899 ? -4.574 2.328 9.157 1.00 97.81 899 LEU A CA 1
ATOM 6885 C C . LEU A 1 899 ? -4.077 0.900 8.921 1.00 97.81 899 LEU A C 1
ATOM 6887 O O . LEU A 1 899 ? -4.542 -0.033 9.572 1.00 97.81 899 LEU A O 1
ATOM 6891 N N . GLU A 1 900 ? -3.172 0.719 7.967 1.00 98.50 900 GLU A N 1
ATOM 6892 C CA . GLU A 1 900 ? -2.789 -0.588 7.451 1.00 98.50 900 GLU A CA 1
ATOM 6893 C C . GLU A 1 900 ? -1.867 -1.320 8.430 1.00 98.50 900 GLU A C 1
ATOM 6895 O O . GLU A 1 900 ? -0.715 -0.939 8.617 1.00 98.50 900 GLU A O 1
ATOM 6900 N N . GLU A 1 901 ? -2.361 -2.399 9.038 1.00 97.25 901 GLU A N 1
ATOM 6901 C CA . GLU A 1 901 ? -1.618 -3.168 10.036 1.00 97.25 901 GLU A CA 1
ATOM 6902 C C . GLU A 1 901 ? -1.676 -4.670 9.738 1.00 97.25 901 GLU A C 1
ATOM 6904 O O . GLU A 1 901 ? -2.748 -5.251 9.551 1.00 97.25 901 GLU A O 1
ATOM 6909 N N . LEU A 1 902 ? -0.501 -5.303 9.687 1.00 97.94 902 LEU A N 1
ATOM 6910 C CA . LEU A 1 902 ? -0.357 -6.750 9.550 1.00 97.94 902 LEU A CA 1
ATOM 6911 C C . LEU A 1 902 ? -0.153 -7.366 10.935 1.00 97.94 902 LEU A C 1
ATOM 6913 O O . LEU A 1 902 ? 0.803 -7.030 11.634 1.00 97.94 902 LEU A O 1
ATOM 6917 N N . HIS A 1 903 ? -1.022 -8.299 11.322 1.00 97.06 903 HIS A N 1
ATOM 6918 C CA . HIS A 1 903 ? -0.882 -9.014 12.590 1.00 97.06 903 HIS A CA 1
ATOM 6919 C C . HIS A 1 903 ? -0.337 -10.420 12.360 1.00 97.06 903 HIS A C 1
ATOM 6921 O O . HIS A 1 903 ? -0.926 -11.210 11.620 1.00 97.06 903 HIS A O 1
ATOM 6927 N N . TYR A 1 904 ? 0.748 -10.758 13.051 1.00 98.00 904 TYR A N 1
ATOM 6928 C CA . TYR A 1 904 ? 1.346 -12.090 13.034 1.00 98.00 904 TYR A CA 1
ATOM 6929 C C . TYR A 1 904 ? 1.244 -12.723 14.410 1.00 98.00 904 TYR A C 1
ATOM 6931 O O . TYR A 1 904 ? 1.481 -12.060 15.415 1.00 98.00 904 TYR A O 1
ATOM 6939 N N . SER A 1 905 ? 0.927 -14.014 14.470 1.00 97.38 905 SER A N 1
ATOM 6940 C CA . SER A 1 905 ? 1.071 -14.780 15.712 1.00 97.38 905 SER A CA 1
ATOM 6941 C C . SER A 1 905 ? 2.549 -14.894 16.120 1.00 97.38 905 SER A C 1
ATOM 6943 O O . SER A 1 905 ? 3.424 -14.805 15.253 1.00 97.38 905 SER A O 1
ATOM 6945 N N . PRO A 1 906 ? 2.856 -15.223 17.389 1.00 95.88 906 PRO A N 1
ATOM 6946 C CA . PRO A 1 906 ? 4.229 -15.514 17.819 1.00 95.88 906 PRO A CA 1
ATOM 6947 C C . PRO A 1 906 ? 4.907 -16.690 17.079 1.00 95.88 906 PRO A C 1
ATOM 6949 O O . PRO A 1 906 ? 6.064 -16.994 17.332 1.00 95.88 906 PRO A O 1
ATOM 6952 N N . GLN A 1 907 ? 4.186 -17.406 16.206 1.00 96.19 907 GLN A N 1
ATOM 6953 C CA . GLN A 1 907 ? 4.671 -18.545 15.412 1.00 96.19 907 GLN A CA 1
ATOM 6954 C C . GLN A 1 907 ? 4.823 -18.168 13.935 1.00 96.19 907 GLN A C 1
ATOM 6956 O O . GLN A 1 907 ? 4.890 -19.053 13.089 1.00 96.19 907 GLN A O 1
ATOM 6961 N N . GLY A 1 908 ? 4.804 -16.875 13.604 1.00 96.88 908 GLY A N 1
ATOM 6962 C CA . GLY A 1 908 ? 4.973 -16.384 12.235 1.00 96.88 908 GLY A CA 1
ATOM 6963 C C . GLY A 1 908 ? 3.761 -16.601 11.323 1.00 96.88 908 GLY A C 1
ATOM 6964 O O . GLY A 1 908 ? 3.853 -16.400 10.117 1.00 96.88 908 GLY A O 1
ATOM 6965 N N . VAL A 1 909 ? 2.603 -17.004 11.860 1.00 97.75 909 VAL A N 1
ATOM 6966 C CA . VAL A 1 909 ? 1.362 -17.114 11.069 1.00 97.75 909 VAL A CA 1
ATOM 6967 C C . VAL A 1 909 ? 0.736 -15.732 10.894 1.00 97.75 909 VAL A C 1
ATOM 6969 O O . VAL A 1 909 ? 0.347 -15.126 11.892 1.00 97.75 909 VAL A O 1
ATOM 6972 N N . LEU A 1 910 ? 0.576 -15.278 9.646 1.00 98.06 910 LEU A N 1
ATOM 6973 C CA . LEU A 1 910 ? -0.196 -14.079 9.302 1.00 98.06 910 LEU A CA 1
ATOM 6974 C C . LEU A 1 910 ? -1.683 -14.276 9.639 1.00 98.06 910 LEU A C 1
ATOM 6976 O O . LEU A 1 910 ? -2.311 -15.211 9.132 1.00 98.06 910 LEU A O 1
ATOM 6980 N N . LEU A 1 911 ? -2.232 -13.390 10.470 1.00 96.81 911 LEU A N 1
ATOM 6981 C CA . LEU A 1 911 ? -3.611 -13.414 10.975 1.00 96.81 911 LEU A CA 1
ATOM 6982 C C . LEU A 1 911 ? -4.549 -12.522 10.148 1.00 96.81 911 LEU A C 1
ATOM 6984 O O . LEU A 1 911 ? -5.747 -12.789 10.078 1.00 96.81 911 LEU A O 1
ATOM 6988 N N . THR A 1 912 ? -4.016 -11.483 9.505 1.00 94.69 912 THR A N 1
ATOM 6989 C CA . THR A 1 912 ? -4.766 -10.528 8.678 1.00 94.69 912 THR A CA 1
ATOM 6990 C C . THR A 1 912 ? -4.702 -10.912 7.201 1.00 94.69 912 THR A C 1
ATOM 6992 O O . THR A 1 912 ? -3.866 -10.396 6.467 1.00 94.69 912 THR A O 1
ATOM 6995 N N . ARG A 1 913 ? -5.582 -11.816 6.753 1.00 93.88 913 ARG A N 1
ATOM 6996 C CA . ARG A 1 913 ? -5.641 -12.281 5.355 1.00 93.88 913 ARG A CA 1
ATOM 6997 C C . ARG A 1 913 ? -6.918 -11.799 4.672 1.00 93.88 913 ARG A C 1
ATOM 6999 O O . ARG A 1 913 ? -8.007 -12.312 4.917 1.00 93.88 913 ARG A O 1
ATOM 7006 N N . GLY A 1 914 ? -6.771 -10.794 3.817 1.00 95.38 914 GLY A N 1
ATOM 7007 C CA . GLY A 1 914 ? -7.842 -10.213 3.013 1.00 95.38 914 GLY A CA 1
ATOM 7008 C C . GLY A 1 914 ? -8.497 -8.955 3.605 1.00 95.38 914 GLY A C 1
ATOM 7009 O O . GLY A 1 914 ? -8.241 -8.579 4.755 1.00 95.38 914 GLY A O 1
ATOM 7010 N N . PRO A 1 915 ? -9.395 -8.311 2.828 1.00 94.19 915 PRO A N 1
ATOM 7011 C CA . PRO A 1 915 ? -9.989 -7.005 3.151 1.00 94.19 915 PRO A CA 1
ATOM 7012 C C . PRO A 1 915 ? -10.902 -7.029 4.382 1.00 94.19 915 PRO A C 1
ATOM 7014 O O . PRO A 1 915 ? -11.258 -5.984 4.926 1.00 94.19 915 PRO A O 1
ATOM 7017 N N . GLY A 1 916 ? -11.304 -8.221 4.838 1.00 91.38 916 GLY A N 1
ATOM 7018 C CA . GLY A 1 916 ? -12.060 -8.399 6.075 1.00 91.38 916 GLY A CA 1
ATOM 7019 C C . GLY A 1 916 ? -11.252 -8.036 7.323 1.00 91.38 916 GLY A C 1
ATOM 7020 O O . GLY A 1 916 ? -11.838 -7.545 8.283 1.00 91.38 916 GLY A O 1
ATOM 7021 N N . SER A 1 917 ? -9.927 -8.194 7.285 1.00 91.56 917 SER A N 1
ATOM 7022 C CA . SER A 1 917 ? -9.025 -8.000 8.431 1.00 91.56 917 SER A CA 1
ATOM 7023 C C . SER A 1 917 ? -7.874 -7.025 8.175 1.00 91.56 917 SER A C 1
ATOM 7025 O O . SER A 1 917 ? -7.367 -6.453 9.128 1.00 91.56 917 SER A O 1
ATOM 7027 N N . TYR A 1 918 ? -7.472 -6.820 6.918 1.00 97.69 918 TYR A N 1
ATOM 7028 C CA . TYR A 1 918 ? -6.476 -5.823 6.524 1.00 97.69 918 TYR A CA 1
ATOM 7029 C C . TYR A 1 918 ? -7.168 -4.645 5.835 1.00 97.69 918 TYR A C 1
ATOM 7031 O O . TYR A 1 918 ? -7.983 -4.853 4.932 1.00 97.69 918 TYR A O 1
ATOM 7039 N N . LYS A 1 919 ? -6.898 -3.417 6.287 1.00 97.62 919 LYS A N 1
ATOM 7040 C CA . LYS A 1 919 ? -7.704 -2.239 5.942 1.00 97.62 919 LYS A CA 1
ATOM 7041 C C . LYS A 1 919 ? -6.874 -1.187 5.231 1.00 97.62 919 LYS A C 1
ATOM 7043 O O . LYS A 1 919 ? -6.225 -0.369 5.869 1.00 97.62 919 LYS A O 1
ATOM 7048 N N . ILE A 1 920 ? -6.970 -1.194 3.906 1.00 98.38 920 ILE A N 1
ATOM 7049 C CA . ILE A 1 920 ? -6.544 -0.060 3.085 1.00 98.38 920 ILE A CA 1
ATOM 7050 C C . ILE A 1 920 ? -7.493 1.138 3.294 1.00 98.38 920 ILE A C 1
ATOM 7052 O O . ILE A 1 920 ? -8.668 0.925 3.642 1.00 98.38 920 ILE A O 1
ATOM 7056 N N . PRO A 1 921 ? -7.036 2.376 3.034 1.00 98.00 921 PRO A N 1
ATOM 7057 C CA . PRO A 1 921 ? -7.895 3.554 3.016 1.00 98.00 921 PRO A CA 1
ATOM 7058 C C . PRO A 1 921 ? -9.105 3.378 2.092 1.00 98.00 921 PRO A C 1
ATOM 7060 O O . PRO A 1 921 ? -8.980 2.976 0.934 1.00 98.00 921 PRO A O 1
ATOM 7063 N N . ALA A 1 922 ? -10.288 3.687 2.611 1.00 95.81 922 ALA A N 1
ATOM 7064 C CA . ALA A 1 922 ? -11.537 3.763 1.869 1.00 95.81 922 ALA A CA 1
ATOM 7065 C C . ALA A 1 922 ? -11.889 5.222 1.523 1.00 95.81 922 ALA A C 1
ATOM 7067 O O . ALA A 1 922 ? -11.198 6.170 1.891 1.00 95.81 922 ALA A O 1
ATOM 7068 N N . PHE A 1 923 ? -13.024 5.422 0.846 1.00 94.50 923 PHE A N 1
ATOM 7069 C CA . PHE A 1 923 ? -13.530 6.759 0.511 1.00 94.50 923 PHE A CA 1
ATOM 7070 C C . PHE A 1 923 ? -13.769 7.660 1.735 1.00 94.50 923 PHE A C 1
ATOM 7072 O O . PHE A 1 923 ? -13.666 8.873 1.605 1.00 94.50 923 PHE A O 1
ATOM 7079 N N . GLY A 1 924 ? -14.097 7.093 2.903 1.00 92.25 924 GLY A N 1
ATOM 7080 C CA . GLY A 1 924 ? -14.310 7.853 4.143 1.00 92.25 924 GLY A CA 1
ATOM 7081 C C . GLY A 1 924 ? -13.021 8.262 4.864 1.00 92.25 924 GLY A C 1
ATOM 7082 O O . GLY A 1 924 ? -13.065 9.120 5.747 1.00 92.25 924 GLY A O 1
ATOM 7083 N N . ASP A 1 925 ? -11.880 7.685 4.474 1.00 96.06 925 ASP A N 1
ATOM 7084 C CA . ASP A 1 925 ? -10.587 7.912 5.124 1.00 96.06 925 ASP A CA 1
ATOM 7085 C C . ASP A 1 925 ? -9.785 9.049 4.467 1.00 96.06 925 ASP A C 1
ATOM 7087 O O . ASP A 1 925 ? -8.831 9.556 5.060 1.00 96.06 925 ASP A O 1
ATOM 7091 N N . ILE A 1 926 ? -10.159 9.489 3.260 1.00 97.31 926 ILE A N 1
ATOM 7092 C CA . ILE A 1 926 ? -9.463 10.584 2.568 1.00 97.31 926 ILE A CA 1
ATOM 7093 C C . ILE A 1 926 ? -9.662 11.928 3.300 1.00 97.31 926 ILE A C 1
ATOM 7095 O O . ILE A 1 926 ? -10.669 12.117 3.991 1.00 97.31 926 ILE A O 1
ATOM 7099 N N . PRO A 1 927 ? -8.751 12.907 3.138 1.00 98.06 927 PRO A N 1
ATOM 7100 C CA . PRO A 1 927 ? -8.967 14.260 3.634 1.00 98.06 927 PRO A CA 1
ATOM 7101 C C . PRO A 1 927 ? -10.256 14.863 3.071 1.00 98.06 927 PRO A C 1
ATOM 7103 O O . PRO A 1 927 ? -10.473 14.853 1.859 1.00 98.06 927 PRO A O 1
ATOM 7106 N N . LYS A 1 928 ? -11.089 15.450 3.937 1.00 96.94 928 LYS A N 1
ATOM 7107 C CA . LYS A 1 928 ? -12.330 16.117 3.507 1.00 96.94 928 LYS A CA 1
ATOM 7108 C C . LYS A 1 928 ? -12.063 17.262 2.531 1.00 96.94 928 LYS A C 1
ATOM 7110 O O . LYS A 1 928 ? -12.876 17.511 1.652 1.00 96.94 928 LYS A O 1
ATOM 7115 N N . GLN A 1 929 ? -10.944 17.965 2.693 1.00 98.31 929 GLN A N 1
ATOM 7116 C CA . GLN A 1 929 ? -10.452 18.953 1.737 1.00 98.31 929 GLN A CA 1
ATOM 7117 C C . GLN A 1 929 ? -9.041 18.569 1.293 1.00 98.31 929 GLN A C 1
ATOM 7119 O O . GLN A 1 929 ? -8.129 18.538 2.121 1.00 98.31 929 GLN A O 1
ATOM 7124 N N . LEU A 1 930 ? -8.850 18.319 -0.000 1.00 98.69 930 LEU A N 1
ATOM 7125 C CA . LEU A 1 930 ? -7.551 17.971 -0.575 1.00 98.69 930 LEU A CA 1
ATOM 7126 C C . LEU A 1 930 ? -7.122 19.009 -1.612 1.00 98.69 930 LEU A C 1
ATOM 7128 O O . LEU A 1 930 ? -7.807 19.246 -2.599 1.00 98.69 930 LEU A O 1
ATOM 7132 N N . THR A 1 931 ? -5.975 19.645 -1.402 1.00 98.81 931 THR A N 1
ATOM 7133 C CA . THR A 1 931 ? -5.366 20.547 -2.387 1.00 98.81 931 THR A CA 1
ATOM 7134 C C . THR A 1 931 ? -4.047 19.970 -2.866 1.00 98.81 931 THR A C 1
ATOM 7136 O O . THR A 1 931 ? -3.180 19.690 -2.045 1.00 98.81 931 THR A O 1
ATOM 7139 N N . VAL A 1 932 ? -3.876 19.841 -4.180 1.00 98.88 932 VAL A N 1
ATOM 7140 C CA . VAL A 1 932 ? -2.622 19.413 -4.808 1.00 98.88 932 VAL A CA 1
ATOM 7141 C C . VAL A 1 932 ? -2.167 20.487 -5.789 1.00 98.88 932 VAL A C 1
ATOM 7143 O O . VAL A 1 932 ? -2.897 20.843 -6.712 1.00 98.88 932 VAL A O 1
ATOM 7146 N N . SER A 1 933 ? -0.961 21.012 -5.583 1.00 98.81 933 SER A N 1
ATOM 7147 C CA . SER A 1 933 ? -0.314 21.992 -6.457 1.00 98.81 933 SER A CA 1
ATOM 7148 C C . SER A 1 933 ? 0.981 21.413 -7.015 1.00 98.81 933 SER A C 1
ATOM 7150 O O . SER A 1 933 ? 1.820 20.921 -6.260 1.00 98.81 933 SER A O 1
ATOM 7152 N N . LEU A 1 934 ? 1.157 21.483 -8.331 1.00 98.81 934 LEU A N 1
ATOM 7153 C CA . LEU A 1 934 ? 2.442 21.226 -8.973 1.00 98.81 934 LEU A CA 1
ATOM 7154 C C . LEU A 1 934 ? 3.239 22.535 -9.010 1.00 98.81 934 LEU A C 1
ATOM 7156 O O . LEU A 1 934 ? 2.725 23.551 -9.489 1.00 98.81 934 LEU A O 1
ATOM 7160 N N . LEU A 1 935 ? 4.473 22.517 -8.499 1.00 98.56 935 LEU A N 1
ATOM 7161 C CA . LEU A 1 935 ? 5.322 23.705 -8.435 1.00 98.56 935 LEU A CA 1
ATOM 7162 C C . LEU A 1 935 ? 5.549 24.264 -9.848 1.00 98.56 935 LEU A C 1
ATOM 7164 O O . LEU A 1 935 ? 5.980 23.551 -10.752 1.00 98.56 935 LEU A O 1
ATOM 7168 N N . ARG A 1 936 ? 5.239 25.547 -10.041 1.00 96.75 936 ARG A N 1
ATOM 7169 C CA . ARG A 1 936 ? 5.354 26.222 -11.344 1.00 96.75 936 ARG A CA 1
ATOM 7170 C C . ARG A 1 936 ? 6.800 26.591 -11.648 1.00 96.75 936 ARG A C 1
ATOM 7172 O O . ARG A 1 936 ? 7.563 26.858 -10.721 1.00 96.75 936 ARG A O 1
ATOM 7179 N N . ASP A 1 937 ? 7.153 26.690 -12.928 1.00 95.38 937 ASP A N 1
ATOM 7180 C CA . ASP A 1 937 ? 8.428 27.271 -13.374 1.00 95.38 937 ASP A CA 1
ATOM 7181 C C . ASP A 1 937 ? 9.647 26.635 -12.665 1.00 95.38 937 ASP A C 1
ATOM 7183 O O . ASP A 1 937 ? 10.491 27.313 -12.074 1.00 95.38 937 ASP A O 1
ATOM 7187 N N . ALA A 1 938 ? 9.692 25.299 -12.654 1.00 96.25 938 ALA A N 1
ATOM 7188 C CA . ALA A 1 938 ? 10.729 24.499 -11.994 1.00 96.25 938 ALA A CA 1
ATOM 7189 C C . ALA A 1 938 ? 11.358 23.447 -12.940 1.00 96.25 938 ALA A C 1
ATOM 7191 O O . ALA A 1 938 ? 11.377 22.268 -12.606 1.00 96.25 938 ALA A O 1
ATOM 7192 N N . PRO A 1 939 ? 11.833 23.817 -14.146 1.00 96.38 939 PRO A N 1
ATOM 7193 C CA . PRO A 1 939 ? 12.316 22.847 -15.133 1.00 96.38 939 PRO A CA 1
ATOM 7194 C C . PRO A 1 939 ? 13.510 22.017 -14.627 1.00 96.38 939 PRO A C 1
ATOM 7196 O O . PRO A 1 939 ? 14.364 22.519 -13.901 1.00 96.38 939 PRO A O 1
ATOM 7199 N N . ASN A 1 940 ? 13.594 20.755 -15.061 1.00 96.62 940 ASN A N 1
ATOM 7200 C CA . ASN A 1 940 ? 14.688 19.829 -14.745 1.00 96.62 940 ASN A CA 1
ATOM 7201 C C . ASN A 1 940 ? 15.494 19.449 -15.996 1.00 96.62 940 ASN A C 1
ATOM 7203 O O . ASN A 1 940 ? 15.083 18.589 -16.764 1.00 96.62 940 ASN A O 1
ATOM 7207 N N . ASP A 1 941 ? 16.676 20.016 -16.189 1.00 94.25 941 ASP A N 1
ATOM 7208 C CA . ASP A 1 941 ? 17.523 19.757 -17.364 1.00 94.25 941 ASP A CA 1
ATOM 7209 C C . ASP A 1 941 ? 18.004 18.297 -17.518 1.00 94.25 941 ASP A C 1
ATOM 7211 O O . ASP A 1 941 ? 18.458 17.906 -18.593 1.00 94.25 941 ASP A O 1
ATOM 7215 N N . LYS A 1 942 ? 17.873 17.466 -16.477 1.00 95.88 942 LYS A N 1
ATOM 7216 C CA . LYS A 1 942 ? 18.402 16.092 -16.454 1.00 95.88 942 LYS A CA 1
ATOM 7217 C C . LYS A 1 942 ? 17.461 15.011 -16.978 1.00 95.88 942 LYS A C 1
ATOM 7219 O O . LYS A 1 942 ? 17.859 13.843 -17.007 1.00 95.88 942 LYS A O 1
ATOM 7224 N N . ALA A 1 943 ? 16.226 15.357 -17.331 1.00 97.19 943 ALA A N 1
ATOM 7225 C CA . ALA A 1 943 ? 15.206 14.399 -17.748 1.00 97.19 943 ALA A CA 1
ATOM 7226 C C . ALA A 1 943 ? 14.446 14.865 -18.993 1.00 97.19 943 ALA A C 1
ATOM 7228 O O . ALA A 1 943 ? 14.455 16.040 -19.369 1.00 97.19 943 ALA A O 1
ATOM 7229 N N . ILE A 1 944 ? 13.764 13.915 -19.637 1.00 97.88 944 ILE A N 1
ATOM 7230 C CA . ILE A 1 944 ? 13.021 14.154 -20.875 1.00 97.88 944 ILE A CA 1
ATOM 7231 C C . ILE A 1 944 ? 12.020 15.310 -20.701 1.00 97.88 944 ILE A C 1
ATOM 7233 O O . ILE A 1 944 ? 11.245 15.351 -19.742 1.00 97.88 944 ILE A O 1
ATOM 7237 N N . PHE A 1 945 ? 12.082 16.274 -21.626 1.00 98.00 945 PHE A N 1
ATOM 7238 C CA . PHE A 1 945 ? 11.250 17.487 -21.668 1.00 98.00 945 PHE A CA 1
ATOM 7239 C C . PHE A 1 945 ? 11.131 18.251 -20.345 1.00 98.00 945 PHE A C 1
ATOM 7241 O O . PHE A 1 945 ? 10.096 18.844 -20.055 1.00 98.00 945 PHE A O 1
ATOM 7248 N N . ALA A 1 946 ? 12.208 18.258 -19.565 1.00 97.94 946 ALA A N 1
ATOM 7249 C CA . ALA A 1 946 ? 12.307 18.952 -18.294 1.00 97.94 946 ALA A CA 1
ATOM 7250 C C . ALA A 1 946 ? 11.362 18.480 -17.176 1.00 97.94 946 ALA A C 1
ATOM 7252 O O . ALA A 1 946 ? 11.142 19.211 -16.206 1.00 97.94 946 ALA A O 1
ATOM 7253 N N . SER A 1 947 ? 10.824 17.265 -17.292 1.00 98.44 947 SER A N 1
ATOM 7254 C CA . SER A 1 947 ? 9.962 16.646 -16.279 1.00 98.44 947 SER A CA 1
ATOM 7255 C C . SER A 1 947 ? 10.739 16.115 -15.065 1.00 98.44 947 SER A C 1
ATOM 7257 O O . SER A 1 947 ? 11.967 16.044 -15.077 1.00 98.44 947 SER A O 1
ATOM 7259 N N . LYS A 1 948 ? 10.034 15.719 -14.002 1.00 98.62 948 LYS A N 1
ATOM 7260 C CA . LYS A 1 948 ? 10.583 14.902 -12.912 1.00 98.62 948 LYS A CA 1
ATOM 7261 C C . LYS A 1 948 ? 9.707 13.686 -12.638 1.00 98.62 948 LYS A C 1
ATOM 7263 O O . LYS A 1 948 ? 8.529 13.609 -12.982 1.00 98.62 948 LYS A O 1
ATOM 7268 N N . ALA A 1 949 ? 10.309 12.740 -11.934 1.00 97.75 949 ALA A N 1
ATOM 7269 C CA . ALA A 1 949 ? 9.669 11.515 -11.500 1.00 97.75 949 ALA A CA 1
ATOM 7270 C C . ALA A 1 949 ? 8.759 11.779 -10.293 1.00 97.75 949 ALA A C 1
ATOM 7272 O O . ALA A 1 949 ? 9.158 12.445 -9.337 1.00 97.75 949 ALA A O 1
ATOM 7273 N N . VAL A 1 950 ? 7.548 11.221 -10.324 1.00 98.38 950 VAL A N 1
ATOM 7274 C CA . VAL A 1 950 ? 6.488 11.490 -9.332 1.00 98.38 950 VAL A CA 1
ATOM 7275 C C . VAL A 1 950 ? 5.882 10.222 -8.724 1.00 98.38 950 VAL A C 1
ATOM 7277 O O . VAL A 1 950 ? 5.077 10.306 -7.806 1.00 98.38 950 VAL A O 1
ATOM 7280 N N . GLY A 1 951 ? 6.266 9.036 -9.211 1.00 97.69 951 GLY A N 1
ATOM 7281 C CA . GLY A 1 951 ? 5.691 7.767 -8.762 1.00 97.69 951 GLY A CA 1
ATOM 7282 C C . GLY A 1 951 ? 5.802 7.602 -7.249 1.00 97.69 951 GLY A C 1
ATOM 7283 O O . GLY A 1 951 ? 4.816 7.643 -6.535 1.00 97.69 951 GLY A O 1
ATOM 7284 N N . GLU A 1 952 ? 6.998 7.437 -6.719 1.00 98.75 952 GLU A N 1
ATOM 7285 C CA . GLU A 1 952 ? 7.225 7.156 -5.299 1.00 98.75 952 GLU A CA 1
ATOM 7286 C C . GLU A 1 952 ? 7.301 8.370 -4.357 1.00 98.75 952 GLU A C 1
ATOM 7288 O O . GLU A 1 952 ? 6.785 8.249 -3.242 1.00 98.75 952 GLU A O 1
ATOM 7293 N N . PRO A 1 953 ? 7.893 9.522 -4.748 1.00 98.69 953 PRO A N 1
ATOM 7294 C CA . PRO A 1 953 ? 8.166 10.625 -3.823 1.00 98.69 953 PRO A CA 1
ATOM 7295 C C . PRO A 1 953 ? 6.980 11.101 -2.958 1.00 98.69 953 PRO A C 1
ATOM 7297 O O . PRO A 1 953 ? 7.175 11.306 -1.759 1.00 98.69 953 PRO A O 1
ATOM 7300 N N . PRO A 1 954 ? 5.742 11.233 -3.483 1.00 98.81 954 PRO A N 1
ATOM 7301 C CA . PRO A 1 954 ? 4.623 11.778 -2.712 1.00 98.81 954 PRO A CA 1
ATOM 7302 C C . PRO A 1 954 ? 4.130 10.876 -1.576 1.00 98.81 954 PRO A C 1
ATOM 7304 O O . PRO A 1 954 ? 3.394 11.347 -0.712 1.00 98.81 954 PRO A O 1
ATOM 7307 N N . LEU A 1 955 ? 4.513 9.592 -1.546 1.00 98.88 955 LEU A N 1
ATOM 7308 C CA . LEU A 1 955 ? 4.023 8.655 -0.531 1.00 98.88 955 LEU A CA 1
ATOM 7309 C C . LEU A 1 955 ? 4.408 9.083 0.884 1.00 98.88 955 LEU A C 1
ATOM 7311 O O . LEU A 1 955 ? 3.587 9.021 1.798 1.00 98.88 955 LEU A O 1
ATOM 7315 N N . PHE A 1 956 ? 5.639 9.563 1.069 1.00 98.88 956 PHE A N 1
ATOM 7316 C CA . PHE A 1 956 ? 6.113 9.959 2.392 1.00 98.88 956 PHE A CA 1
ATOM 7317 C C . PHE A 1 956 ? 5.390 11.193 2.946 1.00 98.88 956 PHE A C 1
ATOM 7319 O O . PHE A 1 956 ? 5.258 11.330 4.161 1.00 98.88 956 PHE A O 1
ATOM 7326 N N . LEU A 1 957 ? 4.859 12.063 2.083 1.00 98.94 957 LEU A N 1
ATOM 7327 C CA . LEU A 1 957 ? 4.164 13.284 2.499 1.00 98.94 957 LEU A CA 1
ATOM 7328 C C . LEU A 1 957 ? 2.923 13.009 3.362 1.00 98.94 957 LEU A C 1
ATOM 7330 O O . LEU A 1 957 ? 2.500 13.871 4.135 1.00 98.94 957 LEU A O 1
ATOM 7334 N N . ALA A 1 958 ? 2.371 11.797 3.298 1.00 98.88 958 ALA A N 1
ATOM 7335 C CA . ALA A 1 958 ? 1.290 11.359 4.172 1.00 98.88 958 ALA A CA 1
ATOM 7336 C C . ALA A 1 958 ? 1.687 11.242 5.651 1.00 98.88 958 ALA A C 1
ATOM 7338 O O . ALA A 1 958 ? 0.816 11.289 6.518 1.00 98.88 958 ALA A O 1
ATOM 7339 N N . SER A 1 959 ? 2.985 11.188 5.969 1.00 98.88 959 SER A N 1
ATOM 7340 C CA . SER A 1 959 ? 3.470 11.300 7.351 1.00 98.88 959 SER A CA 1
ATOM 7341 C C . SER A 1 959 ? 3.048 12.623 8.008 1.00 98.88 959 SER A C 1
ATOM 7343 O O . SER A 1 959 ? 2.903 12.680 9.226 1.00 98.88 959 SER A O 1
ATOM 7345 N N . SER A 1 960 ? 2.718 13.667 7.232 1.00 98.94 960 SER A N 1
ATOM 7346 C CA . SER A 1 960 ? 2.077 14.879 7.764 1.00 98.94 960 SER A CA 1
ATOM 7347 C C . SER A 1 960 ? 0.782 14.580 8.536 1.00 98.94 960 SER A C 1
ATOM 7349 O O . SER A 1 960 ? 0.520 15.233 9.541 1.00 98.94 960 SER A O 1
ATOM 7351 N N . ILE A 1 961 ? -0.003 13.567 8.140 1.00 98.94 961 ILE A N 1
ATOM 7352 C CA . ILE A 1 961 ? -1.192 13.122 8.888 1.00 98.94 961 ILE A CA 1
ATOM 7353 C C . ILE A 1 961 ? -0.774 12.450 10.196 1.00 98.94 961 ILE A C 1
ATOM 7355 O O . ILE A 1 961 ? -1.320 12.775 11.247 1.00 98.94 961 ILE A O 1
ATOM 7359 N N . PHE A 1 962 ? 0.225 11.566 10.161 1.00 98.94 962 PHE A N 1
ATOM 7360 C CA . PHE A 1 962 ? 0.756 10.926 11.367 1.00 98.94 962 PHE A CA 1
ATOM 7361 C C . PHE A 1 962 ? 1.231 11.953 12.399 1.00 98.94 962 PHE A C 1
ATOM 7363 O O . PHE A 1 962 ? 0.877 11.869 13.574 1.00 98.94 962 PHE A O 1
ATOM 7370 N N . TYR A 1 963 ? 1.995 12.961 11.974 1.00 98.88 963 TYR A N 1
ATOM 7371 C CA . TYR A 1 963 ? 2.485 13.992 12.888 1.00 98.88 963 TYR A CA 1
ATOM 7372 C C . TYR A 1 963 ? 1.391 14.973 13.314 1.00 98.88 963 TYR A C 1
ATOM 7374 O O . TYR A 1 963 ? 1.456 15.472 14.431 1.00 98.88 963 TYR A O 1
ATOM 7382 N N . ALA A 1 964 ? 0.352 15.192 12.503 1.00 98.94 964 ALA A N 1
ATOM 7383 C CA . ALA A 1 964 ? -0.845 15.906 12.943 1.00 98.94 964 ALA A CA 1
ATOM 7384 C C . ALA A 1 964 ? -1.619 15.106 14.013 1.00 98.94 964 ALA A C 1
ATOM 7386 O O . ALA A 1 964 ? -2.104 15.682 14.983 1.00 98.94 964 ALA A O 1
ATOM 7387 N N . ILE A 1 965 ? -1.681 13.774 13.903 1.00 98.94 965 ILE A N 1
ATOM 7388 C CA . ILE A 1 965 ? -2.220 12.901 14.959 1.00 98.94 965 ILE A CA 1
ATOM 7389 C C . ILE A 1 965 ? -1.347 12.996 16.218 1.00 98.94 965 ILE A C 1
ATOM 7391 O O . ILE A 1 965 ? -1.882 13.154 17.316 1.00 98.94 965 ILE A O 1
ATOM 7395 N N . LYS A 1 966 ? -0.013 12.948 16.078 1.00 98.75 966 LYS A N 1
ATOM 7396 C CA . LYS A 1 966 ? 0.928 13.096 17.203 1.00 98.75 966 LYS A CA 1
ATOM 7397 C C . LYS A 1 966 ? 0.730 14.443 17.916 1.00 98.75 966 LYS A C 1
ATOM 7399 O O . LYS A 1 966 ? 0.634 14.450 19.139 1.00 98.75 966 LYS A O 1
ATOM 7404 N N . ASP A 1 967 ? 0.581 15.537 17.168 1.00 98.62 967 ASP A N 1
ATOM 7405 C CA . ASP A 1 967 ? 0.279 16.884 17.681 1.00 98.62 967 ASP A CA 1
ATOM 7406 C C . ASP A 1 967 ? -1.046 16.915 18.474 1.00 98.62 967 ASP A C 1
ATOM 7408 O O . ASP A 1 967 ? -1.095 17.360 19.622 1.00 98.62 967 ASP A O 1
ATOM 7412 N N . ALA A 1 968 ? -2.112 16.315 17.933 1.00 98.81 968 ALA A N 1
ATOM 7413 C CA . ALA A 1 968 ? -3.402 16.221 18.620 1.00 98.81 968 ALA A CA 1
ATOM 7414 C C . ALA A 1 968 ? -3.323 15.411 19.933 1.00 98.81 968 ALA A C 1
ATOM 7416 O O . ALA A 1 968 ? -3.903 15.797 20.954 1.00 98.81 968 ALA A O 1
ATOM 7417 N N . ILE A 1 969 ? -2.576 14.300 19.936 1.00 98.75 969 ILE A N 1
ATOM 7418 C CA . ILE A 1 969 ? -2.336 13.485 21.137 1.00 98.75 969 ILE A CA 1
ATOM 7419 C C . ILE A 1 969 ? -1.576 14.295 22.190 1.00 98.75 969 ILE A C 1
ATOM 7421 O O . ILE A 1 969 ? -1.879 14.196 23.380 1.00 98.75 969 ILE A O 1
ATOM 7425 N N . MET A 1 970 ? -0.605 15.115 21.787 1.00 97.31 970 MET A N 1
ATOM 7426 C CA . MET A 1 970 ? 0.131 15.962 22.727 1.00 97.31 970 MET A CA 1
ATOM 7427 C C . MET A 1 970 ? -0.765 16.976 23.413 1.00 97.31 970 MET A C 1
ATOM 7429 O O . MET A 1 970 ? -0.662 17.130 24.628 1.00 97.31 970 MET A O 1
ATOM 7433 N N . ALA A 1 971 ? -1.689 17.598 22.680 1.00 97.62 971 ALA A N 1
ATOM 7434 C CA . ALA A 1 971 ? -2.685 18.476 23.283 1.00 97.62 971 ALA A CA 1
ATOM 7435 C C . ALA A 1 971 ? -3.547 17.731 24.325 1.00 97.62 971 ALA A C 1
ATOM 7437 O O . ALA A 1 971 ? -3.799 18.253 25.412 1.00 97.62 971 ALA A O 1
ATOM 7438 N N . ALA A 1 972 ? -3.949 16.482 24.051 1.00 98.12 972 ALA A N 1
ATOM 7439 C CA . ALA A 1 972 ? -4.694 15.655 25.010 1.00 98.12 972 ALA A CA 1
ATOM 7440 C C . ALA A 1 972 ? -3.870 15.282 26.260 1.00 98.12 972 ALA A C 1
ATOM 7442 O O . ALA A 1 972 ? -4.401 15.241 27.378 1.00 98.12 972 ALA A O 1
ATOM 7443 N N . ARG A 1 973 ? -2.575 14.997 26.074 1.00 97.56 973 ARG A N 1
ATOM 7444 C CA . ARG A 1 973 ? -1.625 14.656 27.145 1.00 97.56 973 ARG A CA 1
ATOM 7445 C C . ARG A 1 973 ? -1.316 15.858 28.032 1.00 97.56 973 ARG A C 1
ATOM 7447 O O . ARG A 1 973 ? -1.346 15.710 29.252 1.00 97.56 973 ARG A O 1
ATOM 7454 N N . ALA A 1 974 ? -1.111 17.035 27.440 1.00 95.31 974 ALA A N 1
ATOM 7455 C CA . ALA A 1 974 ? -0.823 18.272 28.159 1.00 95.31 974 ALA A CA 1
ATOM 7456 C C . ALA A 1 974 ? -1.948 18.632 29.142 1.00 95.31 974 ALA A C 1
ATOM 7458 O O . ALA A 1 974 ? -1.680 18.899 30.311 1.00 95.31 974 ALA A O 1
ATOM 7459 N N . GLU A 1 975 ? -3.213 18.523 28.724 1.00 93.62 975 GLU A N 1
ATOM 7460 C CA . GLU A 1 975 ? -4.368 18.705 29.622 1.00 93.62 975 GLU A CA 1
ATOM 7461 C C . GLU A 1 975 ? -4.470 17.658 30.731 1.00 93.62 975 GLU A C 1
ATOM 7463 O O . GLU A 1 975 ? -5.118 17.881 31.750 1.00 93.62 975 GLU A O 1
ATOM 7468 N N . SER A 1 976 ? -3.825 16.510 30.544 1.00 92.94 976 SER A N 1
ATOM 7469 C CA . SER A 1 976 ? -3.745 15.446 31.545 1.00 92.94 976 SER A CA 1
ATOM 7470 C C . SER A 1 976 ? -2.491 15.572 32.425 1.00 92.94 976 SER A C 1
ATOM 7472 O O . SER A 1 976 ? -2.191 14.654 33.189 1.00 92.94 976 SER A O 1
ATOM 7474 N N . GLY A 1 977 ? -1.756 16.687 32.317 1.00 94.44 977 GLY A N 1
ATOM 7475 C CA . GLY A 1 977 ? -0.532 16.963 33.072 1.00 94.44 977 GLY A CA 1
ATOM 7476 C C . GLY A 1 977 ? 0.694 16.182 32.592 1.00 94.44 977 GLY A C 1
ATOM 7477 O O . GLY A 1 977 ? 1.657 16.048 33.341 1.00 94.44 977 GLY A O 1
ATOM 7478 N N . ILE A 1 978 ? 0.663 15.634 31.373 1.00 94.44 978 ILE A N 1
ATOM 7479 C CA . ILE A 1 978 ? 1.744 14.824 30.804 1.00 94.44 978 ILE A CA 1
ATOM 7480 C C . ILE A 1 978 ? 2.402 15.607 29.666 1.00 94.44 978 ILE A C 1
ATOM 7482 O O . ILE A 1 978 ? 1.773 15.871 28.643 1.00 94.44 978 ILE A O 1
ATOM 7486 N N . THR A 1 979 ? 3.677 15.954 29.826 1.00 90.62 979 THR A N 1
ATOM 7487 C CA . THR A 1 979 ? 4.442 16.757 28.860 1.00 90.62 979 THR A CA 1
ATOM 7488 C C . THR A 1 979 ? 5.693 16.021 28.374 1.00 90.62 979 THR A C 1
ATOM 7490 O O . THR A 1 979 ? 6.031 14.946 28.869 1.00 90.62 979 THR A O 1
ATOM 7493 N N . GLY A 1 980 ? 6.365 16.599 27.377 1.00 88.56 980 GLY A N 1
ATOM 7494 C CA . GLY A 1 980 ? 7.606 16.078 26.806 1.00 88.56 980 GLY A CA 1
ATOM 7495 C C . GLY A 1 980 ? 7.413 15.117 25.623 1.00 88.56 980 GLY A C 1
ATOM 7496 O O . GLY A 1 980 ? 6.279 14.747 25.289 1.00 88.56 980 GLY A O 1
ATOM 7497 N N . PRO A 1 981 ? 8.520 14.729 24.962 1.00 90.88 981 PRO A N 1
ATOM 7498 C CA . PRO A 1 981 ? 8.501 13.770 23.863 1.00 90.88 981 PRO A CA 1
ATOM 7499 C C . PRO A 1 981 ? 7.902 12.424 24.285 1.00 90.88 981 PRO A C 1
ATOM 7501 O O . PRO A 1 981 ? 8.068 11.973 25.419 1.00 90.88 981 PRO A O 1
ATOM 7504 N N . PHE A 1 982 ? 7.213 11.760 23.360 1.00 95.62 982 PHE A N 1
ATOM 7505 C CA . PHE A 1 982 ? 6.722 10.399 23.558 1.00 95.62 982 PHE A CA 1
ATOM 7506 C C . PHE A 1 982 ? 6.839 9.597 22.262 1.00 95.62 982 PHE A C 1
ATOM 7508 O O . PHE A 1 982 ? 6.716 10.141 21.156 1.00 95.62 982 PHE A O 1
ATOM 7515 N N . ARG A 1 983 ? 7.050 8.288 22.414 1.00 96.25 983 ARG A N 1
ATOM 7516 C CA . ARG A 1 983 ? 7.091 7.340 21.304 1.00 96.25 983 ARG A CA 1
ATOM 7517 C C . ARG A 1 983 ? 5.675 7.058 20.805 1.00 96.25 983 ARG A C 1
ATOM 7519 O O . ARG A 1 983 ? 4.795 6.687 21.580 1.00 96.25 983 ARG A O 1
ATOM 7526 N N . LEU A 1 984 ? 5.485 7.217 19.502 1.00 98.19 984 LEU A N 1
ATOM 7527 C CA . LEU A 1 984 ? 4.317 6.764 18.759 1.00 98.19 984 LEU A CA 1
ATOM 7528 C C . LEU A 1 984 ? 4.853 5.979 17.566 1.00 98.19 984 LEU A C 1
ATOM 7530 O O . LEU A 1 984 ? 5.641 6.520 16.795 1.00 98.19 984 LEU A O 1
ATOM 7534 N N . ASP A 1 985 ? 4.457 4.719 17.443 1.00 98.50 985 ASP A N 1
ATOM 7535 C CA . ASP A 1 985 ? 4.875 3.863 16.333 1.00 98.50 985 ASP A CA 1
ATOM 7536 C C . ASP A 1 985 ? 3.887 3.942 15.168 1.00 98.50 985 ASP A C 1
ATOM 7538 O O . ASP A 1 985 ? 2.701 4.223 15.362 1.00 98.50 985 ASP A O 1
ATOM 7542 N N . SER A 1 986 ? 4.375 3.649 13.964 1.00 98.50 986 SER A N 1
ATOM 7543 C CA . SER A 1 986 ? 3.551 3.519 12.762 1.00 98.50 986 SER A CA 1
ATOM 7544 C C . SER A 1 986 ? 3.061 2.073 12.589 1.00 98.50 986 SER A C 1
ATOM 7546 O O . SER A 1 986 ? 3.867 1.151 12.745 1.00 98.50 986 SER A O 1
ATOM 7548 N N . PRO A 1 987 ? 1.792 1.848 12.204 1.00 98.50 987 PRO A N 1
ATOM 7549 C CA . PRO A 1 987 ? 0.758 2.859 11.957 1.00 98.50 987 PRO A CA 1
ATOM 7550 C C . PRO A 1 987 ? 0.187 3.444 13.259 1.00 98.50 987 PRO A C 1
ATOM 7552 O O . PRO A 1 987 ? -0.033 2.712 14.225 1.00 98.50 987 PRO A O 1
ATOM 7555 N N . ALA A 1 988 ? -0.141 4.741 13.275 1.00 98.56 988 ALA A N 1
ATOM 7556 C CA . ALA A 1 988 ? -0.906 5.406 14.335 1.00 98.56 988 ALA A CA 1
ATOM 7557 C C . ALA A 1 988 ? -2.386 4.975 14.306 1.00 98.56 988 ALA A C 1
ATOM 7559 O O . ALA A 1 988 ? -3.284 5.775 14.045 1.00 98.56 988 ALA A O 1
ATOM 7560 N N . SER A 1 989 ? -2.621 3.688 14.558 1.00 98.19 989 SER A N 1
ATOM 7561 C CA . SER A 1 989 ? -3.942 3.068 14.595 1.00 98.19 989 SER A CA 1
ATOM 7562 C C . SER A 1 989 ? -4.792 3.623 15.738 1.00 98.19 989 SER A C 1
ATOM 7564 O O . SER A 1 989 ? -4.283 4.206 16.703 1.00 98.19 989 SER A O 1
ATOM 7566 N N . ALA A 1 990 ? -6.107 3.398 15.671 1.00 98.31 990 ALA A N 1
ATOM 7567 C CA . ALA A 1 990 ? -7.025 3.839 16.719 1.00 98.31 990 ALA A CA 1
ATOM 7568 C C . ALA A 1 990 ? -6.646 3.297 18.113 1.00 98.31 990 ALA A C 1
ATOM 7570 O O . ALA A 1 990 ? -6.792 4.003 19.110 1.00 98.31 990 ALA A O 1
ATOM 7571 N N . GLU A 1 991 ? -6.077 2.089 18.182 1.00 98.06 991 GLU A N 1
ATOM 7572 C CA . GLU A 1 991 ? -5.493 1.550 19.412 1.00 98.06 991 GLU A CA 1
ATOM 7573 C C . GLU A 1 991 ? -4.398 2.475 19.964 1.00 98.06 991 GLU A C 1
ATOM 7575 O O . GLU A 1 991 ? -4.499 2.953 21.098 1.00 98.06 991 GLU A O 1
ATOM 7580 N N . ARG A 1 992 ? -3.367 2.765 19.160 1.00 98.25 992 ARG A N 1
ATOM 7581 C CA . ARG A 1 992 ? -2.214 3.564 19.603 1.00 98.25 992 ARG A CA 1
ATOM 7582 C C . ARG A 1 992 ? -2.626 4.989 19.975 1.00 98.25 992 ARG A C 1
ATOM 7584 O O . ARG A 1 992 ? -2.166 5.503 20.994 1.00 98.25 992 ARG A O 1
ATOM 7591 N N . ILE A 1 993 ? -3.546 5.596 19.219 1.00 98.75 993 ILE A N 1
ATOM 7592 C CA . ILE A 1 993 ? -4.099 6.926 19.525 1.00 98.75 993 ILE A CA 1
ATOM 7593 C C . ILE A 1 993 ? -4.809 6.912 20.882 1.00 98.75 993 ILE A C 1
ATOM 7595 O O . ILE A 1 993 ? -4.528 7.759 21.738 1.00 98.75 993 ILE A O 1
ATOM 7599 N N . ARG A 1 994 ? -5.713 5.946 21.107 1.00 98.44 994 ARG A N 1
ATOM 7600 C CA . ARG A 1 994 ? -6.506 5.884 22.339 1.00 98.44 994 ARG A CA 1
ATOM 7601 C C . ARG A 1 994 ? -5.633 5.689 23.570 1.00 98.44 994 ARG A C 1
ATOM 7603 O O . ARG A 1 994 ? -5.865 6.357 24.577 1.00 98.44 994 ARG A O 1
ATOM 7610 N N . ILE A 1 995 ? -4.667 4.775 23.495 1.00 97.75 995 ILE A N 1
ATOM 7611 C CA . ILE A 1 995 ? -3.774 4.462 24.615 1.00 97.75 995 ILE A CA 1
ATOM 7612 C C . ILE A 1 995 ? -2.826 5.633 24.913 1.00 97.75 995 ILE A C 1
ATOM 7614 O O . ILE A 1 995 ? -2.538 5.905 26.079 1.00 97.75 995 ILE A O 1
ATOM 7618 N N . ALA A 1 996 ? -2.389 6.381 23.893 1.00 97.81 996 ALA A N 1
ATOM 7619 C CA . ALA A 1 996 ? -1.533 7.550 24.088 1.00 97.81 996 ALA A CA 1
ATOM 7620 C C . ALA A 1 996 ? -2.263 8.745 24.740 1.00 97.81 996 ALA A C 1
ATOM 7622 O O . ALA A 1 996 ? -1.631 9.526 25.466 1.00 97.81 996 ALA A O 1
ATOM 7623 N N . CYS A 1 997 ? -3.584 8.856 24.542 1.00 97.75 997 CYS A N 1
ATOM 7624 C CA . CYS A 1 997 ? -4.472 9.804 25.227 1.00 97.75 997 CYS A CA 1
ATOM 7625 C C . CYS A 1 997 ? -4.783 9.341 26.663 1.00 97.75 997 CYS A C 1
ATOM 7627 O O . CYS A 1 997 ? -5.913 8.974 26.988 1.00 97.75 997 CYS A O 1
ATOM 7629 N N . SER A 1 998 ? -3.760 9.321 27.520 1.00 94.38 998 SER A N 1
ATOM 7630 C CA . SER A 1 998 ? -3.886 8.850 28.903 1.00 94.38 998 SER A CA 1
ATOM 7631 C C . SER A 1 998 ? -4.868 9.702 29.712 1.00 94.38 998 SER A C 1
ATOM 7633 O O . SER A 1 998 ? -4.768 10.927 29.745 1.00 94.38 998 SER A O 1
ATOM 7635 N N . ASP A 1 999 ? -5.804 9.043 30.389 1.00 95.62 999 ASP A N 1
ATOM 7636 C CA . ASP A 1 999 ? -6.865 9.656 31.180 1.00 95.62 999 ASP A CA 1
ATOM 7637 C C . ASP A 1 999 ? -7.223 8.761 32.384 1.00 95.62 999 ASP A C 1
ATOM 7639 O O . ASP A 1 999 ? -6.489 7.843 32.756 1.00 95.62 999 ASP A O 1
ATOM 7643 N N . ARG A 1 1000 ? -8.342 9.038 33.060 1.00 94.50 1000 ARG A N 1
ATOM 7644 C CA . ARG A 1 1000 ? -8.792 8.219 34.195 1.00 94.50 1000 ARG A CA 1
ATOM 7645 C C . ARG A 1 1000 ? -9.230 6.804 33.802 1.00 94.50 1000 ARG A C 1
ATOM 7647 O O . ARG A 1 1000 ? -9.160 5.914 34.638 1.00 94.50 1000 ARG A O 1
ATOM 7654 N N . PHE A 1 1001 ? -9.674 6.586 32.566 1.00 97.06 1001 PHE A N 1
ATOM 7655 C CA . PHE A 1 1001 ? -10.171 5.295 32.089 1.00 97.06 1001 PHE A CA 1
ATOM 7656 C C . PHE A 1 1001 ? -9.020 4.373 31.686 1.00 97.06 1001 PHE A C 1
ATOM 7658 O O . PHE A 1 1001 ? -9.043 3.190 32.021 1.00 97.06 1001 PHE A O 1
ATOM 7665 N N . THR A 1 1002 ? -7.982 4.904 31.029 1.00 95.69 1002 THR A N 1
ATOM 7666 C CA . THR A 1 1002 ? -6.771 4.122 30.715 1.00 95.69 1002 THR A CA 1
ATOM 7667 C C . THR A 1 1002 ? -6.071 3.649 31.988 1.00 95.69 1002 THR A C 1
ATOM 7669 O O . THR A 1 1002 ? -5.642 2.502 32.056 1.00 95.69 1002 THR A O 1
ATOM 7672 N N . LYS A 1 1003 ? -6.033 4.483 33.038 1.00 95.06 1003 LYS A N 1
ATOM 7673 C CA . LYS A 1 1003 ? -5.459 4.126 34.351 1.00 95.06 1003 LYS A CA 1
ATOM 7674 C C . LYS A 1 1003 ? -6.170 2.954 35.041 1.00 95.06 1003 LYS A C 1
ATOM 7676 O O . LYS A 1 1003 ? -5.527 2.233 35.795 1.00 95.06 1003 LYS A O 1
ATOM 7681 N N . LEU A 1 1004 ? -7.461 2.740 34.773 1.00 96.75 1004 LEU A N 1
ATOM 7682 C CA . LEU A 1 1004 ? -8.225 1.596 35.297 1.00 96.75 1004 LEU A CA 1
ATOM 7683 C C . LEU A 1 1004 ? -7.994 0.299 34.507 1.00 96.75 1004 LEU A C 1
ATOM 7685 O O . LEU A 1 1004 ? -8.365 -0.780 34.960 1.00 96.75 1004 LEU A O 1
ATOM 7689 N N . CYS A 1 1005 ? -7.388 0.393 33.324 1.00 95.88 1005 CYS A N 1
ATOM 7690 C CA . CYS A 1 1005 ? -7.119 -0.735 32.439 1.00 95.88 1005 CYS A CA 1
ATOM 7691 C C . CYS A 1 1005 ? -5.616 -0.806 32.132 1.00 95.88 1005 CYS A C 1
ATOM 7693 O O . CYS A 1 1005 ? -5.234 -0.580 30.984 1.00 95.88 1005 CYS A O 1
ATOM 7695 N N . PRO A 1 1006 ? -4.745 -1.081 33.121 1.00 92.62 1006 PRO A N 1
ATOM 7696 C CA . PRO A 1 1006 ? -3.311 -1.161 32.870 1.00 92.62 1006 PRO A CA 1
ATOM 7697 C C . PRO A 1 1006 ? -2.980 -2.312 31.902 1.00 92.62 1006 PRO A C 1
ATOM 7699 O O . PRO A 1 1006 ? -3.698 -3.322 31.878 1.00 92.62 1006 PRO A O 1
ATOM 7702 N N . PRO A 1 1007 ? -1.903 -2.181 31.102 1.00 92.19 1007 PRO A N 1
ATOM 7703 C CA . PRO A 1 1007 ? -1.416 -3.277 30.276 1.00 92.19 1007 PRO A CA 1
ATOM 7704 C C . PRO A 1 1007 ? -0.932 -4.441 31.148 1.00 92.19 1007 PRO A C 1
ATOM 7706 O O . PRO A 1 1007 ? -0.494 -4.244 32.281 1.00 92.19 1007 PRO A O 1
ATOM 7709 N N . ALA A 1 1008 ? -1.002 -5.656 30.606 1.00 90.75 1008 ALA A N 1
ATOM 7710 C CA . ALA A 1 1008 ? -0.428 -6.830 31.254 1.00 90.75 1008 ALA A CA 1
ATOM 7711 C C . ALA A 1 1008 ? 1.105 -6.729 31.310 1.00 90.75 1008 ALA A C 1
ATOM 7713 O O . ALA A 1 1008 ? 1.727 -6.170 30.403 1.00 90.75 1008 ALA A O 1
ATOM 7714 N N . GLU A 1 1009 ? 1.707 -7.293 32.357 1.00 89.44 1009 GLU A N 1
ATOM 7715 C CA . GLU A 1 1009 ? 3.160 -7.298 32.523 1.00 89.44 1009 GLU A CA 1
ATOM 7716 C C . GLU A 1 1009 ? 3.837 -8.047 31.358 1.00 89.44 1009 GLU A C 1
ATOM 7718 O O . GLU A 1 1009 ? 3.498 -9.211 31.097 1.00 89.44 1009 GLU A O 1
ATOM 7723 N N . PRO A 1 1010 ? 4.787 -7.419 30.637 1.00 86.75 1010 PRO A N 1
ATOM 7724 C CA . PRO A 1 1010 ? 5.504 -8.072 29.546 1.00 86.75 1010 PRO A CA 1
ATOM 7725 C C . PRO A 1 1010 ? 6.171 -9.381 29.990 1.00 86.75 1010 PRO A C 1
ATOM 7727 O O . PRO A 1 1010 ? 6.757 -9.457 31.065 1.00 86.75 1010 PRO A O 1
ATOM 7730 N N . GLY A 1 1011 ? 6.093 -10.422 29.156 1.00 84.88 1011 GLY A N 1
ATOM 7731 C CA . GLY A 1 1011 ? 6.717 -11.727 29.422 1.00 84.88 1011 GLY A CA 1
ATOM 7732 C C . GLY A 1 1011 ? 5.915 -12.682 30.317 1.00 84.88 1011 GLY A C 1
ATOM 7733 O O . GLY A 1 1011 ? 6.285 -13.847 30.425 1.00 84.88 1011 GLY A O 1
ATOM 7734 N N . THR A 1 1012 ? 4.795 -12.247 30.907 1.00 89.44 1012 THR A N 1
ATOM 7735 C CA . THR A 1 1012 ? 3.939 -13.108 31.757 1.00 89.44 1012 THR A CA 1
ATOM 7736 C C . THR A 1 1012 ? 2.923 -13.950 30.975 1.00 89.44 1012 THR A C 1
ATOM 7738 O O . THR A 1 1012 ? 2.272 -14.829 31.537 1.00 89.44 1012 THR A O 1
ATOM 7741 N N . PHE A 1 1013 ? 2.784 -13.707 29.671 1.00 90.56 1013 PHE A N 1
ATOM 7742 C CA . PHE A 1 1013 ? 1.822 -14.369 28.795 1.00 90.56 1013 PHE A CA 1
ATOM 7743 C C . PHE A 1 1013 ? 2.361 -14.478 27.366 1.00 90.56 1013 PHE A C 1
ATOM 7745 O O . PHE A 1 1013 ? 3.308 -13.789 26.983 1.00 90.56 1013 PHE A O 1
ATOM 7752 N N . ARG A 1 1014 ? 1.714 -15.315 26.548 1.00 91.38 1014 ARG A N 1
ATOM 7753 C CA . ARG A 1 1014 ? 1.950 -15.366 25.103 1.00 91.38 1014 ARG A CA 1
ATOM 7754 C C . ARG A 1 1014 ? 0.877 -14.543 24.385 1.00 91.38 1014 ARG A C 1
ATOM 7756 O O . ARG A 1 1014 ? -0.294 -14.919 24.455 1.00 91.38 1014 ARG A O 1
ATOM 7763 N N . PRO A 1 1015 ? 1.233 -13.433 23.719 1.00 92.94 1015 PRO A N 1
ATOM 7764 C CA . PRO A 1 1015 ? 0.249 -12.581 23.068 1.00 92.94 1015 PRO A CA 1
ATOM 7765 C C . PRO A 1 1015 ? -0.367 -13.278 21.853 1.00 92.94 1015 PRO A C 1
ATOM 7767 O O . PRO A 1 1015 ? 0.246 -14.149 21.234 1.00 92.94 1015 PRO A O 1
ATOM 7770 N N . TRP A 1 1016 ? -1.579 -12.859 21.484 1.00 94.31 1016 TRP A N 1
ATOM 7771 C CA . TRP A 1 1016 ? -2.229 -13.328 20.259 1.00 94.31 1016 TRP A CA 1
ATOM 7772 C C . TRP A 1 1016 ? -1.464 -12.900 18.997 1.00 94.31 1016 TRP A C 1
ATOM 7774 O O . TRP A 1 1016 ? -1.344 -13.686 18.058 1.00 94.31 1016 TRP A O 1
ATOM 7784 N N . SER A 1 1017 ? -0.911 -11.683 19.002 1.00 95.00 1017 SER A N 1
ATOM 7785 C CA . SER A 1 1017 ? -0.097 -11.135 17.917 1.00 95.00 1017 SER A CA 1
ATOM 7786 C C . SER A 1 1017 ? 1.169 -10.446 18.426 1.00 95.00 1017 SER A C 1
ATOM 7788 O O . SER A 1 1017 ? 1.169 -9.889 19.523 1.00 95.00 1017 SER A O 1
ATOM 7790 N N . VAL A 1 1018 ? 2.223 -10.440 17.612 1.00 94.25 1018 VAL A N 1
ATOM 7791 C CA . VAL A 1 1018 ? 3.502 -9.758 17.868 1.00 94.25 1018 VAL A CA 1
ATOM 7792 C C . VAL A 1 1018 ? 3.762 -8.671 16.826 1.00 94.25 1018 VAL A C 1
ATOM 7794 O O . VAL A 1 1018 ? 3.277 -8.757 15.697 1.00 94.25 1018 VAL A O 1
ATOM 7797 N N . GLN A 1 1019 ? 4.521 -7.646 17.215 1.00 92.00 1019 GLN A N 1
ATOM 7798 C CA . GLN A 1 1019 ? 5.033 -6.624 16.302 1.00 92.00 1019 GLN A CA 1
ATOM 7799 C C . GLN A 1 1019 ? 6.289 -7.180 15.626 1.00 92.00 1019 GLN A C 1
ATOM 7801 O O . GLN A 1 1019 ? 7.257 -7.506 16.314 1.00 92.00 1019 GLN A O 1
ATOM 7806 N N . VAL A 1 1020 ? 6.231 -7.358 14.305 1.00 87.75 1020 VAL A N 1
ATOM 7807 C CA . VAL A 1 1020 ? 7.276 -8.029 13.513 1.00 87.75 1020 VAL A CA 1
ATOM 7808 C C . VAL A 1 1020 ? 8.305 -7.084 12.929 1.00 87.75 1020 VAL A C 1
ATOM 7810 O O . VAL A 1 1020 ? 7.942 -5.929 12.613 1.00 87.75 1020 VAL A O 1
#

pLDDT: mean 97.05, std 3.05, range [60.06, 98.94]

Secondary structure (DSSP, 8-state):
-HHHHHHHHHS-GGG-HHHHHHHHHHHSSS-HHHHHH--HHHHHHHT-TT-SSHHHHHHTT-EEEEE-SS-EEEEE-STTT--BTTB-S--TT-EEEEEE-PPPPTTEEEEEEEE-SSSSS---SEEEEEEEEESTTSSBEEEEEEEEESSSSS-EE-HHHHHHHTT-BSSHHHHHHHHHHHHHHT---TT-TT--HHHHHHHHHHHHHHHHHHHHHHHHHTT--PPPPPGGGGGGGPPP-----EEEEE-PPPPTT--SS--TTS-PPPTTHHHHHHT-S--STTSPPPTT-EEEEEEE-SSSSEEEEEEE-TTGGGSTTEEEEE-GGG-SS-SEESTTS-EESS--SEE-STT-EEEEEEESSHHHHHHHHTT-EEEEEE-PPP-SHHHHHHHT-EEEEEEEEEES-HHHHHHH-SEEEEEEEEE--B----SS--EEEEEE-SSTT-EEEEE--S-HHHHHHHHHHHHTS-GGGEEEEES--S--TTHHHHTHHHHHHHHHHHHHHHTS-EEEE--HHHHHHHS--BPPEEEEEEEEE-TT--EEEEEEEEEEEEESS-TTHHHHHHHHHTTTTTTB--SEEEEEEEEEE-SSPPP---TTTTHHHHHHHHHHHHHHHHHHTT--HHHHHHHHB--TTPBPTTSPBP-S--HHHHHHHHHHHHTHHHHHHHHHHHHHH-SSEEEEEEEEEEEEEES-SSGGGSEEEEEEEE-TTS-EEEEES---SSS-HHHHHHHHHHHHHTS-GGGEEE--EETTTS-SPPPS-TT-HHHHHHHHHHHHHHHHHHHHHHHHHH-TT--HHHHHHHHHHTT---EEEEEEE-SS-EEETTTTEEES-SEEEEEEEEEEEEEETTT--EEEEEEEEEEE-BS-S-HHHHHHHHHHHHHHHHHHHHT----B-TTS-B---STTTS----TTTS-SEEEEEEPSS---TTSGGGB---SSGGGGGGHHHHHHHHHHHHHHHHHTT--S----PBS--HHHHHHHS--HHHHHSPPPPTTSS--S-B--